Protein AF-0000000072225459 (afdb_homodimer)

Radius of gyration: 37.09 Å; Cα contacts (8 Å, |Δi|>4): 1878; chains: 2; bounding box: 101×107×116 Å

pLDDT: mean 82.74, std 26.54, range [14.08, 98.8]

InterPro domains:
  IPR013626 Pheophorbide a oxygenase [PF08417] (309-401)
  IPR017941 Rieske [2Fe-2S] iron-sulphur domain [PF00355] (100-183)
  IPR017941 Rieske [2Fe-2S] iron-sulphur domain [PS51296] (101-213)
  IPR036922 Rieske [2Fe-2S] iron-sulphur domain superfamily [G3DSA:2.102.10.10] (96-239)
  IPR036922 Rieske [2Fe-2S] iron-sulphur domain superfamily [SSF50022] (94-219)
  IPR050584 Cholesterol 7-desaturase [PTHR21266] (40-493)

Organism: Vigna radiata var. radiata (NCBI:txid3916)

Foldseek 3Di:
DDDDDDDDDDDDDDDDDDDDDDDDDDDDDDDDDDDDDDDDPPPDDDDDDDDDDDDPPDDPPPPPPCPPPDDDDDPCPVVCVLVVLLPPQPPAAADAQLLAKAFFAFLQLDDQFAWDWAFFLNFIKIWHAQPVVRDIWIFRQAFLPHGHGLRPFGQDPNRFRFRPPQTFTAHRVQQTDDRPPFDCDDPSVCVSVDPSRGTQTWDWDDDPRTIITRNDSPNPVSVVVDDHDDDDPVPVDPLKAKAKFKWKAQAFLLLVQLVLLFPQCCQQLVDPQRHHVVPRDAFQKDWDDQGLQWTWIWGPDAFIWIWTDGPPFKIKIKTWHWDQDPPPGTDIKIKIWIWGWGGRDHRMTMIMIMMMISPPSLCHDDDDPSVPHFNLNVVLSVLSSVLSVQLVSLVVRVVVVVQVVVVDQCLSCVVVVDPDPGSSSVSSSRSSSSCVNHVVSGHDHPDPPVVDDGCSVPPDSQRSSWLQVTGQSSGPRNVVVLVVLVVLLVVLQVLLVVLVVCLPPDPDPVSSVVSNVSNVVSNVVSVVSVVVSCSNTGDHDDSVPND/DDDDDDDDDDDDDDDDDDDDDDDDDDDDDDPDDDDDDDDDPDPDPDDPDPDDPDPPDPPPPPPPPPPPPDPPPLPPPLVCVLVVLLPPQPPAAADAQLLAKAFFAFLQLDDQFAWDWAFFLNFIKIWHAQPVVRDIWIFRQAFLPHGHGLRPFGQDPNRFRFRPPQTFTAHRVQQTDDGPPFDCDDPSVCVSVDPSRGIQTWDWDDDPRTIITRNDSPNPVSVVVDDHDDDDPVPVDPLKAKAKFKWKAQAFLLLVQLVLLFPQCCQQLVDPQRHHVVPRDAFQKDWDDQGLQWTWIWGPDAQIWIWTDGPPFKIKIKTWHWDQDPPPGTDIKIKIWIWGWGGRDHRMTMIMIMMMISPPSLCHDDDDPSVPHFNLNVVLSVLSSVLSVLLVSLVVRVVVVVQVVVVDQCLSCVVVVDPDSGSSSVSSSRSSSSCVRHVVSGHDHPDPPV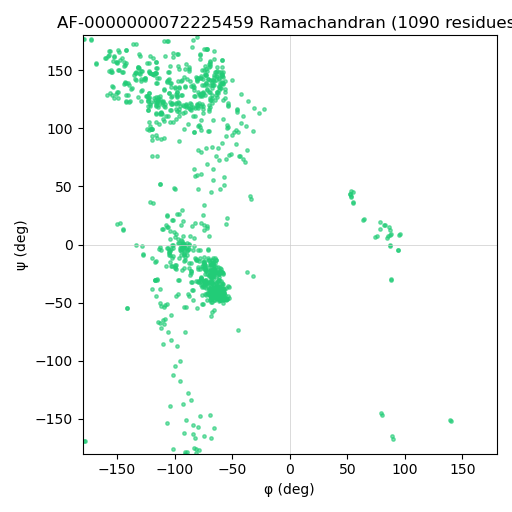VDDRCSVPPDSQRSSWLQVTGQSSGPRNVVVLVVLVVLLVVLQVLLVVLVVCLPPDPDPVSSVVSNVSSVVSVVVSVVSVVVSCSNTGDDDDSVPND

Structure (mmCIF, N/CA/C/O backbone):
data_AF-0000000072225459-model_v1
#
loop_
_entity.id
_entity.type
_entity.pdbx_description
1 polymer 'Pheophorbide a oxygenase, chloroplastic'
#
loop_
_atom_site.group_PDB
_atom_site.id
_atom_site.type_symbol
_atom_site.label_atom_id
_atom_site.label_alt_id
_atom_site.label_comp_id
_atom_site.label_asym_id
_atom_site.label_entity_id
_atom_site.label_seq_id
_atom_site.pdbx_PDB_ins_code
_atom_site.Cartn_x
_atom_site.Cartn_y
_atom_site.Cartn_z
_atom_site.occupancy
_atom_site.B_iso_or_equiv
_atom_site.auth_seq_id
_atom_site.auth_comp_id
_atom_site.auth_asym_id
_atom_site.auth_atom_id
_atom_site.pdbx_PDB_model_num
ATOM 1 N N . MET A 1 1 ? 48.026 -26.914 -18.607 1 14.08 1 MET A N 1
ATOM 2 C CA . MET A 1 1 ? 48.073 -27.63 -19.879 1 14.08 1 MET A CA 1
ATOM 3 C C . MET A 1 1 ? 47.003 -27.113 -20.834 1 14.08 1 MET A C 1
ATOM 5 O O . MET A 1 1 ? 45.825 -27.049 -20.478 1 14.08 1 MET A O 1
ATOM 9 N N . ALA A 1 2 ? 47.426 -26.386 -22.017 1 17.34 2 ALA A N 1
ATOM 10 C CA . ALA A 1 2 ? 47.32 -25.512 -23.183 1 17.34 2 ALA A CA 1
ATOM 11 C C . ALA A 1 2 ? 46.503 -26.172 -24.29 1 17.34 2 ALA A C 1
ATOM 13 O O . ALA A 1 2 ? 46.388 -25.63 -25.392 1 17.34 2 ALA A O 1
ATOM 14 N N . LEU A 1 3 ? 45.91 -27.246 -24.098 1 15.88 3 LEU A N 1
ATOM 15 C CA . LEU A 1 3 ? 45.843 -27.984 -25.354 1 15.88 3 LEU A CA 1
ATOM 16 C C . LEU A 1 3 ? 44.958 -27.26 -26.363 1 15.88 3 LEU A C 1
ATOM 18 O O . LEU A 1 3 ? 43.92 -26.704 -25.998 1 15.88 3 LEU A O 1
ATOM 22 N N . PRO A 1 4 ? 45.255 -27.091 -27.752 1 17.67 4 PRO A N 1
ATOM 23 C CA . PRO A 1 4 ? 45.268 -26.433 -29.061 1 17.67 4 PRO A CA 1
ATOM 24 C C . PRO A 1 4 ? 44.063 -26.806 -29.921 1 17.67 4 PRO A C 1
ATOM 26 O O . PRO A 1 4 ? 43.857 -26.222 -30.988 1 17.67 4 PRO A O 1
ATOM 29 N N . HIS A 1 5 ? 43.116 -27.586 -29.546 1 16.36 5 HIS A N 1
ATOM 30 C CA . HIS A 1 5 ? 42.674 -28.369 -30.695 1 16.36 5 HIS A CA 1
ATOM 31 C C . HIS A 1 5 ? 41.954 -27.493 -31.715 1 16.36 5 HIS A C 1
ATOM 33 O O . HIS A 1 5 ? 41.236 -26.562 -31.342 1 16.36 5 HIS A O 1
ATOM 39 N N . SER A 1 6 ? 42.098 -27.649 -33.098 1 16.58 6 SER A N 1
ATOM 40 C CA . SER A 1 6 ? 42.169 -27.244 -34.498 1 16.58 6 SER A CA 1
ATOM 41 C C . SER A 1 6 ? 40.808 -27.361 -35.177 1 16.58 6 SER A C 1
ATOM 43 O O . SER A 1 6 ? 40.702 -27.213 -36.396 1 16.58 6 SER A O 1
ATOM 45 N N . ILE A 1 7 ? 39.627 -27.241 -34.654 1 16.36 7 ILE A N 1
ATOM 46 C CA . ILE A 1 7 ? 38.667 -27.962 -35.482 1 16.36 7 ILE A CA 1
ATOM 47 C C . ILE A 1 7 ? 38.381 -27.166 -36.754 1 16.36 7 ILE A C 1
ATOM 49 O O . ILE A 1 7 ? 38.058 -25.977 -36.69 1 16.36 7 ILE A O 1
ATOM 53 N N . SER A 1 8 ? 38.412 -27.702 -38.035 1 15.47 8 SER A N 1
ATOM 54 C CA . SER A 1 8 ? 38.573 -27.489 -39.469 1 15.47 8 SER A CA 1
ATOM 55 C C . SER A 1 8 ? 37.244 -27.134 -40.128 1 15.47 8 SER A C 1
ATOM 57 O O . SER A 1 8 ? 37.193 -26.87 -41.331 1 15.47 8 SER A O 1
ATOM 59 N N . ALA A 1 9 ? 36.075 -27.343 -39.688 1 15.09 9 ALA A N 1
ATOM 60 C CA . ALA A 1 9 ? 35.226 -27.895 -40.741 1 15.09 9 ALA A CA 1
ATOM 61 C C . ALA A 1 9 ? 35.002 -26.876 -41.855 1 15.09 9 ALA A C 1
ATOM 63 O O . ALA A 1 9 ? 34.963 -25.67 -41.603 1 15.09 9 ALA A O 1
ATOM 64 N N . LEU A 1 10 ? 34.477 -27.352 -42.983 1 15.5 10 LEU A N 1
ATOM 65 C CA . LEU A 1 10 ? 34.485 -27.299 -44.441 1 15.5 10 LEU A CA 1
ATOM 66 C C . LEU A 1 10 ? 33.571 -26.189 -44.95 1 15.5 10 LEU A C 1
ATOM 68 O O . LEU A 1 10 ? 32.715 -25.696 -44.211 1 15.5 10 LEU A O 1
ATOM 72 N N . SER A 1 11 ? 32.692 -26.465 -45.995 1 15.37 11 SER A N 1
ATOM 73 C CA . SER A 1 11 ? 32.761 -26.196 -47.428 1 15.37 11 SER A CA 1
ATOM 74 C C . SER A 1 11 ? 31.75 -25.132 -47.84 1 15.37 11 SER A C 1
ATOM 76 O O . SER A 1 11 ? 32.103 -24.159 -48.51 1 15.37 11 SER A O 1
ATOM 78 N N . THR A 1 12 ? 30.427 -25.467 -48.144 1 15.5 12 THR A N 1
ATOM 79 C CA . THR A 1 12 ? 29.989 -25.415 -49.534 1 15.5 12 THR A CA 1
ATOM 80 C C . THR A 1 12 ? 29.421 -24.04 -49.871 1 15.5 12 THR A C 1
ATOM 82 O O . THR A 1 12 ? 28.944 -23.326 -48.986 1 15.5 12 THR A O 1
ATOM 85 N N . THR A 1 13 ? 28.913 -23.767 -51.233 1 15.85 13 THR A N 1
ATOM 86 C CA . THR A 1 13 ? 29.081 -22.935 -52.419 1 15.85 13 THR A CA 1
ATOM 87 C C . THR A 1 13 ? 27.887 -22.001 -52.598 1 15.85 13 THR A C 1
ATOM 89 O O . THR A 1 13 ? 28.057 -20.823 -52.92 1 15.85 13 THR A O 1
ATOM 92 N N . LEU A 1 14 ? 26.541 -22.385 -52.627 1 15.96 14 LEU A N 1
ATOM 93 C CA . LEU A 1 14 ? 25.954 -22.138 -53.939 1 15.96 14 LEU A CA 1
ATOM 94 C C . LEU A 1 14 ? 25.547 -20.675 -54.086 1 15.96 14 LEU A C 1
ATOM 96 O O . LEU A 1 14 ? 25.305 -19.991 -53.088 1 15.96 14 LEU A O 1
ATOM 100 N N . THR A 1 15 ? 24.916 -20.211 -55.336 1 15.47 15 THR A N 1
ATOM 101 C CA . THR A 1 15 ? 25.044 -19.299 -56.467 1 15.47 15 THR A CA 1
ATOM 102 C C . THR A 1 15 ? 23.965 -18.221 -56.418 1 15.47 15 THR A C 1
ATOM 104 O O . THR A 1 15 ? 24.235 -17.052 -56.702 1 15.47 15 THR A O 1
ATOM 107 N N . LEU A 1 16 ? 22.629 -18.436 -56.252 1 16.06 16 LEU A N 1
ATOM 108 C CA . LEU A 1 16 ? 21.858 -17.982 -57.405 1 16.06 16 LEU A CA 1
ATOM 109 C C . LEU A 1 16 ? 21.645 -16.473 -57.356 1 16.06 16 LEU A C 1
ATOM 111 O O . LEU A 1 16 ? 21.61 -15.881 -56.275 1 16.06 16 LEU A O 1
ATOM 115 N N . SER A 1 17 ? 20.919 -15.807 -58.457 1 15.46 17 SER A N 1
ATOM 116 C CA . SER A 1 17 ? 21.042 -14.772 -59.478 1 15.46 17 SER A CA 1
ATOM 117 C C . SER A 1 17 ? 20.183 -13.558 -59.141 1 15.46 17 SER A C 1
ATOM 119 O O . SER A 1 17 ? 20.654 -12.42 -59.205 1 15.46 17 SER A O 1
ATOM 121 N N . SER A 1 18 ? 18.826 -13.587 -59.155 1 15.57 18 SER A N 1
ATOM 122 C CA . SER A 1 18 ? 18.188 -12.852 -60.242 1 15.57 18 SER A CA 1
ATOM 123 C C . SER A 1 18 ? 18.053 -11.371 -59.904 1 15.57 18 SER A C 1
ATOM 125 O O . SER A 1 18 ? 18.114 -10.988 -58.734 1 15.57 18 SER A O 1
ATOM 127 N N . SER A 1 19 ? 17.089 -10.628 -60.73 1 15.68 19 SER A N 1
ATOM 128 C CA . SER A 1 19 ? 17.064 -9.49 -61.644 1 15.68 19 SER A CA 1
ATOM 129 C C . SER A 1 19 ? 16.529 -8.239 -60.956 1 15.68 19 SER A C 1
ATOM 131 O O . SER A 1 19 ? 15.753 -8.333 -60.003 1 15.68 19 SER A O 1
ATOM 133 N N . VAL A 1 20 ? 16.753 -6.973 -61.597 1 16.4 20 VAL A N 1
ATOM 134 C CA . VAL A 1 20 ? 17.131 -5.581 -61.374 1 16.4 20 VAL A CA 1
ATOM 135 C C . VAL A 1 20 ? 15.892 -4.692 -61.446 1 16.4 20 VAL A C 1
ATOM 137 O O . VAL A 1 20 ? 15.903 -3.56 -60.955 1 16.4 20 VAL A O 1
ATOM 140 N N . ASN A 1 21 ? 14.73 -5.033 -61.928 1 14.89 21 ASN A N 1
ATOM 141 C CA . ASN A 1 21 ? 14.404 -3.958 -62.859 1 14.89 21 ASN A CA 1
ATOM 142 C C . ASN A 1 21 ? 13.977 -2.69 -62.125 1 14.89 21 ASN A C 1
ATOM 144 O O . ASN A 1 21 ? 13.552 -2.75 -60.97 1 14.89 21 ASN A O 1
ATOM 148 N N . LYS A 1 22 ? 13.269 -1.668 -63.035 1 14.97 22 LYS A N 1
ATOM 149 C CA . LYS A 1 22 ? 13.547 -0.277 -63.378 1 14.97 22 LYS A CA 1
ATOM 150 C C . LYS A 1 22 ? 12.748 0.677 -62.494 1 14.97 22 LYS A C 1
ATOM 152 O O . LYS A 1 22 ? 13.311 1.598 -61.899 1 14.97 22 LYS A O 1
ATOM 157 N N . PRO A 1 23 ? 11.484 1.28 -63.085 1 15.25 23 PRO A N 1
ATOM 158 C CA . PRO A 1 23 ? 11.644 2.666 -63.533 1 15.25 23 PRO A CA 1
ATOM 159 C C . PRO A 1 23 ? 11.105 3.678 -62.525 1 15.25 23 PRO A C 1
ATOM 161 O O . PRO A 1 23 ? 11.865 4.495 -61.998 1 15.25 23 PRO A O 1
ATOM 164 N N . THR A 1 24 ? 9.837 4.282 -62.871 1 14.68 24 THR A N 1
ATOM 165 C CA . THR A 1 24 ? 9.685 5.63 -63.406 1 14.68 24 THR A CA 1
ATOM 166 C C . THR A 1 24 ? 9.223 6.595 -62.317 1 14.68 24 THR A C 1
ATOM 168 O O . THR A 1 24 ? 9.85 7.632 -62.093 1 14.68 24 THR A O 1
ATOM 171 N N . THR A 1 25 ? 7.879 7.197 -62.37 1 14.92 25 THR A N 1
ATOM 172 C CA . THR A 1 25 ? 7.625 8.579 -62.76 1 14.92 25 THR A CA 1
ATOM 173 C C . THR A 1 25 ? 7.379 9.451 -61.532 1 14.92 25 THR A C 1
ATOM 175 O O . THR A 1 25 ? 6.991 8.949 -60.475 1 14.92 25 THR A O 1
ATOM 178 N N . ASN A 1 26 ? 7.031 10.834 -61.745 1 14.69 26 ASN A N 1
ATOM 179 C CA . ASN A 1 26 ? 7.484 12.18 -61.412 1 14.69 26 ASN A CA 1
ATOM 180 C C . ASN A 1 26 ? 6.593 12.826 -60.356 1 14.69 26 ASN A C 1
ATOM 182 O O . ASN A 1 26 ? 7.087 13.359 -59.361 1 14.69 26 ASN A O 1
ATOM 186 N N . LYS A 1 27 ? 5.296 13.339 -60.625 1 14.73 27 LYS A N 1
ATOM 187 C CA . LYS A 1 27 ? 5.099 14.785 -60.634 1 14.73 27 LYS A CA 1
ATOM 188 C C . LYS A 1 27 ? 4.726 15.298 -59.246 1 14.73 27 LYS A C 1
ATOM 190 O O . LYS A 1 27 ? 4.01 14.625 -58.502 1 14.73 27 LYS A O 1
ATOM 195 N N . VAL A 1 28 ? 4.998 16.655 -58.875 1 15.34 28 VAL A N 1
ATOM 196 C CA . VAL A 1 28 ? 5.363 17.573 -57.8 1 15.34 28 VAL A CA 1
ATOM 197 C C . VAL A 1 28 ? 4.124 18.323 -57.318 1 15.34 28 VAL A C 1
ATOM 199 O O . VAL A 1 28 ? 4.159 18.992 -56.282 1 15.34 28 VAL A O 1
ATOM 202 N N . ASN A 1 29 ? 2.866 18.192 -57.792 1 14.36 29 ASN A N 1
ATOM 203 C CA . ASN A 1 29 ? 2.321 19.535 -57.962 1 14.36 29 ASN A CA 1
ATOM 204 C C . ASN A 1 29 ? 2.153 20.245 -56.622 1 14.36 29 ASN A C 1
ATOM 206 O O . ASN A 1 29 ? 2.137 19.602 -55.571 1 14.36 29 ASN A O 1
ATOM 210 N N . SER A 1 30 ? 1.127 21.423 -56.553 1 14.86 30 SER A N 1
ATOM 211 C CA . SER A 1 30 ? 1.074 22.869 -56.36 1 14.86 30 SER A CA 1
ATOM 212 C C . SER A 1 30 ? 0.589 23.222 -54.958 1 14.86 30 SER A C 1
ATOM 214 O O . SER A 1 30 ? -0.135 22.445 -54.332 1 14.86 30 SER A O 1
ATOM 216 N N . PHE A 1 31 ? 0.969 24.459 -54.371 1 15.93 31 PHE A N 1
ATOM 217 C CA . PHE A 1 31 ? 1.267 25.186 -53.143 1 15.93 31 PHE A CA 1
ATOM 218 C C . PHE A 1 31 ? 0.019 25.876 -52.605 1 15.93 31 PHE A C 1
ATOM 220 O O . PHE A 1 31 ? 0.043 26.454 -51.516 1 15.93 31 PHE A O 1
ATOM 227 N N . PRO A 1 32 ? -1.302 25.812 -53.009 1 15.35 32 PRO A N 1
ATOM 228 C CA . PRO A 1 32 ? -1.813 27.185 -53.016 1 15.35 32 PRO A CA 1
ATOM 229 C C . PRO A 1 32 ? -2.002 27.751 -51.61 1 15.35 32 PRO A C 1
ATOM 231 O O . PRO A 1 32 ? -2.108 26.991 -50.644 1 15.35 32 PRO A O 1
ATOM 234 N N . PHE A 1 33 ? -2.273 29.264 -51.498 1 15.22 33 PHE A N 1
ATOM 235 C CA . PHE A 1 33 ? -2.015 30.512 -50.79 1 15.22 33 PHE A CA 1
ATOM 236 C C . PHE A 1 33 ? -3 30.697 -49.642 1 15.22 33 PHE A C 1
ATOM 238 O O . PHE A 1 33 ? -3.946 29.92 -49.498 1 15.22 33 PHE A O 1
ATOM 245 N N . PHE A 1 34 ? -3.821 31.997 -49.501 1 15.53 34 PHE A N 1
ATOM 246 C CA . PHE A 1 34 ? -3.684 33.189 -48.672 1 15.53 34 PHE A CA 1
ATOM 247 C C . PHE A 1 34 ? -4.86 33.319 -47.712 1 15.53 34 PHE A C 1
ATOM 249 O O . PHE A 1 34 ? -4.679 33.667 -46.544 1 15.53 34 PHE A O 1
ATOM 256 N N . SER A 1 35 ? -6.248 33.141 -47.967 1 15 35 SER A N 1
ATOM 257 C CA . SER A 1 35 ? -7.065 34.344 -47.846 1 15 35 SER A CA 1
ATOM 258 C C . SER A 1 35 ? -7.465 34.597 -46.396 1 15 35 SER A C 1
ATOM 260 O O . SER A 1 35 ? -7.479 33.673 -45.58 1 15 35 SER A O 1
ATOM 262 N N . ASN A 1 36 ? -8.231 35.835 -46.089 1 15.49 36 ASN A N 1
ATOM 263 C CA . ASN A 1 36 ? -8.299 37.094 -45.354 1 15.49 36 ASN A CA 1
ATOM 264 C C . ASN A 1 36 ? -9.229 36.99 -44.149 1 15.49 36 ASN A C 1
ATOM 266 O O . ASN A 1 36 ? -8.88 37.427 -43.05 1 15.49 36 ASN A O 1
ATOM 270 N N . LYS A 1 37 ? -10.635 36.682 -44.248 1 16.37 37 LYS A N 1
ATOM 271 C CA . LYS A 1 37 ? -11.576 37.742 -43.898 1 16.37 37 LYS A CA 1
ATOM 272 C C . LYS A 1 37 ? -11.828 37.778 -42.393 1 16.37 37 LYS A C 1
ATOM 274 O O . LYS A 1 37 ? -11.665 36.767 -41.707 1 16.37 37 LYS A O 1
ATOM 279 N N . GLY A 1 38 ? -12.56 38.897 -41.836 1 16.74 38 GLY A N 1
ATOM 280 C CA . GLY A 1 38 ? -12.669 39.991 -40.883 1 16.74 38 GLY A CA 1
ATOM 281 C C . GLY A 1 38 ? -13.639 39.703 -39.752 1 16.74 38 GLY A C 1
ATOM 282 O O . GLY A 1 38 ? -13.941 40.586 -38.947 1 16.74 38 GLY A O 1
ATOM 283 N N . THR A 1 39 ? -14.131 38.426 -39.438 1 16.73 39 THR A N 1
ATOM 284 C CA . THR A 1 39 ? -15.481 38.509 -38.893 1 16.73 39 THR A CA 1
ATOM 285 C C . THR A 1 39 ? -15.472 39.185 -37.525 1 16.73 39 THR A C 1
ATOM 287 O O . THR A 1 39 ? -14.574 38.945 -36.715 1 16.73 39 THR A O 1
ATOM 290 N N . GLU A 1 40 ? -16.503 40.078 -37.256 1 17.36 40 GLU A N 1
ATOM 291 C CA . GLU A 1 40 ? -16.948 41.233 -36.482 1 17.36 40 GLU A CA 1
ATOM 292 C C . GLU A 1 40 ? -17.308 40.835 -35.053 1 17.36 40 GLU A C 1
ATOM 294 O O . GLU A 1 40 ? -18.105 39.919 -34.84 1 17.36 40 GLU A O 1
ATOM 299 N N . PHE A 1 41 ? -16.488 41.179 -33.986 1 16.04 41 PHE A N 1
ATOM 300 C CA . PHE A 1 41 ? -16.342 40.846 -32.573 1 16.04 41 PHE A CA 1
ATOM 301 C C . PHE A 1 41 ? -17.43 41.517 -31.744 1 16.04 41 PHE A C 1
ATOM 303 O O . PHE A 1 41 ? -17.392 41.478 -30.512 1 16.04 41 PHE A O 1
ATOM 310 N N . PHE A 1 42 ? -18.636 41.87 -32.267 1 16.01 42 PHE A N 1
ATOM 311 C CA . PHE A 1 42 ? -19.104 43.044 -31.54 1 16.01 42 PHE A CA 1
ATOM 312 C C . PHE A 1 42 ? -19.586 42.661 -30.146 1 16.01 42 PHE A C 1
ATOM 314 O O . PHE A 1 42 ? -20.549 43.238 -29.636 1 16.01 42 PHE A O 1
ATOM 321 N N . THR A 1 43 ? -19.111 41.725 -29.385 1 15.94 43 THR A N 1
ATOM 322 C CA . THR A 1 43 ? -20.029 41.198 -28.382 1 15.94 43 THR A CA 1
ATOM 323 C C . THR A 1 43 ? -20.162 42.165 -27.209 1 15.94 43 THR A C 1
ATOM 325 O O . THR A 1 43 ? -19.325 42.171 -26.304 1 15.94 43 THR A O 1
ATOM 328 N N . LYS A 1 44 ? -20.609 43.361 -27.339 1 16.44 44 LYS A N 1
ATOM 329 C CA . LYS A 1 44 ? -20.27 44.362 -26.332 1 16.44 44 LYS A CA 1
ATOM 330 C C . LYS A 1 44 ? -20.944 44.05 -24.998 1 16.44 44 LYS A C 1
ATOM 332 O O . LYS A 1 44 ? -20.317 44.149 -23.942 1 16.44 44 LYS A O 1
ATOM 337 N N . GLU A 1 45 ? -22.392 43.979 -24.752 1 16.84 45 GLU A N 1
ATOM 338 C CA . GLU A 1 45 ? -22.909 45.026 -23.876 1 16.84 45 GLU A CA 1
ATOM 339 C C . GLU A 1 45 ? -22.897 44.579 -22.417 1 16.84 45 GLU A C 1
ATOM 341 O O . GLU A 1 45 ? -23.085 43.397 -22.122 1 16.84 45 GLU A O 1
ATOM 346 N N . THR A 1 46 ? -22.761 45.509 -21.324 1 16.67 46 THR A N 1
ATOM 347 C CA . THR A 1 46 ? -22.219 45.777 -19.997 1 16.67 46 THR A CA 1
ATOM 348 C C . THR A 1 46 ? -23.295 45.606 -18.928 1 16.67 46 THR A C 1
ATOM 350 O O . THR A 1 46 ? -23.002 45.65 -17.732 1 16.67 46 THR A O 1
ATOM 353 N N . ARG A 1 47 ? -24.577 45.069 -19.014 1 18.49 47 ARG A N 1
ATOM 354 C CA . ARG A 1 47 ? -25.414 45.855 -18.114 1 18.49 47 ARG A CA 1
ATOM 355 C C . ARG A 1 47 ? -25.09 45.547 -16.656 1 18.49 47 ARG A C 1
ATOM 357 O O . ARG A 1 47 ? -24.824 44.396 -16.304 1 18.49 47 ARG A O 1
ATOM 364 N N . PRO A 1 48 ? -25.223 46.468 -15.649 1 18.1 48 PRO A N 1
ATOM 365 C CA . PRO A 1 48 ? -24.628 46.741 -14.338 1 18.1 48 PRO A CA 1
ATOM 366 C C . PRO A 1 48 ? -25.402 46.092 -13.193 1 18.1 48 PRO A C 1
ATOM 368 O O . PRO A 1 48 ? -24.868 45.94 -12.091 1 18.1 48 PRO A O 1
ATOM 371 N N . ARG A 1 49 ? -26.589 45.393 -13.309 1 18.18 49 ARG A N 1
ATOM 372 C CA . ARG A 1 49 ? -27.518 45.84 -12.276 1 18.18 49 ARG A CA 1
ATOM 373 C C . ARG A 1 49 ? -27.042 45.416 -10.89 1 18.18 49 ARG A C 1
ATOM 375 O O . ARG A 1 49 ? -26.223 44.503 -10.762 1 18.18 49 ARG A O 1
ATOM 382 N N . SER A 1 50 ? -28.002 45.536 -9.846 1 19.36 50 SER A N 1
ATOM 383 C CA . SER A 1 50 ? -28.188 46.021 -8.483 1 19.36 50 SER A CA 1
ATOM 384 C C . SER A 1 50 ? -28.086 44.883 -7.472 1 19.36 50 SER A C 1
ATOM 386 O O . SER A 1 50 ? -28.729 43.844 -7.633 1 19.36 50 SER A O 1
ATOM 388 N N . GLY A 1 51 ? -27.067 44.709 -6.643 1 17.72 51 GLY A N 1
ATOM 389 C CA . GLY A 1 51 ? -26.482 43.672 -5.809 1 17.72 51 GLY A CA 1
ATOM 390 C C . GLY A 1 51 ? -27.203 43.493 -4.486 1 17.72 51 GLY A C 1
ATOM 391 O O . GLY A 1 51 ? -26.622 43.713 -3.422 1 17.72 51 GLY A O 1
ATOM 392 N N . ARG A 1 52 ? -28.576 43.398 -4.43 1 20.29 52 ARG A N 1
ATOM 393 C CA . ARG A 1 52 ? -29.108 43.497 -3.075 1 20.29 52 ARG A CA 1
ATOM 394 C C . ARG A 1 52 ? -28.561 42.384 -2.188 1 20.29 52 ARG A C 1
ATOM 396 O O . ARG A 1 52 ? -28.237 41.298 -2.675 1 20.29 52 ARG A O 1
ATOM 403 N N . SER A 1 53 ? -28.423 42.706 -0.93 1 18.76 53 SER A N 1
ATOM 404 C CA . SER A 1 53 ? -27.647 42.29 0.234 1 18.76 53 SER A CA 1
ATOM 405 C C . SER A 1 53 ? -28.075 40.909 0.719 1 18.76 53 SER A C 1
ATOM 407 O O . SER A 1 53 ? -29.144 40.419 0.349 1 18.76 53 SER A O 1
ATOM 409 N N . PRO A 1 54 ? -28.032 40.607 2.118 1 19.6 54 PRO A N 1
ATOM 410 C CA . PRO A 1 54 ? -27.285 39.691 2.983 1 19.6 54 PRO A CA 1
ATOM 411 C C . PRO A 1 54 ? -28.138 38.529 3.487 1 19.6 54 PRO A C 1
ATOM 413 O O . PRO A 1 54 ? -27.602 37.486 3.871 1 19.6 54 PRO A O 1
ATOM 416 N N . LEU A 1 55 ? -29.516 38.443 3.532 1 22.45 55 LEU A N 1
ATOM 417 C CA . LEU A 1 55 ? -30.011 37.993 4.828 1 22.45 55 LEU A CA 1
ATOM 418 C C . LEU A 1 55 ? -29.793 36.494 5.002 1 22.45 55 LEU A C 1
ATOM 420 O O . LEU A 1 55 ? -30.132 35.706 4.116 1 22.45 55 LEU A O 1
ATOM 424 N N . LEU A 1 56 ? -28.91 35.975 5.931 1 20.42 56 LEU A N 1
ATOM 425 C CA . LEU A 1 56 ? -28.276 34.727 6.339 1 20.42 56 LEU A CA 1
ATOM 426 C C . LEU A 1 56 ? -29.306 33.751 6.897 1 20.42 56 LEU A C 1
ATOM 428 O O . LEU A 1 56 ? -29.839 33.962 7.989 1 20.42 56 LEU A O 1
ATOM 432 N N . THR A 1 57 ? -30.405 33.364 6.199 1 21.62 57 THR A N 1
ATOM 433 C CA . THR A 1 57 ? -31.356 32.538 6.936 1 21.62 57 THR A CA 1
ATOM 434 C C . THR A 1 57 ? -30.698 31.242 7.401 1 21.62 57 THR A C 1
ATOM 436 O O . THR A 1 57 ? -29.869 30.67 6.69 1 21.62 57 THR A O 1
ATOM 439 N N . PRO A 1 58 ? -30.922 30.689 8.686 1 25.14 58 PRO A N 1
ATOM 440 C CA . PRO A 1 58 ? -30.385 29.617 9.528 1 25.14 58 PRO A CA 1
ATOM 441 C C . PRO A 1 58 ? -30.619 28.229 8.937 1 25.14 58 PRO A C 1
ATOM 443 O O . PRO A 1 58 ? -31.638 27.997 8.282 1 25.14 58 PRO A O 1
ATOM 446 N N . ALA A 1 59 ? -29.514 27.447 8.753 1 26.45 59 ALA A N 1
ATOM 447 C CA . ALA A 1 59 ? -29.367 26.195 8.014 1 26.45 59 ALA A CA 1
ATOM 448 C C . ALA A 1 59 ? -30.132 25.064 8.694 1 26.45 59 ALA A C 1
ATOM 450 O O . ALA A 1 59 ? -29.799 24.665 9.813 1 26.45 59 ALA A O 1
ATOM 451 N N . ARG A 1 60 ? -31.354 24.897 8.494 1 26.3 60 ARG A N 1
ATOM 452 C CA . ARG A 1 60 ? -32.199 23.834 9.027 1 26.3 60 ARG A CA 1
ATOM 453 C C . ARG A 1 60 ? -31.676 22.461 8.619 1 26.3 60 ARG A C 1
ATOM 455 O O . ARG A 1 60 ? -31.333 22.242 7.455 1 26.3 60 ARG A O 1
ATOM 462 N N . VAL A 1 61 ? -31.097 21.658 9.503 1 29.91 61 VAL A N 1
ATOM 463 C CA . VAL A 1 61 ? -30.66 20.274 9.35 1 29.91 61 VAL A CA 1
ATOM 464 C C . VAL A 1 61 ? -31.83 19.411 8.883 1 29.91 61 VAL A C 1
ATOM 466 O O . VAL A 1 61 ? -32.82 19.255 9.601 1 29.91 61 VAL A O 1
ATOM 469 N N . ALA A 1 62 ? -32.283 19.486 7.635 1 27.72 62 ALA A N 1
ATOM 470 C CA . ALA A 1 62 ? -33.472 18.795 7.143 1 27.72 62 ALA A CA 1
ATOM 471 C C . ALA A 1 62 ? -33.384 17.295 7.407 1 27.72 62 ALA A C 1
ATOM 473 O O . ALA A 1 62 ? -32.419 16.643 7.002 1 27.72 62 ALA A O 1
ATOM 474 N N . ALA A 1 63 ? -34.08 16.789 8.416 1 33.83 63 ALA A N 1
ATOM 475 C CA . ALA A 1 63 ? -34.261 15.373 8.727 1 33.83 63 ALA A CA 1
ATOM 476 C C . ALA A 1 63 ? -34.985 14.651 7.594 1 33.83 63 ALA A C 1
ATOM 478 O O . ALA A 1 63 ? -36.069 15.066 7.178 1 33.83 63 ALA A O 1
ATOM 479 N N . PRO A 1 64 ? -34.439 14.19 6.522 1 31.31 64 PRO A N 1
ATOM 480 C CA . PRO A 1 64 ? -35.343 13.627 5.516 1 31.31 64 PRO A CA 1
ATOM 481 C C . PRO A 1 64 ? -36.271 12.558 6.088 1 31.31 64 PRO A C 1
ATOM 483 O O . PRO A 1 64 ? -35.915 11.879 7.054 1 31.31 64 PRO A O 1
ATOM 486 N N . PRO A 1 65 ? -37.577 12.777 5.964 1 31.01 65 PRO A N 1
ATOM 487 C CA . PRO A 1 65 ? -38.614 11.836 6.393 1 31.01 65 PRO A CA 1
ATOM 488 C C . PRO A 1 65 ? -38.48 10.467 5.731 1 31.01 65 PRO A C 1
ATOM 490 O O . PRO A 1 65 ? -38.645 10.347 4.514 1 31.01 65 PRO A O 1
ATOM 493 N N . SER A 1 66 ? -37.463 9.717 5.649 1 30 66 SER A N 1
ATOM 494 C CA . SER A 1 66 ? -37.521 8.555 4.77 1 30 66 SER A CA 1
ATOM 495 C C . SER A 1 66 ? -38.568 7.553 5.246 1 30 66 SER A C 1
ATOM 497 O O . SER A 1 66 ? -38.436 6.976 6.327 1 30 66 SER A O 1
ATOM 499 N N . THR A 1 67 ? -39.85 7.837 5.013 1 29.21 67 THR A N 1
ATOM 500 C CA . THR A 1 67 ? -40.84 6.797 5.272 1 29.21 67 THR A CA 1
ATOM 501 C C . THR A 1 67 ? -40.52 5.535 4.477 1 29.21 67 THR A C 1
ATOM 503 O O . THR A 1 67 ? -40.746 5.484 3.266 1 29.21 67 THR A O 1
ATOM 506 N N . VAL A 1 68 ? -39.417 4.919 4.601 1 28.98 68 VAL A N 1
ATOM 507 C CA . VAL A 1 68 ? -39.232 3.683 3.848 1 28.98 68 VAL A CA 1
ATOM 508 C C . VAL A 1 68 ? -40.365 2.71 4.165 1 28.98 68 VAL A C 1
ATOM 510 O O . VAL A 1 68 ? -40.598 2.377 5.33 1 28.98 68 VAL A O 1
ATOM 513 N N . GLU A 1 69 ? -41.429 2.742 3.335 1 28.1 69 GLU A N 1
ATOM 514 C CA . GLU A 1 69 ? -42.395 1.648 3.285 1 28.1 69 GLU A CA 1
ATOM 515 C C . GLU A 1 69 ? -41.696 0.292 3.312 1 28.1 69 GLU A C 1
ATOM 517 O O . GLU A 1 69 ? -40.812 0.028 2.494 1 28.1 69 GLU A O 1
ATOM 522 N N . THR A 1 70 ? -41.715 -0.436 4.444 1 29.74 70 THR A N 1
ATOM 523 C CA . THR A 1 70 ? -41.131 -1.675 4.945 1 29.74 70 THR A CA 1
ATOM 524 C C . THR A 1 70 ? -41.242 -2.785 3.904 1 29.74 70 THR A C 1
ATOM 526 O O . THR A 1 70 ? -40.272 -3.499 3.644 1 29.74 70 THR A O 1
ATOM 529 N N . ASP A 1 71 ? -42.477 -3.388 3.654 1 28.13 71 ASP A N 1
ATOM 530 C CA . ASP A 1 71 ? -42.628 -4.819 3.894 1 28.13 71 ASP A CA 1
ATOM 531 C C . ASP A 1 71 ? -42.333 -5.622 2.629 1 28.13 71 ASP A C 1
ATOM 533 O O . ASP A 1 71 ? -42.663 -6.808 2.549 1 28.13 71 ASP A O 1
ATOM 537 N N . GLN A 1 72 ? -42.409 -4.96 1.38 1 32.14 72 GLN A N 1
ATOM 538 C CA . GLN A 1 72 ? -42.685 -6.026 0.423 1 32.14 72 GLN A CA 1
ATOM 539 C C . GLN A 1 72 ? -41.503 -6.985 0.311 1 32.14 72 GLN A C 1
ATOM 541 O O . GLN A 1 72 ? -40.381 -6.564 0.023 1 32.14 72 GLN A O 1
ATOM 546 N N . SER A 1 73 ? -41.598 -8.225 0.85 1 31.82 73 SER A N 1
ATOM 547 C CA . SER A 1 73 ? -40.751 -9.402 1.014 1 31.82 73 SER A CA 1
ATOM 548 C C . SER A 1 73 ? -40.079 -9.787 -0.3 1 31.82 73 SER A C 1
ATOM 550 O O . SER A 1 73 ? -40.735 -9.862 -1.341 1 31.82 73 SER A O 1
ATOM 552 N N . PHE A 1 74 ? -38.918 -9.416 -0.561 1 35.32 74 PHE A N 1
ATOM 553 C CA . PHE A 1 74 ? -38.051 -10.027 -1.561 1 35.32 74 PHE A CA 1
ATOM 554 C C . PHE A 1 74 ? -38.414 -11.492 -1.771 1 35.32 74 PHE A C 1
ATOM 556 O O . PHE A 1 74 ? -38.751 -12.196 -0.817 1 35.32 74 PHE A O 1
ATOM 563 N N . PRO A 1 75 ? -38.904 -11.876 -2.875 1 34.3 75 PRO A N 1
ATOM 564 C CA . PRO A 1 75 ? -39.331 -13.27 -3.019 1 34.3 75 PRO A CA 1
ATOM 565 C C . PRO A 1 75 ? -38.369 -14.253 -2.356 1 34.3 75 PRO A C 1
ATOM 567 O O . PRO A 1 75 ? -37.153 -14.153 -2.541 1 34.3 75 PRO A O 1
ATOM 570 N N . GLU A 1 76 ? -38.707 -14.957 -1.218 1 37.38 76 GLU A N 1
ATOM 571 C CA . GLU A 1 76 ? -38.259 -16.038 -0.345 1 37.38 76 GLU A CA 1
ATOM 572 C C . GLU A 1 76 ? -37.611 -17.163 -1.148 1 37.38 76 GLU A C 1
ATOM 574 O O . GLU A 1 76 ? -36.835 -17.952 -0.606 1 37.38 76 GLU A O 1
ATOM 579 N N . THR A 1 77 ? -37.945 -17.266 -2.396 1 37.68 77 THR A N 1
ATOM 580 C CA . THR A 1 77 ? -37.59 -18.516 -3.058 1 37.68 77 THR A CA 1
ATOM 581 C C . THR A 1 77 ? -36.096 -18.562 -3.364 1 37.68 77 THR A C 1
ATOM 583 O O . THR A 1 77 ? -35.451 -19.597 -3.184 1 37.68 77 THR A O 1
ATOM 586 N N . GLU A 1 78 ? -35.554 -17.542 -3.997 1 41.43 78 GLU A N 1
ATOM 587 C CA . GLU A 1 78 ? -34.143 -17.619 -4.364 1 41.43 78 GLU A CA 1
ATOM 588 C C . GLU A 1 78 ? -33.246 -17.447 -3.142 1 41.43 78 GLU A C 1
ATOM 590 O O . GLU A 1 78 ? -32.143 -17.995 -3.093 1 41.43 78 GLU A O 1
ATOM 595 N N . LYS A 1 79 ? -33.652 -16.64 -2.178 1 46.54 79 LYS A N 1
ATOM 596 C CA . LYS A 1 79 ? -32.982 -16.653 -0.881 1 46.54 79 LYS A CA 1
ATOM 597 C C . LYS A 1 79 ? -33.018 -18.045 -0.256 1 46.54 79 LYS A C 1
ATOM 599 O O . LYS A 1 79 ? -32.034 -18.49 0.338 1 46.54 79 LYS A O 1
ATOM 604 N N . GLU A 1 80 ? -34.147 -18.656 -0.428 1 46.79 80 GLU A N 1
ATOM 605 C CA . GLU A 1 80 ? -34.368 -19.99 0.124 1 46.79 80 GLU A CA 1
ATOM 606 C C . GLU A 1 80 ? -33.45 -21.017 -0.532 1 46.79 80 GLU A C 1
ATOM 608 O O . GLU A 1 80 ? -32.939 -21.918 0.137 1 46.79 80 GLU A O 1
ATOM 613 N N . GLU A 1 81 ? -33.309 -20.775 -1.819 1 47.54 81 GLU A N 1
ATOM 614 C CA . GLU A 1 81 ? -32.433 -21.763 -2.443 1 47.54 81 GLU A CA 1
ATOM 615 C C . GLU A 1 81 ? -30.987 -21.582 -1.99 1 47.54 81 GLU A C 1
ATOM 617 O O . GLU A 1 81 ? -30.29 -22.561 -1.716 1 47.54 81 GLU A O 1
ATOM 622 N N . ASN A 1 82 ? -30.571 -20.305 -1.947 1 50.91 82 ASN A N 1
ATOM 623 C CA . ASN A 1 82 ? -29.211 -20.045 -1.488 1 50.91 82 ASN A CA 1
ATOM 624 C C . ASN A 1 82 ? -29.052 -20.357 -0.003 1 50.91 82 ASN A C 1
ATOM 626 O O . ASN A 1 82 ? -28.05 -20.945 0.408 1 50.91 82 ASN A O 1
ATOM 630 N N . GLU A 1 83 ? -30.034 -19.922 0.801 1 51.47 83 GLU A N 1
ATOM 631 C CA . GLU A 1 83 ? -30.016 -20.256 2.222 1 51.47 83 GLU A CA 1
ATOM 632 C C . GLU A 1 83 ? -30.172 -21.759 2.437 1 51.47 83 GLU A C 1
ATOM 634 O O . GLU A 1 83 ? -29.554 -22.329 3.339 1 51.47 83 GLU A O 1
ATOM 639 N N . GLU A 1 84 ? -30.964 -22.402 1.669 1 49.85 84 GLU A N 1
ATOM 640 C CA . GLU A 1 84 ? -31.128 -23.85 1.756 1 49.85 84 GLU A CA 1
ATOM 641 C C . GLU A 1 84 ? -29.824 -24.574 1.432 1 49.85 84 GLU A C 1
ATOM 643 O O . GLU A 1 84 ? -29.484 -25.569 2.075 1 49.85 84 GLU A O 1
ATOM 648 N N . GLU A 1 85 ? -29.204 -24.014 0.456 1 53 85 GLU A N 1
ATOM 649 C CA . GLU A 1 85 ? -27.929 -24.641 0.119 1 53 85 GLU A CA 1
ATOM 650 C C . GLU A 1 85 ? -26.919 -24.481 1.251 1 53 85 GLU A C 1
ATOM 652 O O . GLU A 1 85 ? -26.125 -25.387 1.514 1 53 85 GLU A O 1
ATOM 657 N N . PHE A 1 86 ? -26.882 -23.373 1.928 1 55.54 86 PHE A N 1
ATOM 658 C CA . PHE A 1 86 ? -25.968 -23.149 3.042 1 55.54 86 PHE A CA 1
ATOM 659 C C . PHE A 1 86 ? -26.454 -23.869 4.294 1 55.54 86 PHE A C 1
ATOM 661 O O . PHE A 1 86 ? -25.65 -24.257 5.144 1 55.54 86 PHE A O 1
ATOM 668 N N . ASN A 1 87 ? -27.779 -24.129 4.528 1 50.18 87 ASN A N 1
ATOM 669 C CA . ASN A 1 87 ? -28.325 -24.73 5.74 1 50.18 87 ASN A CA 1
ATOM 670 C C . ASN A 1 87 ? -28.335 -26.254 5.654 1 50.18 87 ASN A C 1
ATOM 672 O O . ASN A 1 87 ? -28.657 -26.932 6.631 1 50.18 87 ASN A O 1
ATOM 676 N N . GLU A 1 88 ? -28.199 -26.866 4.591 1 49.45 88 GLU A N 1
ATOM 677 C CA . GLU A 1 88 ? 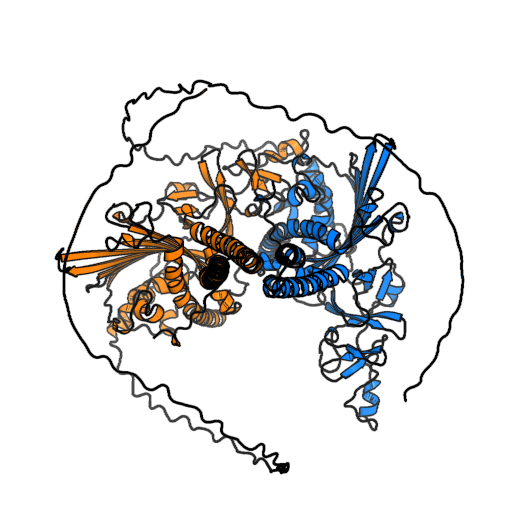-28.268 -28.324 4.594 1 49.45 88 GLU A CA 1
ATOM 678 C C . GLU A 1 88 ? -27.042 -28.932 5.269 1 49.45 88 GLU A C 1
ATOM 680 O O . GLU A 1 88 ? -25.909 -28.682 4.853 1 49.45 88 GLU A O 1
ATOM 685 N N . GLU A 1 89 ? -27.029 -29.35 6.605 1 48.9 89 GLU A N 1
ATOM 686 C CA . GLU A 1 89 ? -26.039 -30.039 7.428 1 48.9 89 GLU A CA 1
ATOM 687 C C . GLU A 1 89 ? -25.593 -31.345 6.778 1 48.9 89 GLU A C 1
ATOM 689 O O . GLU A 1 89 ? -26.081 -32.42 7.133 1 48.9 89 GLU A O 1
ATOM 694 N N . SER A 1 90 ? -25.633 -31.705 5.56 1 46.4 90 SER A N 1
ATOM 695 C CA . SER A 1 90 ? -25.352 -33.104 5.257 1 46.4 90 SER A CA 1
ATOM 696 C C . SER A 1 90 ? -23.975 -33.515 5.769 1 46.4 90 SER A C 1
ATOM 698 O O . SER A 1 90 ? -23.098 -32.668 5.954 1 46.4 90 SER A O 1
ATOM 700 N N . SER A 1 91 ? -23.847 -34.767 6.382 1 47.96 91 SER A N 1
ATOM 701 C CA . SER A 1 91 ? -22.723 -35.628 6.735 1 47.96 91 SER A CA 1
ATOM 702 C C . SER A 1 91 ? -21.592 -35.504 5.72 1 47.96 91 SER A C 1
ATOM 704 O O . SER A 1 91 ? -21.537 -36.262 4.749 1 47.96 91 SER A O 1
ATOM 706 N N . SER A 1 92 ? -21.266 -34.422 5.215 1 59.11 92 SER A N 1
ATOM 707 C CA . SER A 1 92 ? -20.412 -34.214 4.05 1 59.11 92 SER A CA 1
ATOM 708 C C . SER A 1 92 ? -18.969 -34.613 4.344 1 59.11 92 SER A C 1
ATOM 710 O O . SER A 1 92 ? -18.5 -34.474 5.476 1 59.11 92 SER A O 1
ATOM 712 N N . SER A 1 93 ? -18.391 -35.489 3.564 1 73.66 93 SER A N 1
ATOM 713 C CA . SER A 1 93 ? -17.005 -35.945 3.533 1 73.66 93 SER A CA 1
ATOM 714 C C . SER A 1 93 ? -16.035 -34.771 3.604 1 73.66 93 SER A C 1
ATOM 716 O O . SER A 1 93 ? -16.161 -33.808 2.845 1 73.66 93 SER A O 1
ATOM 718 N N . LYS A 1 94 ? -15.247 -34.694 4.631 1 83.7 94 LYS A N 1
ATOM 719 C CA . LYS A 1 94 ? -14.243 -33.664 4.883 1 83.7 94 LYS A CA 1
ATOM 720 C C . LYS A 1 94 ? -13.078 -33.78 3.905 1 83.7 94 LYS A C 1
ATOM 722 O O . LYS A 1 94 ? -12.633 -34.885 3.59 1 83.7 94 LYS A O 1
ATOM 727 N N . PHE A 1 95 ? -12.832 -32.694 3.275 1 90.09 95 PHE A N 1
ATOM 728 C CA . PHE A 1 95 ? -11.725 -32.571 2.334 1 90.09 95 PHE A CA 1
ATOM 729 C C . PHE A 1 95 ? -10.388 -32.587 3.065 1 90.09 95 PHE A C 1
ATOM 731 O O . PHE A 1 95 ? -10.242 -31.962 4.117 1 90.09 95 PHE A O 1
ATOM 738 N N . THR A 1 96 ? -9.453 -33.376 2.626 1 92.75 96 THR A N 1
ATOM 739 C CA . THR A 1 96 ? -8.116 -33.424 3.206 1 92.75 96 THR A CA 1
ATOM 740 C C . THR A 1 96 ? -7.153 -32.54 2.42 1 92.75 96 THR A C 1
ATOM 742 O O . THR A 1 96 ? -6.702 -32.915 1.336 1 92.75 96 THR A O 1
ATOM 745 N N . TRP A 1 97 ? -6.69 -31.53 3.007 1 95.98 97 TRP A N 1
ATOM 746 C CA . TRP A 1 97 ? -5.885 -30.519 2.329 1 95.98 97 TRP A CA 1
ATOM 747 C C . TRP A 1 97 ? -4.482 -31.044 2.042 1 95.98 97 TRP A C 1
ATOM 749 O O . TRP A 1 97 ? -3.845 -30.631 1.07 1 95.98 97 TRP A O 1
ATOM 759 N N . ARG A 1 98 ? -4.007 -31.949 2.746 1 95.33 98 ARG A N 1
ATOM 760 C CA . ARG A 1 98 ? -2.601 -32.336 2.695 1 95.33 98 ARG A CA 1
ATOM 761 C C . ARG A 1 98 ? -2.399 -33.55 1.795 1 95.33 98 ARG A C 1
ATOM 763 O O . ARG A 1 98 ? -1.268 -33.999 1.594 1 95.33 98 ARG A O 1
ATOM 770 N N . ASP A 1 99 ? -3.506 -34.064 1.17 1 94.86 99 ASP A N 1
ATOM 771 C CA . ASP A 1 99 ? -3.463 -35.232 0.296 1 94.86 99 ASP A CA 1
ATOM 772 C C . ASP A 1 99 ? -3.766 -34.848 -1.15 1 94.86 99 ASP A C 1
ATOM 774 O O . ASP A 1 99 ? -4.618 -35.462 -1.795 1 94.86 99 ASP A O 1
ATOM 778 N N . HIS A 1 100 ? -3.02 -33.845 -1.607 1 96.57 100 HIS A N 1
ATOM 779 C CA . HIS A 1 100 ? -3.233 -33.389 -2.976 1 96.57 100 HIS A CA 1
ATOM 780 C C . HIS A 1 100 ? -1.945 -32.838 -3.58 1 96.57 100 HIS A C 1
ATOM 782 O O . HIS A 1 100 ? -1.046 -32.412 -2.852 1 96.57 100 HIS A O 1
ATOM 788 N N . TRP A 1 101 ? -1.859 -32.855 -4.899 1 98.09 101 TRP A N 1
ATOM 789 C CA . TRP A 1 101 ? -0.782 -32.214 -5.645 1 98.09 101 TRP A CA 1
ATOM 790 C C . TRP A 1 101 ? -1.004 -30.708 -5.737 1 98.09 101 TRP A C 1
ATOM 792 O O . TRP A 1 101 ? -2.096 -30.255 -6.089 1 98.09 101 TRP A O 1
ATOM 802 N N . TYR A 1 102 ? 0.005 -29.904 -5.399 1 98.64 102 TYR A N 1
ATOM 803 C CA . TYR A 1 102 ? -0.035 -28.451 -5.525 1 98.64 102 TYR A CA 1
ATOM 804 C C . TYR A 1 102 ? 1.002 -27.963 -6.529 1 98.64 102 TYR A C 1
ATOM 806 O O . TYR A 1 102 ? 2.194 -28.244 -6.386 1 98.64 102 TYR A O 1
ATOM 814 N N . PRO A 1 103 ? 0.6 -27.291 -7.6 1 98.61 103 PRO A N 1
ATOM 815 C CA . PRO A 1 103 ? 1.607 -26.656 -8.454 1 98.61 103 PRO A CA 1
ATOM 816 C C . PRO A 1 103 ? 2.272 -25.453 -7.787 1 98.61 103 PRO A C 1
ATOM 818 O O . PRO A 1 103 ? 1.601 -24.466 -7.476 1 98.61 103 PRO A O 1
ATOM 821 N N . VAL A 1 104 ? 3.553 -25.482 -7.603 1 98.47 104 VAL A N 1
ATOM 822 C CA . VAL A 1 104 ? 4.212 -24.471 -6.782 1 98.47 104 VAL A CA 1
ATOM 823 C C . VAL A 1 104 ? 4.922 -23.46 -7.678 1 98.47 104 VAL A C 1
ATOM 825 O O . VAL A 1 104 ? 5.216 -22.341 -7.251 1 98.47 104 VAL A O 1
ATOM 828 N N . SER A 1 105 ? 5.169 -23.847 -8.944 1 98.57 105 SER A N 1
ATOM 829 C CA . SER A 1 105 ? 5.85 -22.902 -9.823 1 98.57 105 SER A CA 1
ATOM 830 C C . SER A 1 105 ? 5.794 -23.36 -11.276 1 98.57 105 SER A C 1
ATOM 832 O O . SER A 1 105 ? 5.611 -24.548 -11.552 1 98.57 105 SER A O 1
ATOM 834 N N . LEU A 1 106 ? 5.925 -22.413 -12.147 1 98.51 106 LEU A N 1
ATOM 835 C CA . LEU A 1 106 ? 6.244 -22.706 -13.54 1 98.51 106 LEU A CA 1
ATOM 836 C C . LEU A 1 106 ? 7.692 -23.163 -13.682 1 98.51 106 LEU A C 1
ATOM 838 O O . LEU A 1 106 ? 8.606 -22.51 -13.173 1 98.51 106 LEU A O 1
ATOM 842 N N . ILE A 1 107 ? 7.894 -24.213 -14.411 1 98.1 107 ILE A N 1
ATOM 843 C CA . ILE A 1 107 ? 9.238 -24.743 -14.614 1 98.1 107 ILE A CA 1
ATOM 844 C C . ILE A 1 107 ? 10.096 -23.709 -15.341 1 98.1 107 ILE A C 1
ATOM 846 O O . ILE A 1 107 ? 11.27 -23.525 -15.012 1 98.1 107 ILE A O 1
ATOM 850 N N . GLU A 1 108 ? 9.518 -23.002 -16.29 1 96.78 108 GLU A N 1
ATOM 851 C CA . GLU A 1 108 ? 10.252 -22.046 -17.113 1 96.78 108 GLU A CA 1
ATOM 852 C C . GLU A 1 108 ? 10.795 -20.896 -16.269 1 96.78 108 GLU A C 1
ATOM 854 O O . GLU A 1 108 ? 11.654 -20.137 -16.724 1 96.78 108 GLU A O 1
ATOM 859 N N . ASP A 1 109 ? 10.34 -20.762 -15.045 1 98.14 109 ASP A N 1
ATOM 860 C CA . ASP A 1 109 ? 10.771 -19.643 -14.213 1 98.14 109 ASP A CA 1
ATOM 861 C C . ASP A 1 109 ? 11.732 -20.109 -13.121 1 98.14 109 ASP A C 1
ATOM 863 O O . ASP A 1 109 ? 12.251 -19.294 -12.355 1 98.14 109 ASP A O 1
ATOM 867 N N . LEU A 1 110 ? 11.997 -21.353 -13.026 1 98.17 110 LEU A N 1
ATOM 868 C CA . LEU A 1 110 ? 12.941 -21.887 -12.051 1 98.17 110 LEU A CA 1
ATOM 869 C C . LEU A 1 110 ? 14.347 -21.954 -12.636 1 98.17 110 LEU A C 1
ATOM 871 O O . LEU A 1 110 ? 14.522 -22.306 -13.805 1 98.17 110 LEU A O 1
ATOM 875 N N . ASN A 1 111 ? 15.315 -21.561 -11.874 1 97.37 111 ASN A N 1
ATOM 876 C CA . ASN A 1 111 ? 16.725 -21.66 -12.233 1 97.37 111 ASN A CA 1
ATOM 877 C C . ASN A 1 111 ? 17.343 -22.961 -11.726 1 97.37 111 ASN A C 1
ATOM 879 O O . ASN A 1 111 ? 17.469 -23.163 -10.517 1 97.37 111 ASN A O 1
ATOM 883 N N . PRO A 1 112 ? 17.743 -23.878 -12.57 1 96.99 112 PRO A N 1
ATOM 884 C CA . PRO A 1 112 ? 18.282 -25.172 -12.142 1 96.99 112 PRO A CA 1
ATOM 885 C C . PRO A 1 112 ? 19.601 -25.04 -11.385 1 96.99 112 PRO A C 1
ATOM 887 O O . PRO A 1 112 ? 20.065 -26.006 -10.773 1 96.99 112 PRO A O 1
ATOM 890 N N . LEU A 1 113 ? 20.198 -23.854 -11.419 1 96.73 113 LEU A N 1
ATOM 891 C CA . LEU A 1 113 ? 21.499 -23.666 -10.784 1 96.73 113 LEU A CA 1
ATOM 892 C C . LEU A 1 113 ? 21.337 -23.187 -9.346 1 96.73 113 LEU A C 1
ATOM 894 O O . LEU A 1 113 ? 22.306 -23.162 -8.583 1 96.73 113 LEU A O 1
ATOM 898 N N . LEU A 1 114 ? 20.103 -22.853 -8.951 1 97.22 114 LEU A N 1
ATOM 899 C CA . LEU A 1 114 ? 19.896 -22.253 -7.637 1 97.22 114 LEU A CA 1
ATOM 900 C C . LEU A 1 114 ? 18.736 -22.925 -6.91 1 97.22 114 LEU A C 1
ATOM 902 O O . LEU A 1 114 ? 17.73 -23.279 -7.53 1 97.22 114 LEU A O 1
ATOM 906 N N . PRO A 1 115 ? 18.929 -23.084 -5.573 1 98.27 115 PRO A N 1
ATOM 907 C CA . PRO A 1 115 ? 17.745 -23.464 -4.8 1 98.27 115 PRO A CA 1
ATOM 908 C C . PRO A 1 115 ? 16.726 -22.332 -4.685 1 98.27 115 PRO A C 1
ATOM 910 O O . PRO A 1 115 ? 17.106 -21.163 -4.585 1 98.27 115 PRO A O 1
ATOM 913 N N . THR A 1 116 ? 15.474 -22.654 -4.728 1 98.32 116 THR A N 1
ATOM 914 C CA . THR A 1 116 ? 14.402 -21.665 -4.7 1 98.32 116 THR A CA 1
ATOM 915 C C . THR A 1 116 ? 13.48 -21.9 -3.508 1 98.32 116 THR A C 1
ATOM 917 O O . THR A 1 116 ? 12.918 -22.987 -3.356 1 98.32 116 THR A O 1
ATOM 920 N N . PRO A 1 117 ? 13.352 -20.929 -2.655 1 98.21 117 PRO A N 1
ATOM 921 C CA . PRO A 1 117 ? 12.436 -21.084 -1.522 1 98.21 117 PRO A CA 1
ATOM 922 C C . PRO A 1 117 ? 10.969 -20.979 -1.931 1 98.21 117 PRO A C 1
ATOM 924 O O . PRO A 1 117 ? 10.636 -20.247 -2.867 1 98.21 117 PRO A O 1
ATOM 927 N N . PHE A 1 118 ? 10.092 -21.637 -1.247 1 97.98 118 PHE A N 1
ATOM 928 C CA . PHE A 1 118 ? 8.646 -21.542 -1.4 1 97.98 118 PHE A CA 1
ATOM 929 C C . PHE A 1 118 ? 7.938 -21.916 -0.104 1 97.98 118 PHE A C 1
ATOM 931 O O . PHE A 1 118 ? 8.475 -22.674 0.707 1 97.98 118 PHE A O 1
ATOM 938 N N . GLN A 1 119 ? 6.828 -21.321 0.143 1 96.88 119 GLN A N 1
ATOM 939 C CA . GLN A 1 119 ? 5.98 -21.671 1.277 1 96.88 119 GLN A CA 1
ATOM 940 C C . GLN A 1 119 ? 4.696 -22.354 0.814 1 96.88 119 GLN A C 1
ATOM 942 O O . GLN A 1 119 ? 3.995 -21.84 -0.06 1 96.88 119 GLN A O 1
ATOM 947 N N . LEU A 1 120 ? 4.429 -23.559 1.303 1 97.77 120 LEU A N 1
ATOM 948 C CA . LEU A 1 120 ? 3.23 -24.313 0.956 1 97.77 120 LEU A CA 1
ATOM 949 C C . LEU A 1 120 ? 2.439 -24.681 2.206 1 97.77 120 LEU A C 1
ATOM 951 O O . LEU A 1 120 ? 2.936 -25.408 3.07 1 97.77 120 LEU A O 1
ATOM 955 N N . LEU A 1 121 ? 1.228 -24.184 2.363 1 96.87 121 LEU A N 1
ATOM 956 C CA . LEU A 1 121 ? 0.363 -24.452 3.507 1 96.87 121 LEU A CA 1
ATOM 957 C C . LEU A 1 121 ? 1.068 -24.109 4.815 1 96.87 121 LEU A C 1
ATOM 959 O O . LEU A 1 121 ? 0.953 -24.844 5.798 1 96.87 121 LEU A O 1
ATOM 963 N N . GLY A 1 122 ? 1.877 -23.022 4.761 1 94.79 122 GLY A N 1
ATOM 964 C CA . GLY A 1 122 ? 2.551 -22.554 5.961 1 94.79 122 GLY A CA 1
ATOM 965 C C . GLY A 1 122 ? 3.879 -23.244 6.208 1 94.79 122 GLY A C 1
ATOM 966 O O . GLY A 1 122 ? 4.573 -22.938 7.18 1 94.79 122 GLY A O 1
ATOM 967 N N . ARG A 1 123 ? 4.214 -24.14 5.346 1 95.34 123 ARG A N 1
ATOM 968 C CA . ARG A 1 123 ? 5.467 -24.877 5.477 1 95.34 123 ARG A CA 1
ATOM 969 C C . ARG A 1 123 ? 6.517 -24.35 4.504 1 95.34 123 ARG A C 1
ATOM 971 O O . ARG A 1 123 ? 6.252 -24.223 3.306 1 95.34 123 ARG A O 1
ATOM 978 N N . GLU A 1 124 ? 7.676 -24.012 5.051 1 96.61 124 GLU A N 1
ATOM 979 C CA . GLU A 1 124 ? 8.776 -23.569 4.199 1 96.61 124 GLU A CA 1
ATOM 980 C C . GLU A 1 124 ? 9.426 -24.747 3.479 1 96.61 124 GLU A C 1
ATOM 982 O O . GLU A 1 124 ? 9.817 -25.73 4.114 1 96.61 124 GLU A O 1
ATOM 987 N N . ILE A 1 125 ? 9.564 -24.671 2.151 1 98.16 125 ILE A N 1
ATOM 988 C CA . ILE A 1 125 ? 10.207 -25.733 1.386 1 98.16 125 ILE A CA 1
ATOM 989 C C . ILE A 1 125 ? 11.25 -25.133 0.445 1 98.16 125 ILE A C 1
ATOM 991 O O . ILE A 1 125 ? 11.268 -23.921 0.221 1 98.16 125 ILE A O 1
ATOM 995 N N . VAL A 1 126 ? 12.132 -25.962 -0.058 1 98.75 126 VAL A N 1
ATOM 996 C CA . VAL A 1 126 ? 13.137 -25.542 -1.029 1 98.75 126 VAL A CA 1
ATOM 997 C C . VAL A 1 126 ? 13.041 -26.411 -2.281 1 98.75 126 VAL A C 1
ATOM 999 O O . VAL A 1 126 ? 12.934 -27.636 -2.187 1 98.75 126 VAL A O 1
ATOM 1002 N N . LEU A 1 127 ? 12.942 -25.801 -3.417 1 98.8 127 LEU A N 1
ATOM 1003 C CA . LEU A 1 127 ? 12.938 -26.433 -4.732 1 98.8 127 LEU A CA 1
ATOM 1004 C C . LEU A 1 127 ? 14.325 -26.382 -5.364 1 98.8 127 LEU A C 1
ATOM 1006 O O . LEU A 1 127 ? 14.964 -25.328 -5.384 1 98.8 127 LEU A O 1
ATOM 1010 N N . TRP A 1 128 ? 14.773 -27.468 -5.836 1 98.55 128 TRP A N 1
ATOM 1011 C CA . TRP A 1 128 ? 16.084 -27.46 -6.475 1 98.55 128 TRP A CA 1
ATOM 1012 C C . TRP A 1 128 ? 16.194 -28.579 -7.505 1 98.55 128 TRP A C 1
ATOM 1014 O O . TRP A 1 128 ? 15.375 -29.501 -7.52 1 98.55 128 TRP A O 1
ATOM 1024 N N . TYR A 1 129 ? 17.07 -28.457 -8.443 1 98.15 129 TYR A N 1
ATOM 1025 C CA . TYR A 1 129 ? 17.245 -29.404 -9.538 1 98.15 129 TYR A CA 1
ATOM 1026 C C . TYR A 1 129 ? 18.399 -30.359 -9.254 1 98.15 129 TYR A C 1
ATOM 1028 O O . TYR A 1 129 ? 19.541 -29.928 -9.08 1 98.15 129 TYR A O 1
ATOM 1036 N N . ASP A 1 130 ? 18.081 -31.577 -9.141 1 96.89 130 ASP A N 1
ATOM 1037 C CA . ASP A 1 130 ? 19.104 -32.606 -8.986 1 96.89 130 ASP A CA 1
ATOM 1038 C C . ASP A 1 130 ? 19.657 -33.038 -10.342 1 96.89 130 ASP A C 1
ATOM 1040 O O . ASP A 1 130 ? 19.027 -33.823 -11.054 1 96.89 130 ASP A O 1
ATOM 1044 N N . LYS A 1 131 ? 20.802 -32.73 -10.593 1 93.22 131 LYS A N 1
ATOM 1045 C CA . LYS A 1 131 ? 21.419 -33.006 -11.887 1 93.22 131 LYS A CA 1
ATOM 1046 C C . LYS A 1 131 ? 21.662 -34.501 -12.073 1 93.22 131 LYS A C 1
ATOM 1048 O O . LYS A 1 131 ? 21.61 -35.009 -13.195 1 93.22 131 LYS A O 1
ATOM 1053 N N . SER A 1 132 ? 21.927 -35.128 -11.005 1 92.32 132 SER A N 1
ATOM 1054 C CA . SER A 1 132 ? 22.242 -36.551 -11.085 1 92.32 132 SER A CA 1
ATOM 1055 C C . SER A 1 132 ? 21.05 -37.354 -11.595 1 92.32 132 SER A C 1
ATOM 1057 O O . SER A 1 132 ? 21.218 -38.308 -12.357 1 92.32 132 SER A O 1
ATOM 1059 N N . THR A 1 133 ? 19.928 -36.943 -11.272 1 91.98 133 THR A N 1
ATOM 1060 C CA . THR A 1 133 ? 18.728 -37.659 -11.691 1 91.98 133 THR A CA 1
ATOM 1061 C C . THR A 1 133 ? 17.925 -36.83 -12.689 1 91.98 133 THR A C 1
ATOM 1063 O O . THR A 1 133 ? 16.893 -37.281 -13.19 1 91.98 133 THR A O 1
ATOM 1066 N N . SER A 1 134 ? 18.382 -35.623 -12.978 1 94.74 134 SER A N 1
ATOM 1067 C CA . SER A 1 134 ? 17.708 -34.703 -13.887 1 94.74 134 SER A CA 1
ATOM 1068 C C . SER A 1 134 ? 16.249 -34.502 -13.489 1 94.74 134 SER A C 1
ATOM 1070 O O . SER A 1 134 ? 15.35 -34.62 -14.324 1 94.74 134 SER A O 1
ATOM 1072 N N . GLN A 1 135 ? 16.067 -34.284 -12.181 1 96.29 135 GLN A N 1
ATOM 1073 C CA . GLN A 1 135 ? 14.717 -34.085 -11.665 1 96.29 135 GLN A CA 1
ATOM 1074 C C . GLN A 1 135 ? 14.668 -32.913 -10.689 1 96.29 135 GLN A C 1
ATOM 1076 O O . GLN A 1 135 ? 15.65 -32.632 -9.999 1 96.29 135 GLN A O 1
ATOM 1081 N N . TRP A 1 136 ? 13.572 -32.23 -10.704 1 98.13 136 TRP A N 1
ATOM 1082 C CA . TRP A 1 136 ? 13.297 -31.26 -9.65 1 98.13 136 TRP A CA 1
ATOM 1083 C C . TRP A 1 136 ? 12.9 -31.961 -8.355 1 98.13 136 TRP A C 1
ATOM 1085 O O . TRP A 1 136 ? 12.158 -32.946 -8.378 1 98.13 136 TRP A O 1
ATOM 1095 N N . VAL A 1 137 ? 13.443 -31.452 -7.252 1 98 137 VAL A N 1
ATOM 1096 C CA . VAL A 1 137 ? 13.216 -32.034 -5.934 1 98 137 VAL A CA 1
ATOM 1097 C C . VAL A 1 137 ? 12.766 -30.948 -4.96 1 98 137 VAL A C 1
ATOM 1099 O O . VAL A 1 137 ? 13.09 -29.772 -5.138 1 98 137 VAL A O 1
ATOM 1102 N N . ALA A 1 138 ? 11.948 -31.36 -3.975 1 98.67 138 ALA A N 1
ATOM 1103 C CA . ALA A 1 138 ? 11.513 -30.46 -2.91 1 98.67 138 ALA A CA 1
ATOM 1104 C C . ALA A 1 138 ? 11.864 -31.025 -1.536 1 98.67 138 ALA A C 1
ATOM 1106 O O . ALA A 1 138 ? 11.592 -32.193 -1.251 1 98.67 138 ALA A O 1
ATOM 1107 N N . PHE A 1 139 ? 12.539 -30.244 -0.678 1 98.7 139 PHE A N 1
ATOM 1108 C CA . PHE A 1 139 ? 12.853 -30.582 0.705 1 98.7 139 PHE A CA 1
ATOM 1109 C C . PHE A 1 139 ? 12.163 -29.623 1.668 1 98.7 139 PHE A C 1
ATOM 1111 O O . PHE A 1 139 ? 11.725 -28.542 1.268 1 98.7 139 PHE A O 1
ATOM 1118 N N . ASP A 1 140 ? 12.003 -30.115 2.882 1 98.12 140 ASP A N 1
ATOM 1119 C CA . ASP A 1 140 ? 11.801 -29.145 3.954 1 98.12 140 ASP A CA 1
ATOM 1120 C C . ASP A 1 140 ? 12.951 -28.143 4.011 1 98.12 140 ASP A C 1
ATOM 1122 O O . ASP A 1 140 ? 14.119 -28.524 3.911 1 98.12 140 ASP A O 1
ATOM 1126 N N . ASP A 1 141 ? 12.66 -26.859 4.12 1 98.29 141 ASP A N 1
ATOM 1127 C CA . ASP A 1 141 ? 13.693 -25.833 4.016 1 98.29 141 ASP A CA 1
ATOM 1128 C C . ASP A 1 141 ? 14.43 -25.66 5.342 1 98.29 141 ASP A C 1
ATOM 1130 O O . ASP A 1 141 ? 14.473 -24.559 5.896 1 98.29 141 ASP A O 1
ATOM 1134 N N . LYS A 1 142 ? 14.989 -26.68 5.779 1 97.58 142 LYS A N 1
ATOM 1135 C CA . LYS A 1 142 ? 15.753 -26.651 7.023 1 97.58 142 LYS A CA 1
ATOM 1136 C C . LYS A 1 142 ? 16.811 -27.75 7.045 1 97.58 142 LYS A C 1
ATOM 1138 O O . LYS A 1 142 ? 16.518 -28.906 6.734 1 97.58 142 LYS A O 1
ATOM 1143 N N . CYS A 1 143 ? 17.952 -27.457 7.299 1 97.95 143 CYS A N 1
ATOM 1144 C CA . CYS A 1 143 ? 19.038 -28.415 7.471 1 97.95 143 CYS A CA 1
ATOM 1145 C C . CYS A 1 143 ? 18.916 -29.146 8.803 1 97.95 143 CYS A C 1
ATOM 1147 O O . CYS A 1 143 ? 18.734 -28.516 9.847 1 97.95 143 CYS A O 1
ATOM 1149 N N . PRO A 1 144 ? 18.964 -30.402 8.839 1 97.21 144 PRO A N 1
ATOM 1150 C CA . PRO A 1 144 ? 18.805 -31.16 10.083 1 97.21 144 PRO A CA 1
ATOM 1151 C C . PRO A 1 144 ? 19.865 -30.812 11.125 1 97.21 144 PRO A C 1
ATOM 1153 O O . PRO A 1 144 ? 19.663 -31.048 12.319 1 97.21 144 PRO A O 1
ATOM 1156 N N . HIS A 1 145 ? 20.986 -30.262 10.713 1 96.35 145 HIS A N 1
ATOM 1157 C CA . HIS A 1 145 ? 22.089 -29.959 11.617 1 96.35 145 HIS A CA 1
ATOM 1158 C C . HIS A 1 145 ? 21.702 -28.872 12.614 1 96.35 145 HIS A C 1
ATOM 1160 O O . HIS A 1 145 ? 21.769 -29.084 13.827 1 96.35 145 HIS A O 1
ATOM 1166 N N . ARG A 1 146 ? 21.26 -27.684 12.21 1 96.98 146 ARG A N 1
ATOM 1167 C CA . ARG A 1 146 ? 20.94 -26.563 13.088 1 96.98 146 ARG A CA 1
ATOM 1168 C C . ARG A 1 146 ? 19.835 -25.697 12.49 1 96.98 146 ARG A C 1
ATOM 1170 O O . ARG A 1 146 ? 19.752 -24.502 12.778 1 96.98 146 ARG A O 1
ATOM 1177 N N . LEU A 1 147 ? 19.099 -26.23 11.515 1 96.7 147 LEU A N 1
ATOM 1178 C CA . LEU A 1 147 ? 17.802 -25.733 11.066 1 96.7 147 LEU A CA 1
ATOM 1179 C C . LEU A 1 147 ? 17.97 -24.518 10.16 1 96.7 147 LEU A C 1
ATOM 1181 O O . LEU A 1 147 ? 17.024 -23.753 9.96 1 96.7 147 LEU A O 1
ATOM 1185 N N . ALA A 1 148 ? 19.204 -24.349 9.593 1 97.06 148 ALA A N 1
ATOM 1186 C CA . ALA A 1 148 ? 19.399 -23.285 8.612 1 97.06 148 ALA A CA 1
ATOM 1187 C C . ALA A 1 148 ? 18.613 -23.566 7.335 1 97.06 148 ALA A C 1
ATOM 1189 O O . ALA A 1 148 ? 18.529 -24.712 6.889 1 97.06 148 ALA A O 1
ATOM 1190 N N . PRO A 1 149 ? 18.071 -22.484 6.805 1 98.23 149 PRO A N 1
ATOM 1191 C CA . PRO A 1 149 ? 17.341 -22.704 5.555 1 98.23 149 PRO A CA 1
ATOM 1192 C C . PRO A 1 149 ? 18.239 -23.211 4.428 1 98.23 149 PRO A C 1
ATOM 1194 O O . PRO A 1 149 ? 19.218 -22.552 4.071 1 98.23 149 PRO A O 1
ATOM 1197 N N . LEU A 1 150 ? 17.841 -24.293 3.842 1 98.56 150 LEU A N 1
ATOM 1198 C CA . LEU A 1 150 ? 18.602 -24.875 2.742 1 98.56 150 LEU A CA 1
ATOM 1199 C C . LEU A 1 150 ? 18.458 -24.035 1.477 1 98.56 150 LEU A C 1
ATOM 1201 O O . LEU A 1 150 ? 19.309 -24.096 0.587 1 98.56 150 LEU A O 1
ATOM 1205 N N . SER A 1 151 ? 17.412 -23.246 1.39 1 98.42 151 SER A N 1
ATOM 1206 C CA . SER A 1 151 ? 17.171 -22.377 0.243 1 98.42 151 SER A CA 1
ATOM 1207 C C . SER A 1 151 ? 18.235 -21.289 0.139 1 98.42 151 SER A C 1
ATOM 1209 O O . SER A 1 151 ? 18.414 -20.687 -0.921 1 98.42 151 SER A O 1
ATOM 1211 N N . GLU A 1 152 ? 18.919 -20.995 1.202 1 97.66 152 GLU A N 1
ATOM 1212 C CA . GLU A 1 152 ? 20.022 -20.039 1.202 1 97.66 152 GLU A CA 1
ATOM 1213 C C . GLU A 1 152 ? 21.342 -20.719 0.848 1 97.66 152 GLU A C 1
ATOM 1215 O O . GLU A 1 152 ? 22.394 -20.077 0.835 1 97.66 152 GLU A O 1
ATOM 1220 N N . GLY A 1 153 ? 21.254 -22.009 0.595 1 98.1 153 GLY A N 1
ATOM 1221 C CA . GLY A 1 153 ? 22.438 -22.773 0.234 1 98.1 153 GLY A CA 1
ATOM 1222 C C . GLY A 1 153 ? 22.776 -22.69 -1.242 1 98.1 153 GLY A C 1
ATOM 1223 O O . GLY A 1 153 ? 22.515 -21.672 -1.887 1 98.1 153 GLY A O 1
ATOM 1224 N N . ARG A 1 154 ? 23.467 -23.684 -1.726 1 97.89 154 ARG A N 1
ATOM 1225 C CA . ARG A 1 154 ? 23.878 -23.732 -3.125 1 97.89 154 ARG A CA 1
ATOM 1226 C C . ARG A 1 154 ? 23.92 -25.168 -3.635 1 97.89 154 ARG A C 1
ATOM 1228 O O . ARG A 1 154 ? 23.895 -26.114 -2.844 1 97.89 154 ARG A O 1
ATOM 1235 N N . ILE A 1 155 ? 23.855 -25.302 -4.902 1 97.51 155 ILE A N 1
ATOM 1236 C CA . ILE A 1 155 ? 24.155 -26.586 -5.526 1 97.51 155 ILE A CA 1
ATOM 1237 C C . ILE A 1 155 ? 25.665 -26.741 -5.69 1 97.51 155 ILE A C 1
ATOM 1239 O O . ILE A 1 155 ? 26.302 -25.96 -6.401 1 97.51 155 ILE A O 1
ATOM 1243 N N . ASP A 1 156 ? 26.225 -27.683 -5.082 1 95.59 156 ASP A N 1
ATOM 1244 C CA . ASP A 1 156 ? 27.681 -27.786 -5.05 1 95.59 156 ASP A CA 1
ATOM 1245 C C . ASP A 1 156 ? 28.216 -28.419 -6.333 1 95.59 156 ASP A C 1
ATOM 1247 O O . ASP A 1 156 ? 27.458 -28.657 -7.276 1 95.59 156 ASP A O 1
ATOM 1251 N N . GLU A 1 157 ? 29.516 -28.661 -6.429 1 93.71 157 GLU A N 1
ATOM 1252 C CA . GLU A 1 157 ? 30.208 -29.126 -7.628 1 93.71 157 GLU A CA 1
ATOM 1253 C C . GLU A 1 157 ? 29.755 -30.53 -8.016 1 93.71 157 GLU A C 1
ATOM 1255 O O . GLU A 1 157 ? 29.824 -30.909 -9.187 1 93.71 157 GLU A O 1
ATOM 1260 N N . ASP A 1 158 ? 29.252 -31.295 -7.03 1 93.5 158 ASP A N 1
ATOM 1261 C CA . ASP A 1 158 ? 28.798 -32.659 -7.287 1 93.5 158 ASP A CA 1
ATOM 1262 C C . ASP A 1 158 ? 27.3 -32.692 -7.584 1 93.5 158 ASP A C 1
ATOM 1264 O O . ASP A 1 158 ? 26.705 -33.767 -7.682 1 93.5 158 ASP A O 1
ATOM 1268 N N . GLY A 1 159 ? 26.708 -31.511 -7.628 1 95.18 159 GLY A N 1
ATOM 1269 C CA . GLY A 1 159 ? 25.293 -31.418 -7.953 1 95.18 159 GLY A CA 1
ATOM 1270 C C . GLY A 1 159 ? 24.389 -31.671 -6.761 1 95.18 159 GLY A C 1
ATOM 1271 O O . GLY A 1 159 ? 23.206 -31.976 -6.926 1 95.18 159 GLY A O 1
ATOM 1272 N N . LYS A 1 160 ? 24.955 -31.589 -5.537 1 97.04 160 LYS A N 1
ATOM 1273 C CA . LYS A 1 160 ? 24.194 -31.79 -4.308 1 97.04 160 LYS A CA 1
ATOM 1274 C C . LYS A 1 160 ? 23.753 -30.458 -3.71 1 97.04 160 LYS A C 1
ATOM 1276 O O . LYS A 1 160 ? 24.367 -29.421 -3.969 1 97.04 160 LYS A O 1
ATOM 1281 N N . LEU A 1 161 ? 22.674 -30.454 -2.969 1 98.45 161 LEU A N 1
ATOM 1282 C CA . LEU A 1 161 ? 22.259 -29.255 -2.249 1 98.45 161 LEU A CA 1
ATOM 1283 C C . LEU A 1 161 ? 23.069 -29.08 -0.97 1 98.45 161 LEU A C 1
ATOM 1285 O O . LEU A 1 161 ? 23.013 -29.926 -0.074 1 98.45 161 LEU A O 1
ATOM 1289 N N . GLN A 1 162 ? 23.819 -27.998 -0.879 1 98.48 162 GLN A N 1
ATOM 1290 C CA . GLN A 1 162 ? 24.734 -27.78 0.237 1 98.48 162 GLN A CA 1
ATOM 1291 C C . GLN A 1 162 ? 24.275 -26.61 1.103 1 98.48 162 GLN A C 1
ATOM 1293 O O . GLN A 1 162 ? 24.005 -25.521 0.592 1 98.48 162 GLN A O 1
ATOM 1298 N N . CYS A 1 163 ? 24.191 -26.916 2.338 1 98.31 163 CYS A N 1
ATOM 1299 C CA . CYS A 1 163 ? 23.826 -25.877 3.295 1 98.31 163 CYS A CA 1
ATOM 1300 C C . CYS A 1 163 ? 24.929 -24.831 3.41 1 98.31 163 CYS A C 1
ATOM 1302 O O . CYS A 1 163 ? 26.107 -25.174 3.517 1 98.31 163 CYS A O 1
ATOM 1304 N N . SER A 1 164 ? 24.625 -23.53 3.459 1 97.32 164 SER A N 1
ATOM 1305 C CA . SER A 1 164 ? 25.588 -22.433 3.458 1 97.32 164 SER A CA 1
ATOM 1306 C C . SER A 1 164 ? 26.2 -22.232 4.84 1 97.32 164 SER A C 1
ATOM 1308 O O . SER A 1 164 ? 27.213 -21.544 4.982 1 97.32 164 SER A O 1
ATOM 1310 N N . TYR A 1 165 ? 25.56 -22.732 5.903 1 97.08 165 TYR A N 1
ATOM 1311 C CA . TYR A 1 165 ? 25.99 -22.476 7.274 1 97.08 165 TYR A CA 1
ATOM 1312 C C . TYR A 1 165 ? 27.207 -23.321 7.63 1 97.08 165 TYR A C 1
ATOM 1314 O O . TYR A 1 165 ? 28.259 -22.786 7.987 1 97.08 165 TYR A O 1
ATOM 1322 N N . HIS A 1 166 ? 27.198 -24.781 7.386 1 96.49 166 HIS A N 1
ATOM 1323 C CA . HIS A 1 166 ? 28.311 -25.641 7.771 1 96.49 166 HIS A CA 1
ATOM 1324 C C . HIS A 1 166 ? 28.696 -26.586 6.637 1 96.49 166 HIS A C 1
ATOM 1326 O O . HIS A 1 166 ? 29.51 -27.492 6.828 1 96.49 166 HIS A O 1
ATOM 1332 N N . GLY A 1 167 ? 27.977 -26.507 5.462 1 97.43 167 GLY A N 1
ATOM 1333 C CA . GLY A 1 167 ? 28.432 -27.203 4.269 1 97.43 167 GLY A CA 1
ATOM 1334 C C . GLY A 1 167 ? 27.934 -28.634 4.187 1 97.43 167 GLY A C 1
ATOM 1335 O O . GLY A 1 167 ? 28.469 -29.44 3.423 1 97.43 167 GLY A O 1
ATOM 1336 N N . TRP A 1 168 ? 26.934 -29.03 5.066 1 97.8 168 TRP A N 1
ATOM 1337 C CA . TRP A 1 168 ? 26.337 -30.348 4.881 1 97.8 168 TRP A CA 1
ATOM 1338 C C . TRP A 1 168 ? 25.694 -30.466 3.503 1 97.8 168 TRP A C 1
ATOM 1340 O O . TRP A 1 168 ? 24.984 -29.559 3.063 1 97.8 168 TRP A O 1
ATOM 1350 N N . SER A 1 169 ? 25.94 -31.57 2.816 1 97.67 169 SER A N 1
ATOM 1351 C CA . SER A 1 169 ? 25.426 -31.759 1.464 1 97.67 169 SER A CA 1
ATOM 1352 C C . SER A 1 169 ? 24.432 -32.913 1.406 1 97.67 169 SER A C 1
ATOM 1354 O O . SER A 1 169 ? 24.62 -33.935 2.07 1 97.67 169 SER A O 1
ATOM 1356 N N . PHE A 1 170 ? 23.426 -32.716 0.582 1 98.25 170 PHE A N 1
ATOM 1357 C CA . PHE A 1 170 ? 22.345 -33.69 0.488 1 98.25 170 PHE A CA 1
ATOM 1358 C C . PHE A 1 170 ? 22.085 -34.072 -0.964 1 98.25 170 PHE A C 1
ATOM 1360 O O . PHE A 1 170 ? 22.107 -33.216 -1.85 1 98.25 170 PHE A O 1
ATOM 1367 N N . ASP A 1 171 ? 21.789 -35.313 -1.214 1 97.4 171 ASP A N 1
ATOM 1368 C CA . ASP A 1 171 ? 21.424 -35.738 -2.562 1 97.4 171 ASP A CA 1
ATOM 1369 C C . ASP A 1 171 ? 19.915 -35.65 -2.776 1 97.4 171 ASP A C 1
ATOM 1371 O O . ASP A 1 171 ? 19.183 -35.195 -1.895 1 97.4 171 ASP A O 1
ATOM 1375 N N . GLY A 1 172 ? 19.423 -36.026 -3.909 1 96.78 172 GLY A N 1
ATOM 1376 C CA . GLY A 1 172 ? 18.028 -35.866 -4.287 1 96.78 172 GLY A CA 1
ATOM 1377 C C . GLY A 1 172 ? 17.086 -36.736 -3.475 1 96.78 172 GLY A C 1
ATOM 1378 O O . GLY A 1 172 ? 15.876 -36.503 -3.461 1 96.78 172 GLY A O 1
ATOM 1379 N N . CYS A 1 173 ? 17.646 -37.693 -2.747 1 95.78 173 CYS A N 1
ATOM 1380 C CA . CYS A 1 173 ? 16.827 -38.578 -1.925 1 95.78 173 CYS A CA 1
ATOM 1381 C C . CYS A 1 173 ? 16.747 -38.07 -0.49 1 95.78 173 CYS A C 1
ATOM 1383 O O . CYS A 1 173 ? 16.01 -38.622 0.328 1 95.78 173 CYS A O 1
ATOM 1385 N N . GLY A 1 174 ? 17.446 -36.997 -0.218 1 96.97 174 GLY A N 1
ATOM 1386 C CA . GLY A 1 174 ? 17.431 -36.425 1.119 1 96.97 174 GLY A CA 1
ATOM 1387 C C . GLY A 1 174 ? 18.565 -36.923 1.995 1 96.97 174 GLY A C 1
ATOM 1388 O O . GLY A 1 174 ? 18.766 -36.423 3.103 1 96.97 174 GLY A O 1
ATOM 1389 N N . SER A 1 175 ? 19.365 -37.853 1.525 1 96.47 175 SER A N 1
ATOM 1390 C CA . SER A 1 175 ? 20.467 -38.41 2.302 1 96.47 175 SER A CA 1
ATOM 1391 C C . SER A 1 175 ? 21.615 -37.414 2.427 1 96.47 175 SER A C 1
ATOM 1393 O O . SER A 1 175 ? 21.957 -36.729 1.46 1 96.47 175 SER A O 1
ATOM 1395 N N . CYS A 1 176 ? 22.146 -37.389 3.603 1 96.96 176 CYS A N 1
ATOM 1396 C CA . CYS A 1 176 ? 23.358 -36.602 3.799 1 96.96 176 CYS A CA 1
ATOM 1397 C C . CYS A 1 176 ? 24.573 -37.32 3.224 1 96.96 176 CYS A C 1
ATOM 1399 O O . CYS A 1 176 ? 24.811 -38.49 3.529 1 96.96 176 CYS A O 1
ATOM 1401 N N . VAL A 1 177 ? 25.327 -36.616 2.451 1 95.58 177 VAL A N 1
ATOM 1402 C CA . VAL A 1 177 ? 26.413 -37.311 1.77 1 95.58 177 VAL A CA 1
ATOM 1403 C C . VAL A 1 177 ? 27.756 -36.746 2.227 1 95.58 177 VAL A C 1
ATOM 1405 O O . VAL A 1 177 ? 28.804 -37.353 1.995 1 95.58 177 VAL A O 1
ATOM 1408 N N . LYS A 1 178 ? 27.672 -35.565 2.881 1 94.85 178 LYS A N 1
ATOM 1409 C CA . LYS A 1 178 ? 28.928 -34.963 3.317 1 94.85 178 LYS A CA 1
ATOM 1410 C C . LYS A 1 178 ? 28.733 -34.148 4.593 1 94.85 178 LYS A C 1
ATOM 1412 O O . LYS A 1 178 ? 27.799 -33.35 4.69 1 94.85 178 LYS A O 1
ATOM 1417 N N . ILE A 1 179 ? 29.449 -34.384 5.569 1 96.1 179 ILE A N 1
ATOM 1418 C CA . ILE A 1 179 ? 29.65 -33.578 6.769 1 96.1 179 ILE A CA 1
ATOM 1419 C C . ILE A 1 179 ? 31.122 -33.19 6.89 1 96.1 179 ILE A C 1
ATOM 1421 O O . ILE A 1 179 ? 31.933 -33.96 7.409 1 96.1 179 ILE A O 1
ATOM 1425 N N . PRO A 1 180 ? 31.426 -31.993 6.488 1 94.73 180 PRO A N 1
ATOM 1426 C CA . PRO A 1 180 ? 32.841 -31.627 6.384 1 94.73 180 PRO A CA 1
ATOM 1427 C C . PRO A 1 180 ? 33.567 -31.689 7.726 1 94.73 180 PRO A C 1
ATOM 1429 O O . PRO A 1 180 ? 34.765 -31.981 7.771 1 94.73 180 PRO A O 1
ATOM 1432 N N . GLN A 1 181 ? 32.839 -31.43 8.852 1 93.74 181 GLN A N 1
ATOM 1433 C CA . GLN A 1 181 ? 33.46 -31.332 10.169 1 93.74 181 GLN A CA 1
ATOM 1434 C C . GLN A 1 181 ? 33.561 -32.703 10.832 1 93.74 181 GLN A C 1
ATOM 1436 O O . GLN A 1 181 ? 34.113 -32.829 11.927 1 93.74 181 GLN A O 1
ATOM 1441 N N . ALA A 1 182 ? 33.029 -33.714 10.206 1 93.82 182 ALA A N 1
ATOM 1442 C CA . ALA A 1 182 ? 33.044 -35.044 10.811 1 93.82 182 ALA A CA 1
ATOM 1443 C C . ALA A 1 182 ? 34.367 -35.755 10.541 1 93.82 182 ALA A C 1
ATOM 1445 O O . ALA A 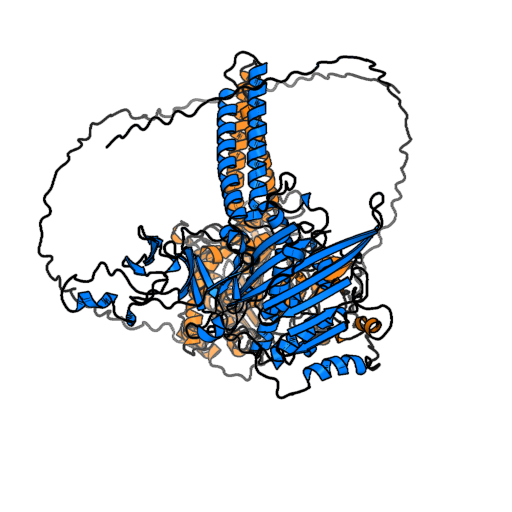1 182 ? 34.843 -35.784 9.403 1 93.82 182 ALA A O 1
ATOM 1446 N N . ALA A 1 183 ? 34.885 -36.356 11.558 1 92.9 183 ALA A N 1
ATOM 1447 C CA . ALA A 1 183 ? 36.085 -37.172 11.4 1 92.9 183 ALA A CA 1
ATOM 1448 C C . ALA A 1 183 ? 35.822 -38.363 10.482 1 92.9 183 ALA A C 1
ATOM 1450 O O . ALA A 1 183 ? 34.722 -38.92 10.478 1 92.9 183 ALA A O 1
ATOM 1451 N N . SER A 1 184 ? 36.85 -38.72 9.712 1 89.26 184 SER A N 1
ATOM 1452 C CA . SER A 1 184 ? 36.703 -39.799 8.74 1 89.26 184 SER A CA 1
ATOM 1453 C C . SER A 1 184 ? 36.694 -41.162 9.424 1 89.26 184 SER A C 1
ATOM 1455 O O . SER A 1 184 ? 36.282 -42.159 8.828 1 89.26 184 SER A O 1
ATOM 1457 N N . GLU A 1 185 ? 37.249 -41.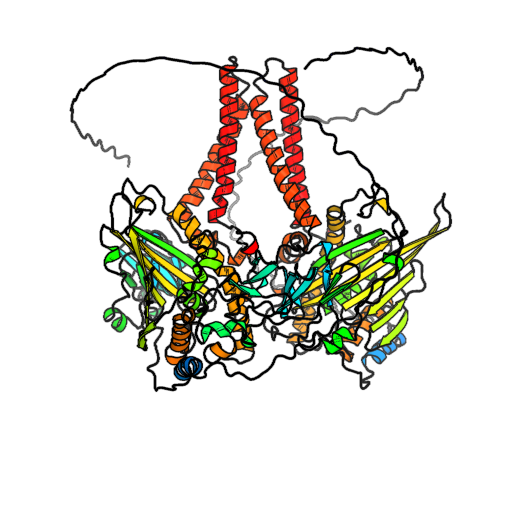181 10.718 1 89.1 185 GLU A N 1
ATOM 1458 C CA . GLU A 1 185 ? 37.285 -42.423 11.484 1 89.1 185 GLU A CA 1
ATOM 1459 C C . GLU A 1 185 ? 36.549 -42.274 12.812 1 89.1 185 GLU A C 1
ATOM 1461 O O . GLU A 1 185 ? 36.281 -41.156 13.257 1 89.1 185 GLU A O 1
ATOM 1466 N N . GLY A 1 186 ? 36.074 -43.444 13.378 1 87.5 186 GLY A N 1
ATOM 1467 C CA . GLY A 1 186 ? 35.404 -43.433 14.669 1 87.5 186 GLY A CA 1
ATOM 1468 C C . GLY A 1 186 ? 33.905 -43.229 14.56 1 87.5 186 GLY A C 1
ATOM 1469 O O . GLY A 1 186 ? 33.323 -43.416 13.489 1 87.5 186 GLY A O 1
ATOM 1470 N N . PRO A 1 187 ? 33.266 -42.95 15.643 1 86.18 187 PRO A N 1
ATOM 1471 C CA . PRO A 1 187 ? 31.81 -42.804 15.708 1 86.18 187 PRO A CA 1
ATOM 1472 C C . PRO A 1 187 ? 31.29 -41.672 14.825 1 86.18 187 PRO A C 1
ATOM 1474 O O . PRO A 1 187 ? 30.188 -41.766 14.28 1 86.18 187 PRO A O 1
ATOM 1477 N N . GLU A 1 188 ? 32.114 -40.608 14.556 1 90.41 188 GLU A N 1
ATOM 1478 C CA . GLU A 1 188 ? 31.689 -39.458 13.764 1 90.41 188 GLU A CA 1
ATOM 1479 C C . GLU A 1 188 ? 31.562 -39.822 12.287 1 90.41 188 GLU A C 1
ATOM 1481 O O . GLU A 1 188 ? 30.794 -39.198 11.553 1 90.41 188 GLU A O 1
ATOM 1486 N N . ALA A 1 189 ? 32.325 -40.839 11.925 1 87.74 189 ALA A N 1
ATOM 1487 C CA . ALA A 1 189 ? 32.348 -41.255 10.525 1 87.74 189 ALA A CA 1
ATOM 1488 C C . ALA A 1 189 ? 30.993 -41.81 10.096 1 87.74 189 ALA A C 1
ATOM 1490 O O . ALA A 1 189 ? 30.66 -41.804 8.908 1 87.74 189 ALA A O 1
ATOM 1491 N N . ARG A 1 190 ? 30.189 -42.232 11.071 1 91.05 190 ARG A N 1
ATOM 1492 C CA . ARG A 1 190 ? 28.897 -42.841 10.768 1 91.05 190 ARG A CA 1
ATOM 1493 C C . ARG A 1 190 ? 27.784 -41.798 10.782 1 91.05 190 ARG A C 1
ATOM 1495 O O . ARG A 1 190 ? 26.635 -42.105 10.459 1 91.05 190 ARG A O 1
ATOM 1502 N N . ALA A 1 191 ? 28.093 -40.612 11.091 1 92.25 191 ALA A N 1
ATOM 1503 C CA . ALA A 1 191 ? 27.09 -39.563 11.257 1 92.25 191 ALA A CA 1
ATOM 1504 C C . ALA A 1 191 ? 26.34 -39.31 9.952 1 92.25 191 ALA A C 1
ATOM 1506 O O . ALA A 1 191 ? 25.128 -39.079 9.961 1 92.25 191 ALA A O 1
ATOM 1507 N N . VAL A 1 192 ? 26.997 -39.387 8.834 1 91.72 192 VAL A N 1
ATOM 1508 C CA . VAL A 1 192 ? 26.412 -39.116 7.525 1 91.72 192 VAL A CA 1
ATOM 1509 C C . VAL A 1 192 ? 25.34 -40.158 7.213 1 91.72 192 VAL A C 1
ATOM 1511 O O . VAL A 1 192 ? 24.395 -39.882 6.469 1 91.72 192 VAL A O 1
ATOM 1514 N N . ARG A 1 193 ? 25.458 -41.315 7.851 1 91.72 193 ARG A N 1
ATOM 1515 C CA . ARG A 1 193 ? 24.541 -42.41 7.548 1 91.72 193 ARG A CA 1
ATOM 1516 C C . ARG A 1 193 ? 23.352 -42.409 8.503 1 91.72 193 ARG A C 1
ATOM 1518 O O . ARG A 1 193 ? 22.422 -43.202 8.346 1 91.72 193 ARG A O 1
ATOM 1525 N N . SER A 1 194 ? 23.373 -41.532 9.444 1 93.11 194 SER A N 1
ATOM 1526 C CA . SER A 1 194 ? 22.275 -41.446 10.401 1 93.11 194 SER A CA 1
ATOM 1527 C C . SER A 1 194 ? 21.004 -40.925 9.739 1 93.11 194 SER A C 1
ATOM 1529 O O . SER A 1 194 ? 21.053 -39.99 8.938 1 93.11 194 SER A O 1
ATOM 1531 N N . PRO A 1 195 ? 19.841 -41.561 10.065 1 93.67 195 PRO A N 1
ATOM 1532 C CA . PRO A 1 195 ? 18.572 -41.023 9.569 1 93.67 195 PRO A CA 1
ATOM 1533 C C . PRO A 1 195 ? 18.324 -39.585 10.017 1 93.67 195 PRO A C 1
ATOM 1535 O O . PRO A 1 195 ? 17.601 -38.842 9.348 1 93.67 195 PRO A O 1
ATOM 1538 N N . LYS A 1 196 ? 18.939 -39.154 11.1 1 95.44 196 LYS A N 1
ATOM 1539 C CA . LYS A 1 196 ? 18.754 -37.806 11.628 1 95.44 196 LYS A CA 1
ATOM 1540 C C . LYS A 1 196 ? 19.492 -36.776 10.778 1 95.44 196 LYS A C 1
ATOM 1542 O O . LYS A 1 196 ? 19.242 -35.574 10.893 1 95.44 196 LYS A O 1
ATOM 1547 N N . ALA A 1 197 ? 20.38 -37.271 9.965 1 96.19 197 ALA A N 1
ATOM 1548 C CA . ALA A 1 197 ? 21.171 -36.368 9.133 1 96.19 197 ALA A CA 1
ATOM 1549 C C . ALA A 1 197 ? 20.471 -36.091 7.806 1 96.19 197 ALA A C 1
ATOM 1551 O O . ALA A 1 197 ? 20.922 -35.253 7.022 1 96.19 197 ALA A O 1
ATOM 1552 N N . CYS A 1 198 ? 19.39 -36.73 7.588 1 96.89 198 CYS A N 1
ATOM 1553 C CA . CYS A 1 198 ? 18.744 -36.672 6.282 1 96.89 198 CYS A CA 1
ATOM 1554 C C . CYS A 1 198 ? 17.809 -35.473 6.188 1 96.89 198 CYS A C 1
ATOM 1556 O O . CYS A 1 198 ? 17.128 -35.133 7.158 1 96.89 198 CYS A O 1
ATOM 1558 N N . ALA A 1 199 ? 17.796 -34.857 5.054 1 97.77 199 ALA A N 1
ATOM 1559 C CA . ALA A 1 199 ? 16.793 -33.834 4.765 1 97.77 199 ALA A CA 1
ATOM 1560 C C . ALA A 1 199 ? 15.436 -34.465 4.469 1 97.77 199 ALA A C 1
ATOM 1562 O O . ALA A 1 199 ? 15.362 -35.552 3.891 1 97.77 199 ALA A O 1
ATOM 1563 N N . THR A 1 200 ? 14.368 -33.847 4.903 1 97.49 200 THR A N 1
ATOM 1564 C CA . THR A 1 200 ? 13.018 -34.324 4.626 1 97.49 200 THR A CA 1
ATOM 1565 C C . THR A 1 200 ? 12.616 -34.006 3.188 1 97.49 200 THR A C 1
ATOM 1567 O O . THR A 1 200 ? 12.623 -32.843 2.78 1 97.49 200 THR A O 1
ATOM 1570 N N . ARG A 1 201 ? 12.321 -34.986 2.481 1 97.7 201 ARG A N 1
ATOM 1571 C CA . ARG A 1 201 ? 11.985 -34.862 1.066 1 97.7 201 ARG A CA 1
ATOM 1572 C C . ARG A 1 201 ? 10.484 -35.017 0.845 1 97.7 201 ARG A C 1
ATOM 1574 O O . ARG A 1 201 ? 9.824 -35.787 1.546 1 97.7 201 ARG A O 1
ATOM 1581 N N . PHE A 1 202 ? 9.933 -34.318 -0.182 1 98.44 202 PHE A N 1
ATOM 1582 C CA . PHE A 1 202 ? 8.527 -34.406 -0.558 1 98.44 202 PHE A CA 1
ATOM 1583 C C . PHE A 1 202 ? 8.376 -34.997 -1.955 1 98.44 202 PHE A C 1
ATOM 1585 O O . PHE A 1 202 ? 9.249 -34.819 -2.807 1 98.44 202 PHE A O 1
ATOM 1592 N N . PRO A 1 203 ? 7.225 -35.687 -2.231 1 97.92 203 PRO A N 1
ATOM 1593 C CA . PRO A 1 203 ? 6.97 -36.093 -3.615 1 97.92 203 PRO A CA 1
ATOM 1594 C C . PRO A 1 203 ? 6.871 -34.905 -4.569 1 97.92 203 PRO A C 1
ATOM 1596 O O . PRO A 1 203 ? 6.278 -33.88 -4.226 1 97.92 203 PRO A O 1
ATOM 1599 N N . THR A 1 204 ? 7.53 -35.034 -5.675 1 97.73 204 THR A N 1
ATOM 1600 C CA . THR A 1 204 ? 7.528 -33.992 -6.696 1 97.73 204 THR A CA 1
ATOM 1601 C C . THR A 1 204 ? 7.199 -34.577 -8.066 1 97.73 204 THR A C 1
ATOM 1603 O O . THR A 1 204 ? 7.472 -35.75 -8.328 1 97.73 204 THR A O 1
ATOM 1606 N N . LEU A 1 205 ? 6.516 -33.757 -8.866 1 96.23 205 LEU A N 1
ATOM 1607 C CA . LEU A 1 205 ? 6.122 -34.178 -10.206 1 96.23 205 LEU A CA 1
ATOM 1608 C C . LEU A 1 205 ? 6.075 -32.987 -11.158 1 96.23 205 LEU A C 1
ATOM 1610 O O . LEU A 1 205 ? 5.584 -31.916 -10.795 1 96.23 205 LEU A O 1
ATOM 1614 N N . VAL A 1 206 ? 6.697 -33.127 -12.333 1 97.64 206 VAL A N 1
ATOM 1615 C CA . VAL A 1 206 ? 6.567 -32.113 -13.374 1 97.64 206 VAL A CA 1
ATOM 1616 C C . VAL A 1 206 ? 5.475 -32.523 -14.36 1 97.64 206 VAL A C 1
ATOM 1618 O O . VAL A 1 206 ? 5.494 -33.636 -14.89 1 97.64 206 VAL A O 1
ATOM 1621 N N . SER A 1 207 ? 4.522 -31.725 -14.502 1 97.05 207 SER A N 1
ATOM 1622 C CA . SER A 1 207 ? 3.434 -31.98 -15.441 1 97.05 207 SER A CA 1
ATOM 1623 C C . SER A 1 207 ? 3.034 -30.709 -16.183 1 97.05 207 SER A C 1
ATOM 1625 O O . SER A 1 207 ? 2.753 -29.683 -15.561 1 97.05 207 SER A O 1
ATOM 1627 N N . GLN A 1 208 ? 3.075 -30.715 -17.52 1 96.59 208 GLN A N 1
ATOM 1628 C CA . GLN A 1 208 ? 2.643 -29.642 -18.41 1 96.59 208 GLN A CA 1
ATOM 1629 C C . GLN A 1 208 ? 3.302 -28.318 -18.036 1 96.59 208 GLN A C 1
ATOM 1631 O O . GLN A 1 208 ? 2.632 -27.287 -17.951 1 96.59 208 GLN A O 1
ATOM 1636 N N . GLY A 1 209 ? 4.544 -28.387 -17.712 1 96.65 209 GLY A N 1
ATOM 1637 C CA . GLY A 1 209 ? 5.328 -27.185 -17.476 1 96.65 209 GLY A CA 1
ATOM 1638 C C . GLY A 1 209 ? 5.206 -26.662 -16.057 1 96.65 209 GLY A C 1
ATOM 1639 O O . GLY A 1 209 ? 5.735 -25.596 -15.736 1 96.65 209 GLY A O 1
ATOM 1640 N N . LEU A 1 210 ? 4.543 -27.409 -15.161 1 98.31 210 LEU A N 1
ATOM 1641 C CA . LEU A 1 210 ? 4.36 -27.017 -13.768 1 98.31 210 LEU A CA 1
ATOM 1642 C C . LEU A 1 210 ? 5.057 -27.998 -12.831 1 98.31 210 LEU A C 1
ATOM 1644 O O . LEU A 1 210 ? 5.036 -29.208 -13.065 1 98.31 210 LEU A O 1
ATOM 1648 N N . LEU A 1 211 ? 5.669 -27.47 -11.837 1 98.74 211 LEU A N 1
ATOM 1649 C CA . LEU A 1 211 ? 6.216 -28.308 -10.776 1 98.74 211 LEU A CA 1
ATOM 1650 C C . LEU A 1 211 ? 5.187 -28.525 -9.67 1 98.74 211 LEU A C 1
ATOM 1652 O O . LEU A 1 211 ? 4.735 -27.566 -9.041 1 98.74 211 LEU A O 1
ATOM 1656 N N . PHE A 1 212 ? 4.824 -29.768 -9.383 1 98.76 212 PHE A N 1
ATOM 1657 C CA . PHE A 1 212 ? 3.867 -30.122 -8.341 1 98.76 212 PHE A CA 1
ATOM 1658 C C . PHE A 1 212 ? 4.579 -30.71 -7.129 1 98.76 212 PHE A C 1
ATOM 1660 O O . PHE A 1 212 ? 5.546 -31.461 -7.274 1 98.76 212 PHE A O 1
ATOM 1667 N N . VAL A 1 213 ? 4.117 -30.379 -5.978 1 98.65 213 VAL A N 1
ATOM 1668 C CA . VAL A 1 213 ? 4.646 -30.916 -4.728 1 98.65 213 VAL A CA 1
ATOM 1669 C C . VAL A 1 213 ? 3.503 -31.467 -3.879 1 98.65 213 VAL A C 1
ATOM 1671 O O . VAL A 1 213 ? 2.435 -30.858 -3.793 1 98.65 213 VAL A O 1
ATOM 1674 N N . TRP A 1 214 ? 3.677 -32.661 -3.346 1 98.3 214 TRP A N 1
ATOM 1675 C CA . TRP A 1 214 ? 2.822 -33.22 -2.303 1 98.3 214 TRP A CA 1
ATOM 1676 C C . TRP A 1 214 ? 3.313 -32.809 -0.919 1 98.3 214 TRP A C 1
ATOM 1678 O O . TRP A 1 214 ? 4.446 -33.114 -0.54 1 98.3 214 TRP A O 1
ATOM 1688 N N . PRO A 1 215 ? 2.478 -32.066 -0.172 1 96.57 215 PRO A N 1
ATOM 1689 C CA . PRO A 1 215 ? 3.012 -31.365 0.998 1 96.57 215 PRO A CA 1
ATOM 1690 C C . PRO A 1 215 ? 3.306 -32.305 2.165 1 96.57 215 PRO A C 1
ATOM 1692 O O . PRO A 1 215 ? 4.006 -31.926 3.107 1 96.57 215 PRO A O 1
ATOM 1695 N N . ASP A 1 216 ? 2.778 -33.516 2.176 1 95.57 216 ASP A N 1
ATOM 1696 C CA . ASP A 1 216 ? 3.002 -34.47 3.257 1 95.57 216 ASP A CA 1
ATOM 1697 C C . ASP A 1 216 ? 4.189 -35.381 2.95 1 95.57 216 ASP A C 1
ATOM 1699 O O . ASP A 1 216 ? 4.147 -36.163 1.998 1 95.57 216 ASP A O 1
ATOM 1703 N N . GLU A 1 217 ? 5.147 -35.361 3.756 1 94.35 217 GLU A N 1
ATOM 1704 C CA . GLU A 1 217 ? 6.358 -36.147 3.543 1 94.35 217 GLU A CA 1
ATOM 1705 C C . GLU A 1 217 ? 6.071 -37.642 3.647 1 94.35 217 GLU A C 1
ATOM 1707 O O . GLU A 1 217 ? 6.844 -38.465 3.152 1 94.35 217 GLU A O 1
ATOM 1712 N N . ASN A 1 218 ? 5.009 -37.969 4.25 1 94.28 218 ASN A N 1
ATOM 1713 C CA . ASN A 1 218 ? 4.65 -39.374 4.411 1 94.28 218 ASN A CA 1
ATOM 1714 C C . ASN A 1 218 ? 3.624 -39.813 3.371 1 94.28 218 ASN A C 1
ATOM 1716 O O . ASN A 1 218 ? 3.099 -40.926 3.442 1 94.28 218 ASN A O 1
ATOM 1720 N N . GLY A 1 219 ? 3.355 -38.98 2.414 1 94.93 219 GLY A N 1
ATOM 1721 C CA . GLY A 1 219 ? 2.275 -39.25 1.478 1 94.93 219 GLY A CA 1
ATOM 1722 C C . GLY A 1 219 ? 2.756 -39.852 0.171 1 94.93 219 GLY A C 1
ATOM 1723 O O . GLY A 1 219 ? 2.118 -39.679 -0.87 1 94.93 219 GLY A O 1
ATOM 1724 N N . TRP A 1 220 ? 3.852 -40.533 0.137 1 96.28 220 TRP A N 1
ATOM 1725 C CA . TRP A 1 220 ? 4.456 -41.04 -1.091 1 96.28 220 TRP A CA 1
ATOM 1726 C C . TRP A 1 220 ? 3.522 -42.022 -1.791 1 96.28 220 TRP A C 1
ATOM 1728 O O . TRP A 1 220 ? 3.341 -41.956 -3.009 1 96.28 220 TRP A O 1
ATOM 1738 N N . GLU A 1 221 ? 2.897 -42.883 -1.067 1 96.93 221 GLU A N 1
ATOM 1739 C CA . GLU A 1 221 ? 1.987 -43.867 -1.645 1 96.93 221 GLU A CA 1
ATOM 1740 C C . GLU A 1 221 ? 0.758 -43.194 -2.25 1 96.93 221 GLU A C 1
ATOM 1742 O O . GLU A 1 221 ? 0.388 -43.478 -3.391 1 96.93 221 GLU A O 1
ATOM 1747 N N . LYS A 1 222 ? 0.206 -42.333 -1.493 1 96.4 222 LYS A N 1
ATOM 1748 C CA . LYS A 1 222 ? -0.967 -41.612 -1.978 1 96.4 222 LYS A CA 1
ATOM 1749 C C . LYS A 1 222 ? -0.624 -40.76 -3.196 1 96.4 222 LYS A C 1
ATOM 1751 O O . LYS A 1 222 ? -1.392 -40.705 -4.159 1 96.4 222 LYS A O 1
ATOM 1756 N N . ALA A 1 223 ? 0.485 -40.114 -3.123 1 97.11 223 ALA A N 1
ATOM 1757 C CA . ALA A 1 223 ? 0.932 -39.272 -4.23 1 97.11 223 ALA A CA 1
ATOM 1758 C C . ALA A 1 223 ? 1.114 -40.091 -5.504 1 97.11 223 ALA A C 1
ATOM 1760 O O . ALA A 1 223 ? 0.676 -39.681 -6.581 1 97.11 223 ALA A O 1
ATOM 1761 N N . SER A 1 224 ? 1.695 -41.238 -5.384 1 95.85 224 SER A N 1
ATOM 1762 C CA . SER A 1 224 ? 1.961 -42.089 -6.539 1 95.85 224 SER A CA 1
ATOM 1763 C C . SER A 1 224 ? 0.666 -42.616 -7.147 1 95.85 224 SER A C 1
ATOM 1765 O O . SER A 1 224 ? 0.603 -42.885 -8.349 1 95.85 224 SER A O 1
ATOM 1767 N N . ALA A 1 225 ? -0.303 -42.655 -6.313 1 95.99 225 ALA A N 1
ATOM 1768 C CA . ALA A 1 225 ? -1.588 -43.189 -6.757 1 95.99 225 ALA A CA 1
ATOM 1769 C C . ALA A 1 225 ? -2.487 -42.079 -7.295 1 95.99 225 ALA A C 1
ATOM 1771 O O . ALA A 1 225 ? -3.6 -42.343 -7.757 1 95.99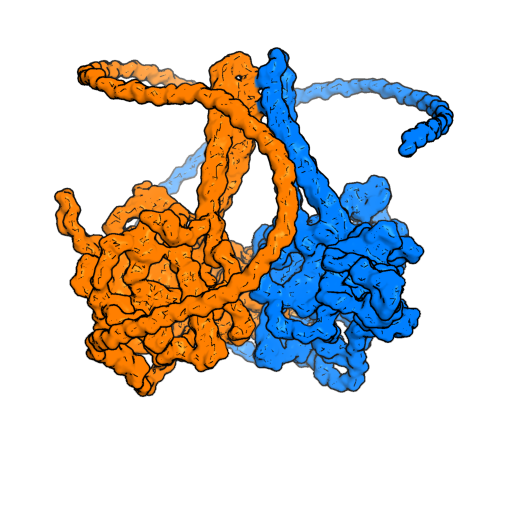 225 ALA A O 1
ATOM 1772 N N . SER A 1 226 ? -2.008 -40.922 -7.226 1 95.3 226 SER A N 1
ATOM 1773 C CA . SER A 1 226 ? -2.838 -39.784 -7.607 1 95.3 226 SER A CA 1
ATOM 1774 C C . SER A 1 226 ? -2.258 -39.058 -8.816 1 95.3 226 SER A C 1
ATOM 1776 O O . SER A 1 226 ? -1.04 -39.025 -9.002 1 95.3 226 SER A O 1
ATOM 1778 N N . LYS A 1 227 ? -3.131 -38.516 -9.608 1 95.28 227 LYS A N 1
ATOM 1779 C CA . LYS A 1 227 ? -2.712 -37.693 -10.739 1 95.28 227 LYS A CA 1
ATOM 1780 C C . LYS A 1 227 ? -2.913 -36.209 -10.444 1 95.28 227 LYS A C 1
ATOM 1782 O O . LYS A 1 227 ? -3.905 -35.824 -9.822 1 95.28 227 LYS A O 1
ATOM 1787 N N . PRO A 1 228 ? -1.968 -35.388 -10.827 1 96.3 228 PRO A N 1
ATOM 1788 C CA . PRO A 1 228 ? -2.174 -33.948 -10.657 1 96.3 228 PRO A CA 1
ATOM 1789 C C . PRO A 1 228 ? -3.247 -33.392 -11.591 1 96.3 228 PRO A C 1
ATOM 1791 O O . PRO A 1 228 ? -3.582 -34.022 -12.597 1 96.3 228 PRO A O 1
ATOM 1794 N N . PRO A 1 229 ? -3.849 -32.257 -11.218 1 96.06 229 PRO A N 1
ATOM 1795 C CA . PRO A 1 229 ? -4.75 -31.593 -12.163 1 96.06 229 PRO A CA 1
ATOM 1796 C C . PRO A 1 229 ? -4.065 -31.234 -13.48 1 96.06 229 PRO A C 1
ATOM 1798 O O . PRO A 1 229 ? -2.891 -30.856 -13.486 1 96.06 229 PRO A O 1
ATOM 1801 N N . MET A 1 230 ? -4.797 -31.339 -14.577 1 96.65 230 MET A N 1
ATOM 1802 C CA . MET A 1 230 ? -4.231 -31.119 -15.904 1 96.65 230 MET A CA 1
ATOM 1803 C C . MET A 1 230 ? -4.917 -29.949 -16.601 1 96.65 230 MET A C 1
ATOM 1805 O O . MET A 1 230 ? -6.114 -29.724 -16.412 1 96.65 230 MET A O 1
ATOM 1809 N N . LEU A 1 231 ? -4.165 -29.263 -17.376 1 97.98 231 LEU A N 1
ATOM 1810 C CA . LEU A 1 231 ? -4.738 -28.261 -18.268 1 97.98 231 LEU A CA 1
ATOM 1811 C C . LEU A 1 231 ? -5.546 -28.922 -19.38 1 97.98 231 LEU A C 1
ATOM 1813 O O . LEU A 1 231 ? -5.312 -30.085 -19.716 1 97.98 231 LEU A O 1
ATOM 1817 N N . PRO A 1 232 ? -6.505 -28.217 -19.946 1 97.36 232 PRO A N 1
ATOM 1818 C CA . PRO A 1 232 ? -7.303 -28.77 -21.043 1 97.36 232 PRO A CA 1
ATOM 1819 C C . PRO A 1 232 ? -6.454 -29.171 -22.247 1 97.36 232 PRO A C 1
ATOM 1821 O O . PRO A 1 232 ? -5.371 -28.619 -22.455 1 97.36 232 PRO A O 1
ATOM 1824 N N . ASP A 1 233 ? -6.98 -30.04 -23.073 1 95.94 233 ASP A N 1
ATOM 1825 C CA . ASP A 1 233 ? -6.279 -30.568 -24.24 1 95.94 233 ASP A CA 1
ATOM 1826 C C . ASP A 1 233 ? -5.939 -29.453 -25.226 1 95.94 233 ASP A C 1
ATOM 1828 O O . ASP A 1 233 ? -4.947 -29.541 -25.952 1 95.94 233 ASP A O 1
ATOM 1832 N N . ASP A 1 234 ? -6.666 -28.436 -25.183 1 95.54 234 ASP A N 1
ATOM 1833 C CA . ASP A 1 234 ? -6.497 -27.322 -26.11 1 95.54 234 ASP A CA 1
ATOM 1834 C C . ASP A 1 234 ? -5.119 -26.683 -25.956 1 95.54 234 ASP A C 1
ATOM 1836 O O . ASP A 1 234 ? -4.597 -26.085 -26.899 1 95.54 234 ASP A O 1
ATOM 1840 N N . TYR A 1 235 ? -4.537 -26.844 -24.79 1 95 235 TYR A N 1
ATOM 1841 C CA . TYR A 1 235 ? -3.231 -26.248 -24.534 1 95 235 TYR A CA 1
ATOM 1842 C C . TYR A 1 235 ? -2.155 -26.903 -25.392 1 95 235 TYR A C 1
ATOM 1844 O O . TYR A 1 235 ? -1.078 -26.335 -25.589 1 95 235 TYR A O 1
ATOM 1852 N N . GLU A 1 236 ? -2.444 -28.093 -25.976 1 93.42 236 GLU A N 1
ATOM 1853 C CA . GLU A 1 236 ? -1.464 -28.816 -26.78 1 93.42 236 GLU A CA 1
ATOM 1854 C C . GLU A 1 236 ? -1.772 -28.693 -28.269 1 93.42 236 GLU A C 1
ATOM 1856 O O . GLU A 1 236 ? -0.994 -29.149 -29.109 1 93.42 236 GLU A O 1
ATOM 1861 N N . LYS A 1 237 ? -2.88 -28.121 -28.564 1 94.71 237 LYS A N 1
ATOM 1862 C CA . LYS A 1 237 ? -3.256 -27.964 -29.966 1 94.71 237 LYS A CA 1
ATOM 1863 C C . LYS A 1 237 ? -2.544 -26.77 -30.596 1 94.71 237 LYS A C 1
ATOM 1865 O O . LYS A 1 237 ? -2.396 -25.724 -29.961 1 94.71 237 LYS A O 1
ATOM 1870 N N . PRO A 1 238 ? -2.151 -26.902 -31.797 1 91.07 238 PRO A N 1
ATOM 1871 C CA . PRO A 1 238 ? -1.413 -25.829 -32.468 1 91.07 238 PRO A CA 1
ATOM 1872 C C . PRO A 1 238 ? -2.263 -24.581 -32.695 1 91.07 238 PRO A C 1
ATOM 1874 O O . PRO A 1 238 ? -1.723 -23.483 -32.856 1 91.07 238 PRO A O 1
ATOM 1877 N N . GLU A 1 239 ? -3.538 -24.768 -32.674 1 92.25 239 GLU A N 1
ATOM 1878 C CA . GLU A 1 239 ? -4.417 -23.632 -32.937 1 92.25 239 GLU A CA 1
ATOM 1879 C C . GLU A 1 239 ? -4.465 -22.683 -31.743 1 92.25 239 GLU A C 1
ATOM 1881 O O . GLU A 1 239 ? -4.967 -21.562 -31.855 1 92.25 239 GLU A O 1
ATOM 1886 N N . PHE A 1 240 ? -3.923 -23.13 -30.641 1 95.01 240 PHE A N 1
ATOM 1887 C CA . PHE A 1 240 ? -3.963 -22.292 -29.448 1 95.01 240 PHE A CA 1
ATOM 1888 C C . PHE A 1 240 ? -2.576 -21.755 -29.116 1 95.01 240 PHE A C 1
ATOM 1890 O O . PHE A 1 240 ? -1.582 -22.475 -29.231 1 95.01 240 PHE A O 1
ATOM 1897 N N . ALA A 1 241 ? -2.5 -20.508 -28.855 1 95.26 241 ALA A N 1
ATOM 1898 C CA . ALA A 1 241 ? -1.312 -19.893 -28.268 1 95.26 241 ALA A CA 1
ATOM 1899 C C . ALA A 1 241 ? -1.452 -19.764 -26.754 1 95.26 241 ALA A C 1
ATOM 1901 O O . ALA A 1 241 ? -2.53 -19.44 -26.249 1 95.26 241 ALA A O 1
ATOM 1902 N N . THR A 1 242 ? -0.382 -20.132 -26.047 1 94.74 242 THR A N 1
ATOM 1903 C CA . THR A 1 242 ? -0.466 -20.185 -24.592 1 94.74 242 THR A CA 1
ATOM 1904 C C . THR A 1 242 ? 0.504 -19.193 -23.958 1 94.74 242 THR A C 1
ATOM 1906 O O . THR A 1 242 ? 1.532 -18.857 -24.549 1 94.74 242 THR A O 1
ATOM 1909 N N . VAL A 1 243 ? 0.144 -18.621 -22.848 1 94.82 243 VAL A N 1
ATOM 1910 C CA . VAL A 1 243 ? 1.016 -17.777 -22.037 1 94.82 243 VAL A CA 1
ATOM 1911 C C . VAL A 1 243 ? 0.726 -18.008 -20.556 1 94.82 243 VAL A C 1
ATOM 1913 O O . VAL A 1 243 ? -0.424 -18.225 -20.168 1 94.82 243 VAL A O 1
ATOM 1916 N N . ASN A 1 244 ? 1.777 -18.064 -19.777 1 97.23 244 ASN A N 1
ATOM 1917 C CA . ASN A 1 244 ? 1.665 -18.32 -18.344 1 97.23 244 ASN A CA 1
ATOM 1918 C C . ASN A 1 244 ? 2.269 -17.184 -17.523 1 97.23 244 ASN A C 1
ATOM 1920 O O . ASN A 1 244 ? 3.225 -16.539 -17.957 1 97.23 244 ASN A O 1
ATOM 1924 N N . ILE A 1 245 ? 1.687 -16.958 -16.378 1 98.17 245 ILE A N 1
ATOM 1925 C CA . ILE A 1 245 ? 2.225 -15.988 -15.429 1 98.17 245 ILE A CA 1
ATOM 1926 C C . ILE A 1 245 ? 1.993 -16.479 -14.002 1 98.17 245 ILE A C 1
ATOM 1928 O O . ILE A 1 245 ? 1.041 -17.219 -13.74 1 98.17 245 ILE A O 1
ATOM 1932 N N . GLN A 1 246 ? 2.875 -16.152 -13.093 1 98.64 246 GLN A N 1
ATOM 1933 C CA . GLN A 1 246 ? 2.678 -16.424 -11.673 1 98.64 246 GLN A CA 1
ATOM 1934 C C . GLN A 1 246 ? 3.022 -15.202 -10.826 1 98.64 246 GLN A C 1
ATOM 1936 O O . GLN A 1 246 ? 3.882 -14.402 -11.201 1 98.64 246 GLN A O 1
ATOM 1941 N N . ARG A 1 247 ? 2.371 -14.998 -9.728 1 98.62 247 ARG A N 1
ATOM 1942 C CA . ARG A 1 247 ? 2.584 -13.879 -8.816 1 98.62 247 ARG A CA 1
ATOM 1943 C C . ARG A 1 247 ? 2.176 -14.247 -7.393 1 98.62 247 ARG A C 1
ATOM 1945 O O . ARG A 1 247 ? 1.165 -14.92 -7.186 1 98.62 247 ARG A O 1
ATOM 1952 N N . ASP A 1 248 ? 2.991 -13.903 -6.434 1 98.37 248 ASP A N 1
ATOM 1953 C CA . ASP A 1 248 ? 2.623 -14.024 -5.027 1 98.37 248 ASP A CA 1
ATOM 1954 C C . ASP A 1 248 ? 1.737 -12.86 -4.588 1 98.37 248 ASP A C 1
ATOM 1956 O O . ASP A 1 248 ? 2.134 -11.698 -4.693 1 98.37 248 ASP A O 1
ATOM 1960 N N . LEU A 1 249 ? 0.6 -13.19 -4.157 1 97.93 249 LEU A N 1
ATOM 1961 C CA . LEU A 1 249 ? -0.381 -12.191 -3.748 1 97.93 249 LEU A CA 1
ATOM 1962 C C . LEU A 1 249 ? -0.512 -12.147 -2.229 1 97.93 249 LEU A C 1
ATOM 1964 O O . LEU A 1 249 ? -0.526 -13.191 -1.573 1 97.93 249 LEU A O 1
ATOM 1968 N N . PHE A 1 250 ? -0.641 -10.965 -1.663 1 96.14 250 PHE A N 1
ATOM 1969 C CA . PHE A 1 250 ? -0.629 -10.783 -0.216 1 96.14 250 PHE A CA 1
ATOM 1970 C C . PHE A 1 250 ? -2.047 -10.622 0.32 1 96.14 250 PHE A C 1
ATOM 1972 O O . PHE A 1 250 ? -2.328 -9.69 1.077 1 96.14 250 PHE A O 1
ATOM 1979 N N . TYR A 1 251 ? -2.882 -11.482 -0.073 1 94.23 251 TYR A N 1
ATOM 1980 C CA . TYR A 1 251 ? -4.177 -11.761 0.538 1 94.23 251 TYR A CA 1
ATOM 1981 C C . TYR A 1 251 ? -4.486 -13.253 0.503 1 94.23 251 TYR A C 1
ATOM 1983 O O . TYR A 1 251 ? -3.792 -14.022 -0.168 1 94.23 251 TYR A O 1
ATOM 1991 N N . GLY A 1 252 ? -5.433 -13.708 1.189 1 95.49 252 GLY A N 1
ATOM 1992 C CA . GLY A 1 252 ? -5.633 -15.11 1.521 1 95.49 252 GLY A CA 1
ATOM 1993 C C . GLY A 1 252 ? -6.225 -15.915 0.38 1 95.49 252 GLY A C 1
ATOM 1994 O O . GLY A 1 252 ? -6.801 -15.35 -0.552 1 95.49 252 GLY A O 1
ATOM 1995 N N . TYR A 1 253 ? -6.092 -17.261 0.538 1 97.01 253 TYR A N 1
ATOM 1996 C CA . TYR A 1 253 ? -6.58 -18.264 -0.401 1 97.01 253 TYR A CA 1
ATOM 1997 C C . TYR A 1 253 ? -8.07 -18.084 -0.666 1 97.01 253 TYR A C 1
ATOM 1999 O O . TYR A 1 253 ? -8.505 -18.072 -1.82 1 97.01 253 TYR A O 1
ATOM 2007 N N . ASP A 1 254 ? -8.862 -17.91 0.358 1 96 254 ASP A N 1
ATOM 2008 C CA . ASP A 1 254 ? -10.311 -17.806 0.216 1 96 254 ASP A CA 1
ATOM 2009 C C . ASP A 1 254 ? -10.699 -16.535 -0.536 1 96 254 ASP A C 1
ATOM 2011 O O . ASP A 1 254 ? -11.586 -16.561 -1.392 1 96 254 ASP A O 1
ATOM 2015 N N . THR A 1 255 ? -9.963 -15.417 -0.254 1 96.55 255 THR A N 1
ATOM 2016 C CA . THR A 1 255 ? -10.226 -14.148 -0.923 1 96.55 255 THR A CA 1
ATOM 2017 C C . THR A 1 255 ? -9.924 -14.251 -2.415 1 96.55 255 THR A C 1
ATOM 2019 O O . THR A 1 255 ? -10.716 -13.802 -3.246 1 96.55 255 THR A O 1
ATOM 2022 N N . LEU A 1 256 ? -8.84 -14.865 -2.759 1 97.58 256 LEU A N 1
ATOM 2023 C CA . LEU A 1 256 ? -8.476 -15.022 -4.163 1 97.58 256 LEU A CA 1
ATOM 2024 C C . LEU A 1 256 ? -9.457 -15.945 -4.878 1 97.58 256 LEU A C 1
ATOM 2026 O O . LEU A 1 256 ? -9.902 -15.644 -5.988 1 97.58 256 LEU A O 1
ATOM 2030 N N . MET A 1 257 ? -9.772 -17.054 -4.274 1 97.66 257 MET A N 1
ATOM 2031 C CA . MET A 1 257 ? -10.669 -18.02 -4.903 1 97.66 257 MET A CA 1
ATOM 2032 C C . MET A 1 257 ? -12.039 -17.403 -5.159 1 97.66 257 MET A C 1
ATOM 2034 O O . MET A 1 257 ? -12.659 -17.666 -6.192 1 97.66 257 MET A O 1
ATOM 2038 N N . GLU A 1 258 ? -12.457 -16.595 -4.238 1 96.12 258 GLU A N 1
ATOM 2039 C CA . GLU A 1 258 ? -13.7 -15.859 -4.447 1 96.12 258 GLU A CA 1
ATOM 2040 C C . GLU A 1 258 ? -13.607 -14.957 -5.675 1 96.12 258 GLU A C 1
ATOM 2042 O O . GLU A 1 258 ? -14.523 -14.925 -6.499 1 96.12 258 GLU A O 1
ATOM 2047 N N . ASN A 1 259 ? -12.555 -14.27 -5.752 1 97.13 259 ASN A N 1
ATOM 2048 C CA . ASN A 1 259 ? -12.334 -13.327 -6.843 1 97.13 259 ASN A CA 1
ATOM 2049 C C . ASN A 1 259 ? -12.316 -14.031 -8.197 1 97.13 259 ASN A C 1
ATOM 2051 O O . ASN A 1 259 ? -12.947 -13.57 -9.15 1 97.13 259 ASN A O 1
ATOM 2055 N N . VAL A 1 260 ? -11.628 -15.162 -8.27 1 96.87 260 VAL A N 1
ATOM 2056 C CA . VAL A 1 260 ? -11.472 -15.87 -9.536 1 96.87 260 VAL A CA 1
ATOM 2057 C C . VAL A 1 260 ? -12.787 -16.549 -9.914 1 96.87 260 VAL A C 1
ATOM 2059 O O . VAL A 1 260 ? -13.014 -16.87 -11.082 1 96.87 260 VAL A O 1
ATOM 2062 N N . SER A 1 261 ? -13.671 -16.76 -8.959 1 96.57 261 SER A N 1
ATOM 2063 C CA . SER A 1 261 ? -14.972 -17.378 -9.193 1 96.57 261 SER A CA 1
ATOM 2064 C C . SER A 1 261 ? -15.991 -16.354 -9.681 1 96.57 261 SER A C 1
ATOM 2066 O O . SER A 1 261 ? -17.148 -16.695 -9.937 1 96.57 261 SER A O 1
ATOM 2068 N N . ASP A 1 262 ? -15.558 -15.12 -9.79 1 95.33 262 ASP A N 1
ATOM 2069 C CA . ASP A 1 262 ? -16.477 -14.021 -10.069 1 95.33 262 ASP A CA 1
ATOM 2070 C C . ASP A 1 262 ? -16.119 -13.326 -11.38 1 95.33 262 ASP A C 1
ATOM 2072 O O . ASP A 1 262 ? -15.449 -12.291 -11.378 1 95.33 262 ASP A O 1
ATOM 2076 N N . PRO A 1 263 ? -16.644 -13.755 -12.475 1 91.87 263 PRO A N 1
ATOM 2077 C CA . PRO A 1 263 ? -16.329 -13.115 -13.754 1 91.87 263 PRO A CA 1
ATOM 2078 C C . PRO A 1 263 ? -16.949 -11.726 -13.888 1 91.87 263 PRO A C 1
ATOM 2080 O O . PRO A 1 263 ? -16.54 -10.945 -14.75 1 91.87 263 PRO A O 1
ATOM 2083 N N . SER A 1 264 ? -17.885 -11.378 -13.02 1 92.9 264 SER A N 1
ATOM 2084 C CA . SER A 1 264 ? -18.635 -10.138 -13.19 1 92.9 264 SER A CA 1
ATOM 2085 C C . SER A 1 264 ? -17.79 -8.924 -12.816 1 92.9 264 SER A C 1
ATOM 2087 O O . SER A 1 264 ? -18.103 -7.799 -13.208 1 92.9 264 SER A O 1
ATOM 2089 N N . HIS A 1 265 ? -16.71 -9.116 -12.061 1 95.87 265 HIS A N 1
ATOM 2090 C CA . HIS A 1 265 ? -15.939 -7.958 -11.623 1 95.87 265 HIS A CA 1
ATOM 2091 C C . HIS A 1 265 ? -15.031 -7.447 -12.736 1 95.87 265 HIS A C 1
ATOM 2093 O O . HIS A 1 265 ? -14.52 -6.327 -12.662 1 95.87 265 HIS A O 1
ATOM 2099 N N . ILE A 1 266 ? -14.816 -8.161 -13.757 1 93.97 266 ILE A N 1
ATOM 2100 C CA . ILE A 1 266 ? -13.814 -7.907 -14.786 1 93.97 266 ILE A CA 1
ATOM 2101 C C . ILE A 1 266 ? -14.088 -6.561 -15.453 1 93.97 266 ILE A C 1
ATOM 2103 O O . ILE A 1 266 ? -13.17 -5.764 -15.659 1 93.97 266 ILE A O 1
ATOM 2107 N N . ASP A 1 267 ? -15.317 -6.252 -15.705 1 93.91 267 ASP A N 1
ATOM 2108 C CA . ASP A 1 267 ? -15.685 -5.064 -16.47 1 93.91 267 ASP A CA 1
ATOM 2109 C C . ASP A 1 267 ? -15.415 -3.791 -15.671 1 93.91 267 ASP A C 1
ATOM 2111 O O . ASP A 1 267 ? -15.228 -2.718 -16.248 1 93.91 267 ASP A O 1
ATOM 2115 N N . PHE A 1 268 ? -15.368 -3.906 -14.384 1 94.71 268 PHE A N 1
ATOM 2116 C CA . PHE A 1 268 ? -15.184 -2.708 -13.574 1 94.71 268 PHE A CA 1
ATOM 2117 C C . PHE A 1 268 ? -13.784 -2.672 -12.971 1 94.71 268 PHE A C 1
ATOM 2119 O O . PHE A 1 268 ? -13.04 -1.71 -13.175 1 94.71 268 PHE A O 1
ATOM 2126 N N . ALA A 1 269 ? -13.362 -3.756 -12.297 1 94.42 269 ALA A N 1
ATOM 2127 C CA . ALA A 1 269 ? -12.051 -3.801 -11.655 1 94.42 269 ALA A CA 1
ATOM 2128 C C . ALA A 1 269 ? -10.931 -3.706 -12.686 1 94.42 269 ALA A C 1
ATOM 2130 O O . ALA A 1 269 ? -9.838 -3.222 -12.382 1 94.42 269 ALA A O 1
ATOM 2131 N N . HIS A 1 270 ? -11.219 -4.168 -13.915 1 95.25 270 HIS A N 1
ATOM 2132 C CA . HIS A 1 270 ? -10.196 -4.191 -14.954 1 95.25 270 HIS A CA 1
ATOM 2133 C C . HIS A 1 270 ? -10.597 -3.322 -16.141 1 95.25 270 HIS A C 1
ATOM 2135 O O . HIS A 1 270 ? -10.273 -3.641 -17.287 1 95.25 270 HIS A O 1
ATOM 2141 N N . HIS A 1 271 ? -11.244 -2.238 -15.853 1 94.24 271 HIS A N 1
ATOM 2142 C CA . HIS A 1 271 ? -11.635 -1.294 -16.893 1 94.24 271 HIS A CA 1
ATOM 2143 C C . HIS A 1 271 ? -10.425 -0.821 -17.691 1 94.24 271 HIS A C 1
ATOM 2145 O O . HIS A 1 271 ? -9.415 -0.414 -17.113 1 94.24 271 HIS A O 1
ATOM 2151 N N . LYS A 1 272 ? -10.49 -0.969 -19.037 1 92.56 272 LYS A N 1
ATOM 2152 C CA . LYS A 1 272 ? -9.499 -0.545 -20.022 1 92.56 272 LYS A CA 1
ATOM 2153 C C . LYS A 1 272 ? -8.273 -1.453 -19.995 1 92.56 272 LYS A C 1
ATOM 2155 O O . LYS A 1 272 ? -7.241 -1.129 -20.587 1 92.56 272 LYS A O 1
ATOM 2160 N N . VAL A 1 273 ? -8.327 -2.477 -19.261 1 92.16 273 VAL A N 1
ATOM 2161 C CA . VAL A 1 273 ? -7.277 -3.491 -19.285 1 92.16 273 VAL A CA 1
ATOM 2162 C C . VAL A 1 273 ? -7.796 -4.756 -19.966 1 92.16 273 VAL A C 1
ATOM 2164 O O . VAL A 1 273 ? -7.464 -5.026 -21.122 1 92.16 273 VAL A O 1
ATOM 2167 N N . THR A 1 274 ? -8.785 -5.369 -19.349 1 89.47 274 THR A N 1
ATOM 2168 C CA . THR A 1 274 ? -9.381 -6.556 -19.953 1 89.47 274 THR A CA 1
ATOM 2169 C C . THR A 1 274 ? -10.897 -6.41 -20.05 1 89.47 274 THR A C 1
ATOM 2171 O O . THR A 1 274 ? -11.574 -7.273 -20.613 1 89.47 274 THR A O 1
ATOM 2174 N N . GLY A 1 275 ? -11.407 -5.353 -19.436 1 90.49 275 GLY A N 1
ATOM 2175 C CA . GLY A 1 275 ? -12.843 -5.126 -19.442 1 90.49 275 GLY A CA 1
ATOM 2176 C C . GLY A 1 275 ? -13.218 -3.683 -19.724 1 90.49 275 GLY A C 1
ATOM 2177 O O . GLY A 1 275 ? -12.346 -2.819 -19.827 1 90.49 275 GLY A O 1
ATOM 2178 N N . ARG A 1 276 ? -14.535 -3.559 -19.883 1 93.53 276 ARG A N 1
ATOM 2179 C CA . ARG A 1 276 ? -15.117 -2.231 -20.047 1 93.53 276 ARG A CA 1
ATOM 2180 C C . ARG A 1 276 ? -16.398 -2.09 -19.232 1 93.53 276 ARG A C 1
ATOM 2182 O O . ARG A 1 276 ? -17.275 -2.955 -19.289 1 93.53 276 ARG A O 1
ATOM 2189 N N . ARG A 1 277 ? -16.478 -1.007 -18.576 1 94.16 277 ARG A N 1
ATOM 2190 C CA . ARG A 1 277 ? -17.6 -0.774 -17.671 1 94.16 277 ARG A CA 1
ATOM 2191 C C . ARG A 1 277 ? -18.922 -0.762 -18.431 1 94.16 277 ARG A C 1
ATOM 2193 O O . ARG A 1 277 ? -19.947 -1.208 -17.911 1 94.16 277 ARG A O 1
ATOM 2200 N N . ASP A 1 278 ? -18.9 -0.295 -19.693 1 91.55 278 ASP A N 1
ATOM 2201 C CA . ASP A 1 278 ? -20.126 -0.141 -20.47 1 91.55 278 ASP A CA 1
ATOM 2202 C C . ASP A 1 278 ? -20.611 -1.487 -21.005 1 91.55 278 ASP A C 1
ATOM 2204 O O . ASP A 1 278 ? -21.714 -1.585 -21.545 1 91.55 278 ASP A O 1
ATOM 2208 N N . ARG A 1 279 ? -19.851 -2.529 -20.799 1 90.37 279 ARG A N 1
ATOM 2209 C CA . ARG A 1 279 ? -20.222 -3.857 -21.277 1 90.37 279 ARG A CA 1
ATOM 2210 C C . ARG A 1 279 ? -20.794 -4.706 -20.146 1 90.37 279 ARG A C 1
ATOM 2212 O O . ARG A 1 279 ? -21.208 -5.846 -20.368 1 90.37 279 ARG A O 1
ATOM 2219 N N . ALA A 1 280 ? -20.798 -4.16 -18.978 1 92.71 280 ALA A N 1
ATOM 2220 C CA . ALA A 1 280 ? -21.318 -4.909 -17.837 1 92.71 280 ALA A CA 1
ATOM 2221 C C . ALA A 1 280 ? -22.795 -5.244 -18.028 1 92.71 280 ALA A C 1
ATOM 2223 O O . ALA A 1 280 ? -23.581 -4.395 -18.454 1 92.71 280 ALA A O 1
ATOM 2224 N N . LYS A 1 281 ? -23.189 -6.474 -17.838 1 92.35 281 LYS A N 1
ATOM 2225 C CA . LYS A 1 281 ? -24.548 -6.976 -18.02 1 92.35 281 LYS A CA 1
ATOM 2226 C C . LYS A 1 281 ? -24.84 -8.132 -17.067 1 92.35 281 LYS A C 1
ATOM 2228 O O . LYS A 1 281 ? -23.928 -8.659 -16.426 1 92.35 281 LYS A O 1
ATOM 2233 N N . PRO A 1 282 ? -26.093 -8.503 -16.94 1 93.44 282 PRO A N 1
ATOM 2234 C CA . PRO A 1 282 ? -26.422 -9.688 -16.145 1 93.44 282 PRO A CA 1
ATOM 2235 C C . PRO A 1 282 ? -25.792 -10.964 -16.699 1 93.44 282 PRO A C 1
ATOM 2237 O O . PRO A 1 282 ? -25.712 -11.139 -17.917 1 93.44 282 PRO A O 1
ATOM 2240 N N . LEU A 1 283 ? -25.261 -11.768 -15.849 1 93.02 283 LEU A N 1
ATOM 2241 C CA . LEU A 1 283 ? -24.694 -13.071 -16.182 1 93.02 283 LEU A CA 1
ATOM 2242 C C . LEU A 1 283 ? -25.469 -14.192 -15.498 1 93.02 283 LEU A C 1
ATOM 2244 O O . LEU A 1 283 ? -25.176 -14.547 -14.354 1 93.02 283 LEU A O 1
ATOM 2248 N N . PRO A 1 284 ? -26.414 -14.759 -16.165 1 92.76 284 PRO A N 1
ATOM 2249 C CA . PRO A 1 284 ? -27.264 -15.787 -15.558 1 92.76 284 PRO A CA 1
ATOM 2250 C C . PRO A 1 284 ? -26.571 -17.144 -15.463 1 92.76 284 PRO A C 1
ATOM 2252 O O . PRO A 1 284 ? -26.884 -18.056 -16.232 1 92.76 284 PRO A O 1
ATOM 2255 N N . PHE A 1 285 ? -25.751 -17.328 -14.513 1 94.96 285 PHE A N 1
ATOM 2256 C CA . PHE A 1 285 ? -25.014 -18.571 -14.321 1 94.96 285 PHE A CA 1
ATOM 2257 C C . PHE A 1 285 ? -25.91 -19.645 -13.718 1 94.96 285 PHE A C 1
ATOM 2259 O O . PHE A 1 285 ? -26.741 -19.355 -12.855 1 94.96 285 PHE A O 1
ATOM 2266 N N . LYS A 1 286 ? -25.67 -20.831 -14.18 1 94.77 286 LYS A N 1
ATOM 2267 C CA . LYS A 1 286 ? -26.326 -22.02 -13.645 1 94.77 286 LYS A CA 1
ATOM 2268 C C . LYS A 1 286 ? -25.303 -23.075 -13.234 1 94.77 286 LYS A C 1
ATOM 2270 O O . LYS A 1 286 ? -24.302 -23.278 -13.924 1 94.77 286 LYS A O 1
ATOM 2275 N N . MET A 1 287 ? -25.621 -23.725 -12.158 1 94.68 287 MET A N 1
ATOM 2276 C CA . MET A 1 287 ? -24.744 -24.786 -11.672 1 94.68 287 MET A CA 1
ATOM 2277 C C . MET A 1 287 ? -25.031 -26.101 -12.388 1 94.68 287 MET A C 1
ATOM 2279 O O . MET A 1 287 ? -26.191 -26.486 -12.548 1 94.68 287 MET A O 1
ATOM 2283 N N . ASP A 1 288 ? -23.974 -26.781 -12.748 1 94.47 288 ASP A N 1
ATOM 2284 C CA . ASP A 1 288 ? -24.116 -28.09 -13.378 1 94.47 288 ASP A CA 1
ATOM 2285 C C . ASP A 1 288 ? -23.916 -29.213 -12.362 1 94.47 288 ASP A C 1
ATOM 2287 O O . ASP A 1 288 ? -24.595 -30.24 -12.422 1 94.47 288 ASP A O 1
ATOM 2291 N N . ALA A 1 289 ? -22.915 -29.058 -11.564 1 94.05 289 ALA A N 1
ATOM 2292 C CA . ALA A 1 289 ? -22.544 -30.094 -10.604 1 94.05 289 ALA A CA 1
ATOM 2293 C C . ALA A 1 289 ? -21.788 -29.499 -9.42 1 94.05 289 ALA A C 1
ATOM 2295 O O . ALA A 1 289 ? -21.178 -28.433 -9.537 1 94.05 289 ALA A O 1
ATOM 2296 N N . ARG A 1 290 ? -21.927 -30.156 -8.231 1 93.63 290 ARG A N 1
ATOM 2297 C CA . ARG A 1 290 ? -21.186 -29.761 -7.038 1 93.63 290 ARG A CA 1
ATOM 2298 C C . ARG A 1 290 ? -20.897 -30.966 -6.149 1 93.63 290 ARG A C 1
ATOM 2300 O O . ARG A 1 290 ? -21.631 -31.956 -6.178 1 93.63 290 ARG A O 1
ATOM 2307 N N . GLY A 1 291 ? -19.854 -30.981 -5.415 1 90.75 291 GLY A N 1
ATOM 2308 C CA . GLY A 1 291 ? -19.426 -32.016 -4.487 1 90.75 291 GLY A CA 1
ATOM 2309 C C . GLY A 1 291 ? -18.138 -31.673 -3.762 1 90.75 291 GLY A C 1
ATOM 2310 O O . GLY A 1 291 ? -17.676 -30.531 -3.815 1 90.75 291 GLY A O 1
ATOM 2311 N N . SER A 1 292 ? -17.607 -32.612 -3.108 1 91.88 292 SER A N 1
ATOM 2312 C CA . SER A 1 292 ? -16.36 -32.407 -2.379 1 91.88 292 SER A CA 1
ATOM 2313 C C . SER A 1 292 ? -15.203 -32.127 -3.332 1 91.88 292 SER A C 1
ATOM 2315 O O . SER A 1 292 ? -14.216 -31.495 -2.949 1 91.88 292 SER A O 1
ATOM 2317 N N . TRP A 1 293 ? -15.401 -32.574 -4.569 1 92.39 293 TRP A N 1
ATOM 2318 C CA . TRP A 1 293 ? -14.354 -32.389 -5.568 1 92.39 293 TRP A CA 1
ATOM 2319 C C . TRP A 1 293 ? -14.348 -30.957 -6.093 1 92.39 293 TRP A C 1
ATOM 2321 O O . TRP A 1 293 ? -13.382 -30.525 -6.725 1 92.39 293 TRP A O 1
ATOM 2331 N N . GLY A 1 294 ? -15.439 -30.27 -5.951 1 95.36 294 GLY A N 1
ATOM 2332 C CA . GLY A 1 294 ? -15.593 -28.923 -6.479 1 95.36 294 GLY A CA 1
ATOM 2333 C C . GLY A 1 294 ? -16.96 -28.673 -7.087 1 95.36 294 GLY A C 1
ATOM 2334 O O . GLY A 1 294 ? -17.971 -29.156 -6.574 1 95.36 294 GLY A O 1
ATOM 2335 N N . PHE A 1 295 ? -17.028 -27.789 -8.054 1 97.13 295 PHE A N 1
ATOM 2336 C CA . PHE A 1 295 ? -18.289 -27.481 -8.719 1 97.13 295 PHE A CA 1
ATOM 2337 C C . PHE A 1 295 ? -18.046 -26.992 -10.142 1 97.13 295 PHE A C 1
ATOM 2339 O O . PHE A 1 295 ? -16.91 -26.694 -10.516 1 97.13 295 PHE A O 1
ATOM 2346 N N . SER A 1 296 ? -19.054 -27.017 -10.955 1 97.53 296 SER A N 1
ATOM 2347 C CA . SER A 1 296 ? -19.006 -26.528 -12.329 1 97.53 296 SER A CA 1
ATOM 2348 C C . SER A 1 296 ? -20.326 -25.878 -12.731 1 97.53 296 SER A C 1
ATOM 2350 O O . SER A 1 296 ? -21.364 -26.138 -12.119 1 97.53 296 SER A O 1
ATOM 2352 N N . GLY A 1 297 ? -20.251 -24.976 -13.665 1 97.2 297 GLY A N 1
ATOM 2353 C CA . GLY A 1 297 ? -21.421 -24.292 -14.193 1 97.2 297 GLY A CA 1
ATOM 2354 C C . GLY A 1 297 ? -21.112 -23.423 -15.397 1 97.2 297 GLY A C 1
ATOM 2355 O O . GLY A 1 297 ? -19.968 -23.371 -15.854 1 97.2 297 GLY A O 1
ATOM 2356 N N . ALA A 1 298 ? -22.157 -22.823 -15.949 1 96.85 298 ALA A N 1
ATOM 2357 C CA . ALA A 1 298 ? -21.996 -21.966 -17.121 1 96.85 298 ALA A CA 1
ATOM 2358 C C . ALA A 1 298 ? -23.187 -21.027 -17.282 1 96.85 298 ALA A C 1
ATOM 2360 O O . ALA A 1 298 ? -24.218 -21.204 -16.629 1 96.85 298 ALA A O 1
ATOM 2361 N N . ASN A 1 299 ? -22.94 -20.013 -18.017 1 94.33 299 ASN A N 1
ATOM 2362 C CA . ASN A 1 299 ? -24.058 -19.192 -18.471 1 94.33 299 ASN A CA 1
ATOM 2363 C C . ASN A 1 299 ? -24.493 -19.57 -19.884 1 94.33 299 ASN A C 1
ATOM 2365 O O . ASN A 1 299 ? -23.848 -20.391 -20.539 1 94.33 299 ASN A O 1
ATOM 2369 N N . GLU A 1 300 ? -25.751 -19.158 -20.385 1 87.24 300 GLU A N 1
ATOM 2370 C CA . GLU A 1 300 ? -26.247 -19.466 -21.723 1 87.24 300 GLU A CA 1
ATOM 2371 C C . GLU A 1 300 ? -26.102 -18.267 -22.655 1 87.24 300 GLU A C 1
ATOM 2373 O O . GLU A 1 300 ? -26.474 -18.337 -23.829 1 87.24 300 GLU A O 1
ATOM 2378 N N . GLY A 1 301 ? -25.31 -17.37 -22.415 1 85.99 301 GLY A N 1
ATOM 2379 C CA . GLY A 1 301 ? -25.222 -16.159 -23.215 1 85.99 301 GLY A CA 1
ATOM 2380 C C . GLY A 1 301 ? -23.988 -16.114 -24.097 1 85.99 301 GLY A C 1
ATOM 2381 O O . GLY A 1 301 ? -23.301 -17.124 -24.263 1 85.99 301 GLY A O 1
ATOM 2382 N N . ASN A 1 302 ? -23.814 -15.128 -24.952 1 89.1 302 ASN A N 1
ATOM 2383 C CA . ASN A 1 302 ? -22.623 -14.77 -25.715 1 89.1 302 ASN A CA 1
ATOM 2384 C C . ASN A 1 302 ? -21.949 -13.524 -25.149 1 89.1 302 ASN A C 1
ATOM 2386 O O . ASN A 1 302 ? -22.461 -12.413 -25.299 1 89.1 302 ASN A O 1
ATOM 2390 N N . PRO A 1 303 ? -20.882 -13.751 -24.632 1 91.9 303 PRO A N 1
ATOM 2391 C CA . PRO A 1 303 ? -20.007 -14.921 -24.531 1 91.9 303 PRO A CA 1
ATOM 2392 C C . PRO A 1 303 ? -20.553 -15.987 -23.584 1 91.9 303 PRO A C 1
ATOM 2394 O O . PRO A 1 303 ? -21.25 -15.662 -22.619 1 91.9 303 PRO A O 1
ATOM 2397 N N . LYS A 1 304 ? -20.262 -17.176 -23.968 1 95.57 304 LYS A N 1
ATOM 2398 C CA . LYS A 1 304 ? -20.516 -18.281 -23.049 1 95.57 304 LYS A CA 1
ATOM 2399 C C . LYS A 1 304 ? -19.33 -18.504 -22.115 1 95.57 304 LYS A C 1
ATOM 2401 O O . LYS A 1 304 ? -18.21 -18.742 -22.571 1 95.57 304 LYS A O 1
ATOM 2406 N N . ILE A 1 305 ? -19.586 -18.409 -20.837 1 95.91 305 ILE A N 1
ATOM 2407 C CA . ILE A 1 305 ? -18.549 -18.607 -19.831 1 95.91 305 ILE A CA 1
ATOM 2408 C C . ILE A 1 305 ? -18.828 -19.887 -19.047 1 95.91 305 ILE A C 1
ATOM 2410 O O . ILE A 1 305 ? -19.879 -20.02 -18.416 1 95.91 305 ILE A O 1
ATOM 2414 N N . SER A 1 306 ? -17.997 -20.844 -19.173 1 97.02 306 SER A N 1
ATOM 2415 C CA . SER A 1 306 ? -18.039 -22.07 -18.383 1 97.02 306 SER A CA 1
ATOM 2416 C C . SER A 1 306 ? -16.947 -22.08 -17.319 1 97.02 306 SER A C 1
ATOM 2418 O O . SER A 1 306 ? -15.797 -21.736 -17.599 1 97.02 306 SER A O 1
ATOM 2420 N N . ALA A 1 307 ? -17.35 -22.376 -16.112 1 97.16 307 ALA A N 1
ATOM 2421 C CA . ALA A 1 307 ? -16.412 -22.341 -14.993 1 97.16 307 ALA A CA 1
ATOM 2422 C C . ALA A 1 307 ? -16.4 -23.671 -14.245 1 97.16 307 ALA A C 1
ATOM 2424 O O . ALA A 1 307 ? -17.43 -24.343 -14.145 1 97.16 307 ALA A O 1
ATOM 2425 N N . LYS A 1 308 ? -15.261 -24.055 -13.805 1 97.85 308 LYS A N 1
ATOM 2426 C CA . LYS A 1 308 ? -15.088 -25.266 -13.008 1 97.85 308 LYS A CA 1
ATOM 2427 C C . LYS A 1 308 ? -14.049 -25.058 -11.911 1 97.85 308 LYS A C 1
ATOM 2429 O O . LYS A 1 308 ? -12.938 -24.596 -12.18 1 97.85 308 LYS A O 1
ATOM 2434 N N . PHE A 1 309 ? -14.486 -25.272 -10.71 1 98.28 309 PHE A N 1
ATOM 2435 C CA . PHE A 1 309 ? -13.572 -25.319 -9.575 1 98.28 309 PHE A CA 1
ATOM 2436 C C . PHE A 1 309 ? -13.231 -26.76 -9.214 1 98.28 309 PHE A C 1
ATOM 2438 O O . PHE A 1 309 ? -14.124 -27.572 -8.965 1 98.28 309 PHE A O 1
ATOM 2445 N N . VAL A 1 310 ? -11.956 -27.078 -9.235 1 97.45 310 VAL A N 1
ATOM 2446 C CA . VAL A 1 310 ? -11.455 -28.379 -8.803 1 97.45 310 VAL A CA 1
ATOM 2447 C C . VAL A 1 310 ? -10.63 -28.218 -7.528 1 97.45 310 VAL A C 1
ATOM 2449 O O . VAL A 1 310 ? -9.552 -27.62 -7.55 1 97.45 310 VAL A O 1
ATOM 2452 N N . ALA A 1 311 ? -11.093 -28.749 -6.426 1 95.75 311 ALA A N 1
ATOM 2453 C CA . ALA A 1 311 ? -10.385 -28.646 -5.152 1 95.75 311 ALA A CA 1
ATOM 2454 C C . ALA A 1 311 ? -8.989 -29.254 -5.25 1 95.75 311 ALA A C 1
ATOM 2456 O O . ALA A 1 311 ? -8.778 -30.226 -5.978 1 95.75 311 ALA A O 1
ATOM 2457 N N . PRO A 1 312 ? -7.979 -28.711 -4.704 1 94.6 312 PRO A N 1
ATOM 2458 C CA . PRO A 1 312 ? -8.127 -27.645 -3.711 1 94.6 312 PRO A CA 1
ATOM 2459 C C . PRO A 1 312 ? -7.944 -26.252 -4.309 1 94.6 312 PRO A C 1
ATOM 2461 O O . PRO A 1 312 ? -8.41 -25.264 -3.736 1 94.6 312 PRO A O 1
ATOM 2464 N N . CYS A 1 313 ? -7.289 -26.059 -5.468 1 96.52 313 CYS A N 1
ATOM 2465 C CA . CYS A 1 313 ? -6.891 -24.686 -5.759 1 96.52 313 CYS A CA 1
ATOM 2466 C C . CYS A 1 313 ? -6.977 -24.398 -7.253 1 96.52 313 CYS A C 1
ATOM 2468 O O . CYS A 1 313 ? -6.465 -23.38 -7.723 1 96.52 313 CYS A O 1
ATOM 2470 N N . TYR A 1 314 ? -7.615 -25.268 -8.05 1 98.4 314 TYR A N 1
ATOM 2471 C CA . TYR A 1 314 ? -7.643 -25.159 -9.504 1 98.4 314 TYR A CA 1
ATOM 2472 C C . TYR A 1 314 ? -8.974 -24.594 -9.983 1 98.4 314 TYR A C 1
ATOM 2474 O O . TYR A 1 314 ? -10.037 -25.122 -9.648 1 98.4 314 TYR A O 1
ATOM 2482 N N . TYR A 1 315 ? -8.962 -23.487 -10.691 1 98.62 315 TYR A N 1
ATOM 2483 C CA . TYR A 1 315 ? -10.15 -22.871 -11.271 1 98.62 315 TYR A CA 1
ATOM 2484 C C . TYR A 1 315 ? -10.01 -22.732 -12.782 1 98.62 315 TYR A C 1
ATOM 2486 O O . TYR A 1 315 ? -9.033 -22.16 -13.271 1 98.62 315 TYR A O 1
ATOM 2494 N N . ILE A 1 316 ? -10.98 -23.253 -13.562 1 98.11 316 ILE A N 1
ATOM 2495 C CA . ILE A 1 316 ? -10.955 -23.26 -15.021 1 98.11 316 ILE A CA 1
ATOM 2496 C C . ILE A 1 316 ? -12.089 -22.39 -15.56 1 98.11 316 ILE A C 1
ATOM 2498 O O . ILE A 1 316 ? -13.256 -22.602 -15.222 1 98.11 316 ILE A O 1
ATOM 2502 N N . ASN A 1 317 ? -11.74 -21.42 -16.327 1 97.57 317 ASN A N 1
ATOM 2503 C CA . ASN A 1 317 ? -12.714 -20.624 -17.066 1 97.57 317 ASN A CA 1
ATOM 2504 C C . ASN A 1 317 ? -12.545 -20.788 -18.574 1 97.57 317 ASN A C 1
ATOM 2506 O O . ASN A 1 317 ? -11.429 -20.702 -19.091 1 97.57 317 ASN A O 1
ATOM 2510 N N . LYS A 1 318 ? -13.565 -21.114 -19.249 1 97.52 318 LYS A N 1
ATOM 2511 C CA . LYS A 1 318 ? -13.618 -21.145 -20.708 1 97.52 318 LYS A CA 1
ATOM 2512 C C . LYS A 1 318 ? -14.585 -20.094 -21.246 1 97.52 318 LYS A C 1
ATOM 2514 O O . LYS A 1 318 ? -15.773 -20.111 -20.919 1 97.52 318 LYS A O 1
ATOM 2519 N N . ILE A 1 319 ? -14.068 -19.208 -21.986 1 96.4 319 ILE A N 1
ATOM 2520 C CA . ILE A 1 319 ? -14.887 -18.169 -22.601 1 96.4 319 ILE A CA 1
ATOM 2521 C C . ILE A 1 319 ? -14.994 -18.419 -24.103 1 96.4 319 ILE A C 1
ATOM 2523 O O . ILE A 1 319 ? -13.98 -18.476 -24.804 1 96.4 319 ILE A O 1
ATOM 2527 N N . GLU A 1 320 ? -16.158 -18.571 -24.567 1 96.53 320 GLU A N 1
ATOM 2528 C CA . GLU A 1 320 ? -16.44 -18.782 -25.984 1 96.53 320 GLU A CA 1
ATOM 2529 C C . GLU A 1 320 ? -17.23 -17.615 -26.569 1 96.53 320 GLU A C 1
ATOM 2531 O O . GLU A 1 320 ? -18.276 -17.238 -26.038 1 96.53 320 GLU A O 1
ATOM 2536 N N . ILE A 1 321 ? -16.668 -17.106 -27.581 1 94.71 321 ILE A N 1
ATOM 2537 C CA . ILE A 1 321 ? -17.287 -15.954 -28.227 1 94.71 321 ILE A CA 1
ATOM 2538 C C . ILE A 1 321 ? -17.579 -16.278 -29.69 1 94.71 321 ILE A C 1
ATOM 2540 O O . ILE A 1 321 ? -16.659 -16.527 -30.473 1 94.71 321 ILE A O 1
ATOM 2544 N N . ASP A 1 322 ? -18.797 -16.226 -30.024 1 93.09 322 ASP A N 1
ATOM 2545 C CA . ASP A 1 322 ? -19.164 -16.327 -31.433 1 93.09 322 ASP A CA 1
ATOM 2546 C C . ASP A 1 322 ? -18.98 -14.99 -32.146 1 93.09 322 ASP A C 1
ATOM 2548 O O . ASP A 1 322 ? -19.515 -13.969 -31.709 1 93.09 322 ASP A O 1
ATOM 2552 N N . THR A 1 323 ? -18.109 -15.075 -33.097 1 89.87 323 THR A N 1
ATOM 2553 C CA . THR A 1 323 ? -17.831 -13.839 -33.821 1 89.87 323 THR A CA 1
ATOM 2554 C C . THR A 1 323 ? -17.902 -14.067 -35.328 1 89.87 323 THR A C 1
ATOM 2556 O O . THR A 1 323 ? -17.844 -15.208 -35.792 1 89.87 323 THR A O 1
ATOM 2559 N N . LYS A 1 324 ? -18.251 -12.984 -36.044 1 88.88 324 LYS A N 1
ATOM 2560 C CA . LYS A 1 324 ? -18.259 -12.996 -37.504 1 88.88 324 LYS A CA 1
ATOM 2561 C C . LYS A 1 324 ? -17.229 -12.023 -38.069 1 88.88 324 LYS A C 1
ATOM 2563 O O . LYS A 1 324 ? -17.302 -10.818 -37.817 1 88.88 324 LYS A O 1
ATOM 2568 N N . LEU A 1 325 ? -16.259 -12.611 -38.681 1 84.74 325 LEU A N 1
ATOM 2569 C CA . LEU A 1 325 ? -15.232 -11.776 -39.294 1 84.74 325 LEU A CA 1
ATOM 2570 C C . LEU A 1 325 ? -15.541 -11.527 -40.766 1 84.74 325 LEU A C 1
ATOM 2572 O O . LEU A 1 325 ? -16.099 -12.394 -41.443 1 84.74 325 LEU A O 1
ATOM 2576 N N . PRO A 1 326 ? -15.322 -10.369 -41.294 1 82.58 326 PRO A N 1
ATOM 2577 C CA . PRO A 1 326 ? -15.66 -10.014 -42.675 1 82.58 326 PRO A CA 1
ATOM 2578 C C . PRO A 1 326 ? -15.09 -10.999 -43.693 1 82.58 326 PRO A C 1
ATOM 2580 O O . PRO A 1 326 ? -15.788 -11.396 -44.631 1 82.58 326 PRO A O 1
ATOM 2583 N N . VAL A 1 327 ? -13.868 -11.386 -43.588 1 78.62 327 VAL A N 1
ATOM 2584 C CA . VAL A 1 327 ? -13.224 -12.176 -44.632 1 78.62 327 VAL A CA 1
ATOM 2585 C C . VAL A 1 327 ? -13.304 -13.66 -44.281 1 78.62 327 VAL A C 1
ATOM 2587 O O . VAL A 1 327 ? -13.517 -14.501 -45.157 1 78.62 327 VAL A O 1
ATOM 2590 N N . VAL A 1 328 ? -13.318 -14.075 -43.018 1 81.08 328 VAL A N 1
ATOM 2591 C CA . VAL A 1 328 ? -13.129 -15.465 -42.619 1 81.08 328 VAL A CA 1
ATOM 2592 C C . VAL A 1 328 ? -14.469 -16.073 -42.211 1 81.08 328 VAL A C 1
ATOM 2594 O O . VAL A 1 328 ? -14.614 -17.297 -42.164 1 81.08 328 VAL A O 1
ATOM 2597 N N . GLY A 1 329 ? -15.554 -15.177 -42.108 1 85.84 329 GLY A N 1
ATOM 2598 C CA . GLY A 1 329 ? -16.88 -15.655 -41.749 1 85.84 329 GLY A CA 1
ATOM 2599 C C . GLY A 1 329 ? -17.043 -15.902 -40.261 1 85.84 329 GLY A C 1
ATOM 2600 O O . GLY A 1 329 ? -16.475 -15.179 -39.441 1 85.84 329 GLY A O 1
ATOM 2601 N N . ASP A 1 330 ? -17.892 -17.005 -39.985 1 87.75 330 ASP A N 1
ATOM 2602 C CA . ASP A 1 330 ? -18.21 -17.31 -38.594 1 87.75 330 ASP A CA 1
ATOM 2603 C C . ASP A 1 330 ? -17.04 -18.008 -37.903 1 87.75 330 ASP A C 1
ATOM 2605 O O . ASP A 1 330 ? -16.486 -18.973 -38.433 1 87.75 330 ASP A O 1
ATOM 2609 N N . GLN A 1 331 ? -16.563 -17.339 -36.859 1 90.32 331 GLN A N 1
ATOM 2610 C CA . GLN A 1 331 ? -15.48 -17.905 -36.062 1 90.32 331 GLN A CA 1
ATOM 2611 C C . GLN A 1 331 ? -15.889 -18.043 -34.598 1 90.32 331 GLN A C 1
ATOM 2613 O O . GLN A 1 331 ? -16.776 -17.329 -34.126 1 90.32 331 GLN A O 1
ATOM 2618 N N . LYS A 1 332 ? -15.321 -19.066 -33.983 1 93.54 332 LYS A N 1
ATOM 2619 C CA . LYS A 1 332 ? -15.482 -19.227 -32.541 1 93.54 332 LYS A CA 1
ATOM 2620 C C . LYS A 1 332 ? -14.176 -18.938 -31.807 1 93.54 332 LYS A C 1
ATOM 2622 O O . LYS A 1 332 ? -13.212 -19.699 -31.92 1 93.54 332 LYS A O 1
ATOM 2627 N N . TRP A 1 333 ? -14.181 -17.847 -31.194 1 95.01 333 TRP A N 1
ATOM 2628 C CA . TRP A 1 333 ? -13.032 -17.503 -30.364 1 95.01 333 TRP A CA 1
ATOM 2629 C C . TRP A 1 333 ? -13.132 -18.165 -28.993 1 95.01 333 TRP A C 1
ATOM 2631 O O . TRP A 1 333 ? -14.183 -18.119 -28.35 1 95.01 333 TRP A O 1
ATOM 2641 N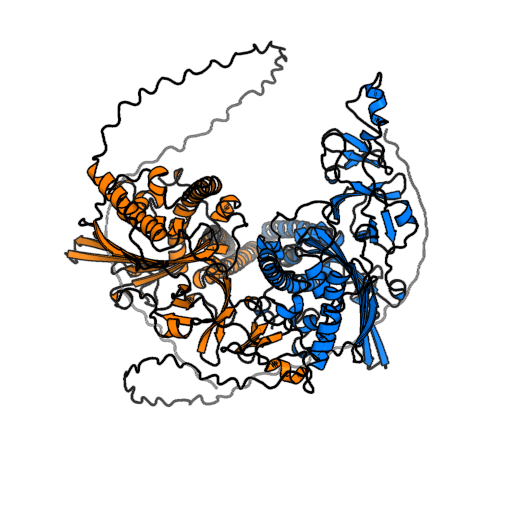 N . VAL A 1 334 ? -12.071 -18.839 -28.637 1 97.07 334 VAL A N 1
ATOM 2642 C CA . VAL A 1 334 ? -12.041 -19.534 -27.355 1 97.07 334 VAL A CA 1
ATOM 2643 C C . VAL A 1 334 ? -10.86 -19.037 -26.524 1 97.07 334 VAL A C 1
ATOM 2645 O O . VAL A 1 334 ? -9.738 -18.935 -27.027 1 97.07 334 VAL A O 1
ATOM 2648 N N . VAL A 1 335 ? -11.143 -18.692 -25.307 1 96.52 335 VAL A N 1
ATOM 2649 C CA . VAL A 1 335 ? -10.103 -18.326 -24.352 1 96.52 335 VAL A CA 1
ATOM 2650 C C . VAL A 1 335 ? -10.19 -19.225 -23.121 1 96.52 335 VAL A C 1
ATOM 2652 O O . VAL A 1 335 ? -11.262 -19.375 -22.53 1 96.52 335 VAL A O 1
ATOM 2655 N N . TRP A 1 336 ? -9.095 -19.885 -22.825 1 97.76 336 TRP A N 1
ATOM 2656 C CA . TRP A 1 336 ? -8.957 -20.617 -21.57 1 97.76 336 TRP A CA 1
ATOM 2657 C C . TRP A 1 336 ? -8.193 -19.793 -20.54 1 97.76 336 TRP A C 1
ATOM 2659 O O . TRP A 1 336 ? -7.126 -19.251 -20.838 1 97.76 336 TRP A O 1
ATOM 2669 N N . ILE A 1 337 ? -8.748 -19.634 -19.355 1 97.53 337 ILE A N 1
ATOM 2670 C CA . ILE A 1 337 ? -8.042 -19.081 -18.204 1 97.53 337 ILE A CA 1
ATOM 2671 C C . ILE A 1 337 ? -8.034 -20.1 -17.066 1 97.53 337 ILE A C 1
ATOM 2673 O O . ILE A 1 337 ? -9.034 -20.264 -16.364 1 97.53 337 ILE A O 1
ATOM 2677 N N . CYS A 1 338 ? -6.952 -20.788 -16.943 1 98.42 338 CYS A N 1
ATOM 2678 C CA . CYS A 1 338 ? -6.774 -21.787 -15.896 1 98.42 338 CYS A CA 1
ATOM 2679 C C . CYS A 1 338 ? -5.876 -21.258 -14.784 1 98.42 338 CYS A C 1
ATOM 2681 O O . CYS A 1 338 ? -4.703 -20.961 -15.016 1 98.42 338 CYS A O 1
ATOM 2683 N N . SER A 1 339 ? -6.415 -21.119 -13.639 1 98.25 339 SER A N 1
ATOM 2684 C CA . SER A 1 339 ? -5.678 -20.508 -12.538 1 98.25 339 SER A CA 1
ATOM 2685 C C . SER A 1 339 ? -5.486 -21.491 -11.388 1 98.25 339 SER A C 1
ATOM 2687 O O . SER A 1 339 ? -6.453 -22.077 -10.897 1 98.25 339 SER A O 1
ATOM 2689 N N . PHE A 1 340 ? -4.266 -21.726 -10.981 1 98.69 340 PHE A N 1
ATOM 2690 C CA . PHE A 1 340 ? -3.926 -22.422 -9.746 1 98.69 340 PHE A CA 1
ATOM 2691 C C . PHE A 1 340 ? -3.651 -21.428 -8.623 1 98.69 340 PHE A C 1
ATOM 2693 O O . PHE A 1 340 ? -2.734 -20.61 -8.721 1 98.69 340 PHE A O 1
ATOM 2700 N N . ASN A 1 341 ? -4.432 -21.455 -7.606 1 98.61 341 ASN A N 1
ATOM 2701 C CA . ASN A 1 341 ? -4.325 -20.534 -6.48 1 98.61 341 ASN A CA 1
ATOM 2702 C C . ASN A 1 341 ? -3.826 -21.24 -5.223 1 98.61 341 ASN A C 1
ATOM 2704 O O . ASN A 1 341 ? -4.624 -21.73 -4.422 1 98.61 341 ASN A O 1
ATOM 2708 N N . VAL A 1 342 ? -2.565 -21.24 -5.041 1 98.65 342 VAL A N 1
ATOM 2709 C CA . VAL A 1 342 ? -1.877 -22.1 -4.084 1 98.65 342 VAL A CA 1
ATOM 2710 C C . VAL A 1 342 ? -1.774 -21.394 -2.734 1 98.65 342 VAL A C 1
ATOM 2712 O O . VAL A 1 342 ? -1.151 -20.335 -2.627 1 98.65 342 VAL A O 1
ATOM 2715 N N . PRO A 1 343 ? -2.365 -21.96 -1.709 1 97.79 343 PRO A N 1
ATOM 2716 C CA . PRO A 1 343 ? -2.249 -21.339 -0.387 1 97.79 343 PRO A CA 1
ATOM 2717 C C . PRO A 1 343 ? -0.841 -21.449 0.195 1 97.79 343 PRO A C 1
ATOM 2719 O O . PRO A 1 343 ? -0.384 -22.551 0.508 1 97.79 343 PRO A O 1
ATOM 2722 N N . MET A 1 344 ? -0.184 -20.369 0.373 1 96.89 344 MET A N 1
ATOM 2723 C CA . MET A 1 344 ? 1.168 -20.34 0.922 1 96.89 344 MET A CA 1
ATOM 2724 C C . MET A 1 344 ? 1.136 -20.208 2.441 1 96.89 344 MET A C 1
ATOM 2726 O O . MET A 1 344 ? 1.737 -21.016 3.151 1 96.89 344 MET A O 1
ATOM 2730 N N . ALA A 1 345 ? 0.475 -19.263 2.953 1 95.13 345 ALA A N 1
ATOM 2731 C CA . ALA A 1 345 ? 0.248 -18.95 4.362 1 95.13 345 ALA A CA 1
ATOM 2732 C C . ALA A 1 345 ? -1.018 -18.117 4.541 1 95.13 345 ALA A C 1
ATOM 2734 O O . ALA A 1 345 ? -1.594 -17.632 3.564 1 95.13 345 ALA A O 1
ATOM 2735 N N . PRO A 1 346 ? -1.478 -18.016 5.804 1 93.42 346 PRO A N 1
ATOM 2736 C CA . PRO A 1 346 ? -2.605 -17.099 5.989 1 93.42 346 PRO A CA 1
ATOM 2737 C C . PRO A 1 346 ? -2.326 -15.703 5.437 1 93.42 346 PRO A C 1
ATOM 2739 O O . PRO A 1 346 ? -1.322 -15.083 5.796 1 93.42 346 PRO A O 1
ATOM 2742 N N . GLY A 1 347 ? -3.143 -15.296 4.494 1 94.25 347 GLY A N 1
ATOM 2743 C CA . GLY A 1 347 ? -3.005 -13.967 3.921 1 94.25 347 GLY A CA 1
ATOM 2744 C C . GLY A 1 347 ? -2.024 -13.915 2.765 1 94.25 347 GLY A C 1
ATOM 2745 O O . GLY A 1 347 ? -1.655 -12.832 2.305 1 94.25 347 GLY A O 1
ATOM 2746 N N . LYS A 1 348 ? -1.561 -15.025 2.32 1 96.28 348 LYS A N 1
ATOM 2747 C CA . LYS A 1 348 ? -0.589 -15.088 1.232 1 96.28 348 LYS A CA 1
ATOM 2748 C C . LYS A 1 348 ? -0.895 -16.247 0.288 1 96.28 348 LYS A C 1
ATOM 2750 O O . LYS A 1 348 ? -1.071 -17.384 0.731 1 96.28 348 LYS A O 1
ATOM 2755 N N . THR A 1 349 ? -0.963 -15.966 -1.025 1 98.19 349 THR A N 1
ATOM 2756 C CA . THR A 1 349 ? -1.305 -16.981 -2.016 1 98.19 349 THR A CA 1
ATOM 2757 C C . THR A 1 349 ? -0.503 -16.776 -3.298 1 98.19 349 THR A C 1
ATOM 2759 O O . THR A 1 349 ? -0.287 -15.64 -3.726 1 98.19 349 THR A O 1
ATOM 2762 N N . ARG A 1 350 ? -0.051 -17.816 -3.9 1 98.6 350 ARG A N 1
ATOM 2763 C CA . ARG A 1 350 ? 0.511 -17.714 -5.243 1 98.6 350 ARG A CA 1
ATOM 2764 C C . ARG A 1 350 ? -0.543 -18.018 -6.303 1 98.6 350 ARG A C 1
ATOM 2766 O O . ARG A 1 350 ? -1.218 -19.047 -6.237 1 98.6 350 ARG A O 1
ATOM 2773 N N . SER A 1 351 ? -0.657 -17.153 -7.217 1 98.63 351 SER A N 1
ATOM 2774 C CA . SER A 1 351 ? -1.514 -17.371 -8.378 1 98.63 351 SER A CA 1
ATOM 2775 C C . SER A 1 351 ? -0.694 -17.751 -9.607 1 98.63 351 SER A C 1
ATOM 2777 O O . SER A 1 351 ? 0.221 -17.024 -9.998 1 98.63 351 SER A O 1
ATOM 2779 N N . ILE A 1 352 ? -0.948 -18.878 -10.174 1 98.73 352 ILE A N 1
ATOM 2780 C CA . ILE A 1 352 ? -0.385 -19.305 -11.45 1 98.73 352 ILE A CA 1
ATOM 2781 C C . ILE A 1 352 ? -1.489 -19.373 -12.504 1 98.73 352 ILE A C 1
ATOM 2783 O O . ILE A 1 352 ? -2.392 -20.208 -12.413 1 98.73 352 ILE A O 1
ATOM 2787 N N . VAL A 1 353 ? -1.406 -18.519 -13.429 1 98.56 353 VAL A N 1
ATOM 2788 C CA . VAL A 1 353 ? -2.445 -18.448 -14.45 1 98.56 353 VAL A CA 1
ATOM 2789 C C . VAL A 1 353 ? -1.887 -18.922 -15.79 1 98.56 353 VAL A C 1
ATOM 2791 O O . VAL A 1 353 ? -0.878 -18.399 -16.269 1 98.56 353 VAL A O 1
ATOM 2794 N N . CYS A 1 354 ? -2.509 -19.925 -16.349 1 98.06 354 CYS A N 1
ATOM 2795 C CA . CYS A 1 354 ? -2.223 -20.428 -17.687 1 98.06 354 CYS A CA 1
ATOM 2796 C C . CYS A 1 354 ? -3.351 -20.084 -18.652 1 98.06 354 CYS A C 1
ATOM 2798 O O . CYS A 1 354 ? -4.49 -20.515 -18.461 1 98.06 354 CYS A O 1
ATOM 2800 N N . SER A 1 355 ? -3.039 -19.353 -19.613 1 97.17 355 SER A N 1
ATOM 2801 C CA . SER A 1 355 ? -4.063 -18.938 -20.567 1 97.17 355 SER A CA 1
ATOM 2802 C C . SER A 1 355 ? -3.777 -19.49 -21.959 1 97.17 355 SER A C 1
ATOM 2804 O O . SER A 1 355 ? -2.618 -19.702 -22.323 1 97.17 355 SER A O 1
ATOM 2806 N N . ALA A 1 356 ? -4.818 -19.78 -22.714 1 97.07 356 ALA A N 1
ATOM 2807 C CA . ALA A 1 356 ? -4.755 -20.213 -24.107 1 97.07 356 ALA A CA 1
ATOM 2808 C C . ALA A 1 356 ? -5.862 -19.566 -24.934 1 97.07 356 ALA A C 1
ATOM 2810 O O . ALA A 1 356 ? -6.994 -19.424 -24.465 1 97.07 356 ALA A O 1
ATOM 2811 N N . ARG A 1 357 ? -5.511 -19.141 -26.09 1 96.72 357 ARG A N 1
ATOM 2812 C CA . ARG A 1 357 ? -6.521 -18.588 -26.987 1 96.72 357 ARG A CA 1
ATOM 2813 C C . ARG A 1 357 ? -6.243 -18.981 -28.434 1 96.72 357 ARG A C 1
ATOM 2815 O O . ARG A 1 357 ? -5.095 -19.242 -28.802 1 96.72 357 ARG A O 1
ATOM 2822 N N . ASN A 1 358 ? -7.265 -18.991 -29.31 1 95.81 358 ASN A N 1
ATOM 2823 C CA . ASN A 1 358 ? -7.112 -19.455 -30.685 1 95.81 358 ASN A CA 1
ATOM 2824 C C . ASN A 1 358 ? -7.21 -18.302 -31.68 1 95.81 358 ASN A C 1
ATOM 2826 O O . ASN A 1 358 ? -7.425 -18.523 -32.873 1 95.81 358 ASN A O 1
ATOM 2830 N N . PHE A 1 359 ? -7.143 -17.091 -31.181 1 92.46 359 PHE A N 1
ATOM 2831 C CA . PHE A 1 359 ? -7.191 -15.929 -32.06 1 92.46 359 PHE A CA 1
ATOM 2832 C C . PHE A 1 359 ? -6.074 -14.948 -31.722 1 92.46 359 PHE A C 1
ATOM 2834 O O . PHE A 1 359 ? -5.562 -14.945 -30.6 1 92.46 359 PHE A O 1
ATOM 2841 N N . PHE A 1 360 ? -5.57 -14.138 -32.628 1 89.32 360 PHE A N 1
ATOM 2842 C CA . PHE A 1 360 ? -4.515 -13.141 -32.492 1 89.32 360 PHE A CA 1
ATOM 2843 C C . PHE A 1 360 ? -3.27 -13.753 -31.862 1 89.32 360 PHE A C 1
ATOM 2845 O O . PHE A 1 360 ? -2.705 -13.192 -30.921 1 89.32 360 PHE A O 1
ATOM 2852 N N . GLN A 1 361 ? -2.967 -14.863 -32.304 1 90.32 361 GLN A N 1
ATOM 2853 C CA . GLN A 1 361 ? -1.858 -15.625 -31.739 1 90.32 361 GLN A CA 1
ATOM 2854 C C . GLN A 1 361 ? -0.553 -14.84 -31.819 1 90.32 361 GLN A C 1
ATOM 2856 O O . GLN A 1 361 ? 0.357 -15.052 -31.014 1 90.32 361 GLN A O 1
ATOM 2861 N N . PHE A 1 362 ? -0.446 -13.929 -32.743 1 89.09 362 PHE A N 1
ATOM 2862 C CA . PHE A 1 362 ? 0.778 -13.165 -32.949 1 89.09 362 PHE A CA 1
ATOM 2863 C C . PHE A 1 362 ? 1.042 -12.238 -31.768 1 89.09 362 PHE A C 1
ATOM 2865 O O . PHE A 1 362 ? 2.161 -11.75 -31.593 1 89.09 362 PHE A O 1
ATOM 2872 N N . THR A 1 363 ? 0.006 -12.001 -30.951 1 91.11 363 THR A N 1
ATOM 2873 C CA . THR A 1 363 ? 0.163 -11.113 -29.804 1 91.11 363 THR A CA 1
ATOM 2874 C C . THR A 1 363 ? 0.538 -11.905 -28.555 1 91.11 363 THR A C 1
ATOM 2876 O O . THR A 1 363 ? 0.697 -11.332 -27.475 1 91.11 363 THR A O 1
ATOM 2879 N N . VAL A 1 364 ? 0.594 -13.217 -28.667 1 93.39 364 VAL A N 1
ATOM 2880 C CA . VAL A 1 364 ? 0.966 -14.076 -27.549 1 93.39 364 VAL A CA 1
ATOM 2881 C C . VAL A 1 364 ? 2.431 -14.489 -27.679 1 93.39 364 VAL A C 1
ATOM 2883 O O . VAL A 1 364 ? 2.885 -14.851 -28.767 1 93.39 364 VAL A O 1
ATOM 2886 N N . PRO A 1 365 ? 3.108 -14.407 -26.583 1 92.68 365 PRO A N 1
ATOM 2887 C CA . PRO A 1 365 ? 4.5 -14.853 -26.665 1 92.68 365 PRO A CA 1
ATOM 2888 C C . PRO A 1 365 ? 4.628 -16.316 -27.082 1 92.68 365 PRO A C 1
ATOM 2890 O O . PRO A 1 365 ? 3.768 -17.135 -26.747 1 92.68 365 PRO A O 1
ATOM 2893 N N . GLY A 1 366 ? 5.7 -16.616 -27.85 1 89.03 366 GLY A N 1
ATOM 2894 C CA . GLY A 1 366 ? 5.933 -17.988 -28.271 1 89.03 366 GLY A CA 1
ATOM 2895 C C . GLY A 1 366 ? 7.189 -18.151 -29.107 1 89.03 366 GLY A C 1
ATOM 2896 O O . GLY A 1 366 ? 7.894 -17.176 -29.374 1 89.03 366 GLY A O 1
ATOM 2897 N N . PRO A 1 367 ? 7.472 -19.343 -29.458 1 85.84 367 PRO A N 1
ATOM 2898 C CA . PRO A 1 367 ? 8.717 -19.651 -30.167 1 85.84 367 PRO A CA 1
ATOM 2899 C C . PRO A 1 367 ? 8.624 -19.38 -31.667 1 85.84 367 PRO A C 1
ATOM 2901 O O . PRO A 1 367 ? 9.648 -19.341 -32.355 1 85.84 367 PRO A O 1
ATOM 2904 N N . ALA A 1 368 ? 7.412 -19.159 -32.107 1 88.48 368 ALA A N 1
ATOM 2905 C CA . ALA A 1 368 ? 7.273 -18.943 -33.545 1 88.48 368 ALA A CA 1
ATOM 2906 C C . ALA A 1 368 ? 7.801 -17.569 -33.947 1 88.48 368 ALA A C 1
ATOM 2908 O O . ALA A 1 368 ? 7.731 -16.617 -33.165 1 88.48 368 ALA A O 1
ATOM 2909 N N . TRP A 1 369 ? 8.223 -17.491 -35.192 1 88.74 369 TRP A N 1
ATOM 2910 C CA . TRP A 1 369 ? 8.859 -16.269 -35.673 1 88.74 369 TRP A CA 1
ATOM 2911 C C . TRP A 1 369 ? 7.854 -15.124 -35.745 1 88.74 369 TRP A C 1
ATOM 2913 O O . TRP A 1 369 ? 8.232 -13.952 -35.672 1 88.74 369 TRP A O 1
ATOM 2923 N N . TRP A 1 370 ? 6.615 -15.524 -35.833 1 89.8 370 TRP A N 1
ATOM 2924 C CA . TRP A 1 370 ? 5.601 -14.489 -36.005 1 89.8 370 TRP A CA 1
ATOM 2925 C C . TRP A 1 370 ? 5.056 -14.032 -34.657 1 89.8 370 TRP A C 1
ATOM 2927 O O . TRP A 1 370 ? 4.242 -13.108 -34.59 1 89.8 370 TRP A O 1
ATOM 2937 N N . GLN A 1 371 ? 5.405 -14.731 -33.585 1 89.53 371 GLN A N 1
ATOM 2938 C CA . GLN A 1 371 ? 5.082 -14.28 -32.235 1 89.53 371 GLN A CA 1
ATOM 2939 C C . GLN A 1 371 ? 6.107 -13.266 -31.734 1 89.53 371 GLN A C 1
ATOM 2941 O O . GLN A 1 371 ? 7.12 -13.641 -31.14 1 89.53 371 GLN A O 1
ATOM 2946 N N . VAL A 1 372 ? 5.826 -12.013 -31.849 1 88.46 372 VAL A N 1
ATOM 2947 C CA . VAL A 1 372 ? 6.839 -10.973 -31.7 1 88.46 372 VAL A CA 1
ATOM 2948 C C . VAL A 1 372 ? 6.734 -10.345 -30.312 1 88.46 372 VAL A C 1
ATOM 2950 O O . VAL A 1 372 ? 7.637 -9.625 -29.88 1 88.46 372 VAL A O 1
ATOM 2953 N N . VAL A 1 373 ? 5.705 -10.648 -29.576 1 93.68 373 VAL A N 1
ATOM 2954 C CA . VAL A 1 373 ? 5.54 -10.039 -28.26 1 93.68 373 VAL A CA 1
ATOM 2955 C C . VAL A 1 373 ? 6.309 -10.846 -27.217 1 93.68 373 VAL A C 1
ATOM 2957 O O . VAL A 1 373 ? 6.056 -12.039 -27.036 1 93.68 373 VAL A O 1
ATOM 2960 N N . PRO A 1 374 ? 7.229 -10.204 -26.629 1 95 374 PRO A N 1
ATOM 2961 C CA . PRO A 1 374 ? 7.958 -10.962 -25.61 1 95 374 PRO A CA 1
ATOM 2962 C C . PRO A 1 374 ? 7.11 -11.26 -24.376 1 95 374 PRO A C 1
ATOM 2964 O O . PRO A 1 374 ? 6.173 -10.517 -24.072 1 95 374 PRO A O 1
ATOM 2967 N N . ARG A 1 375 ? 7.415 -12.276 -23.693 1 96.83 375 ARG A N 1
ATOM 2968 C CA . ARG A 1 375 ? 6.681 -12.744 -22.522 1 96.83 375 ARG A CA 1
ATOM 2969 C C . ARG A 1 375 ? 6.632 -11.668 -21.441 1 96.83 375 ARG A C 1
ATOM 2971 O O . ARG A 1 375 ? 5.598 -11.472 -20.8 1 96.83 375 ARG A O 1
ATOM 2978 N N . TRP A 1 376 ? 7.767 -10.898 -21.29 1 97.51 376 TRP A N 1
ATOM 2979 C CA . TRP A 1 376 ? 7.814 -9.887 -20.239 1 97.51 376 TRP A CA 1
ATOM 2980 C C . TRP A 1 376 ? 6.854 -8.742 -20.542 1 97.51 376 TRP A C 1
ATOM 2982 O O . TRP A 1 376 ? 6.302 -8.128 -19.625 1 97.51 376 TRP A O 1
ATOM 2992 N N . TYR A 1 377 ? 6.644 -8.428 -21.772 1 97 377 TYR A N 1
ATOM 2993 C CA . TYR A 1 377 ? 5.709 -7.366 -22.125 1 97 377 TYR A CA 1
ATOM 2994 C C . TYR A 1 377 ? 4.272 -7.785 -21.836 1 97 377 TYR A C 1
ATOM 2996 O O . TYR A 1 377 ? 3.478 -6.991 -21.325 1 97 377 TYR A O 1
ATOM 3004 N N . GLU A 1 378 ? 3.958 -9.009 -22.174 1 96.3 378 GLU A N 1
ATOM 3005 C CA . GLU A 1 378 ? 2.635 -9.531 -21.844 1 96.3 378 GLU A CA 1
ATOM 3006 C C . GLU A 1 378 ? 2.383 -9.482 -20.34 1 96.3 378 GLU A C 1
ATOM 3008 O O . GLU A 1 378 ? 1.269 -9.188 -19.901 1 96.3 378 GLU A O 1
ATOM 3013 N N . HIS A 1 379 ? 3.413 -9.674 -19.522 1 98.04 379 HIS A N 1
ATOM 3014 C CA . HIS A 1 379 ? 3.287 -9.678 -18.069 1 98.04 379 HIS A CA 1
ATOM 3015 C C . HIS A 1 379 ? 2.978 -8.282 -17.539 1 98.04 379 HIS A C 1
ATOM 3017 O O . HIS A 1 379 ? 2.407 -8.137 -16.456 1 98.04 379 HIS A O 1
ATOM 3023 N N . TRP A 1 380 ? 3.386 -7.241 -18.281 1 96.85 380 TRP A N 1
ATOM 3024 C CA . TRP A 1 380 ? 3.032 -5.89 -17.859 1 96.85 380 TRP A CA 1
ATOM 3025 C C . TRP A 1 380 ? 1.518 -5.711 -17.817 1 96.85 380 TRP A C 1
ATOM 3027 O O . TRP A 1 380 ? 0.978 -5.167 -16.851 1 96.85 380 TRP A O 1
ATOM 3037 N N . THR A 1 381 ? 0.88 -6.248 -18.79 1 94.42 381 THR A N 1
ATOM 3038 C CA . THR A 1 381 ? -0.573 -6.137 -18.855 1 94.42 381 THR A CA 1
ATOM 3039 C C . THR A 1 381 ? -1.231 -7.039 -17.814 1 94.42 381 THR A C 1
ATOM 3041 O O . THR A 1 381 ? -2.178 -6.629 -17.14 1 94.42 381 THR A O 1
ATOM 3044 N N . SER A 1 382 ? -0.722 -8.235 -17.69 1 96.06 382 SER A N 1
ATOM 3045 C CA . SER A 1 382 ? -1.276 -9.178 -16.724 1 96.06 382 SER A CA 1
ATOM 3046 C C . SER A 1 382 ? -1.149 -8.65 -15.299 1 96.06 382 SER A C 1
ATOM 3048 O O . SER A 1 382 ? -2.041 -8.854 -14.474 1 96.06 382 SER A O 1
ATOM 3050 N N . ASN A 1 383 ? -0.046 -7.965 -15.066 1 97.55 383 ASN A N 1
ATOM 3051 C CA . ASN A 1 383 ? 0.145 -7.404 -13.733 1 97.55 383 ASN A CA 1
ATOM 3052 C C . ASN A 1 383 ? -0.849 -6.281 -13.449 1 97.55 383 ASN A C 1
ATOM 3054 O O . ASN A 1 383 ? -1.234 -6.064 -12.299 1 97.55 383 ASN A O 1
ATOM 3058 N N . LYS A 1 384 ? -1.27 -5.616 -14.433 1 96.31 384 LYS A N 1
ATOM 3059 C CA . LYS A 1 384 ? -2.3 -4.601 -14.234 1 96.31 384 LYS A CA 1
ATOM 3060 C C . LYS A 1 384 ? -3.6 -5.227 -13.738 1 96.31 384 LYS A C 1
ATOM 3062 O O . LYS A 1 384 ? -4.306 -4.637 -12.917 1 96.31 384 LYS A O 1
ATOM 3067 N N . VAL A 1 385 ? -3.878 -6.394 -14.225 1 96.17 385 VAL A N 1
ATOM 3068 C CA . VAL A 1 385 ? -5.073 -7.103 -13.779 1 96.17 385 VAL A CA 1
ATOM 3069 C C . VAL A 1 385 ? -4.952 -7.437 -12.294 1 96.17 385 VAL A C 1
ATOM 3071 O O . VAL A 1 385 ? -5.864 -7.156 -11.512 1 96.17 385 VAL A O 1
ATOM 3074 N N . TYR A 1 386 ? -3.77 -7.944 -11.939 1 97.47 386 TYR A N 1
ATOM 3075 C CA . TYR A 1 386 ? -3.535 -8.265 -10.535 1 97.47 386 TYR A CA 1
ATOM 3076 C C . TYR A 1 386 ? -3.63 -7.016 -9.667 1 97.47 386 TYR A C 1
ATOM 3078 O O . TYR A 1 386 ? -4.189 -7.057 -8.569 1 97.47 386 TYR A O 1
ATOM 3086 N N . ASP A 1 387 ? -3.085 -5.948 -10.161 1 96.56 387 ASP A N 1
ATOM 3087 C CA . ASP A 1 387 ? -3.06 -4.701 -9.402 1 96.56 387 ASP A CA 1
ATOM 3088 C C . ASP A 1 387 ? -4.475 -4.186 -9.147 1 96.56 387 ASP A C 1
ATOM 3090 O O . ASP A 1 387 ? -4.776 -3.698 -8.056 1 96.56 387 ASP A O 1
ATOM 3094 N N . GLY A 1 388 ? -5.32 -4.292 -10.117 1 94.16 388 GLY A N 1
ATOM 3095 C CA . GLY A 1 388 ? -6.702 -3.865 -9.967 1 94.16 388 GLY A CA 1
ATOM 3096 C C . GLY A 1 388 ? -7.438 -4.604 -8.865 1 94.16 388 GLY A C 1
ATOM 3097 O O . GLY A 1 388 ? -8.291 -4.028 -8.187 1 94.16 388 GLY A O 1
ATOM 3098 N N . ASP A 1 389 ? -7.088 -5.792 -8.656 1 96.24 389 ASP A N 1
ATOM 3099 C CA . ASP A 1 389 ? -7.757 -6.624 -7.662 1 96.24 389 ASP A CA 1
ATOM 3100 C C . ASP A 1 389 ? -7.15 -6.42 -6.276 1 96.24 389 ASP A C 1
ATOM 3102 O O . ASP A 1 389 ? -7.847 -6.524 -5.265 1 96.24 389 ASP A O 1
ATOM 3106 N N . MET A 1 390 ? -5.868 -6.14 -6.198 1 95.36 390 MET A N 1
ATOM 3107 C CA . MET A 1 390 ? -5.09 -6.207 -4.964 1 95.36 390 MET A CA 1
ATOM 3108 C C . MET A 1 390 ? -5.688 -5.3 -3.894 1 95.36 390 MET A C 1
ATOM 3110 O O . MET A 1 390 ? -5.975 -5.75 -2.783 1 95.36 390 MET A O 1
ATOM 3114 N N . ILE A 1 391 ? -5.964 -4.057 -4.201 1 90.23 391 ILE A N 1
ATOM 3115 C CA . ILE A 1 391 ? -6.369 -3.106 -3.171 1 90.23 391 ILE A CA 1
ATOM 3116 C C . ILE A 1 391 ? -7.828 -3.346 -2.792 1 90.23 391 ILE A C 1
ATOM 3118 O O . ILE A 1 391 ? -8.206 -3.197 -1.627 1 90.23 391 ILE A O 1
ATOM 3122 N N . VAL A 1 392 ? -8.615 -3.842 -3.72 1 94.21 392 VAL A N 1
ATOM 3123 C CA . VAL A 1 392 ? -10.012 -4.169 -3.456 1 94.21 392 VAL A CA 1
ATOM 3124 C C . VAL A 1 392 ? -10.093 -5.371 -2.518 1 94.21 392 VAL A C 1
ATOM 3126 O O . VAL A 1 392 ? -10.808 -5.336 -1.514 1 94.21 392 VAL A O 1
ATOM 3129 N N . LEU A 1 393 ? -9.304 -6.31 -2.788 1 96.24 393 LEU A N 1
ATOM 3130 C CA . LEU A 1 393 ? -9.35 -7.552 -2.024 1 96.24 393 LEU A CA 1
ATOM 3131 C C . LEU A 1 393 ? -8.674 -7.381 -0.668 1 96.24 393 LEU A C 1
ATOM 3133 O O . LEU A 1 393 ? -9.065 -8.023 0.31 1 96.24 393 LEU A O 1
ATOM 3137 N N . GLN A 1 394 ? -7.691 -6.476 -0.646 1 93.81 394 GLN A N 1
ATOM 3138 C CA . GLN A 1 394 ? -7.118 -6.115 0.647 1 93.81 394 GLN A CA 1
ATOM 3139 C C . GLN A 1 394 ? -8.193 -5.601 1.601 1 93.81 394 GLN A C 1
ATOM 3141 O O . GLN A 1 394 ? -8.261 -6.028 2.755 1 93.81 394 GLN A O 1
ATOM 3146 N N . GLY A 1 395 ? -8.987 -4.749 1.101 1 92.35 395 GLY A N 1
ATOM 3147 C CA . GLY A 1 395 ? -10.062 -4.197 1.911 1 92.35 395 GLY A CA 1
ATOM 3148 C C . GLY A 1 395 ? -11.067 -5.24 2.36 1 92.35 395 GLY A C 1
ATOM 3149 O O . GLY A 1 395 ? -11.476 -5.257 3.523 1 92.35 395 GLY A O 1
ATOM 3150 N N . GLN A 1 396 ? -11.443 -6.086 1.469 1 94.18 396 GLN A N 1
ATOM 3151 C CA . GLN A 1 396 ? -12.389 -7.149 1.793 1 94.18 396 GLN A CA 1
ATOM 3152 C C . GLN A 1 396 ? -11.843 -8.057 2.891 1 94.18 396 GLN A C 1
ATOM 3154 O O . GLN A 1 396 ? -12.545 -8.365 3.856 1 94.18 396 GLN A O 1
ATOM 3159 N N . GLU A 1 397 ? -10.63 -8.42 2.739 1 93.93 397 GLU A N 1
ATOM 3160 C CA . GLU A 1 397 ? -10.022 -9.326 3.709 1 93.93 397 GLU A CA 1
ATOM 3161 C C . GLU A 1 397 ? -9.94 -8.682 5.09 1 93.93 397 GLU A C 1
ATOM 3163 O O . GLU A 1 397 ? -10.116 -9.356 6.107 1 93.93 397 GLU A O 1
ATOM 3168 N N . LYS A 1 398 ? -9.692 -7.425 5.149 1 89.82 398 LYS A N 1
ATOM 3169 C CA . LYS A 1 398 ? -9.645 -6.718 6.425 1 89.82 398 LYS A CA 1
ATOM 3170 C C . LYS A 1 398 ? -10.977 -6.823 7.162 1 89.82 398 LYS A C 1
ATOM 3172 O O . LYS A 1 398 ? -11.006 -7.035 8.376 1 89.82 398 LYS A O 1
ATOM 3177 N N . ILE A 1 399 ? -12.038 -6.754 6.436 1 90.17 399 ILE A N 1
ATOM 3178 C CA . ILE A 1 399 ? -13.362 -6.817 7.045 1 90.17 399 ILE A CA 1
ATOM 3179 C C . ILE A 1 399 ? -13.642 -8.238 7.528 1 90.17 399 ILE A C 1
ATOM 3181 O O . ILE A 1 399 ? -14.185 -8.435 8.617 1 90.17 399 ILE A O 1
ATOM 3185 N N . PHE A 1 400 ? -13.255 -9.236 6.698 1 90.79 400 PHE A N 1
ATOM 3186 C CA . PHE A 1 400 ? -13.406 -10.625 7.112 1 90.79 400 PHE A CA 1
ATOM 3187 C C . PHE A 1 400 ? -12.657 -10.886 8.414 1 90.79 400 PHE A C 1
ATOM 3189 O O . PHE A 1 400 ? -13.172 -11.562 9.307 1 90.79 400 PHE A O 1
ATOM 3196 N N . LEU A 1 401 ? -11.497 -10.368 8.459 1 86.69 401 LEU A N 1
ATOM 3197 C CA . LEU A 1 401 ? -10.675 -10.565 9.648 1 86.69 401 LEU A CA 1
ATOM 3198 C C . LEU A 1 401 ? -11.332 -9.937 10.873 1 86.69 401 LEU A C 1
ATOM 3200 O O . LEU A 1 401 ? -11.331 -10.529 11.955 1 86.69 401 LEU A O 1
ATOM 3204 N N . LEU A 1 402 ? -11.838 -8.752 10.749 1 84.11 402 LEU A N 1
ATOM 3205 C CA . LEU A 1 402 ? -12.504 -8.064 11.849 1 84.11 402 LEU A CA 1
ATOM 3206 C C . LEU A 1 402 ? -13.701 -8.866 12.347 1 84.11 402 LEU A C 1
ATOM 3208 O O . LEU A 1 402 ? -13.9 -9.007 13.556 1 84.11 402 LEU A O 1
ATOM 3212 N N . GLN A 1 403 ? -14.42 -9.426 11.382 1 85.14 403 GLN A N 1
ATOM 3213 C CA . GLN A 1 403 ? -15.589 -10.22 11.745 1 85.14 403 GLN A CA 1
ATOM 3214 C C . GLN A 1 403 ? -15.181 -11.502 12.465 1 85.14 403 GLN A C 1
ATOM 3216 O O . GLN A 1 403 ? -15.842 -11.923 13.416 1 85.14 403 GLN A O 1
ATOM 3221 N N . THR A 1 404 ? -14.16 -12.067 12.001 1 84.07 404 THR A N 1
ATOM 3222 C CA . THR A 1 404 ? -13.676 -13.299 12.614 1 84.07 404 THR A CA 1
ATOM 3223 C C . THR A 1 404 ? -13.185 -13.04 14.035 1 84.07 404 THR A C 1
ATOM 3225 O O . THR A 1 404 ? -13.434 -13.84 14.94 1 84.07 404 THR A O 1
ATOM 3228 N N . LYS A 1 405 ? -12.533 -12 14.252 1 79.23 405 LYS A N 1
ATOM 3229 C CA . LYS A 1 405 ? -12.014 -11.651 15.571 1 79.23 405 LYS A CA 1
ATOM 3230 C C . LYS A 1 405 ? -13.149 -11.365 16.551 1 79.23 405 LYS A C 1
ATOM 3232 O O . LYS A 1 405 ? -13.003 -11.574 17.757 1 79.23 405 LYS A O 1
ATOM 3237 N N . GLU A 1 406 ? -14.252 -10.944 16.024 1 78.95 406 GLU A N 1
ATOM 3238 C CA . GLU A 1 406 ? -15.42 -10.692 16.862 1 78.95 406 GLU A CA 1
ATOM 3239 C C . GLU A 1 406 ? -16.2 -11.977 17.123 1 78.95 406 GLU A C 1
ATOM 3241 O O . GLU A 1 406 ? -17.295 -11.941 17.688 1 78.95 406 GLU A O 1
ATOM 3246 N N . GLY A 1 407 ? -15.598 -13.139 16.639 1 76.88 407 GLY A N 1
ATOM 3247 C CA . GLY A 1 407 ? -16.191 -14.436 16.923 1 76.88 407 GLY A CA 1
ATOM 3248 C C . GLY A 1 407 ? -17.085 -14.941 15.806 1 76.88 407 GLY A C 1
ATOM 3249 O O . GLY A 1 407 ? -17.781 -15.945 15.967 1 76.88 407 GLY A O 1
ATOM 3250 N N . GLY A 1 408 ? -16.977 -14.188 14.741 1 78.99 408 GLY A N 1
ATOM 3251 C CA . GLY A 1 408 ? -17.826 -14.614 13.64 1 78.99 408 GLY A CA 1
ATOM 3252 C C . GLY A 1 408 ? -17.169 -15.648 12.746 1 78.99 408 GLY A C 1
ATOM 3253 O O . GLY A 1 408 ? -15.941 -15.747 12.7 1 78.99 408 GLY A O 1
ATOM 3254 N N . ASP A 1 409 ? -18.037 -16.457 12.133 1 86.35 409 ASP A N 1
ATOM 3255 C CA . ASP A 1 409 ? -17.635 -17.39 11.085 1 86.35 409 ASP A CA 1
ATOM 3256 C C . ASP A 1 409 ? -18.044 -16.877 9.707 1 86.35 409 ASP A C 1
ATOM 3258 O O . ASP A 1 409 ? -19.219 -16.94 9.338 1 86.35 409 ASP A O 1
ATOM 3262 N N . ILE A 1 410 ? -17.091 -16.439 9.037 1 88.35 410 ILE A N 1
ATOM 3263 C CA . ILE A 1 410 ? -17.337 -15.768 7.765 1 88.35 410 ILE A CA 1
ATOM 3264 C C . ILE A 1 410 ? -18.078 -16.71 6.819 1 88.35 410 ILE A C 1
ATOM 3266 O O . ILE A 1 410 ? -18.995 -16.292 6.109 1 88.35 410 ILE A O 1
ATOM 3270 N N . ASN A 1 411 ? -17.687 -17.941 6.774 1 87.7 411 ASN A N 1
ATOM 3271 C CA . ASN A 1 411 ? -18.296 -18.881 5.839 1 87.7 411 ASN A CA 1
ATOM 3272 C C . ASN A 1 411 ? -19.742 -19.189 6.214 1 87.7 411 ASN A C 1
ATOM 3274 O O . ASN A 1 411 ? -20.593 -19.358 5.339 1 87.7 411 ASN A O 1
ATOM 3278 N N . LYS A 1 412 ? -20.03 -19.174 7.454 1 86.11 412 LYS A N 1
ATOM 3279 C CA . LYS A 1 412 ? -21.394 -19.412 7.916 1 86.11 412 LYS A CA 1
ATOM 3280 C C . LYS A 1 412 ? -22.248 -18.154 7.779 1 86.11 412 LYS A C 1
ATOM 3282 O O . LYS A 1 412 ? -23.436 -18.236 7.462 1 86.11 412 LYS A O 1
ATOM 3287 N N . GLN A 1 413 ? -21.578 -17.076 7.939 1 90.29 413 GLN A N 1
ATOM 3288 C CA . GLN A 1 413 ? -22.312 -15.816 7.994 1 90.29 413 GLN A CA 1
ATOM 3289 C C . GLN A 1 413 ? -22.115 -15.008 6.715 1 90.29 413 GLN A C 1
ATOM 3291 O O . GLN A 1 413 ? -22.345 -13.797 6.697 1 90.29 413 GLN A O 1
ATOM 3296 N N . TYR A 1 414 ? -21.626 -15.644 5.69 1 92.51 414 TYR A N 1
ATOM 3297 C CA . TYR A 1 414 ? -21.228 -14.926 4.485 1 92.51 414 TYR A CA 1
ATOM 3298 C C . TYR A 1 414 ? -22.393 -14.123 3.919 1 92.51 414 TYR A C 1
ATOM 3300 O O . TYR A 1 414 ? -22.241 -12.944 3.589 1 92.51 414 TYR A O 1
ATOM 3308 N N . THR A 1 415 ? -23.598 -14.645 3.906 1 90.68 415 THR A N 1
ATOM 3309 C CA . THR A 1 415 ? -24.749 -13.991 3.294 1 90.68 415 THR A CA 1
ATOM 3310 C C . THR A 1 415 ? -25.332 -12.936 4.23 1 90.68 415 THR A C 1
ATOM 3312 O O . THR A 1 415 ? -26.133 -12.099 3.808 1 90.68 415 THR A O 1
ATOM 3315 N N . SER A 1 416 ? -24.899 -13.004 5.477 1 90.75 416 SER A N 1
ATOM 3316 C CA . SER A 1 416 ? -25.339 -11.97 6.409 1 90.75 416 SER A CA 1
ATOM 3317 C C . SER A 1 416 ? -24.437 -10.742 6.337 1 90.75 416 SER A C 1
ATOM 3319 O O . SER A 1 416 ? -24.878 -9.625 6.615 1 90.75 416 SER A O 1
ATOM 3321 N N . ILE A 1 417 ? -23.269 -11.01 5.911 1 92.1 417 ILE A N 1
ATOM 3322 C CA . ILE A 1 417 ? -22.318 -9.904 5.912 1 92.1 417 ILE A CA 1
ATOM 3323 C C . ILE A 1 417 ? -22.217 -9.308 4.51 1 92.1 417 ILE A C 1
ATOM 3325 O O . ILE A 1 417 ? -21.704 -8.2 4.335 1 92.1 417 ILE A O 1
ATOM 3329 N N . THR A 1 418 ? -22.613 -10.06 3.516 1 95.04 418 THR A N 1
ATOM 3330 C CA . THR A 1 418 ? -22.612 -9.612 2.128 1 95.04 418 THR A CA 1
ATOM 3331 C C . THR A 1 418 ? -24.025 -9.628 1.553 1 95.04 418 THR A C 1
ATOM 3333 O O . THR A 1 418 ? -24.938 -10.202 2.152 1 95.04 418 THR A O 1
ATOM 3336 N N . PHE A 1 419 ? -24.316 -8.92 0.492 1 96.39 419 PHE A N 1
ATOM 3337 C CA . PHE A 1 419 ? -25.574 -8.931 -0.244 1 96.39 419 PHE A CA 1
ATOM 3338 C C . PHE A 1 419 ? -25.35 -9.35 -1.693 1 96.39 419 PHE A C 1
ATOM 3340 O O . PHE A 1 419 ? -24.871 -8.557 -2.506 1 96.39 419 PHE A O 1
ATOM 3347 N N . THR A 1 420 ? -25.603 -10.577 -2.006 1 94.58 420 THR A N 1
ATOM 3348 C CA . THR A 1 420 ? -25.318 -11.194 -3.297 1 94.58 420 THR A CA 1
ATOM 3349 C C . THR A 1 420 ? -26.611 -11.598 -4 1 94.58 420 THR A C 1
ATOM 3351 O O . THR A 1 420 ? -26.904 -12.788 -4.138 1 94.58 420 THR A O 1
ATOM 3354 N N . PRO A 1 421 ? -27.355 -10.685 -4.568 1 93.81 421 PRO A N 1
ATOM 3355 C CA . PRO A 1 421 ? -28.726 -10.924 -5.024 1 93.81 421 PRO A CA 1
ATOM 3356 C C . PRO A 1 421 ? -28.791 -11.419 -6.467 1 93.81 421 PRO A C 1
ATOM 3358 O O . PRO A 1 421 ? -29.872 -11.739 -6.966 1 93.81 421 PRO A O 1
ATO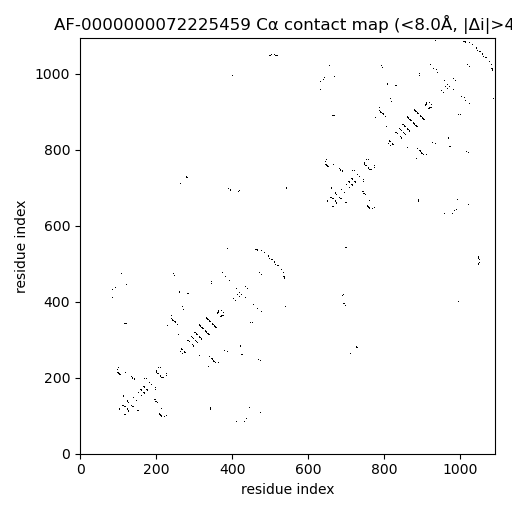M 3361 N N . THR A 1 422 ? -27.686 -11.481 -7.173 1 94.28 422 THR A N 1
ATOM 3362 C CA . THR A 1 422 ? -27.752 -11.738 -8.608 1 94.28 422 THR A CA 1
ATOM 3363 C C . THR A 1 422 ? -27.249 -13.142 -8.929 1 94.28 422 THR A C 1
ATOM 3365 O O . THR A 1 422 ? -26.506 -13.736 -8.144 1 94.28 422 THR A O 1
ATOM 3368 N N . GLN A 1 423 ? -27.576 -13.638 -10.077 1 93.39 423 GLN A N 1
ATOM 3369 C CA . GLN A 1 423 ? -27.105 -14.94 -10.537 1 93.39 423 GLN A CA 1
ATOM 3370 C C . GLN A 1 423 ? -25.612 -14.906 -10.849 1 93.39 423 GLN A C 1
ATOM 3372 O O . GLN A 1 423 ? -24.962 -15.951 -10.918 1 93.39 423 GLN A O 1
ATOM 3377 N N . ALA A 1 424 ? -25.151 -13.721 -11.035 1 93.27 424 ALA A N 1
ATOM 3378 C CA . ALA A 1 424 ? -23.716 -13.569 -11.258 1 93.27 424 ALA A CA 1
ATOM 3379 C C . ALA A 1 424 ? -22.922 -13.973 -10.02 1 93.27 424 ALA A C 1
ATOM 3381 O O . ALA A 1 424 ? -21.719 -14.231 -10.103 1 93.27 424 ALA A O 1
ATOM 3382 N N . ASP A 1 425 ? -23.567 -14.077 -8.871 1 94.7 425 ASP A N 1
ATOM 3383 C CA . ASP A 1 425 ? -22.903 -14.361 -7.603 1 94.7 425 ASP A CA 1
ATOM 3384 C C . ASP A 1 425 ? -22.866 -15.863 -7.326 1 94.7 425 ASP A C 1
ATOM 3386 O O . ASP A 1 425 ? -22.293 -16.301 -6.326 1 94.7 425 ASP A O 1
ATOM 3390 N N . ARG A 1 426 ? -23.369 -16.645 -8.155 1 94.82 426 ARG A N 1
ATOM 3391 C CA . ARG A 1 426 ? -23.635 -18.057 -7.9 1 94.82 426 ARG A CA 1
ATOM 3392 C C . ARG A 1 426 ? -22.343 -18.815 -7.613 1 94.82 426 ARG A C 1
ATOM 3394 O O . ARG A 1 426 ? -22.286 -19.625 -6.685 1 94.82 426 ARG A O 1
ATOM 3401 N N . PHE A 1 427 ? -21.36 -18.562 -8.362 1 96.51 427 PHE A N 1
ATOM 3402 C CA . PHE A 1 427 ? -20.127 -19.323 -8.209 1 96.51 427 PHE A CA 1
ATOM 3403 C C . PHE A 1 427 ? -19.377 -18.894 -6.954 1 96.51 427 PHE A C 1
ATOM 3405 O O . PHE A 1 427 ? -18.694 -19.705 -6.324 1 96.51 427 PHE A O 1
ATOM 3412 N N . VAL A 1 428 ? -19.488 -17.624 -6.558 1 96.27 428 VAL A N 1
ATOM 3413 C CA . VAL A 1 428 ? -18.898 -17.153 -5.309 1 96.27 428 VAL A CA 1
ATOM 3414 C C . VAL A 1 428 ? -19.548 -17.87 -4.128 1 96.27 428 VAL A C 1
ATOM 3416 O O . VAL A 1 428 ? -18.854 -18.366 -3.237 1 96.27 428 VAL A O 1
ATOM 3419 N N . LEU A 1 429 ? -20.838 -17.95 -4.183 1 95.61 429 LEU A N 1
ATOM 3420 C CA . LEU A 1 429 ? -21.576 -18.625 -3.122 1 95.61 429 LEU A CA 1
ATOM 3421 C C . LEU A 1 429 ? -21.255 -20.116 -3.1 1 95.61 429 LEU A C 1
ATOM 3423 O O . LEU A 1 429 ? -21.117 -20.71 -2.028 1 95.61 429 LEU A O 1
ATOM 3427 N N . ALA A 1 430 ? -21.103 -20.673 -4.3 1 96.14 430 ALA A N 1
ATOM 3428 C CA . ALA A 1 430 ? -20.761 -22.09 -4.388 1 96.14 430 ALA A CA 1
ATOM 3429 C C . ALA A 1 430 ? -19.411 -22.37 -3.734 1 96.14 430 ALA A C 1
ATOM 3431 O O . ALA A 1 430 ? -19.256 -23.359 -3.013 1 96.14 430 ALA A O 1
ATOM 3432 N N . PHE A 1 431 ? -18.479 -21.509 -3.934 1 96.67 431 PHE A N 1
ATOM 3433 C CA . PHE A 1 431 ? -17.159 -21.705 -3.347 1 96.67 431 PHE A CA 1
ATOM 3434 C C . PHE A 1 431 ? -17.218 -21.582 -1.829 1 96.67 431 PHE A C 1
ATOM 3436 O O . PHE A 1 431 ? -16.664 -22.418 -1.112 1 96.67 431 PHE A O 1
ATOM 3443 N N . ARG A 1 432 ? -17.824 -20.54 -1.343 1 95.83 432 ARG A N 1
ATOM 3444 C CA . ARG A 1 432 ? -17.925 -20.334 0.099 1 95.83 432 ARG A CA 1
ATOM 3445 C C . ARG A 1 432 ? -18.642 -21.501 0.769 1 95.83 432 ARG A C 1
ATOM 3447 O O . ARG A 1 432 ? -18.259 -21.927 1.861 1 95.83 432 ARG A O 1
ATOM 3454 N N . ASN A 1 433 ? -19.638 -21.993 0.102 1 94.03 433 ASN A N 1
ATOM 3455 C CA . ASN A 1 433 ? -20.328 -23.172 0.614 1 94.03 433 ASN A CA 1
ATOM 3456 C C . ASN A 1 433 ? -19.416 -24.395 0.625 1 94.03 433 ASN A C 1
ATOM 3458 O O . ASN A 1 433 ? -19.424 -25.172 1.582 1 94.03 433 ASN A O 1
ATOM 3462 N N . TRP A 1 434 ? -18.695 -24.564 -0.435 1 95.35 434 TRP A N 1
ATOM 3463 C CA . TRP A 1 434 ? -17.748 -25.673 -0.479 1 95.35 434 TRP A CA 1
ATOM 3464 C C . TRP A 1 434 ? -16.749 -25.582 0.67 1 95.35 434 TRP A C 1
ATOM 3466 O O . TRP A 1 434 ? -16.47 -26.58 1.338 1 95.35 434 TRP A O 1
ATOM 3476 N N . LEU A 1 435 ? -16.187 -24.38 0.862 1 95.29 435 LEU A N 1
ATOM 3477 C CA . LEU A 1 435 ? -15.204 -24.158 1.917 1 95.29 435 LEU A CA 1
ATOM 3478 C C . LEU A 1 435 ? -15.792 -24.485 3.286 1 95.29 435 LEU A C 1
ATOM 3480 O O . LEU A 1 435 ? -15.117 -25.076 4.131 1 95.29 435 LEU A O 1
ATOM 3484 N N . ARG A 1 436 ? -16.991 -24.132 3.491 1 93.3 436 ARG A N 1
ATOM 3485 C CA . ARG A 1 436 ? -17.681 -24.384 4.752 1 93.3 436 ARG A CA 1
ATOM 3486 C C . ARG A 1 436 ? -17.958 -25.872 4.936 1 93.3 436 ARG A C 1
ATOM 3488 O O . ARG A 1 436 ? -17.66 -26.439 5.989 1 93.3 436 ARG A O 1
ATOM 3495 N N . ARG A 1 437 ? -18.417 -26.529 3.921 1 92.92 437 ARG A N 1
ATOM 3496 C CA . ARG A 1 437 ? -18.929 -27.892 4.029 1 92.92 437 ARG A CA 1
ATOM 3497 C C . ARG A 1 437 ? -17.798 -28.91 3.941 1 92.92 437 ARG A C 1
ATOM 3499 O O . ARG A 1 437 ? -17.828 -29.94 4.619 1 92.92 437 ARG A O 1
ATOM 3506 N N . HIS A 1 438 ? -16.876 -28.603 3.064 1 93.95 438 HIS A N 1
ATOM 3507 C CA . HIS A 1 438 ? -15.876 -29.622 2.764 1 93.95 438 HIS A CA 1
ATOM 3508 C C . HIS A 1 438 ? -14.478 -29.154 3.154 1 93.95 438 HIS A C 1
ATOM 3510 O O . HIS A 1 438 ? -13.638 -29.961 3.558 1 93.95 438 HIS A O 1
ATOM 3516 N N . GLY A 1 439 ? -14.213 -27.87 3.095 1 93.83 439 GLY A N 1
ATOM 3517 C CA . GLY A 1 439 ? -12.862 -27.349 3.22 1 93.83 439 GLY A CA 1
ATOM 3518 C C . GLY A 1 439 ? -12.495 -26.976 4.644 1 93.83 439 GLY A C 1
ATOM 3519 O O . GLY A 1 439 ? -11.422 -26.42 4.889 1 93.83 439 GLY A O 1
ATOM 3520 N N . ASN A 1 440 ? -13.359 -27.154 5.618 1 90.98 440 ASN A N 1
ATOM 3521 C CA . ASN A 1 440 ? -13.136 -26.834 7.023 1 90.98 440 ASN A CA 1
ATOM 3522 C C . ASN A 1 440 ? -12.932 -25.336 7.232 1 90.98 440 ASN A C 1
ATOM 3524 O O . ASN A 1 440 ? -12.173 -24.924 8.111 1 90.98 440 ASN A O 1
ATOM 3528 N N . GLY A 1 441 ? -13.398 -24.558 6.291 1 90.93 441 GLY A N 1
ATOM 3529 C CA . GLY A 1 441 ? -13.407 -23.112 6.447 1 90.93 441 GLY A CA 1
ATOM 3530 C C . GLY A 1 441 ? -12.123 -22.454 5.977 1 90.93 441 GLY A C 1
ATOM 3531 O O . GLY A 1 441 ? -12.117 -21.27 5.631 1 90.93 441 GLY A O 1
ATOM 3532 N N . GLN A 1 442 ? -11.018 -23.134 6.056 1 91.9 442 GLN A N 1
ATOM 3533 C CA . GLN A 1 442 ? -9.71 -22.651 5.628 1 91.9 442 GLN A CA 1
ATOM 3534 C C . GLN A 1 442 ? -8.758 -23.811 5.351 1 91.9 442 GLN A C 1
ATOM 3536 O O . GLN A 1 442 ? -9.001 -24.937 5.791 1 91.9 442 GLN A O 1
ATOM 3541 N N . PRO A 1 443 ? -7.687 -23.531 4.627 1 94.29 443 PRO A N 1
ATOM 3542 C CA . PRO A 1 443 ? -6.692 -24.589 4.439 1 94.29 443 PRO A CA 1
ATOM 3543 C C . PRO A 1 443 ? -6.135 -25.116 5.76 1 94.29 443 PRO A C 1
ATOM 3545 O O . PRO A 1 443 ? -6.083 -24.382 6.749 1 94.29 443 PRO A O 1
ATOM 3548 N N . GLU A 1 444 ? -5.794 -26.357 5.781 1 94.47 444 GLU A N 1
ATOM 3549 C CA . GLU A 1 444 ? -5.146 -26.949 6.947 1 94.47 444 GLU A CA 1
ATOM 3550 C C . GLU A 1 444 ? -3.659 -26.611 6.983 1 94.47 444 GLU A C 1
ATOM 3552 O O . GLU A 1 444 ? -2.855 -27.247 6.298 1 94.47 444 GLU A O 1
ATOM 3557 N N . TRP A 1 445 ? -3.326 -25.661 7.824 1 93.74 445 TRP A N 1
ATOM 3558 C CA . TRP A 1 445 ? -1.961 -25.148 7.889 1 93.74 445 TRP A CA 1
ATOM 3559 C C . TRP A 1 445 ? -1.066 -26.082 8.697 1 93.74 445 TRP A C 1
ATOM 3561 O O . TRP A 1 445 ? -1.498 -26.647 9.704 1 93.74 445 TRP A O 1
ATOM 3571 N N . PHE A 1 446 ? 0.162 -26.259 8.344 1 91.87 446 PHE A N 1
ATOM 3572 C CA . PHE A 1 446 ? 1.122 -27.042 9.114 1 91.87 446 PHE A CA 1
ATOM 3573 C C . PHE A 1 446 ? 1.604 -26.261 10.331 1 91.87 446 PHE A C 1
ATOM 3575 O O . PHE A 1 446 ? 1.944 -26.852 11.359 1 91.87 446 PHE A O 1
ATOM 3582 N N . ALA A 1 447 ? 1.775 -24.948 10.201 1 76.06 447 ALA A N 1
ATOM 3583 C CA . ALA A 1 447 ? 2.239 -24.117 11.309 1 76.06 447 ALA A CA 1
ATOM 3584 C C . ALA A 1 447 ? 1.083 -23.341 11.934 1 76.06 447 ALA A C 1
ATOM 3586 O O . ALA A 1 447 ? 0.116 -22.997 11.25 1 76.06 447 ALA A O 1
ATOM 3587 N N . ASN A 1 448 ? 1.025 -23.323 13.346 1 71.33 448 ASN A N 1
ATOM 3588 C CA . ASN A 1 448 ? 0.041 -22.481 14.017 1 71.33 448 ASN A CA 1
ATOM 3589 C C . ASN A 1 448 ? 0.395 -21.001 13.898 1 71.33 448 ASN A C 1
ATOM 3591 O O . ASN A 1 448 ? 1.055 -20.444 14.778 1 71.33 448 ASN A O 1
ATOM 3595 N N . ILE A 1 449 ? 0.306 -20.521 12.865 1 65.53 449 ILE A N 1
ATOM 3596 C CA . ILE A 1 449 ? 0.717 -19.142 12.626 1 65.53 449 ILE A CA 1
ATOM 3597 C C . ILE A 1 449 ? -0.479 -18.209 12.8 1 65.53 449 ILE A C 1
ATOM 3599 O O . ILE A 1 449 ? -0.433 -17.048 12.387 1 65.53 449 ILE A O 1
ATOM 3603 N N . SER A 1 450 ? -1.493 -18.561 13.459 1 63.43 450 SER A N 1
ATOM 3604 C CA . SER A 1 450 ? -2.74 -17.803 13.471 1 63.43 450 SER A CA 1
ATOM 3605 C C . SER A 1 450 ? -2.587 -16.499 14.247 1 63.43 450 SER A C 1
ATOM 3607 O O . SER A 1 450 ? -3.405 -15.588 14.107 1 63.43 450 SER A O 1
ATOM 3609 N N . ASN A 1 451 ? -1.455 -16.329 14.825 1 69.55 451 ASN A N 1
ATOM 3610 C CA . ASN A 1 451 ? -1.423 -15.14 15.671 1 69.55 451 ASN A CA 1
ATOM 3611 C C . ASN A 1 451 ? -0.65 -14.002 15.009 1 69.55 451 ASN A C 1
ATOM 3613 O O . ASN A 1 451 ? -0.54 -12.912 15.572 1 69.55 451 ASN A O 1
ATOM 3617 N N . LEU A 1 452 ? -0.241 -14.278 13.752 1 76.09 452 LEU A N 1
ATOM 3618 C CA . LEU A 1 452 ? 0.495 -13.211 13.084 1 76.09 452 LEU A CA 1
ATOM 3619 C C . LEU A 1 452 ? -0.447 -12.32 12.281 1 76.09 452 LEU A C 1
ATOM 3621 O O . LEU A 1 452 ? -1.435 -12.8 11.721 1 76.09 452 LEU A O 1
ATOM 3625 N N . PRO A 1 453 ? -0.093 -11.08 12.288 1 83.45 453 PRO A N 1
ATOM 3626 C CA . PRO A 1 453 ? -0.93 -10.193 11.477 1 83.45 453 PRO A CA 1
ATOM 3627 C C . PRO A 1 453 ? -0.868 -10.522 9.987 1 83.45 453 PRO A C 1
ATOM 3629 O O . PRO A 1 453 ? 0.192 -10.894 9.477 1 83.45 453 PRO A O 1
ATOM 3632 N N . LEU A 1 454 ? -1.945 -10.425 9.373 1 89.56 454 LEU A N 1
ATOM 3633 C CA . LEU A 1 454 ? -2.018 -10.673 7.937 1 89.56 454 LEU A CA 1
ATOM 3634 C C . LEU A 1 454 ? -1.389 -9.525 7.155 1 89.56 454 LEU A C 1
ATOM 3636 O O . LEU A 1 454 ? -1.489 -8.365 7.559 1 89.56 454 LEU A O 1
ATOM 3640 N N . PRO A 1 455 ? -0.795 -9.797 6.054 1 90.19 455 PRO A N 1
ATOM 3641 C CA . PRO A 1 455 ? -0.21 -8.746 5.218 1 90.19 455 PRO A CA 1
ATOM 3642 C C . PRO A 1 455 ? -1.204 -7.637 4.883 1 90.19 455 PRO A C 1
ATOM 3644 O O . PRO A 1 455 ? -0.83 -6.463 4.832 1 90.19 455 PRO A O 1
ATOM 3647 N N . SER A 1 456 ? -2.444 -7.997 4.695 1 89.31 456 SER A N 1
ATOM 3648 C CA . SER A 1 456 ? -3.461 -7.028 4.299 1 89.31 456 SER A CA 1
ATOM 3649 C C . SER A 1 456 ? -3.666 -5.97 5.379 1 89.31 456 SER A C 1
ATOM 3651 O O . SER A 1 456 ? -4.19 -4.889 5.103 1 89.31 456 SER A O 1
ATOM 3653 N N . THR A 1 457 ? -3.266 -6.248 6.585 1 86.13 457 THR A N 1
ATOM 3654 C CA . THR A 1 457 ? -3.518 -5.326 7.686 1 86.13 457 THR A CA 1
ATOM 3655 C C . THR A 1 457 ? -2.284 -4.474 7.971 1 86.13 457 THR A C 1
ATOM 3657 O O . THR A 1 457 ? -2.379 -3.433 8.625 1 86.13 457 THR A O 1
ATOM 3660 N N . VAL A 1 458 ? -1.159 -4.928 7.471 1 85.82 458 VAL A N 1
ATOM 3661 C CA . VAL A 1 458 ? 0.066 -4.269 7.909 1 85.82 458 VAL A CA 1
ATOM 3662 C C . VAL A 1 458 ? 0.732 -3.574 6.724 1 85.82 458 VAL A C 1
ATOM 3664 O O . VAL A 1 458 ? 1.372 -2.532 6.886 1 85.82 458 VAL A O 1
ATOM 3667 N N . LEU A 1 459 ? 0.564 -4.09 5.567 1 90.44 459 LEU A N 1
ATOM 3668 C CA . LEU A 1 459 ? 1.299 -3.565 4.421 1 90.44 459 LEU A CA 1
ATOM 3669 C C . LEU A 1 459 ? 0.633 -2.304 3.88 1 90.44 459 LEU A C 1
ATOM 3671 O O . LEU A 1 459 ? -0.596 -2.218 3.831 1 90.44 459 LEU A O 1
ATOM 3675 N N . SER A 1 460 ? 1.518 -1.408 3.469 1 89.04 460 SER A N 1
ATOM 3676 C CA . SER A 1 460 ? 1.048 -0.214 2.775 1 89.04 460 SER A CA 1
ATOM 3677 C C . SER A 1 460 ? 0.581 -0.544 1.361 1 89.04 460 SER A C 1
ATOM 3679 O O . SER A 1 460 ? 0.814 -1.649 0.867 1 89.04 460 SER A O 1
ATOM 3681 N N . LYS A 1 461 ? -0.078 0.368 0.724 1 90.8 461 LYS A N 1
ATOM 3682 C CA . LYS A 1 461 ? -0.52 0.186 -0.656 1 90.8 461 LYS A CA 1
ATOM 3683 C C . LYS A 1 461 ? 0.66 -0.109 -1.577 1 90.8 461 LYS A C 1
ATOM 3685 O O . LYS A 1 461 ? 0.575 -0.98 -2.445 1 90.8 461 LYS A O 1
ATOM 3690 N N . ARG A 1 462 ? 1.785 0.625 -1.385 1 92.09 462 ARG A N 1
ATOM 3691 C CA . ARG A 1 462 ? 2.969 0.425 -2.215 1 92.09 462 ARG A CA 1
ATOM 3692 C C . ARG A 1 462 ? 3.501 -0.997 -2.074 1 92.09 462 ARG A C 1
ATOM 3694 O O . ARG A 1 462 ? 3.918 -1.61 -3.06 1 92.09 462 ARG A O 1
ATOM 3701 N N . GLU A 1 463 ? 3.441 -1.496 -0.85 1 92.97 463 GLU A N 1
ATOM 3702 C CA . GLU A 1 463 ? 3.917 -2.855 -0.61 1 92.97 463 GLU A CA 1
ATOM 3703 C C . GLU A 1 463 ? 2.954 -3.887 -1.19 1 92.97 463 GLU A C 1
ATOM 3705 O O . GLU A 1 463 ? 3.382 -4.925 -1.699 1 92.97 463 GLU A O 1
ATOM 3710 N N . MET A 1 464 ? 1.686 -3.579 -1.15 1 95.92 464 MET A N 1
ATOM 3711 C CA . MET A 1 464 ? 0.671 -4.482 -1.685 1 95.92 464 MET A CA 1
ATOM 3712 C C . MET A 1 464 ? 0.784 -4.589 -3.202 1 95.92 464 MET A C 1
ATOM 3714 O O . MET A 1 464 ? 0.481 -5.635 -3.779 1 95.92 464 MET A O 1
ATOM 3718 N N . LEU A 1 465 ? 1.296 -3.504 -3.814 1 96.92 465 LEU A N 1
ATOM 3719 C CA . LEU A 1 465 ? 1.38 -3.453 -5.27 1 96.92 465 LEU A CA 1
ATOM 3720 C C . LEU A 1 465 ? 2.822 -3.618 -5.737 1 96.92 465 LEU A C 1
ATOM 3722 O O . LEU A 1 465 ? 3.184 -3.158 -6.822 1 96.92 465 LEU A O 1
ATOM 3726 N N . ASP A 1 466 ? 3.649 -4.238 -4.951 1 97.18 466 ASP A N 1
ATOM 3727 C CA . ASP A 1 466 ? 5.062 -4.425 -5.269 1 97.18 466 ASP A CA 1
ATOM 3728 C C . ASP A 1 466 ? 5.251 -5.54 -6.294 1 97.18 466 ASP A C 1
ATOM 3730 O O . ASP A 1 466 ? 5.378 -6.711 -5.93 1 97.18 466 ASP A O 1
ATOM 3734 N N . ARG A 1 467 ? 5.408 -5.174 -7.528 1 98.11 467 ARG A N 1
ATOM 3735 C CA . ARG A 1 467 ? 5.574 -6.144 -8.606 1 98.11 467 ARG A CA 1
ATOM 3736 C C . ARG A 1 467 ? 6.944 -6.811 -8.535 1 98.11 467 ARG A C 1
ATOM 3738 O O . ARG A 1 467 ? 7.102 -7.961 -8.951 1 98.11 467 ARG A O 1
ATOM 3745 N N . PHE A 1 468 ? 7.924 -6.076 -8.093 1 98.42 468 PHE A N 1
ATOM 3746 C CA . PHE A 1 468 ? 9.303 -6.549 -8.119 1 98.42 468 PHE A CA 1
ATOM 3747 C C . PHE A 1 468 ? 9.46 -7.808 -7.275 1 98.42 468 PHE A C 1
ATOM 3749 O O . PHE A 1 468 ? 9.906 -8.844 -7.773 1 98.42 468 PHE A O 1
ATOM 3756 N N . GLU A 1 469 ? 8.936 -7.798 -6.046 1 97.55 469 GLU A N 1
ATOM 3757 C CA . GLU A 1 469 ? 9.065 -8.932 -5.135 1 97.55 469 GLU A CA 1
ATOM 3758 C C . GLU A 1 469 ? 8.034 -10.012 -5.45 1 97.55 469 GLU A C 1
ATOM 3760 O O . GLU A 1 469 ? 8.312 -11.204 -5.305 1 97.55 469 GLU A O 1
ATOM 3765 N N . GLN A 1 470 ? 6.916 -9.591 -5.92 1 98.21 470 GLN A N 1
ATOM 3766 C CA . GLN A 1 470 ? 5.782 -10.501 -6.045 1 98.21 470 GLN A CA 1
ATOM 3767 C C . GLN A 1 470 ? 5.833 -11.265 -7.365 1 98.21 470 GLN A C 1
ATOM 3769 O O . GLN A 1 470 ? 5.247 -12.343 -7.487 1 98.21 470 GLN A O 1
ATOM 3774 N N . HIS A 1 471 ? 6.559 -10.661 -8.35 1 98.62 471 HIS A N 1
ATOM 3775 C CA . HIS A 1 471 ? 6.53 -11.285 -9.668 1 98.62 471 HIS A CA 1
ATOM 3776 C C . HIS A 1 471 ? 7.901 -11.23 -10.334 1 98.62 471 HIS A C 1
ATOM 3778 O O . HIS A 1 471 ? 8.46 -12.266 -10.702 1 98.62 471 HIS A O 1
ATOM 3784 N N . THR A 1 472 ? 8.523 -10.051 -10.475 1 98.69 472 THR A N 1
ATOM 3785 C CA . THR A 1 472 ? 9.708 -9.848 -11.301 1 98.69 472 THR A CA 1
ATOM 3786 C C . THR A 1 472 ? 10.84 -10.77 -10.858 1 98.69 472 THR A C 1
ATOM 3788 O O . THR A 1 472 ? 11.486 -11.412 -11.689 1 98.69 472 THR A O 1
ATOM 3791 N N . LEU A 1 473 ? 10.991 -10.887 -9.597 1 97.44 473 LEU A N 1
ATOM 3792 C CA . LEU A 1 473 ? 12.081 -11.706 -9.077 1 97.44 473 LEU A CA 1
ATOM 3793 C C . LEU A 1 473 ? 11.78 -13.19 -9.261 1 97.44 473 LEU A C 1
ATOM 3795 O O . LEU A 1 473 ? 12.688 -14.023 -9.205 1 97.44 473 LEU A O 1
ATOM 3799 N N . LYS A 1 474 ? 10.537 -13.543 -9.493 1 96.75 474 LYS A N 1
ATOM 3800 C CA . LYS A 1 474 ? 10.118 -14.939 -9.58 1 96.75 474 LYS A CA 1
ATOM 3801 C C . LYS A 1 474 ? 9.905 -15.359 -11.032 1 96.75 474 LYS A C 1
ATOM 3803 O O . LYS A 1 474 ? 9.591 -16.519 -11.308 1 96.75 474 LYS A O 1
ATOM 3808 N N . CYS A 1 475 ? 10.035 -14.483 -11.908 1 98.15 475 CYS A N 1
ATOM 3809 C CA . CYS A 1 475 ? 9.834 -14.72 -13.333 1 98.15 475 CYS A CA 1
ATOM 3810 C C . CYS A 1 475 ? 11.135 -14.533 -14.105 1 98.15 475 CYS A C 1
ATOM 3812 O O . CYS A 1 475 ? 11.736 -13.458 -14.066 1 98.15 475 CYS A O 1
ATOM 3814 N N . SER A 1 476 ? 11.525 -15.537 -14.796 1 97.72 476 SER A N 1
ATOM 3815 C CA . SER A 1 476 ? 12.792 -15.488 -15.519 1 97.72 476 SER A CA 1
ATOM 3816 C C . SER A 1 476 ? 12.754 -14.446 -16.632 1 97.72 476 SER A C 1
ATOM 3818 O O . SER A 1 476 ? 13.731 -13.728 -16.851 1 97.72 476 SER A O 1
ATOM 3820 N N . SER A 1 477 ? 11.654 -14.312 -17.277 1 97.77 477 SER A N 1
ATOM 3821 C CA . SER A 1 477 ? 11.519 -13.382 -18.394 1 97.77 477 SER A CA 1
ATOM 3822 C C . SER A 1 477 ? 11.573 -11.934 -17.918 1 97.77 477 SER A C 1
ATOM 3824 O O . SER A 1 477 ? 12.328 -11.125 -18.461 1 97.77 477 SER A O 1
ATOM 3826 N N . CYS A 1 478 ? 10.838 -11.612 -16.891 1 98.57 478 CYS A N 1
ATOM 3827 C CA . CYS A 1 478 ? 10.778 -10.239 -16.403 1 98.57 478 CYS A CA 1
ATOM 3828 C C . CYS A 1 478 ? 12.068 -9.857 -15.687 1 98.57 478 CYS A C 1
ATOM 3830 O O . CYS A 1 478 ? 12.514 -8.712 -15.771 1 98.57 478 CYS A O 1
ATOM 3832 N N . LYS A 1 479 ? 12.611 -10.791 -14.986 1 98.4 479 LYS A N 1
ATOM 3833 C CA . LYS A 1 479 ? 13.901 -10.533 -14.352 1 98.4 479 LYS A CA 1
ATOM 3834 C C . LYS A 1 479 ? 14.971 -10.216 -15.392 1 98.4 479 LYS A C 1
ATOM 3836 O O . LYS A 1 479 ? 15.713 -9.242 -15.251 1 98.4 479 LYS A O 1
ATOM 3841 N N . GLY A 1 480 ? 15.033 -11.059 -16.43 1 98.26 480 GLY A N 1
ATOM 3842 C CA . GLY A 1 480 ? 15.979 -10.815 -17.507 1 98.26 480 GLY A CA 1
ATOM 3843 C C . GLY A 1 480 ? 15.771 -9.478 -18.193 1 98.26 480 GLY A C 1
ATOM 3844 O O . GLY A 1 480 ? 16.733 -8.756 -18.462 1 98.26 480 GLY A O 1
ATOM 3845 N N . ALA A 1 481 ? 14.53 -9.183 -18.456 1 98.42 481 ALA A N 1
ATOM 3846 C CA . ALA A 1 481 ? 14.214 -7.908 -19.096 1 98.42 481 ALA A CA 1
ATOM 3847 C C . ALA A 1 481 ? 14.597 -6.735 -18.198 1 98.42 481 ALA A C 1
ATOM 3849 O O . ALA A 1 481 ? 15.149 -5.738 -18.671 1 98.42 481 ALA A O 1
ATOM 3850 N N . TYR A 1 482 ? 14.256 -6.785 -16.925 1 98.53 482 TYR A N 1
ATOM 3851 C CA . TYR A 1 482 ? 14.604 -5.743 -15.966 1 98.53 482 TYR A CA 1
ATOM 3852 C C . TYR A 1 482 ? 16.106 -5.487 -15.959 1 98.53 482 TYR A C 1
ATOM 3854 O O . TYR A 1 482 ? 16.547 -4.337 -16.034 1 98.53 482 TYR A O 1
ATOM 3862 N N . GLU A 1 483 ? 16.885 -6.534 -15.91 1 98.25 483 GLU A N 1
ATOM 3863 C CA . GLU A 1 483 ? 18.339 -6.413 -15.932 1 98.25 483 GLU A CA 1
ATOM 3864 C C . GLU A 1 483 ? 18.825 -5.828 -17.255 1 98.25 483 GLU A C 1
ATOM 3866 O O . GLU A 1 483 ? 19.739 -5.001 -17.276 1 98.25 483 GLU A O 1
ATOM 3871 N N . GLY A 1 484 ? 18.248 -6.318 -18.297 1 98.49 484 GLY A N 1
ATOM 3872 C CA . GLY A 1 484 ? 18.574 -5.749 -19.595 1 98.49 484 GLY A CA 1
ATOM 3873 C C . GLY A 1 484 ? 18.319 -4.256 -19.673 1 98.49 484 GLY A C 1
ATOM 3874 O O . GLY A 1 484 ? 19.154 -3.504 -20.18 1 98.49 484 GLY A O 1
ATOM 3875 N N . PHE A 1 485 ? 17.189 -3.821 -19.195 1 98.38 485 PHE A N 1
ATOM 3876 C CA . PHE A 1 485 ? 16.86 -2.4 -19.163 1 98.38 485 PHE A CA 1
ATOM 3877 C C . PHE A 1 485 ? 17.923 -1.615 -18.405 1 98.38 485 PHE A C 1
ATOM 3879 O O . PHE A 1 485 ? 18.353 -0.55 -18.854 1 98.38 485 PHE A O 1
ATOM 3886 N N . GLN A 1 486 ? 18.353 -2.133 -17.299 1 98.2 486 GLN A N 1
ATOM 3887 C CA . GLN A 1 486 ? 19.351 -1.462 -16.473 1 98.2 486 GLN A CA 1
ATOM 3888 C C . GLN A 1 486 ? 20.679 -1.33 -17.213 1 98.2 486 GLN A C 1
ATOM 3890 O O . GLN A 1 486 ? 21.31 -0.271 -17.181 1 98.2 486 GLN A O 1
ATOM 3895 N N . ILE A 1 487 ? 21.093 -2.365 -17.864 1 98.43 487 ILE A N 1
ATOM 3896 C CA . ILE A 1 487 ? 22.346 -2.363 -18.61 1 98.43 487 ILE A CA 1
ATOM 3897 C C . ILE A 1 487 ? 22.27 -1.344 -19.744 1 98.43 487 ILE A C 1
ATOM 3899 O O . ILE A 1 487 ? 23.176 -0.525 -19.914 1 98.43 487 ILE A O 1
ATOM 3903 N N . TRP A 1 488 ? 21.203 -1.34 -20.465 1 98.51 488 TRP A N 1
ATOM 3904 C CA . TRP A 1 488 ? 21.07 -0.449 -21.612 1 98.51 488 TRP A CA 1
ATOM 3905 C C . TRP A 1 488 ? 20.966 1.005 -21.164 1 98.51 488 TRP A C 1
ATOM 3907 O O . TRP A 1 488 ? 21.441 1.909 -21.855 1 98.51 488 TRP A O 1
ATOM 3917 N N . GLN A 1 489 ? 20.331 1.238 -20.085 1 98.36 489 GLN A N 1
ATOM 3918 C CA . GLN A 1 489 ? 20.31 2.591 -19.54 1 98.36 489 GLN A CA 1
ATOM 3919 C C . GLN A 1 489 ? 21.725 3.102 -19.283 1 98.36 489 GLN A C 1
ATOM 3921 O O . GLN A 1 489 ? 22.067 4.221 -19.672 1 98.36 489 GLN A O 1
ATOM 3926 N N . LYS A 1 490 ? 22.541 2.276 -18.655 1 98.18 490 LYS A N 1
ATOM 3927 C CA . LYS A 1 490 ? 23.914 2.662 -18.345 1 98.18 490 LYS A CA 1
ATOM 3928 C C . LYS A 1 490 ? 24.714 2.918 -19.619 1 98.18 490 LYS A C 1
ATOM 3930 O O . LYS A 1 490 ? 25.457 3.897 -19.706 1 98.18 490 LYS A O 1
ATOM 3935 N N . VAL A 1 491 ? 24.532 2.097 -20.579 1 98.66 491 VAL A N 1
ATOM 3936 C CA . VAL A 1 491 ? 25.235 2.226 -21.851 1 98.66 491 VAL A CA 1
ATOM 3937 C C . VAL A 1 491 ? 24.819 3.523 -22.542 1 98.66 491 VAL A C 1
ATOM 3939 O O . VAL A 1 491 ? 25.669 4.276 -23.024 1 98.66 491 VAL A O 1
ATOM 3942 N N . LEU A 1 492 ? 23.534 3.8 -22.564 1 98.68 492 LEU A N 1
ATOM 3943 C CA . LEU A 1 492 ? 23.008 4.98 -23.242 1 98.68 492 LEU A CA 1
ATOM 3944 C C . LEU A 1 492 ? 23.423 6.254 -22.514 1 98.68 492 LEU A C 1
ATOM 3946 O O . LEU A 1 492 ? 23.702 7.274 -23.149 1 98.68 492 LEU A O 1
ATOM 3950 N N . ILE A 1 493 ? 23.448 6.235 -21.206 1 97.93 493 ILE A N 1
ATOM 3951 C CA . ILE A 1 493 ? 23.937 7.376 -20.441 1 97.93 493 ILE A CA 1
ATOM 3952 C C . ILE A 1 493 ? 25.409 7.621 -20.763 1 97.93 493 ILE A C 1
ATOM 3954 O O . ILE A 1 493 ? 25.82 8.761 -20.993 1 97.93 493 ILE A O 1
ATOM 3958 N N . GLY A 1 494 ? 26.214 6.525 -20.799 1 98.26 494 GLY A N 1
ATOM 3959 C CA . GLY A 1 494 ? 27.606 6.644 -21.205 1 98.26 494 GLY A CA 1
ATOM 3960 C C . GLY A 1 494 ? 27.774 7.229 -22.594 1 98.26 494 GLY A C 1
ATOM 3961 O O . GLY A 1 494 ? 28.615 8.104 -22.807 1 98.26 494 GLY A O 1
ATOM 3962 N N . ALA A 1 495 ? 26.974 6.779 -23.502 1 98.52 495 ALA A N 1
ATOM 3963 C CA . ALA A 1 495 ? 27.012 7.302 -24.865 1 98.52 495 ALA A CA 1
ATOM 3964 C C . ALA A 1 495 ? 26.67 8.789 -24.891 1 98.52 495 ALA A C 1
ATOM 3966 O O . ALA A 1 495 ? 27.305 9.566 -25.608 1 98.52 495 ALA A O 1
ATOM 3967 N N . THR A 1 496 ? 25.638 9.173 -24.149 1 98.16 496 THR A N 1
ATOM 3968 C CA . THR A 1 496 ? 25.252 10.577 -24.055 1 98.16 496 THR A CA 1
ATOM 3969 C C . THR A 1 496 ? 26.433 11.434 -23.61 1 98.16 496 THR A C 1
ATOM 3971 O O . THR A 1 496 ? 26.72 12.469 -24.215 1 98.16 496 THR A O 1
ATOM 3974 N N . VAL A 1 497 ? 27.142 11.006 -22.575 1 97.21 497 VAL A N 1
ATOM 3975 C CA . VAL A 1 497 ? 28.282 11.743 -22.04 1 97.21 497 VAL A CA 1
ATOM 3976 C C . VAL A 1 497 ? 29.376 11.843 -23.101 1 97.21 497 VAL A C 1
ATOM 3978 O O . VAL A 1 497 ? 29.936 12.919 -23.325 1 97.21 497 VAL A O 1
ATOM 3981 N N . ILE A 1 498 ? 29.666 10.789 -23.833 1 97.93 498 ILE A N 1
ATOM 3982 C CA . ILE A 1 498 ? 30.712 10.754 -24.849 1 97.93 498 ILE A CA 1
ATOM 3983 C C . ILE A 1 498 ? 30.344 11.687 -26.001 1 97.93 498 ILE A C 1
ATOM 3985 O O . ILE A 1 498 ? 31.169 12.488 -26.447 1 97.93 498 ILE A O 1
ATOM 3989 N N . PHE A 1 499 ? 29.11 11.641 -26.47 1 97.78 499 PHE A N 1
ATOM 3990 C CA . PHE A 1 499 ? 28.681 12.475 -27.586 1 97.78 499 PHE A CA 1
ATOM 3991 C C . PHE A 1 499 ? 28.689 13.948 -27.196 1 97.78 499 PHE A C 1
ATOM 3993 O O . PHE A 1 499 ? 29.08 14.805 -27.991 1 97.78 499 PHE A O 1
ATOM 4000 N N . CYS A 1 500 ? 28.227 14.275 -25.983 1 96.35 500 CYS A N 1
ATOM 4001 C CA . CYS A 1 500 ? 28.258 15.657 -25.518 1 96.35 500 CYS A CA 1
ATOM 4002 C C . CYS A 1 500 ? 29.69 16.175 -25.443 1 96.35 500 CYS A C 1
ATOM 4004 O O . CYS A 1 500 ? 29.972 17.296 -25.868 1 96.35 500 CYS A O 1
ATOM 4006 N N . ALA A 1 501 ? 30.614 15.332 -25 1 94.81 501 ALA A N 1
ATOM 4007 C CA . ALA A 1 501 ? 31.998 15.745 -24.783 1 94.81 501 ALA A CA 1
ATOM 4008 C C . ALA A 1 501 ? 32.731 15.924 -26.11 1 94.81 501 ALA A C 1
ATOM 4010 O O . ALA A 1 501 ? 33.726 16.649 -26.183 1 94.81 501 ALA A O 1
ATOM 4011 N N . THR A 1 502 ? 32.214 15.302 -27.136 1 95.24 502 THR A N 1
ATOM 4012 C CA . THR A 1 502 ? 32.979 15.294 -28.379 1 95.24 502 THR A CA 1
ATOM 4013 C C . THR A 1 502 ? 32.283 16.133 -29.447 1 95.24 502 THR A C 1
ATOM 4015 O O . THR A 1 502 ? 32.808 16.302 -30.55 1 95.24 502 THR A O 1
ATOM 4018 N N . SER A 1 503 ? 31.097 16.629 -29.133 1 94.08 503 SER A N 1
ATOM 4019 C CA . SER A 1 503 ? 30.293 17.32 -30.135 1 94.08 503 SER A CA 1
ATOM 4020 C C . SER A 1 503 ? 31.007 18.562 -30.658 1 94.08 503 SER A C 1
ATOM 4022 O O . SER A 1 503 ? 30.772 18.989 -31.79 1 94.08 503 SER A O 1
ATOM 4024 N N . GLY A 1 504 ? 31.99 19.219 -29.893 1 91.33 504 GLY A N 1
ATOM 4025 C CA . GLY A 1 504 ? 32.665 20.434 -30.318 1 91.33 504 GLY A CA 1
ATOM 4026 C C . GLY A 1 504 ? 34.015 20.174 -30.96 1 91.33 504 GLY A C 1
ATOM 4027 O O . GLY A 1 504 ? 34.683 21.106 -31.412 1 91.33 504 GLY A O 1
ATOM 4028 N N . ILE A 1 505 ? 34.418 18.999 -31.16 1 92.96 505 ILE A N 1
ATOM 4029 C CA . ILE A 1 505 ? 35.786 18.67 -31.544 1 92.96 505 ILE A CA 1
ATOM 4030 C C . ILE A 1 505 ? 35.925 18.73 -33.063 1 92.96 505 ILE A C 1
ATOM 4032 O O . ILE A 1 505 ? 36.874 19.321 -33.583 1 92.96 505 ILE A O 1
ATOM 4036 N N . PRO A 1 506 ? 34.903 18.135 -33.869 1 93.53 506 PRO A N 1
ATOM 4037 C CA . PRO A 1 506 ? 35.085 18.15 -35.322 1 93.53 506 PRO A CA 1
ATOM 4038 C C . PRO A 1 506 ? 35.099 19.564 -35.901 1 93.53 506 PRO A C 1
ATOM 4040 O O . PRO A 1 506 ? 34.381 20.441 -35.415 1 93.53 506 PRO A O 1
ATOM 4043 N N . ALA A 1 507 ? 35.872 19.715 -36.971 1 92.42 507 ALA A N 1
ATOM 4044 C CA . ALA A 1 507 ? 35.918 20.999 -37.666 1 92.42 507 ALA A CA 1
ATOM 4045 C C . ALA A 1 507 ? 34.654 21.222 -38.492 1 92.42 507 ALA A C 1
ATOM 4047 O O . ALA A 1 507 ? 34.132 22.337 -38.551 1 92.42 507 ALA A O 1
ATOM 4048 N N . ASP A 1 508 ? 34.119 20.161 -39.061 1 94.04 508 ASP A N 1
ATOM 4049 C CA . ASP A 1 508 ? 32.927 20.219 -39.903 1 94.04 508 ASP A CA 1
ATOM 4050 C C . ASP A 1 508 ? 31.663 20.351 -39.056 1 94.04 508 ASP A C 1
ATOM 4052 O O . ASP A 1 508 ? 31.401 19.516 -38.188 1 94.04 508 ASP A O 1
ATOM 4056 N N . VAL A 1 509 ? 30.87 21.339 -39.405 1 93.55 509 VAL A N 1
ATOM 4057 C CA . VAL A 1 509 ? 29.678 21.641 -38.619 1 93.55 509 VAL A CA 1
ATOM 4058 C C . VAL A 1 509 ? 28.673 20.499 -38.746 1 93.55 509 VAL A C 1
ATOM 4060 O O . VAL A 1 509 ? 27.927 20.213 -37.806 1 93.55 509 VAL A O 1
ATOM 4063 N N . GLN A 1 510 ? 28.692 19.746 -39.867 1 95.85 510 GLN A N 1
ATOM 4064 C CA . GLN A 1 510 ? 27.753 18.646 -40.061 1 95.85 510 GLN A CA 1
ATOM 4065 C C . GLN A 1 510 ? 28.002 17.527 -39.053 1 95.85 510 GLN A C 1
ATOM 4067 O O . GLN A 1 510 ? 27.056 16.936 -38.529 1 95.85 510 GLN A O 1
ATOM 4072 N N . PHE A 1 511 ? 29.288 17.387 -38.757 1 96.09 511 PHE A N 1
ATOM 4073 C CA . PHE A 1 511 ? 29.621 16.331 -37.807 1 96.09 511 PHE A CA 1
ATOM 4074 C C . PHE A 1 511 ? 29.302 16.765 -36.382 1 96.09 511 PHE A C 1
ATOM 4076 O O . PHE A 1 511 ? 28.915 15.943 -35.549 1 96.09 511 PHE A O 1
ATOM 4083 N N . ARG A 1 512 ? 29.429 18.055 -36.127 1 96.46 512 ARG A N 1
ATOM 4084 C CA . ARG A 1 512 ? 29.061 18.558 -34.807 1 96.46 512 ARG A CA 1
ATOM 4085 C C . ARG A 1 512 ? 27.567 18.386 -34.552 1 96.46 512 ARG A C 1
ATOM 4087 O O . ARG A 1 512 ? 27.163 17.945 -33.475 1 96.46 512 ARG A O 1
ATOM 4094 N N . VAL A 1 513 ? 26.78 18.615 -35.557 1 96.8 513 VAL A N 1
ATOM 4095 C CA . VAL A 1 513 ? 25.329 18.51 -35.444 1 96.8 513 VAL A CA 1
ATOM 4096 C C . VAL A 1 513 ? 24.928 17.047 -35.273 1 96.8 513 VAL A C 1
ATOM 4098 O O . VAL A 1 513 ? 24.027 16.731 -34.493 1 96.8 513 VAL A O 1
ATOM 4101 N N . LEU A 1 514 ? 25.637 16.196 -35.963 1 97.57 514 LEU A N 1
ATOM 4102 C CA . LEU A 1 514 ? 25.337 14.772 -35.865 1 97.57 514 LEU A CA 1
ATOM 4103 C C . LEU A 1 514 ? 25.61 14.255 -34.457 1 97.57 514 LEU A C 1
ATOM 4105 O O . LEU A 1 514 ? 24.786 13.54 -33.883 1 97.57 514 LEU A O 1
ATOM 4109 N N . LEU A 1 515 ? 26.729 14.651 -33.931 1 97.28 515 LEU A N 1
ATOM 4110 C CA . LEU A 1 515 ? 27.096 14.201 -32.593 1 97.28 515 LEU A CA 1
ATOM 4111 C C . LEU A 1 515 ? 26.14 14.765 -31.548 1 97.28 515 LEU A C 1
ATOM 4113 O O . LEU A 1 515 ? 25.768 14.069 -30.601 1 97.28 515 LEU A O 1
ATOM 4117 N N . ALA A 1 516 ? 25.754 15.97 -31.763 1 97.46 516 ALA A N 1
ATOM 4118 C CA . ALA A 1 516 ? 24.783 16.574 -30.855 1 97.46 516 ALA A CA 1
ATOM 4119 C C . ALA A 1 516 ? 23.446 15.84 -30.915 1 97.46 516 ALA A C 1
ATOM 4121 O O . ALA A 1 516 ? 22.826 15.582 -29.88 1 97.46 516 ALA A O 1
ATOM 4122 N N . GLY A 1 517 ? 23.039 15.496 -32.127 1 98.04 517 GLY A N 1
ATOM 4123 C CA . GLY A 1 517 ? 21.806 14.745 -32.297 1 98.04 517 GLY A CA 1
ATOM 4124 C C . GLY A 1 517 ? 21.842 13.379 -31.637 1 98.04 517 GLY A C 1
ATOM 4125 O O . GLY A 1 517 ? 20.871 12.966 -30.999 1 98.04 517 GLY A O 1
ATOM 4126 N N . LEU A 1 518 ? 22.964 12.752 -31.751 1 98.36 518 LEU A N 1
ATOM 4127 C CA . LEU A 1 518 ? 23.118 11.432 -31.149 1 98.36 518 LEU A CA 1
ATOM 4128 C C . LEU A 1 518 ? 23.084 11.521 -29.627 1 98.36 518 LEU A C 1
ATOM 4130 O O . LEU A 1 518 ? 22.57 10.621 -28.959 1 98.36 518 LEU A O 1
ATOM 4134 N N . ALA A 1 519 ? 23.585 12.589 -29.07 1 98.21 519 ALA A N 1
ATOM 4135 C CA . ALA A 1 519 ? 23.539 12.803 -27.625 1 98.21 519 ALA A CA 1
ATOM 4136 C C . ALA A 1 519 ? 22.1 12.939 -27.137 1 98.21 519 ALA A C 1
ATOM 4138 O O . ALA A 1 519 ? 21.711 12.311 -26.15 1 98.21 519 ALA A O 1
ATOM 4139 N N . ILE A 1 520 ? 21.349 13.68 -27.862 1 98.06 520 ILE A N 1
ATOM 4140 C CA . ILE A 1 520 ? 19.968 13.936 -27.469 1 98.06 520 ILE A CA 1
ATOM 4141 C C . ILE A 1 520 ? 19.15 12.653 -27.592 1 98.06 520 ILE A C 1
ATOM 4143 O O . ILE A 1 520 ? 18.375 12.315 -26.694 1 98.06 520 ILE A O 1
ATOM 4147 N N . VAL A 1 521 ? 19.388 11.93 -28.642 1 98.43 521 VAL A N 1
ATOM 4148 C CA . VAL A 1 521 ? 18.645 10.694 -28.867 1 98.43 521 VAL A CA 1
ATOM 4149 C C . VAL A 1 521 ? 19.01 9.669 -27.796 1 98.43 521 VAL A C 1
ATOM 4151 O O . VAL A 1 521 ? 18.134 8.994 -27.249 1 98.43 521 VAL A O 1
ATOM 4154 N N . SER A 1 522 ? 20.288 9.565 -27.457 1 98.57 522 SER A N 1
ATOM 4155 C CA . SER A 1 522 ? 20.72 8.614 -26.438 1 98.57 522 SER A CA 1
ATOM 4156 C C . SER A 1 522 ? 20.135 8.962 -25.073 1 98.57 522 SER A C 1
ATOM 4158 O O . SER A 1 522 ? 19.701 8.076 -24.334 1 98.57 522 SER A O 1
ATOM 4160 N N . ALA A 1 523 ? 20.076 10.162 -24.807 1 98.45 523 ALA A N 1
ATOM 4161 C CA . ALA A 1 523 ? 19.509 10.599 -23.534 1 98.45 523 ALA A CA 1
ATOM 4162 C C . ALA A 1 523 ? 18.012 10.311 -23.472 1 98.45 523 ALA A C 1
ATOM 4164 O O . ALA A 1 523 ? 17.503 9.856 -22.445 1 98.45 523 ALA A O 1
ATOM 4165 N N . ALA A 1 524 ? 17.349 10.598 -24.555 1 98.3 524 ALA A N 1
ATOM 4166 C CA . ALA A 1 524 ? 15.908 10.359 -24.606 1 98.3 524 ALA A CA 1
ATOM 4167 C C . ALA A 1 524 ? 15.592 8.875 -24.445 1 98.3 524 ALA A C 1
ATOM 4169 O O . ALA A 1 524 ? 14.649 8.508 -23.74 1 98.3 524 ALA A O 1
ATOM 4170 N N . LEU A 1 525 ? 16.406 8.105 -24.998 1 98.57 525 LEU A N 1
ATOM 4171 C CA . LEU A 1 525 ? 16.202 6.663 -24.9 1 98.57 525 LEU A CA 1
ATOM 4172 C C . LEU A 1 525 ? 16.475 6.171 -23.483 1 98.57 525 LEU A C 1
ATOM 4174 O O . LEU A 1 525 ? 15.74 5.33 -22.961 1 98.57 525 LEU A O 1
ATOM 4178 N N . ALA A 1 526 ? 17.516 6.673 -22.886 1 98.2 526 ALA A N 1
ATOM 4179 C CA . ALA A 1 526 ? 17.812 6.31 -21.503 1 98.2 526 ALA A CA 1
ATOM 4180 C C . ALA A 1 526 ? 16.663 6.698 -20.576 1 98.2 526 ALA A C 1
ATOM 4182 O O . ALA A 1 526 ? 16.277 5.924 -19.697 1 98.2 526 ALA A O 1
ATOM 4183 N N . PHE A 1 527 ? 16.167 7.864 -20.858 1 97.64 527 PHE A N 1
ATOM 4184 C CA . PHE A 1 527 ? 15.049 8.346 -20.055 1 97.64 527 PHE A CA 1
ATOM 4185 C C . PHE A 1 527 ? 13.826 7.456 -20.242 1 97.64 527 PHE A C 1
ATOM 4187 O O . PHE A 1 527 ? 13.16 7.095 -19.269 1 97.64 527 PHE A O 1
ATOM 4194 N N . THR A 1 528 ? 13.57 7.126 -21.461 1 97.93 528 THR A N 1
ATOM 4195 C CA . THR A 1 528 ? 12.421 6.282 -21.769 1 97.93 528 THR A CA 1
ATOM 4196 C C . THR A 1 528 ? 12.564 4.913 -21.111 1 97.93 528 THR A C 1
ATOM 4198 O O . THR A 1 528 ? 11.608 4.394 -20.531 1 97.93 528 THR A O 1
ATOM 4201 N N . LEU A 1 529 ? 13.714 4.349 -21.093 1 98.14 529 LEU A N 1
ATOM 4202 C CA . LEU A 1 529 ? 13.955 3.052 -20.471 1 98.14 529 LEU A CA 1
ATOM 4203 C C . LEU A 1 529 ? 13.764 3.129 -18.96 1 98.14 529 LEU A C 1
ATOM 4205 O O . LEU A 1 529 ? 13.233 2.2 -18.349 1 98.14 529 LEU A O 1
ATOM 4209 N N . ASN A 1 530 ? 14.208 4.206 -18.494 1 97.06 530 ASN A N 1
ATOM 4210 C CA . ASN A 1 530 ? 14.037 4.411 -17.059 1 97.06 530 ASN A CA 1
ATOM 4211 C C . ASN A 1 530 ? 12.562 4.483 -16.675 1 97.06 530 ASN A C 1
ATOM 4213 O O . ASN A 1 530 ? 12.15 3.909 -15.665 1 97.06 530 ASN A O 1
ATOM 4217 N N . GLN A 1 531 ? 11.775 5.123 -17.501 1 96.71 531 GLN A N 1
ATOM 4218 C CA . GLN A 1 531 ? 10.345 5.23 -17.235 1 96.71 531 GLN A CA 1
ATOM 4219 C C . GLN A 1 531 ? 9.651 3.881 -17.405 1 96.71 531 GLN A C 1
ATOM 4221 O O . GLN A 1 531 ? 8.807 3.504 -16.59 1 96.71 531 GLN A O 1
ATOM 4226 N N . LEU A 1 532 ? 10.064 3.163 -18.345 1 97.59 532 LEU A N 1
ATOM 4227 C CA . LEU A 1 532 ? 9.436 1.881 -18.644 1 97.59 532 LEU A CA 1
ATOM 4228 C C . LEU A 1 532 ? 9.829 0.829 -17.612 1 97.59 532 LEU A C 1
ATOM 4230 O O . LEU A 1 532 ? 9.06 -0.094 -17.337 1 97.59 532 LEU A O 1
ATOM 4234 N N . GLN A 1 533 ? 10.98 0.915 -17.066 1 97.77 533 GLN A N 1
ATOM 4235 C CA . GLN A 1 533 ? 11.483 -0.026 -16.071 1 97.77 533 GLN A CA 1
ATOM 4236 C C . GLN A 1 533 ? 10.562 -0.084 -14.855 1 97.77 533 GLN A C 1
ATOM 4238 O O . GLN A 1 533 ? 10.477 -1.114 -14.183 1 97.77 533 GLN A O 1
ATOM 4243 N N . LYS A 1 534 ? 9.833 0.953 -14.623 1 97.35 534 LYS A N 1
ATOM 4244 C CA . LYS A 1 534 ? 8.935 1.034 -13.474 1 97.35 534 LYS A CA 1
ATOM 4245 C C . LYS A 1 534 ? 7.845 -0.031 -13.553 1 97.35 534 LYS A C 1
ATOM 4247 O O . LYS A 1 534 ? 7.32 -0.466 -12.526 1 97.35 534 LYS A O 1
ATOM 4252 N N . ASN A 1 535 ? 7.537 -0.526 -14.671 1 98.1 535 ASN A N 1
ATOM 4253 C CA . ASN A 1 535 ? 6.509 -1.543 -14.866 1 98.1 535 ASN A CA 1
ATOM 4254 C C . ASN A 1 535 ? 6.925 -2.883 -14.267 1 98.1 535 ASN A C 1
ATOM 4256 O O . ASN A 1 535 ? 6.086 -3.76 -14.052 1 98.1 535 ASN A O 1
ATOM 4260 N N . PHE A 1 536 ? 8.262 -3.019 -13.982 1 98.59 536 PHE A N 1
ATOM 4261 C CA . PHE A 1 536 ? 8.751 -4.251 -13.373 1 98.59 536 PHE A CA 1
ATOM 4262 C C . PHE A 1 536 ? 8.765 -4.136 -11.854 1 98.59 536 PHE A C 1
ATOM 4264 O O . PHE A 1 536 ? 8.954 -5.132 -11.152 1 98.59 536 PHE A O 1
ATOM 4271 N N . GLU A 1 537 ? 8.629 -2.889 -11.379 1 97.93 537 GLU A N 1
ATOM 4272 C CA . GLU A 1 537 ? 8.819 -2.636 -9.954 1 97.93 537 GLU A CA 1
ATOM 4273 C C . GLU A 1 537 ? 7.505 -2.245 -9.283 1 97.93 537 GLU A C 1
ATOM 4275 O O . GLU A 1 537 ? 6.998 -2.973 -8.428 1 97.93 537 GLU A O 1
ATOM 4280 N N . PHE A 1 538 ? 6.978 -1.043 -9.527 1 96.94 538 PHE A N 1
ATOM 4281 C CA . PHE A 1 538 ? 5.763 -0.501 -8.93 1 96.94 538 PHE A CA 1
ATOM 4282 C C . PHE A 1 538 ? 5.114 0.521 -9.857 1 96.94 538 PHE A C 1
ATOM 4284 O O . PHE A 1 538 ? 5.78 1.438 -10.342 1 96.94 538 PHE A O 1
ATOM 4291 N N . VAL A 1 539 ? 3.916 0.288 -10.111 1 95.48 539 VAL A N 1
ATOM 4292 C CA . VAL A 1 539 ? 3.035 1.264 -10.744 1 95.48 539 VAL A CA 1
ATOM 4293 C C . VAL A 1 539 ? 1.753 1.409 -9.928 1 95.48 539 VAL A C 1
ATOM 4295 O O . VAL A 1 539 ? 1.089 0.416 -9.621 1 95.48 539 VAL A O 1
ATOM 4298 N N . ASP A 1 540 ? 1.462 2.611 -9.528 1 92.77 540 ASP A N 1
ATOM 4299 C CA . ASP A 1 540 ? 0.249 2.829 -8.746 1 92.77 540 ASP A CA 1
ATOM 4300 C C . ASP A 1 540 ? -0.998 2.501 -9.564 1 92.77 540 ASP A C 1
ATOM 4302 O O . ASP A 1 540 ? -1.006 2.665 -10.786 1 92.77 540 ASP A O 1
ATOM 4306 N N . TYR A 1 541 ? -1.944 2 -8.938 1 93.47 541 TYR A N 1
ATOM 4307 C CA . TYR A 1 541 ? -3.222 1.667 -9.558 1 93.47 541 TYR A CA 1
ATOM 4308 C C . TYR A 1 541 ? -4.368 2.403 -8.875 1 93.47 541 TYR A C 1
ATOM 4310 O O . TYR A 1 541 ? -4.811 2.008 -7.794 1 93.47 541 TYR A O 1
ATOM 4318 N N . VAL A 1 542 ? -4.84 3.417 -9.456 1 92.98 542 VAL A N 1
ATOM 4319 C CA . VAL A 1 542 ? -5.921 4.23 -8.909 1 92.98 542 VAL A CA 1
ATOM 4320 C C . VAL A 1 542 ? -7.164 4.093 -9.784 1 92.98 542 VAL A C 1
ATOM 4322 O O . VAL A 1 542 ? -7.251 4.705 -10.851 1 92.98 542 VAL A O 1
ATOM 4325 N N . HIS A 1 543 ? -8.141 3.332 -9.342 1 93.06 543 HIS A N 1
ATOM 4326 C CA . HIS A 1 543 ? -9.341 3.032 -10.115 1 93.06 543 HIS A CA 1
ATOM 4327 C C . HIS A 1 543 ? -10.046 4.309 -10.558 1 93.06 543 HIS A C 1
ATOM 4329 O O . HIS A 1 543 ? -10.53 4.396 -11.689 1 93.06 543 HIS A O 1
ATOM 4335 N N . ALA A 1 544 ? -10.039 5.278 -9.725 1 92.78 544 ALA A N 1
ATOM 4336 C CA . ALA A 1 544 ? -10.775 6.515 -9.975 1 92.78 544 ALA A CA 1
ATOM 4337 C C . ALA A 1 544 ? -10.167 7.289 -11.141 1 92.78 544 ALA A C 1
ATOM 4339 O O . ALA A 1 544 ? -10.839 8.116 -11.762 1 92.78 544 ALA A O 1
ATOM 4340 N N . GLU A 1 545 ? -8.92 7.057 -11.422 1 91.14 545 GLU A N 1
ATOM 4341 C CA . GLU A 1 545 ? -8.219 7.822 -12.449 1 91.14 545 GLU A CA 1
ATOM 4342 C C . GLU A 1 545 ? -8.241 7.095 -13.791 1 91.14 545 GLU A C 1
ATOM 4344 O O . GLU A 1 545 ? -7.8 7.639 -14.805 1 91.14 545 GLU A O 1
ATOM 4349 N N . ILE A 1 546 ? -8.769 5.914 -13.793 1 89.66 546 ILE A N 1
ATOM 4350 C CA . ILE A 1 546 ? -8.861 5.155 -15.035 1 89.66 546 ILE A CA 1
ATOM 4351 C C . ILE A 1 546 ? -10.206 5.424 -15.706 1 89.66 546 ILE A C 1
ATOM 4353 O O . ILE A 1 546 ? -11.251 4.995 -15.211 1 89.66 546 ILE A O 1
ATOM 4357 N N . GLU A 1 547 ? -10.327 6.319 -16.744 1 79.47 547 GLU A N 1
ATOM 4358 C CA . GLU A 1 547 ? -11.547 6.75 -17.42 1 79.47 547 GLU A CA 1
ATOM 4359 C C . GLU A 1 547 ? -11.893 5.821 -18.58 1 79.47 547 GLU A C 1
ATOM 4361 O O . GLU A 1 547 ? -11.002 5.321 -19.269 1 79.47 547 GLU A O 1
ATOM 4366 N N . MET B 1 1 ? -6.934 42.529 -44.954 1 14.18 1 MET B N 1
ATOM 4367 C CA . MET B 1 1 ? -6.489 43.854 -45.374 1 14.18 1 MET B CA 1
ATOM 4368 C C . MET B 1 1 ? -5.301 44.32 -44.54 1 14.18 1 MET B C 1
ATOM 4370 O O . MET B 1 1 ? -5.083 43.825 -43.432 1 14.18 1 MET B O 1
ATOM 4374 N N . ALA B 1 2 ? -4.917 45.606 -44.609 1 14.76 2 ALA B N 1
ATOM 4375 C CA . ALA B 1 2 ? -3.699 46.393 -44.783 1 14.76 2 ALA B CA 1
ATOM 4376 C C . ALA B 1 2 ? -3.062 46.725 -43.437 1 14.76 2 ALA B C 1
ATOM 4378 O O . ALA B 1 2 ? -1.86 46.524 -43.246 1 14.76 2 ALA B O 1
ATOM 4379 N N . LEU B 1 3 ? -3.624 47.658 -42.706 1 15.08 3 LEU B N 1
ATOM 4380 C CA . LEU B 1 3 ? -2.838 48.886 -42.757 1 15.08 3 LEU B CA 1
ATOM 4381 C C . LEU B 1 3 ? -1.684 48.834 -41.761 1 15.08 3 LEU B C 1
ATOM 4383 O O . LEU B 1 3 ? -1.745 48.102 -40.77 1 15.08 3 LEU B O 1
ATOM 4387 N N . PRO B 1 4 ? -0.927 49.863 -41.593 1 15.62 4 PRO B N 1
ATOM 4388 C CA . PRO B 1 4 ? 0.437 50.394 -41.672 1 15.62 4 PRO B CA 1
ATOM 4389 C C . PRO B 1 4 ? 1.098 50.528 -40.302 1 15.62 4 PRO B C 1
ATOM 4391 O O . PRO B 1 4 ? 2.206 50.025 -40.095 1 15.62 4 PRO B O 1
ATOM 4394 N N . HIS B 1 5 ? 0.84 51.593 -39.557 1 15.36 5 HIS B N 1
ATOM 4395 C CA . HIS B 1 5 ? 1.814 52.679 -39.557 1 15.36 5 HIS B CA 1
ATOM 4396 C C . HIS B 1 5 ? 2.819 52.517 -38.422 1 15.36 5 HIS B C 1
ATOM 4398 O O . HIS B 1 5 ? 2.584 51.754 -37.482 1 15.36 5 HIS B O 1
ATOM 4404 N N . SER B 1 6 ? 3.189 53.61 -37.672 1 15.53 6 SER B N 1
ATOM 4405 C CA . SER B 1 6 ? 4.334 54.514 -37.622 1 15.53 6 SER B CA 1
ATOM 4406 C C . SER B 1 6 ? 5.173 54.274 -36.372 1 15.53 6 SER B C 1
ATOM 4408 O O . SER B 1 6 ? 4.683 53.72 -35.386 1 15.53 6 SER B O 1
ATOM 4410 N N . ILE B 1 7 ? 6.363 54.945 -36.16 1 15.96 7 ILE B N 1
ATOM 4411 C CA . ILE B 1 7 ? 7.811 55.024 -36.001 1 15.96 7 ILE B CA 1
ATOM 4412 C C . ILE B 1 7 ? 8.152 55.434 -34.57 1 15.96 7 ILE B C 1
ATOM 4414 O O . ILE B 1 7 ? 9.075 54.886 -33.964 1 15.96 7 ILE B O 1
ATOM 4418 N N . SER B 1 8 ? 7.445 56.362 -33.814 1 15.32 8 SER B N 1
ATOM 4419 C CA . SER B 1 8 ? 8.279 57.49 -33.411 1 15.32 8 SER B CA 1
ATOM 4420 C C . SER B 1 8 ? 9.151 57.132 -32.212 1 15.32 8 SER B C 1
ATOM 4422 O O . SER B 1 8 ? 8.682 56.5 -31.263 1 15.32 8 SER B O 1
ATOM 4424 N N . ALA B 1 9 ? 10.576 57.427 -32.205 1 15.56 9 ALA B N 1
ATOM 4425 C CA . ALA B 1 9 ? 11.946 57.286 -31.72 1 15.56 9 ALA B CA 1
ATOM 4426 C C . ALA B 1 9 ? 12.148 58.052 -30.416 1 15.56 9 ALA B C 1
ATOM 4428 O O . ALA B 1 9 ? 13.264 58.123 -29.896 1 15.56 9 ALA B O 1
ATOM 4429 N N . LEU B 1 10 ? 11.252 58.431 -29.668 1 15.4 10 LEU B N 1
ATOM 4430 C CA . LEU B 1 10 ? 11.741 59.63 -28.997 1 15.4 10 LEU B CA 1
ATOM 4431 C C . LEU B 1 10 ? 12.927 59.303 -28.095 1 15.4 10 LEU B C 1
ATOM 4433 O O . LEU B 1 10 ? 12.964 58.239 -27.473 1 15.4 10 LEU B O 1
ATOM 4437 N N . SER B 1 11 ? 13.986 60.22 -27.848 1 15.16 11 SER B N 1
ATOM 4438 C CA . SER B 1 11 ? 15.344 60.72 -27.659 1 15.16 11 SER B CA 1
ATOM 4439 C C . SER B 1 11 ? 15.778 60.6 -26.202 1 15.16 11 SER B C 1
ATOM 4441 O O . SER B 1 11 ? 16.949 60.338 -25.918 1 15.16 11 SER B O 1
ATOM 4443 N N . THR B 1 12 ? 15.059 60.871 -25.142 1 15.01 12 THR B N 1
ATOM 4444 C CA . THR B 1 12 ? 15.679 61.976 -24.418 1 15.01 12 THR B CA 1
ATOM 4445 C C . THR B 1 12 ? 16.813 61.472 -23.531 1 15.01 12 THR B C 1
ATOM 4447 O O . THR B 1 12 ? 16.84 60.299 -23.154 1 15.01 12 THR B O 1
ATOM 4450 N N . THR B 1 13 ? 17.384 62.272 -22.523 1 15.49 13 THR B N 1
ATOM 4451 C CA . THR B 1 13 ? 18.522 63.101 -22.139 1 15.49 13 THR B CA 1
ATOM 4452 C C . THR B 1 13 ? 19.216 62.528 -20.906 1 15.49 13 THR B C 1
ATOM 4454 O O . THR B 1 13 ? 20.446 62.518 -20.828 1 15.49 13 THR B O 1
ATOM 4457 N N . LEU B 1 14 ? 18.66 61.922 -19.76 1 15.11 14 LEU B N 1
ATOM 4458 C CA . LEU B 1 14 ? 19.114 62.738 -18.639 1 15.11 14 LEU B CA 1
ATOM 4459 C C . LEU B 1 14 ? 20.47 62.258 -18.132 1 15.11 14 LEU B C 1
ATOM 4461 O O . LEU B 1 14 ? 20.762 61.06 -18.167 1 15.11 14 LEU B O 1
ATOM 4465 N N . THR B 1 15 ? 21.354 63.076 -17.548 1 15.58 15 THR B N 1
ATOM 4466 C CA . THR B 1 15 ? 22.7 63.574 -17.288 1 15.58 15 THR B CA 1
ATOM 4467 C C . THR B 1 15 ? 23.268 62.957 -16.013 1 15.58 15 THR B C 1
ATOM 4469 O O . THR B 1 15 ? 24.483 62.956 -15.805 1 15.58 15 THR B O 1
ATOM 4472 N N . LEU B 1 16 ? 22.64 62.26 -15.106 1 15.15 16 LEU B N 1
ATOM 4473 C CA . LEU B 1 16 ? 23.093 62.779 -13.82 1 15.15 16 LEU B CA 1
ATOM 4474 C C . LEU B 1 16 ? 24.475 62.237 -13.471 1 15.15 16 LEU B C 1
ATOM 4476 O O . LEU B 1 16 ? 24.796 61.091 -13.791 1 15.15 16 LEU B O 1
ATOM 4480 N N . SER B 1 17 ? 25.26 62.839 -12.579 1 15.87 17 SER B N 1
ATOM 4481 C CA . SER B 1 17 ? 26.562 63.37 -12.191 1 15.87 17 SER B CA 1
ATOM 4482 C C . SER B 1 17 ? 27.331 62.374 -11.329 1 15.87 17 SER B C 1
ATOM 4484 O O . SER B 1 17 ? 28.49 62.064 -11.613 1 15.87 17 SER B O 1
ATOM 4486 N N . SER B 1 18 ? 27.229 62.283 -10.003 1 15.48 18 SER B N 1
ATOM 4487 C CA . SER B 1 18 ? 28.281 62.832 -9.153 1 15.48 18 SER B CA 1
ATOM 4488 C C . SER B 1 18 ? 29.285 61.756 -8.753 1 15.48 18 SER B C 1
ATOM 4490 O O . SER B 1 18 ? 29.055 60.568 -8.983 1 15.48 18 SER B O 1
ATOM 4492 N N . SER B 1 19 ? 29.483 61.376 -7.426 1 15.78 19 SER B N 1
ATOM 4493 C CA . SER B 1 19 ? 30.575 61.749 -6.534 1 15.78 19 SER B CA 1
ATOM 4494 C C . SER B 1 19 ? 31.533 60.584 -6.315 1 15.78 19 SER B C 1
ATOM 4496 O O . SER B 1 19 ? 31.19 59.431 -6.587 1 15.78 19 SER B O 1
ATOM 4498 N N . VAL B 1 20 ? 32.322 60.5 -5.107 1 16.87 20 VAL B N 1
ATOM 4499 C CA . VAL B 1 20 ? 33.709 60.69 -4.697 1 16.87 20 VAL B CA 1
ATOM 4500 C C . VAL B 1 20 ? 34.311 59.352 -4.274 1 16.87 20 VAL B C 1
ATOM 4502 O O . VAL B 1 20 ? 35.407 58.992 -4.708 1 16.87 20 VAL B O 1
ATOM 4505 N N . ASN B 1 21 ? 33.941 58.645 -3.184 1 16.15 21 ASN B N 1
ATOM 4506 C CA . ASN B 1 21 ? 34.933 58.622 -2.115 1 16.15 21 ASN B CA 1
ATOM 4507 C C . ASN B 1 21 ? 35.867 57.422 -2.243 1 16.15 21 ASN B C 1
ATOM 4509 O O . ASN B 1 21 ? 35.53 56.435 -2.9 1 16.15 21 ASN B O 1
ATOM 4513 N N . LYS B 1 22 ? 36.635 56.99 -1.16 1 16.54 22 LYS B N 1
ATOM 4514 C CA . LYS B 1 22 ? 38.054 56.875 -0.838 1 16.54 22 LYS B CA 1
ATOM 4515 C C . LYS B 1 22 ? 38.524 55.426 -0.934 1 16.54 22 LYS B C 1
ATOM 4517 O O . LYS B 1 22 ? 37.709 54.501 -0.916 1 16.54 22 LYS B O 1
ATOM 4522 N N . PRO B 1 23 ? 39.394 54.932 0.018 1 17.94 23 PRO B N 1
ATOM 4523 C CA . PRO B 1 23 ? 40.799 54.527 -0.073 1 17.94 23 PRO B CA 1
ATOM 4524 C C . PRO B 1 23 ? 40.987 53.017 0.051 1 17.94 23 PRO B C 1
ATOM 4526 O O . PRO B 1 23 ? 41.712 52.414 -0.745 1 17.94 23 PRO B O 1
ATOM 4529 N N . THR B 1 24 ? 40.501 52.271 1.076 1 16.5 24 THR B N 1
ATOM 4530 C CA . THR B 1 24 ? 41.52 51.766 1.989 1 16.5 24 THR B CA 1
ATOM 4531 C C . THR B 1 24 ? 42.018 50.395 1.539 1 16.5 24 THR B C 1
ATOM 4533 O O . THR B 1 24 ? 41.356 49.716 0.752 1 16.5 24 THR B O 1
ATOM 4536 N N . THR B 1 25 ? 42.519 49.395 2.474 1 16.74 25 THR B N 1
ATOM 4537 C CA . THR B 1 25 ? 43.825 48.849 2.826 1 16.74 25 THR B CA 1
ATOM 4538 C C . THR B 1 25 ? 43.868 47.345 2.574 1 16.74 25 THR B C 1
ATOM 4540 O O . THR B 1 25 ? 44.947 46.762 2.45 1 16.74 25 THR B O 1
ATOM 4543 N N . ASN B 1 26 ? 42.771 46.593 2.301 1 16.2 26 ASN B N 1
ATOM 4544 C CA . ASN B 1 26 ? 42.885 45.349 3.054 1 16.2 26 ASN B CA 1
ATOM 4545 C C . ASN B 1 26 ? 43.923 44.415 2.44 1 16.2 26 ASN B C 1
ATOM 4547 O O . ASN B 1 26 ? 44.161 44.452 1.232 1 16.2 26 ASN B O 1
ATOM 4551 N N . LYS B 1 27 ? 44.287 43.276 3.264 1 17.59 27 LYS B N 1
ATOM 4552 C CA . LYS B 1 27 ? 45.446 42.473 3.644 1 17.59 27 LYS B CA 1
ATOM 4553 C C . LYS B 1 27 ? 45.525 41.194 2.815 1 17.59 27 LYS B C 1
ATOM 4555 O O . LYS B 1 27 ? 44.528 40.485 2.662 1 17.59 27 LYS B O 1
ATOM 4560 N N . VAL B 1 28 ? 46.614 40.841 2.148 1 18.52 28 VAL B N 1
ATOM 4561 C CA . VAL B 1 28 ? 47.011 39.906 1.1 1 18.52 28 VAL B CA 1
ATOM 4562 C C . VAL B 1 28 ? 47.282 38.532 1.708 1 18.52 28 VAL B C 1
ATOM 4564 O O . VAL B 1 28 ? 48.262 38.349 2.434 1 18.52 28 VAL B O 1
ATOM 4567 N N . ASN B 1 29 ? 46.157 37.942 2.247 1 16.73 29 ASN B N 1
ATOM 4568 C CA . ASN B 1 29 ? 46.503 36.7 2.931 1 16.73 29 ASN B CA 1
ATOM 4569 C C . ASN B 1 29 ? 47.169 35.705 1.985 1 16.73 29 ASN B C 1
ATOM 4571 O O . ASN B 1 29 ? 46.84 35.656 0.798 1 16.73 29 ASN B O 1
ATOM 4575 N N . SER B 1 30 ? 48.106 34.724 2.608 1 17.11 30 SER B N 1
ATOM 4576 C CA . SER B 1 30 ? 49.335 33.964 2.402 1 17.11 30 SER B CA 1
ATOM 4577 C C . SER B 1 30 ? 49.035 32.553 1.907 1 17.11 30 SER B C 1
ATOM 4579 O O . SER B 1 30 ? 48.371 31.776 2.597 1 17.11 30 SER B O 1
ATOM 4581 N N . PHE B 1 31 ? 48.893 32.11 0.725 1 19.25 31 PHE B N 1
ATOM 4582 C CA . PHE B 1 31 ? 48.536 30.82 0.147 1 19.25 31 PHE B CA 1
ATOM 4583 C C . PHE B 1 31 ? 49.683 29.826 0.292 1 19.25 31 PHE B C 1
ATOM 4585 O O . PHE B 1 31 ? 50.698 29.937 -0.398 1 19.25 31 PHE B O 1
ATOM 4592 N N . PRO B 1 32 ? 49.7 29.25 1.485 1 17.74 32 PRO B N 1
ATOM 4593 C CA . PRO B 1 32 ? 50.89 28.415 1.666 1 17.74 32 PRO B CA 1
ATOM 4594 C C . PRO B 1 32 ? 50.946 27.247 0.684 1 17.74 32 PRO B C 1
ATOM 4596 O O . PRO B 1 32 ? 49.909 26.809 0.18 1 17.74 32 PRO B O 1
ATOM 4599 N N . PHE B 1 33 ? 52.244 26.791 0.388 1 17.23 33 PHE B N 1
ATOM 4600 C CA . PHE B 1 33 ? 52.997 26.048 -0.616 1 17.23 33 PHE B CA 1
ATOM 4601 C C . PHE B 1 33 ? 52.766 24.549 -0.466 1 17.23 33 PHE B C 1
ATOM 4603 O O . PHE B 1 33 ? 52.244 24.095 0.555 1 17.23 33 PHE B O 1
ATOM 4610 N N . PHE B 1 34 ? 53.817 23.612 -0.782 1 17.67 34 PHE B N 1
ATOM 4611 C CA . PHE B 1 34 ? 54.197 22.622 -1.783 1 17.67 34 PHE B CA 1
ATOM 4612 C C . PHE B 1 34 ? 54.288 21.233 -1.162 1 17.67 34 PHE B C 1
ATOM 4614 O O . PHE B 1 34 ? 53.956 20.236 -1.807 1 17.67 34 PHE B O 1
ATOM 4621 N N . SER B 1 35 ? 54.639 20.912 0.143 1 17.68 35 SER B N 1
ATOM 4622 C CA . SER B 1 35 ? 55.761 19.978 0.155 1 17.68 35 SER B CA 1
ATOM 4623 C C . SER B 1 35 ? 55.28 18.535 0.041 1 17.68 35 SER B C 1
ATOM 4625 O O . SER B 1 35 ? 54.224 18.184 0.571 1 17.68 35 SER B O 1
ATOM 4627 N N . ASN B 1 36 ? 55.972 17.636 -0.831 1 19.12 36 ASN B N 1
ATOM 4628 C CA . ASN B 1 36 ? 55.925 16.388 -1.585 1 19.12 36 ASN B CA 1
ATOM 4629 C C . ASN B 1 36 ? 56.23 15.184 -0.698 1 19.12 36 ASN B C 1
ATOM 4631 O O . ASN B 1 36 ? 56.469 14.084 -1.198 1 19.12 36 ASN B O 1
ATOM 4635 N N . LYS B 1 37 ? 56.153 15.234 0.648 1 17.87 37 LYS B N 1
ATOM 4636 C CA . LYS B 1 37 ? 57.072 14.273 1.253 1 17.87 37 LYS B CA 1
ATOM 4637 C C . LYS B 1 37 ? 56.665 12.84 0.922 1 17.87 37 LYS B C 1
ATOM 4639 O O . LYS B 1 37 ? 55.484 12.559 0.704 1 17.87 37 LYS B O 1
ATOM 4644 N N . GLY B 1 38 ? 57.65 11.825 1.049 1 19.35 38 GLY B N 1
ATOM 4645 C CA . GLY B 1 38 ? 58.25 10.567 0.632 1 19.35 38 GLY B CA 1
ATOM 4646 C C . GLY B 1 38 ? 57.756 9.377 1.432 1 19.35 38 GLY B C 1
ATOM 4647 O O . GLY B 1 38 ? 58.281 8.27 1.295 1 19.35 38 GLY B O 1
ATOM 4648 N N . THR B 1 39 ? 56.602 9.42 2.217 1 18.29 39 THR B N 1
ATOM 4649 C CA . THR B 1 39 ? 56.744 8.502 3.342 1 18.29 39 THR B CA 1
ATOM 4650 C C . THR B 1 39 ? 56.775 7.055 2.858 1 18.29 39 THR B C 1
ATOM 4652 O O . THR B 1 39 ? 56.019 6.679 1.959 1 18.29 39 THR B O 1
ATOM 4655 N N . GLU B 1 40 ? 57.781 6.256 3.434 1 19.71 40 GLU B N 1
ATOM 4656 C CA . GLU B 1 40 ? 58.493 4.982 3.393 1 19.71 40 GLU B CA 1
ATOM 4657 C C . GLU B 1 40 ? 57.577 3.824 3.778 1 19.71 40 GLU B C 1
ATOM 4659 O O . GLU B 1 40 ? 56.76 3.95 4.693 1 19.71 40 GLU B O 1
ATOM 4664 N N . PHE B 1 41 ? 57.464 2.74 2.894 1 19.9 41 PHE B N 1
ATOM 4665 C CA . PHE B 1 41 ? 56.66 1.56 2.597 1 19.9 41 PHE B CA 1
ATOM 4666 C C . PHE B 1 41 ? 56.932 0.451 3.606 1 19.9 41 PHE B C 1
ATOM 4668 O O . PHE B 1 41 ? 56.437 -0.667 3.455 1 19.9 41 PHE B O 1
ATOM 4675 N N . PHE B 1 42 ? 57.59 0.742 4.858 1 19.27 42 PHE B N 1
ATOM 4676 C CA . PHE B 1 42 ? 58.285 -0.464 5.292 1 19.27 42 PHE B CA 1
ATOM 4677 C C . PHE B 1 42 ? 57.291 -1.554 5.673 1 19.27 42 PHE B C 1
ATOM 4679 O O . PHE B 1 42 ? 56.25 -1.272 6.268 1 19.27 42 PHE B O 1
ATOM 4686 N N . THR B 1 43 ? 57.493 -2.817 5.075 1 20.03 43 THR B N 1
ATOM 4687 C CA . THR B 1 43 ? 56.893 -4.135 4.907 1 20.03 43 THR B CA 1
ATOM 4688 C C . THR B 1 43 ? 56.944 -4.923 6.213 1 20.03 43 THR B C 1
ATOM 4690 O O . THR B 1 43 ? 56.516 -6.078 6.265 1 20.03 43 THR B O 1
ATOM 4693 N N . LYS B 1 44 ? 57.188 -4.341 7.398 1 18.63 44 LYS B N 1
ATOM 4694 C CA . LYS B 1 44 ? 57.811 -5.312 8.292 1 18.63 44 LYS B CA 1
ATOM 4695 C C . LYS B 1 44 ? 56.844 -6.443 8.633 1 18.63 44 LYS B C 1
ATOM 4697 O O . LYS B 1 44 ? 55.653 -6.205 8.846 1 18.63 44 LYS B O 1
ATOM 4702 N N . GLU B 1 45 ? 57.382 -7.664 8.697 1 21.76 45 GLU B N 1
ATOM 4703 C CA . GLU B 1 45 ? 57.094 -9.095 8.736 1 21.76 45 GLU B CA 1
ATOM 4704 C C . GLU B 1 45 ? 56.565 -9.514 10.104 1 21.76 45 GLU B C 1
ATOM 4706 O O . GLU B 1 45 ? 56.155 -10.662 10.292 1 21.76 45 GLU B O 1
ATOM 4711 N N . THR B 1 46 ? 56.162 -8.545 11.028 1 19.43 46 THR B N 1
ATOM 4712 C CA . THR B 1 46 ? 56.426 -9.063 12.366 1 19.43 46 THR B CA 1
ATOM 4713 C C . THR B 1 46 ? 55.529 -10.26 12.669 1 19.43 46 THR B C 1
ATOM 4715 O O . THR B 1 46 ? 54.4 -10.336 12.179 1 19.43 46 THR B O 1
ATOM 4718 N N . ARG B 1 47 ? 56.136 -11.312 13.399 1 22.39 47 ARG B N 1
ATOM 4719 C CA . ARG B 1 47 ? 56.042 -12.692 13.864 1 22.39 47 ARG B CA 1
ATOM 4720 C C . ARG B 1 47 ? 54.856 -12.874 14.804 1 22.39 47 ARG B C 1
ATOM 4722 O O . ARG B 1 47 ? 54.575 -12.006 15.633 1 22.39 47 ARG B O 1
ATOM 4729 N N . PRO B 1 48 ? 54.021 -13.894 14.6 1 23.18 48 PRO B N 1
ATOM 4730 C CA . PRO B 1 48 ? 52.692 -14.268 15.087 1 23.18 48 PRO B CA 1
ATOM 4731 C C . PRO B 1 48 ? 52.689 -14.642 16.568 1 23.18 48 PRO B C 1
ATOM 4733 O O . PRO B 1 48 ? 51.805 -15.371 17.023 1 23.18 48 PRO B O 1
ATOM 4736 N N . ARG B 1 49 ? 53.392 -13.828 17.488 1 20.63 49 ARG B N 1
ATOM 4737 C CA . ARG B 1 49 ? 53.614 -14.517 18.756 1 20.63 49 ARG B CA 1
ATOM 4738 C C . ARG B 1 49 ? 52.292 -14.934 19.391 1 20.63 49 ARG B C 1
ATOM 4740 O O . ARG B 1 49 ? 51.279 -14.25 19.234 1 20.63 49 ARG B O 1
ATOM 4747 N N . SER B 1 50 ? 52.259 -16.112 19.959 1 22.97 50 SER B N 1
ATOM 4748 C CA . SER B 1 50 ? 51.312 -17.092 20.48 1 22.97 50 SER B CA 1
ATOM 4749 C C . SER B 1 50 ? 50.681 -16.613 21.783 1 22.97 50 SER B C 1
ATOM 4751 O O . SER B 1 50 ? 49.859 -17.315 22.375 1 22.97 50 SER B O 1
ATOM 4753 N N . GLY B 1 51 ? 50.813 -15.21 22.179 1 20.69 51 GLY B N 1
ATOM 4754 C CA . GLY B 1 51 ? 50.848 -15.061 23.625 1 20.69 51 GLY B CA 1
ATOM 4755 C C . GLY B 1 51 ? 49.543 -15.449 24.296 1 20.69 51 GLY B C 1
ATOM 4756 O O . GLY B 1 51 ? 48.498 -15.506 23.646 1 20.69 51 GLY B O 1
ATOM 4757 N N . ARG B 1 52 ? 49.668 -16.043 25.587 1 25.44 52 ARG B N 1
ATOM 4758 C CA . ARG B 1 52 ? 48.913 -16.671 26.667 1 25.44 52 ARG B CA 1
ATOM 4759 C C . ARG B 1 52 ? 47.888 -15.705 27.252 1 25.44 52 ARG B C 1
ATOM 4761 O O . ARG B 1 52 ? 48.251 -14.663 27.8 1 25.44 52 ARG B O 1
ATOM 4768 N N . SER B 1 53 ? 46.798 -15.394 26.583 1 23.57 53 SER B N 1
ATOM 4769 C CA . SER B 1 53 ? 45.871 -14.336 26.971 1 23.57 53 SER B CA 1
ATOM 4770 C C . SER B 1 53 ? 45.311 -14.575 28.369 1 23.57 53 SER B C 1
ATOM 4772 O O . SER B 1 53 ? 44.686 -15.606 28.625 1 23.57 53 SER B O 1
ATOM 4774 N N . PRO B 1 54 ? 46.087 -14.061 29.436 1 24.99 54 PRO B N 1
ATOM 4775 C CA . PRO B 1 54 ? 45.648 -14.31 30.812 1 24.99 54 PRO B CA 1
ATOM 4776 C C . PRO B 1 54 ? 44.18 -13.956 31.036 1 24.99 54 PRO B C 1
ATOM 4778 O O . PRO B 1 54 ? 43.62 -13.138 30.302 1 24.99 54 PRO B O 1
ATOM 4781 N N . LEU B 1 55 ? 43.497 -14.827 31.868 1 26.7 55 LEU B N 1
ATOM 4782 C CA . LEU B 1 55 ? 42.113 -14.973 32.308 1 26.7 55 LEU B CA 1
ATOM 4783 C C . LEU B 1 55 ? 41.644 -13.723 33.046 1 26.7 55 LEU B C 1
ATOM 4785 O O . LEU B 1 55 ? 42.042 -13.486 34.189 1 26.7 55 LEU B O 1
ATOM 4789 N N . LEU B 1 56 ? 41.876 -12.44 32.489 1 25.91 56 LEU B N 1
ATOM 4790 C CA . LEU B 1 56 ? 41.629 -11.279 33.337 1 25.91 56 LEU B CA 1
ATOM 4791 C C . LEU B 1 56 ? 40.219 -11.32 33.917 1 25.91 56 LEU B C 1
ATOM 4793 O O . LEU B 1 56 ? 39.245 -11.488 33.18 1 25.91 56 LEU B O 1
ATOM 4797 N N . THR B 1 57 ? 40.122 -11.737 35.199 1 27.27 57 THR B N 1
ATOM 4798 C CA . THR B 1 57 ? 38.965 -11.849 36.08 1 27.27 57 THR B CA 1
ATOM 4799 C C . THR B 1 57 ? 38.216 -10.522 36.162 1 27.27 57 THR B C 1
ATOM 4801 O O . THR B 1 57 ? 38.814 -9.482 36.446 1 27.27 57 THR B O 1
ATOM 4804 N N . PRO B 1 58 ? 37.12 -10.351 35.451 1 28.49 58 PRO B N 1
ATOM 4805 C CA . PRO B 1 58 ? 36.421 -9.065 35.396 1 28.49 58 PRO B CA 1
ATOM 4806 C C . PRO B 1 58 ? 36.153 -8.48 36.781 1 28.49 58 PRO B C 1
ATOM 4808 O O . PRO B 1 58 ? 35.682 -9.188 37.674 1 28.49 58 PRO B O 1
ATOM 4811 N N . ALA B 1 59 ? 37.038 -7.604 37.297 1 28.89 59 ALA B N 1
ATOM 4812 C CA . ALA B 1 59 ? 36.894 -6.942 38.591 1 28.89 59 ALA B CA 1
ATOM 4813 C C . ALA B 1 59 ? 35.482 -6.394 38.773 1 28.89 59 ALA B C 1
ATOM 4815 O O . ALA B 1 59 ? 34.941 -5.745 37.874 1 28.89 59 ALA B O 1
ATOM 4816 N N . ARG B 1 60 ? 34.734 -6.914 39.708 1 29.64 60 ARG B N 1
ATOM 4817 C CA . ARG B 1 60 ? 33.415 -6.556 40.221 1 29.64 60 ARG B CA 1
ATOM 4818 C C . ARG B 1 60 ? 33.348 -5.074 40.572 1 29.64 60 ARG B C 1
ATOM 4820 O O . ARG B 1 60 ? 34.101 -4.597 41.423 1 29.64 60 ARG B O 1
ATOM 4827 N N . VAL B 1 61 ? 33.206 -4.114 39.576 1 29.81 61 VAL B N 1
ATOM 4828 C CA . VAL B 1 61 ? 33.081 -2.69 39.872 1 29.81 61 VAL B CA 1
ATOM 4829 C C . VAL B 1 61 ? 32.062 -2.481 40.989 1 29.81 61 VAL B C 1
ATOM 4831 O O . VAL B 1 61 ? 30.897 -2.865 40.855 1 29.81 61 VAL B O 1
ATOM 4834 N N . ALA B 1 62 ? 32.49 -2.55 42.226 1 29.52 62 ALA B N 1
ATOM 4835 C CA . ALA B 1 62 ? 31.682 -2.223 43.398 1 29.52 62 ALA B CA 1
ATOM 4836 C C . ALA B 1 62 ? 30.908 -0.925 43.185 1 29.52 62 ALA B C 1
ATOM 4838 O O . ALA B 1 62 ? 31.492 0.105 42.841 1 29.52 62 ALA B O 1
ATOM 4839 N N . ALA B 1 63 ? 29.673 -1.049 42.796 1 33.19 63 ALA B N 1
ATOM 4840 C CA . ALA B 1 63 ? 28.771 0.092 42.67 1 33.19 63 ALA B CA 1
ATOM 4841 C C . ALA B 1 63 ? 28.856 0.996 43.897 1 33.19 63 ALA B C 1
ATOM 4843 O O . ALA B 1 63 ? 28.814 0.517 45.032 1 33.19 63 ALA B O 1
ATOM 4844 N N . PRO B 1 64 ? 29.651 2.11 43.804 1 34.42 64 PRO B N 1
ATOM 4845 C CA . PRO B 1 64 ? 29.741 2.932 45.013 1 34.42 64 PRO B CA 1
ATOM 4846 C C . PRO B 1 64 ? 28.391 3.115 45.704 1 34.42 64 PRO B C 1
ATOM 4848 O O . PRO B 1 64 ? 27.346 3.038 45.054 1 34.42 64 PRO B O 1
ATOM 4851 N N . PRO B 1 65 ? 28.315 2.884 46.95 1 33.08 65 PRO B N 1
ATOM 4852 C CA . PRO B 1 65 ? 27.078 3.074 47.712 1 33.08 65 PRO B CA 1
ATOM 4853 C C . PRO B 1 65 ? 26.476 4.465 47.522 1 33.08 65 PRO B C 1
ATOM 4855 O O . PRO B 1 65 ? 27.157 5.471 47.739 1 33.08 65 PRO B O 1
ATOM 4858 N N . SER B 1 66 ? 25.791 4.776 46.39 1 32.76 66 SER B N 1
ATOM 4859 C CA . SER B 1 66 ? 25.142 6.077 46.262 1 32.76 66 SER B CA 1
ATOM 4860 C C . SER B 1 66 ? 24.406 6.456 47.542 1 32.76 66 SER B C 1
ATOM 4862 O O . SER B 1 66 ? 23.499 5.744 47.977 1 32.76 66 SER B O 1
ATOM 4864 N N . THR B 1 67 ? 25.084 6.861 48.511 1 31.73 67 THR B N 1
ATOM 4865 C CA . THR B 1 67 ? 24.354 7.466 49.62 1 31.73 67 THR B CA 1
ATOM 4866 C C . THR B 1 67 ? 23.275 8.413 49.104 1 31.73 67 THR B C 1
ATOM 4868 O O . THR B 1 67 ? 23.582 9.457 48.525 1 31.73 67 THR B O 1
ATOM 4871 N N . VAL B 1 68 ? 22.185 7.885 48.621 1 31.17 68 VAL B N 1
ATOM 4872 C CA . VAL B 1 68 ? 21.007 8.705 48.362 1 31.17 68 VAL B CA 1
ATOM 4873 C C . VAL B 1 68 ? 20.818 9.71 49.496 1 31.17 68 VAL B C 1
ATOM 4875 O O . VAL B 1 68 ? 20.604 9.324 50.647 1 31.17 68 VAL B O 1
ATOM 4878 N N . GLU B 1 69 ? 21.652 10.773 49.577 1 30.69 69 GLU B N 1
ATOM 4879 C CA . GLU B 1 69 ? 21.218 11.864 50.446 1 30.69 69 GLU B CA 1
ATOM 4880 C C . GLU B 1 69 ? 19.696 11.971 50.478 1 30.69 69 GLU B C 1
ATOM 4882 O O . GLU B 1 69 ? 19.034 11.794 49.453 1 30.69 69 GLU B O 1
ATOM 4887 N N . THR B 1 70 ? 19.124 11.772 51.615 1 31.24 70 THR B N 1
ATOM 4888 C CA . THR B 1 70 ? 17.724 11.89 52.006 1 31.24 70 THR B CA 1
ATOM 4889 C C . THR B 1 70 ? 17.057 13.057 51.284 1 31.24 70 THR B C 1
ATOM 4891 O O . THR B 1 70 ? 17.631 14.144 51.187 1 31.24 70 THR B O 1
ATOM 4894 N N . ASP B 1 71 ? 16.008 12.756 50.592 1 31.37 71 ASP B N 1
ATOM 4895 C CA . ASP B 1 71 ? 14.97 13.411 49.803 1 31.37 71 ASP B CA 1
ATOM 4896 C C . ASP B 1 71 ? 14.531 14.721 50.452 1 31.37 71 ASP B C 1
ATOM 4898 O O . ASP B 1 71 ? 14.016 14.724 51.572 1 31.37 71 ASP B O 1
ATOM 4902 N N . GLN B 1 72 ? 15.32 15.769 50.455 1 32.55 72 GLN B N 1
ATOM 4903 C CA . GLN B 1 72 ? 14.646 17.043 50.679 1 32.55 72 GLN B CA 1
ATOM 4904 C C . GLN B 1 72 ? 13.23 17.024 50.11 1 32.55 72 GLN B C 1
ATOM 4906 O O . GLN B 1 72 ? 13.034 16.728 48.929 1 32.55 72 GLN B O 1
ATOM 4911 N N . SER B 1 73 ? 12.197 16.762 50.95 1 31.72 73 SER B N 1
ATOM 4912 C CA . SER B 1 73 ? 10.748 16.705 50.788 1 31.72 73 SER B CA 1
ATOM 4913 C C . SER B 1 73 ? 10.255 17.784 49.83 1 31.72 73 SER B C 1
ATOM 4915 O O . SER B 1 73 ? 10.489 18.974 50.053 1 31.72 73 SER B O 1
ATOM 4917 N N . PHE B 1 74 ? 10.324 17.593 48.548 1 37.08 74 PHE B N 1
ATOM 4918 C CA . PHE B 1 74 ? 9.465 18.348 47.644 1 37.08 74 PHE B CA 1
ATOM 4919 C C . PHE B 1 74 ? 8.232 18.866 48.376 1 37.08 74 PHE B C 1
ATOM 4921 O O . PHE B 1 74 ? 7.702 18.194 49.262 1 37.08 74 PHE B O 1
ATOM 4928 N N . PRO B 1 75 ? 7.981 20.135 48.537 1 36.31 75 PRO B N 1
ATOM 4929 C CA . PRO B 1 75 ? 6.838 20.612 49.319 1 36.31 75 PRO B CA 1
ATOM 4930 C C . PRO B 1 75 ? 5.591 19.751 49.126 1 36.31 75 PRO B C 1
ATOM 4932 O O . PRO B 1 75 ? 5.238 19.415 47.993 1 36.31 75 PRO B O 1
ATOM 4935 N N . GLU B 1 76 ? 5.185 18.827 50.031 1 38.84 76 GLU B N 1
ATOM 4936 C CA . GLU B 1 76 ? 4.042 17.947 50.25 1 38.84 76 GLU B CA 1
ATOM 4937 C C . GLU B 1 76 ? 2.753 18.577 49.732 1 38.84 76 GLU B C 1
ATOM 4939 O O . GLU B 1 76 ? 1.802 17.869 49.393 1 38.84 76 GLU B O 1
ATOM 4944 N N . THR B 1 77 ? 2.677 19.875 49.697 1 39.34 77 THR B N 1
ATOM 4945 C CA . THR B 1 77 ? 1.394 20.504 49.408 1 39.34 77 THR B CA 1
ATOM 4946 C C . THR B 1 77 ? 1.016 20.315 47.941 1 39.34 77 THR B C 1
ATOM 4948 O O . THR B 1 77 ? -0.147 20.06 47.622 1 39.34 77 THR B O 1
ATOM 4951 N N . GLU B 1 78 ? 1.967 20.583 47.071 1 41.98 78 GLU B N 1
ATOM 4952 C CA . GLU B 1 78 ? 1.605 20.505 45.659 1 41.98 78 GLU B CA 1
ATOM 4953 C C . GLU B 1 78 ? 1.429 19.056 45.213 1 41.98 78 GLU B C 1
ATOM 4955 O O . GLU B 1 78 ? 0.647 18.772 44.304 1 41.98 78 GLU B O 1
ATOM 4960 N N . LYS B 1 79 ? 2.148 18.251 45.772 1 49.42 79 LYS B N 1
ATOM 4961 C CA . LYS B 1 79 ? 1.923 16.83 45.523 1 49.42 79 LYS B CA 1
ATOM 4962 C C . LYS B 1 79 ? 0.541 16.399 46.006 1 49.42 79 LYS B C 1
ATOM 4964 O O . LYS B 1 79 ? -0.137 15.612 45.342 1 49.42 79 LYS B O 1
ATOM 4969 N N . GLU B 1 80 ? 0.218 16.886 47.155 1 46.92 80 GLU B N 1
ATOM 4970 C CA . GLU B 1 80 ? -1.071 16.558 47.756 1 46.92 80 GLU B CA 1
ATOM 4971 C C . GLU B 1 80 ? -2.226 17.067 46.897 1 46.92 80 GLU B C 1
ATOM 4973 O O . GLU B 1 80 ? -3.251 16.395 46.766 1 46.92 80 GLU B O 1
ATOM 4978 N N . GLU B 1 81 ? -2.057 18.237 46.396 1 47.39 81 GLU B N 1
ATOM 4979 C CA . GLU B 1 81 ? -3.139 18.739 45.554 1 47.39 81 GLU B CA 1
ATOM 4980 C C . GLU B 1 81 ? -3.291 17.897 44.291 1 47.39 81 GLU B C 1
ATOM 4982 O O . GLU B 1 81 ? -4.41 17.603 43.865 1 47.39 81 GLU B O 1
ATOM 4987 N N . ASN B 1 82 ? -2.168 17.565 43.779 1 49.94 82 ASN B N 1
ATOM 4988 C CA . ASN B 1 82 ? -2.209 16.737 42.579 1 49.94 82 ASN B CA 1
ATOM 4989 C C . ASN B 1 82 ? -2.724 15.333 42.883 1 49.94 82 ASN B C 1
ATOM 4991 O O . ASN B 1 82 ? -3.518 14.78 42.12 1 49.94 82 ASN B O 1
ATOM 4995 N N . GLU B 1 83 ? -2.218 14.71 43.961 1 50.65 83 GLU B N 1
ATOM 4996 C CA . GLU B 1 83 ? -2.704 13.399 44.379 1 50.65 83 GLU B CA 1
ATOM 4997 C C . GLU B 1 83 ? -4.174 13.458 44.786 1 50.65 83 GLU B C 1
ATOM 4999 O O . GLU B 1 83 ? -4.935 12.526 44.521 1 50.65 83 GLU B O 1
ATOM 5004 N N . GLU B 1 84 ? -4.587 14.461 45.433 1 49.11 84 GLU B N 1
ATOM 5005 C CA . GLU B 1 84 ? -5.986 14.626 45.817 1 49.11 84 GLU B CA 1
ATOM 5006 C C . GLU B 1 84 ? -6.888 14.72 44.59 1 49.11 84 GLU B C 1
ATOM 5008 O O . GLU B 1 84 ? -7.995 14.179 44.584 1 49.11 84 GLU B O 1
ATOM 5013 N N . GLU B 1 85 ? -6.381 15.378 43.616 1 51.71 85 GLU B N 1
ATOM 5014 C CA . GLU B 1 85 ? -7.167 15.492 42.391 1 51.71 85 GLU B CA 1
ATOM 5015 C C . GLU B 1 85 ? -7.322 14.137 41.707 1 51.71 85 GLU B C 1
ATOM 5017 O O . GLU B 1 85 ? -8.368 13.847 41.122 1 51.71 85 GLU B O 1
ATOM 5022 N N . PHE B 1 86 ? -6.363 13.299 41.727 1 53.73 86 PHE B N 1
ATOM 5023 C CA . PHE B 1 86 ? -6.421 11.974 41.121 1 53.73 86 PHE B CA 1
ATOM 5024 C C . PHE B 1 86 ? -7.205 11.01 42.003 1 53.73 86 PHE B C 1
ATOM 5026 O O . PHE B 1 86 ? -7.817 10.063 41.505 1 53.73 86 PHE B O 1
ATOM 5033 N N . ASN B 1 87 ? -7.224 11.139 43.371 1 48.54 87 ASN B N 1
ATOM 5034 C CA . ASN B 1 87 ? -7.845 10.192 44.291 1 48.54 87 ASN B CA 1
ATOM 5035 C C . ASN B 1 87 ? -9.33 10.487 44.48 1 48.54 87 ASN B C 1
ATOM 5037 O O . ASN B 1 87 ? -10.038 9.729 45.146 1 48.54 87 ASN B O 1
ATOM 5041 N N . GLU B 1 88 ? -9.86 11.56 44.15 1 47.24 88 GLU B N 1
ATOM 5042 C CA . GLU B 1 88 ? -11.281 11.772 44.41 1 47.24 88 GLU B CA 1
ATOM 5043 C C . GLU B 1 88 ? -12.144 10.913 43.491 1 47.24 88 GLU B C 1
ATOM 5045 O O . GLU B 1 88 ? -12.044 11.01 42.266 1 47.24 88 GLU B O 1
ATOM 5050 N N . GLU B 1 89 ? -12.699 9.685 43.88 1 47.34 89 GLU B N 1
ATOM 5051 C CA . GLU B 1 89 ? -13.594 8.724 43.242 1 47.34 89 GLU B CA 1
ATOM 5052 C C . GLU B 1 89 ? -14.893 9.39 42.798 1 47.34 89 GLU B C 1
ATOM 5054 O O . GLU B 1 89 ? -15.925 9.25 43.457 1 47.34 89 GLU B O 1
ATOM 5059 N N . SER B 1 90 ? -15.164 10.636 42.62 1 44.86 90 SER B N 1
ATOM 5060 C CA . SER B 1 90 ? -16.559 11.014 42.421 1 44.86 90 SER B CA 1
ATOM 5061 C C . SER B 1 90 ? -17.175 10.259 41.248 1 44.86 90 SER B C 1
ATOM 5063 O O . SER B 1 90 ? -16.46 9.789 40.361 1 44.86 90 SER B O 1
ATOM 5065 N N . SER B 1 91 ? -18.511 9.805 41.392 1 47.36 91 SER B N 1
ATOM 5066 C CA . SER B 1 91 ? -19.539 9.291 40.494 1 47.36 91 SER B CA 1
ATOM 5067 C C . SER B 1 91 ? -19.464 9.962 39.126 1 47.36 91 SER B C 1
ATOM 5069 O O . SER B 1 91 ? -20.088 11.001 38.903 1 47.36 91 SER B O 1
ATOM 5071 N N . SER B 1 92 ? -18.403 10.195 38.544 1 57.97 92 SER B N 1
ATOM 5072 C CA . SER B 1 92 ? -18.146 11.065 37.401 1 57.97 92 SER B CA 1
ATOM 5073 C C . SER B 1 92 ? -18.81 10.528 36.137 1 57.97 92 SER B C 1
ATOM 5075 O O . SER B 1 92 ? -18.888 9.314 35.938 1 57.97 92 SER B O 1
ATOM 5077 N N . SER B 1 93 ? -19.683 11.323 35.516 1 72.57 93 SER B N 1
ATOM 5078 C CA . SER B 1 93 ? -20.371 11.123 34.245 1 72.57 93 SER B CA 1
ATOM 5079 C C . SER B 1 93 ? -19.407 10.644 33.164 1 72.57 93 SER B C 1
ATOM 5081 O O . SER B 1 93 ? -18.343 11.234 32.968 1 72.57 93 SER B O 1
ATOM 5083 N N . LYS B 1 94 ? -19.585 9.481 32.664 1 83.1 94 LYS B N 1
ATOM 5084 C CA . LYS B 1 94 ? -18.781 8.842 31.626 1 83.1 94 LYS B CA 1
ATOM 5085 C C . LYS B 1 94 ? -18.969 9.536 30.28 1 83.1 94 LYS B C 1
ATOM 5087 O O . LYS B 1 94 ? -20.085 9.922 29.925 1 83.1 94 LYS B O 1
ATOM 5092 N N . PHE B 1 95 ? -17.841 9.935 29.768 1 89.87 95 PHE B N 1
ATOM 5093 C CA . PHE B 1 95 ? -17.787 10.572 28.458 1 89.87 95 PHE B CA 1
ATOM 5094 C C . PHE B 1 95 ? -18.103 9.569 27.355 1 89.87 95 PHE B C 1
ATOM 5096 O O . PHE B 1 95 ? -17.631 8.43 27.39 1 89.87 95 PHE B O 1
ATOM 5103 N N . THR B 1 96 ? -18.975 9.903 26.456 1 92.66 96 THR B N 1
ATOM 5104 C CA . THR B 1 96 ? -19.312 9.048 25.323 1 92.66 96 THR B CA 1
ATOM 5105 C C . THR B 1 96 ? -18.513 9.449 24.087 1 92.66 96 THR B C 1
ATOM 5107 O O . THR B 1 96 ? -18.829 10.444 23.432 1 92.66 96 THR B O 1
ATOM 5110 N N . TRP B 1 97 ? -17.637 8.662 23.684 1 96.13 97 TRP B N 1
ATOM 5111 C CA . TRP B 1 97 ? -16.704 8.974 22.606 1 96.13 97 TRP B CA 1
ATOM 5112 C C . TRP B 1 97 ? -17.422 9.02 21.261 1 96.13 97 TRP B C 1
ATOM 5114 O O . TRP B 1 97 ? -17.007 9.745 20.354 1 96.13 97 TRP B O 1
ATOM 5124 N N . ARG B 1 98 ? -18.471 8.358 21.084 1 95.45 98 ARG B N 1
ATOM 5125 C CA . ARG B 1 98 ? -19.087 8.152 19.777 1 95.45 98 ARG B CA 1
ATOM 5126 C C . ARG B 1 98 ? -20.204 9.161 19.533 1 95.45 98 ARG B C 1
ATOM 5128 O O . ARG B 1 98 ? -20.812 9.175 18.461 1 95.45 98 ARG B O 1
ATOM 5135 N N . ASP B 1 99 ? -20.431 10.099 20.528 1 95.1 99 ASP B N 1
ATOM 5136 C CA . ASP B 1 99 ? -21.48 11.11 20.437 1 95.1 99 ASP B CA 1
ATOM 5137 C C . ASP B 1 99 ? -20.884 12.511 20.321 1 95.1 99 ASP B C 1
ATOM 5139 O O . ASP B 1 99 ? -21.268 13.418 21.062 1 95.1 99 ASP B O 1
ATOM 5143 N N . HIS B 1 100 ? -19.966 12.644 19.35 1 96.65 100 HIS B N 1
ATOM 5144 C CA . HIS B 1 100 ? -19.325 13.94 19.161 1 96.65 100 HIS B CA 1
ATOM 5145 C C . HIS B 1 100 ? -18.927 14.15 17.704 1 96.65 100 HIS B C 1
ATOM 5147 O O . HIS B 1 100 ? -18.756 13.184 16.957 1 96.65 100 HIS B O 1
ATOM 5153 N N . TRP B 1 101 ? -18.787 15.401 17.336 1 98.08 101 TRP B N 1
ATOM 5154 C CA . TRP B 1 101 ? -18.255 15.78 16.032 1 98.08 101 TRP B CA 1
ATOM 5155 C C . TRP B 1 101 ? -16.734 15.674 16.013 1 98.08 101 TRP B C 1
ATOM 5157 O O . TRP B 1 101 ? -16.058 16.183 16.911 1 98.08 101 TRP B O 1
ATOM 5167 N N . TYR B 1 102 ? -16.166 15.006 15.018 1 98.7 102 TYR B N 1
ATOM 5168 C CA . TYR B 1 102 ? -14.724 14.903 14.822 1 98.7 102 TYR B CA 1
ATOM 5169 C C . TYR B 1 102 ? -14.304 15.561 13.513 1 98.7 102 TYR B C 1
ATOM 5171 O O . TYR B 1 102 ? -14.808 15.209 12.444 1 98.7 102 TYR B O 1
ATOM 5179 N N . PRO B 1 103 ? -13.458 16.581 13.524 1 98.6 103 PRO B N 1
ATOM 5180 C CA . PRO B 1 103 ? -12.91 17.078 12.26 1 98.6 103 PRO B CA 1
ATOM 5181 C C . PRO B 1 103 ? -11.934 16.097 11.614 1 98.6 103 PRO B C 1
ATOM 5183 O O . PRO B 1 103 ? -10.883 15.798 12.187 1 98.6 103 PRO B O 1
ATOM 5186 N N . VAL B 1 104 ? -12.234 15.619 10.421 1 98.49 104 VAL B N 1
ATOM 5187 C CA . VAL B 1 104 ? -11.466 14.519 9.847 1 98.49 104 VAL B CA 1
ATOM 5188 C C . VAL B 1 104 ? -10.493 15.059 8.801 1 98.49 104 VAL B C 1
ATOM 5190 O O . VAL B 1 104 ? -9.51 14.398 8.46 1 98.49 104 VAL B O 1
ATOM 5193 N N . SER B 1 105 ? -10.754 16.284 8.316 1 98.62 105 SER B N 1
ATOM 5194 C CA . SER B 1 105 ? -9.846 16.825 7.309 1 98.62 105 SER B CA 1
ATOM 5195 C C . SER B 1 105 ? -10.107 18.308 7.069 1 98.62 105 SER B C 1
ATOM 5197 O O . SER B 1 105 ? -11.204 18.802 7.338 1 98.62 105 SER B O 1
ATOM 5199 N N . LEU B 1 106 ? -9.057 18.973 6.592 1 98.53 106 LEU B N 1
ATOM 5200 C CA . LEU B 1 106 ? -9.226 20.288 5.983 1 98.53 106 LEU B CA 1
ATOM 5201 C C . LEU B 1 106 ? -9.902 20.173 4.621 1 98.53 106 LEU B C 1
ATOM 5203 O O . LEU B 1 106 ? -9.482 19.375 3.78 1 98.53 106 LEU B O 1
ATOM 5207 N N . ILE B 1 107 ? -10.86 20.97 4.399 1 98.1 107 ILE B N 1
ATOM 5208 C CA . ILE B 1 107 ? -11.586 20.947 3.134 1 98.1 107 ILE B CA 1
ATOM 5209 C C . ILE B 1 107 ? -10.636 21.284 1.987 1 98.1 107 ILE B C 1
ATOM 5211 O O . ILE B 1 107 ? -10.708 20.679 0.915 1 98.1 107 ILE B O 1
ATOM 5215 N N . GLU B 1 108 ? -9.726 22.213 2.197 1 96.95 108 GLU B N 1
ATOM 5216 C CA . GLU B 1 108 ? -8.823 22.684 1.15 1 96.95 108 GLU B CA 1
ATOM 5217 C C . GLU B 1 108 ? -7.9 21.566 0.674 1 96.95 108 GLU B C 1
ATOM 5219 O O . GLU B 1 108 ? -7.257 21.687 -0.371 1 96.95 108 GLU B O 1
ATOM 5224 N N . ASP B 1 109 ? -7.83 20.473 1.397 1 98.17 109 ASP B N 1
ATOM 5225 C CA . ASP B 1 109 ? -6.92 19.391 1.033 1 98.17 109 ASP B CA 1
ATOM 5226 C C . ASP B 1 109 ? -7.683 18.207 0.445 1 98.17 109 ASP B C 1
ATOM 5228 O O . ASP B 1 109 ? -7.076 17.223 0.016 1 98.17 109 ASP B O 1
ATOM 5232 N N . LEU B 1 110 ? -8.984 18.255 0.388 1 98.09 110 LEU B N 1
ATOM 5233 C CA . LEU B 1 110 ? -9.799 17.194 -0.195 1 98.09 110 LEU B CA 1
ATOM 5234 C C . LEU B 1 110 ? -10.045 17.45 -1.678 1 98.09 110 LEU B C 1
ATOM 5236 O O . LEU B 1 110 ? -10.278 18.59 -2.086 1 98.09 110 LEU B O 1
ATOM 5240 N N . ASN B 1 111 ? -9.908 16.453 -2.482 1 97.08 111 ASN B N 1
ATOM 5241 C CA . ASN B 1 111 ? -10.217 16.502 -3.907 1 97.08 111 ASN B CA 1
ATOM 5242 C C . ASN B 1 111 ? -11.659 16.088 -4.183 1 97.08 111 ASN B C 1
ATOM 5244 O O . ASN B 1 111 ? -12.033 14.937 -3.952 1 97.08 111 ASN B O 1
ATOM 5248 N N . PRO B 1 112 ? -12.518 16.946 -4.655 1 96.63 112 PRO B N 1
ATOM 5249 C CA . PRO B 1 112 ? -13.929 16.623 -4.878 1 96.63 112 PRO B CA 1
ATOM 5250 C C . PRO B 1 112 ? -14.13 15.585 -5.98 1 96.63 112 PRO B C 1
ATOM 5252 O O . PRO B 1 112 ? -15.231 15.05 -6.137 1 96.63 112 PRO B O 1
ATOM 5255 N N . LEU B 1 113 ? -13.109 15.291 -6.732 1 95.92 113 LEU B N 1
ATOM 5256 C CA . LEU B 1 113 ? -13.237 14.37 -7.856 1 95.92 113 LEU B CA 1
ATOM 5257 C C . LEU B 1 113 ? -12.921 12.941 -7.427 1 95.92 113 LEU B C 1
ATOM 5259 O O . LEU B 1 113 ? -13.146 11.996 -8.186 1 95.92 113 LEU B O 1
ATOM 5263 N N . LEU B 1 114 ? -12.45 12.77 -6.215 1 96.65 114 LEU B N 1
ATOM 5264 C CA . LEU B 1 114 ? -11.991 11.455 -5.781 1 96.65 114 LEU B CA 1
ATOM 5265 C C . LEU B 1 114 ? -12.524 11.124 -4.392 1 96.65 114 LEU B C 1
ATOM 5267 O O . LEU B 1 114 ? -12.614 12.002 -3.531 1 96.65 114 LEU B O 1
ATOM 5271 N N . PRO B 1 115 ? -12.876 9.841 -4.209 1 97.68 115 PRO B N 1
ATOM 5272 C CA . PRO B 1 115 ? -13.139 9.432 -2.827 1 97.68 115 PRO B CA 1
ATOM 5273 C C . PRO B 1 115 ? -11.871 9.367 -1.979 1 97.68 115 PRO B C 1
ATOM 5275 O O . PRO B 1 115 ? -10.809 8.987 -2.478 1 97.68 115 PRO B O 1
ATOM 5278 N N . THR B 1 116 ? -11.956 9.75 -0.731 1 97.99 116 THR B N 1
ATOM 5279 C CA . THR B 1 116 ? -10.805 9.806 0.163 1 97.99 116 THR B CA 1
ATOM 5280 C C . THR B 1 116 ? -11.013 8.897 1.371 1 97.99 116 THR B C 1
ATOM 5282 O O . THR B 1 116 ? -11.997 9.04 2.1 1 97.99 116 THR B O 1
ATOM 5285 N N . PRO B 1 117 ? -10.155 7.985 1.603 1 96.93 117 PRO B N 1
ATOM 5286 C CA . PRO B 1 117 ? -10.276 7.122 2.78 1 96.93 117 PRO B CA 1
ATOM 5287 C C . PRO B 1 117 ? -9.857 7.822 4.071 1 96.93 117 PRO B C 1
ATOM 5289 O O . PRO B 1 117 ? -8.976 8.685 4.052 1 96.93 117 PRO B O 1
ATOM 5292 N N . PHE B 1 118 ? -10.4 7.469 5.16 1 97.44 118 PHE B N 1
ATOM 5293 C CA . PHE B 1 118 ? -10.028 7.926 6.494 1 97.44 118 PHE B CA 1
ATOM 5294 C C . PHE B 1 118 ? -10.426 6.9 7.548 1 97.44 118 PHE B C 1
ATOM 5296 O O . PHE B 1 118 ? -11.375 6.138 7.353 1 97.44 118 PHE B O 1
ATOM 5303 N N . GLN B 1 119 ? -9.684 6.812 8.595 1 95.7 119 GLN B N 1
ATOM 5304 C CA . GLN B 1 119 ? -10.009 5.97 9.742 1 95.7 119 GLN B CA 1
ATOM 5305 C C . GLN B 1 119 ? -10.392 6.815 10.953 1 95.7 119 GLN B C 1
ATOM 5307 O O . GLN B 1 119 ? -9.661 7.732 11.334 1 95.7 119 GLN B O 1
ATOM 5312 N N . LEU B 1 120 ? -11.565 6.614 11.506 1 97.56 120 LEU B N 1
ATOM 5313 C CA . LEU B 1 120 ? -12.046 7.334 12.681 1 97.56 120 LEU B CA 1
ATOM 5314 C C . LEU B 1 120 ? -12.415 6.364 13.798 1 97.56 120 LEU B C 1
ATOM 5316 O O . LEU B 1 120 ? -13.325 5.546 13.641 1 97.56 120 LEU B O 1
ATOM 5320 N N . LEU B 1 121 ? -11.724 6.39 14.944 1 96.54 121 LEU B N 1
ATOM 5321 C CA . LEU B 1 121 ? -11.97 5.523 16.091 1 96.54 121 LEU B CA 1
ATOM 5322 C C . LEU B 1 121 ? -11.919 4.054 15.683 1 96.54 121 LEU B C 1
ATOM 5324 O O . LEU B 1 121 ? -12.743 3.252 16.129 1 96.54 121 LEU B O 1
ATOM 5328 N N . GLY B 1 122 ? -10.998 3.758 14.734 1 92.83 122 GLY B N 1
ATOM 5329 C CA . GLY B 1 122 ? -10.808 2.381 14.309 1 92.83 122 GLY B CA 1
ATOM 5330 C C . GLY B 1 122 ? -11.751 1.964 13.196 1 92.83 122 GLY B C 1
ATOM 5331 O O . GLY B 1 122 ? -11.682 0.834 12.707 1 92.83 122 GLY B O 1
ATOM 5332 N N . ARG B 1 123 ? -12.594 2.827 12.785 1 93.52 123 ARG B N 1
ATOM 5333 C CA . ARG B 1 123 ? -13.558 2.548 11.725 1 93.52 123 ARG B CA 1
ATOM 5334 C C . ARG B 1 123 ? -13.115 3.17 10.405 1 93.52 123 ARG B C 1
ATOM 5336 O O . ARG B 1 123 ? -12.808 4.362 10.347 1 93.52 123 ARG B O 1
ATOM 5343 N N . GLU B 1 124 ? -13.079 2.325 9.351 1 94.88 124 GLU B N 1
ATOM 5344 C CA . GLU B 1 124 ? -12.737 2.837 8.027 1 94.88 124 GLU B CA 1
ATOM 5345 C C . GLU B 1 124 ? -13.92 3.564 7.394 1 94.88 124 GLU B C 1
ATOM 5347 O O . GLU B 1 124 ? -15.024 3.021 7.322 1 94.88 124 GLU B O 1
ATOM 5352 N N . ILE B 1 125 ? -13.71 4.813 6.936 1 97.77 125 ILE B N 1
ATOM 5353 C CA . ILE B 1 125 ? -14.772 5.575 6.289 1 97.77 125 ILE B CA 1
ATOM 5354 C C . ILE B 1 125 ? -14.264 6.15 4.969 1 97.77 125 ILE B C 1
ATOM 5356 O O . ILE B 1 125 ? -13.057 6.17 4.717 1 97.77 125 ILE B O 1
ATOM 5360 N N . VAL B 1 126 ? -15.171 6.541 4.104 1 98.58 126 VAL B N 1
ATOM 5361 C CA . VAL B 1 126 ? -14.83 7.186 2.841 1 98.58 126 VAL B CA 1
ATOM 5362 C C . VAL B 1 126 ? -15.503 8.555 2.761 1 98.58 126 VAL B C 1
ATOM 5364 O O . VAL B 1 126 ? -16.689 8.69 3.072 1 98.58 126 VAL B O 1
ATOM 5367 N N . LEU B 1 127 ? -14.692 9.568 2.488 1 98.78 127 LEU B N 1
ATOM 5368 C CA . LEU B 1 127 ? -15.152 10.933 2.259 1 98.78 127 LEU B CA 1
ATOM 5369 C C . LEU B 1 127 ? -15.269 11.225 0.767 1 98.78 127 LEU B C 1
ATOM 5371 O O . LEU B 1 127 ? -14.343 10.945 0.001 1 98.78 127 LEU B O 1
ATOM 5375 N N . TRP B 1 128 ? -16.362 11.718 0.345 1 98.54 128 TRP B N 1
ATOM 5376 C CA . TRP B 1 128 ? -16.513 12.041 -1.07 1 98.54 128 TRP B CA 1
ATOM 5377 C C . TRP B 1 128 ? -17.493 13.193 -1.265 1 98.54 128 TRP B C 1
ATOM 5379 O O . TRP B 1 128 ? -18.24 13.543 -0.348 1 98.54 128 TRP B O 1
ATOM 5389 N N . TYR B 1 129 ? -17.408 13.903 -2.352 1 98.1 129 TYR B N 1
ATOM 5390 C CA . TYR B 1 129 ? -18.225 15.076 -2.645 1 98.1 129 TYR B CA 1
ATOM 5391 C C . TYR B 1 129 ? -19.407 14.709 -3.535 1 98.1 129 TYR B C 1
ATOM 5393 O O . TYR B 1 129 ? -19.223 14.228 -4.655 1 98.1 129 TYR B O 1
ATOM 5401 N N . ASP B 1 130 ? -20.547 14.836 -3.038 1 97.07 130 ASP B N 1
ATOM 5402 C CA . ASP B 1 130 ? -21.758 14.633 -3.827 1 97.07 130 ASP B CA 1
ATOM 5403 C C . ASP B 1 130 ? -22.114 15.887 -4.621 1 97.07 130 ASP B C 1
ATOM 5405 O O . ASP B 1 130 ? -22.667 16.841 -4.069 1 97.07 130 ASP B O 1
ATOM 5409 N N . LYS B 1 131 ? -21.977 15.829 -5.845 1 93.54 131 LYS B N 1
ATOM 5410 C CA . LYS B 1 131 ? -22.203 16.985 -6.708 1 93.54 131 LYS B CA 1
ATOM 5411 C C . LYS B 1 131 ? -23.685 17.345 -6.769 1 93.54 131 LYS B C 1
ATOM 5413 O O . LYS B 1 131 ? -24.04 18.515 -6.922 1 93.54 131 LYS B O 1
ATOM 5418 N N . SER B 1 132 ? -24.504 16.379 -6.674 1 93.02 132 SER B N 1
ATOM 5419 C CA . SER B 1 132 ? -25.94 16.612 -6.79 1 93.02 132 SER B CA 1
ATOM 5420 C C . SER B 1 132 ? -26.449 17.5 -5.659 1 93.02 132 SER B C 1
ATOM 5422 O O . SER B 1 132 ? -27.319 18.347 -5.872 1 93.02 132 SER B O 1
ATOM 5424 N N . THR B 1 133 ? -25.864 17.389 -4.539 1 92.24 133 THR B N 1
ATOM 5425 C CA . THR B 1 133 ? -26.297 18.182 -3.394 1 92.24 133 THR B CA 1
ATOM 5426 C C . THR B 1 133 ? -25.217 19.182 -2.989 1 92.24 133 THR B C 1
ATOM 5428 O O . THR B 1 133 ? -25.402 19.958 -2.049 1 92.24 133 THR B O 1
ATOM 5431 N N . SER B 1 134 ? -24.037 19.102 -3.704 1 94.89 134 SER B N 1
ATOM 5432 C CA . SER B 1 134 ? -22.902 19.969 -3.408 1 94.89 134 SER B CA 1
ATOM 5433 C C . SER B 1 134 ? -22.499 19.871 -1.941 1 94.89 134 SER B C 1
ATOM 5435 O O . SER B 1 134 ? -22.341 20.891 -1.266 1 94.89 134 SER B O 1
ATOM 5437 N N . GLN B 1 135 ? -22.433 18.683 -1.471 1 96.43 135 GLN B N 1
ATOM 5438 C CA . GLN B 1 135 ? -22.064 18.446 -0.08 1 96.43 135 GLN B CA 1
ATOM 5439 C C . GLN B 1 135 ? -21.039 17.321 0.034 1 96.43 135 GLN B C 1
ATOM 5441 O O . GLN B 1 135 ? -21.027 16.4 -0.786 1 96.43 135 GLN B O 1
ATOM 5446 N N . TRP B 1 136 ? -20.174 17.452 1.023 1 98.13 136 TRP B N 1
ATOM 5447 C CA . TRP B 1 136 ? -19.31 16.339 1.401 1 98.13 136 TRP B CA 1
ATOM 5448 C C . TRP B 1 136 ? -20.083 15.296 2.201 1 98.13 136 TRP B C 1
ATOM 5450 O O . TRP B 1 136 ? -20.907 15.643 3.051 1 98.13 136 TRP B O 1
ATOM 5460 N N . VAL B 1 137 ? -19.839 14.053 1.878 1 98.11 137 VAL B N 1
ATOM 5461 C CA . VAL B 1 137 ? -20.53 12.932 2.507 1 98.11 137 VAL B CA 1
ATOM 5462 C C . VAL B 1 137 ? -19.51 11.917 3.018 1 98.11 137 VAL B C 1
ATOM 5464 O O . VAL B 1 137 ? -18.397 11.83 2.495 1 98.11 137 VAL B O 1
ATOM 5467 N N . ALA B 1 138 ? -19.898 11.224 4.112 1 98.71 138 ALA B N 1
ATOM 5468 C CA . ALA B 1 138 ? -19.073 10.149 4.657 1 98.71 138 ALA B CA 1
ATOM 5469 C C . ALA B 1 138 ? -19.858 8.842 4.734 1 98.71 138 ALA B C 1
ATOM 5471 O O . ALA B 1 138 ? -20.987 8.817 5.228 1 98.71 138 ALA B O 1
ATOM 5472 N N . PHE B 1 139 ? -19.321 7.769 4.186 1 98.73 139 PHE B N 1
ATOM 5473 C CA . PHE B 1 139 ? -19.878 6.424 4.267 1 98.73 139 PHE B CA 1
ATOM 5474 C C . PHE B 1 139 ? -18.936 5.492 5.019 1 98.73 139 PHE B C 1
ATOM 5476 O O . PHE B 1 139 ? -17.752 5.795 5.179 1 98.73 139 PHE B O 1
ATOM 5483 N N . ASP B 1 140 ? -19.555 4.42 5.558 1 97.75 140 ASP B N 1
ATOM 5484 C CA . ASP B 1 140 ? -18.713 3.27 5.872 1 97.75 140 ASP B CA 1
ATOM 5485 C C . ASP B 1 140 ? -17.954 2.791 4.636 1 97.75 140 ASP B C 1
ATOM 5487 O O . ASP B 1 140 ? -18.523 2.71 3.545 1 97.75 140 ASP B O 1
ATOM 5491 N N . ASP B 1 141 ? -16.651 2.583 4.771 1 97.52 141 ASP B N 1
ATOM 5492 C CA . ASP B 1 141 ? -15.815 2.306 3.607 1 97.52 141 ASP B CA 1
ATOM 5493 C C . ASP B 1 141 ? -15.918 0.84 3.193 1 97.52 141 ASP B C 1
ATOM 5495 O O . ASP B 1 141 ? -14.907 0.141 3.109 1 97.52 141 ASP B O 1
ATOM 5499 N N . LYS B 1 142 ? -17.05 0.42 2.888 1 96.91 142 LYS B N 1
ATOM 5500 C CA . LYS B 1 142 ? -17.286 -0.948 2.434 1 96.91 142 LYS B CA 1
ATOM 5501 C C . LYS B 1 142 ? -18.559 -1.038 1.599 1 96.91 142 LYS B C 1
ATOM 5503 O O . LYS B 1 142 ? -19.591 -0.473 1.967 1 96.91 142 LYS B O 1
ATOM 5508 N N . CYS B 1 143 ? -18.511 -1.595 0.523 1 97.74 143 CYS B N 1
ATOM 5509 C CA . CYS B 1 143 ? -19.674 -1.852 -0.32 1 97.74 143 CYS B CA 1
ATOM 5510 C C . CYS B 1 143 ? -20.508 -3 0.236 1 97.74 143 CYS B C 1
ATOM 5512 O O . CYS B 1 143 ? -19.97 -4.058 0.57 1 97.74 143 CYS B O 1
ATOM 5514 N N . PRO B 1 144 ? -21.784 -2.845 0.391 1 97.27 144 PRO B N 1
ATOM 5515 C CA . PRO B 1 144 ? -22.627 -3.89 0.976 1 97.27 144 PRO B CA 1
ATOM 5516 C C . PRO B 1 144 ? -22.596 -5.19 0.175 1 97.27 144 PRO B C 1
ATOM 5518 O O . PRO B 1 144 ? -22.907 -6.257 0.711 1 97.27 144 PRO B O 1
ATOM 5521 N N . HIS B 1 145 ? -22.206 -5.155 -1.112 1 97.24 145 HIS B N 1
ATOM 5522 C CA . HIS B 1 145 ? -22.226 -6.321 -1.988 1 97.24 145 HIS B CA 1
ATOM 5523 C C . HIS B 1 145 ? -21.193 -7.355 -1.553 1 97.24 145 HIS B C 1
ATOM 5525 O O . HIS B 1 145 ? -21.548 -8.474 -1.177 1 97.24 145 HIS B O 1
ATOM 5531 N N . ARG B 1 146 ? -19.981 -6.983 -1.497 1 96.08 146 ARG B N 1
ATOM 5532 C CA . ARG B 1 146 ? -18.911 -7.923 -1.175 1 96.08 146 ARG B CA 1
ATOM 5533 C C . ARG B 1 146 ? -17.789 -7.233 -0.406 1 96.08 146 ARG B C 1
ATOM 5535 O O . ARG B 1 146 ? -16.628 -7.637 -0.496 1 96.08 146 ARG B O 1
ATOM 5542 N N . LEU B 1 147 ? -18.046 -6.086 0.189 1 96.26 147 LEU B N 1
ATOM 5543 C CA . LEU B 1 147 ? -17.262 -5.464 1.251 1 96.26 147 LEU B CA 1
ATOM 5544 C C . LEU B 1 147 ? -16.024 -4.78 0.683 1 96.26 147 LEU B C 1
ATOM 5546 O O . LEU B 1 147 ? -15.11 -4.421 1.429 1 96.26 147 LEU B O 1
ATOM 5550 N N . ALA B 1 148 ? -15.975 -4.599 -0.654 1 96.67 148 ALA B N 1
ATOM 5551 C CA . ALA B 1 148 ? -14.882 -3.831 -1.245 1 96.67 148 ALA B CA 1
ATOM 5552 C C . ALA B 1 148 ? -14.884 -2.393 -0.734 1 96.67 148 ALA B C 1
ATOM 5554 O O . ALA B 1 148 ? -15.946 -1.79 -0.563 1 96.67 148 ALA B O 1
ATOM 5555 N N . PRO B 1 149 ? -13.707 -1.846 -0.517 1 97.3 149 PRO B N 1
ATOM 5556 C CA . PRO B 1 149 ? -13.673 -0.452 -0.067 1 97.3 149 PRO B CA 1
ATOM 5557 C C . PRO B 1 149 ? -14.224 0.518 -1.109 1 97.3 149 PRO B C 1
ATOM 5559 O O . PRO B 1 149 ? -13.746 0.546 -2.246 1 97.3 149 PRO B O 1
ATOM 5562 N N . LEU B 1 150 ? -15.102 1.305 -0.698 1 98.32 150 LEU B N 1
ATOM 5563 C CA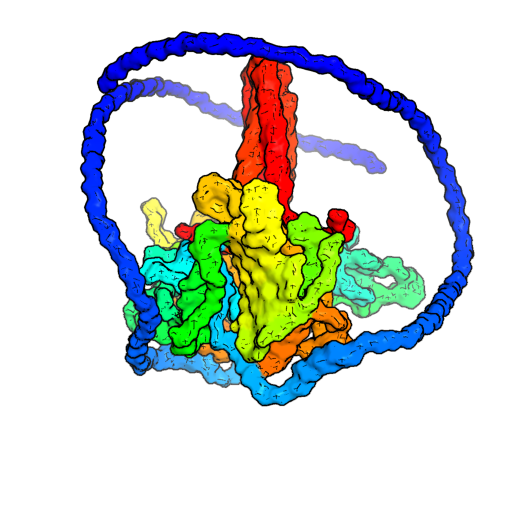 . LEU B 1 150 ? -15.685 2.306 -1.585 1 98.32 150 LEU B CA 1
ATOM 5564 C C . LEU B 1 150 ? -14.688 3.423 -1.872 1 98.32 150 LEU B C 1
ATOM 5566 O O . LEU B 1 150 ? -14.808 4.123 -2.881 1 98.32 150 LEU B O 1
ATOM 5570 N N . SER B 1 151 ? -13.694 3.598 -0.986 1 97.7 151 SER B N 1
ATOM 5571 C CA . SER B 1 151 ? -12.669 4.62 -1.172 1 97.7 151 SER B CA 1
ATOM 5572 C C . SER B 1 151 ? -11.792 4.31 -2.38 1 97.7 151 SER B C 1
ATOM 5574 O O . SER B 1 151 ? -11.105 5.194 -2.897 1 97.7 151 SER B O 1
ATOM 5576 N N . GLU B 1 152 ? -11.743 3.087 -2.822 1 96.36 152 GLU B N 1
ATOM 5577 C CA . GLU B 1 152 ? -11.01 2.696 -4.023 1 96.36 152 GLU B CA 1
ATOM 5578 C C . GLU B 1 152 ? -11.874 2.845 -5.271 1 96.36 152 GLU B C 1
ATOM 5580 O O . GLU B 1 152 ? -11.431 2.538 -6.38 1 96.36 152 GLU B O 1
ATOM 5585 N N . GLY B 1 153 ? -13.091 3.268 -5.061 1 97.03 153 GLY B N 1
ATOM 5586 C CA . GLY B 1 153 ? -14.013 3.475 -6.167 1 97.03 153 GLY B CA 1
ATOM 5587 C C . GLY B 1 153 ? -13.787 4.787 -6.894 1 97.03 153 GLY B C 1
ATOM 5588 O O . GLY B 1 153 ? -12.656 5.27 -6.979 1 97.03 153 GLY B O 1
ATOM 5589 N N . ARG B 1 154 ? -14.829 5.253 -7.56 1 96.81 154 ARG B N 1
ATOM 5590 C CA . ARG B 1 154 ? -14.781 6.501 -8.315 1 96.81 154 ARG B CA 1
ATOM 5591 C C . ARG B 1 154 ? -16.12 7.228 -8.258 1 96.81 154 ARG B C 1
ATOM 5593 O O . ARG B 1 154 ? -17.133 6.645 -7.866 1 96.81 154 ARG B O 1
ATOM 5600 N N . ILE B 1 155 ? -16.07 8.459 -8.545 1 96.85 155 ILE B N 1
ATOM 5601 C CA . ILE B 1 155 ? -17.3 9.204 -8.791 1 96.85 155 ILE B CA 1
ATOM 5602 C C . ILE B 1 155 ? -17.711 9.053 -10.254 1 96.85 155 ILE B C 1
ATOM 5604 O O . ILE B 1 155 ? -16.978 9.463 -11.156 1 96.85 155 ILE B O 1
ATOM 5608 N N . ASP B 1 156 ? -18.775 8.467 -10.487 1 94.63 156 ASP B N 1
ATOM 5609 C CA . ASP B 1 156 ? -19.147 8.133 -11.859 1 94.63 156 ASP B CA 1
ATOM 5610 C C . ASP B 1 156 ? -19.702 9.353 -12.59 1 94.63 156 ASP B C 1
ATOM 5612 O O . ASP B 1 156 ? -19.682 10.464 -12.058 1 94.63 156 ASP B O 1
ATOM 5616 N N . GLU B 1 157 ? -20.152 9.2 -13.824 1 91.74 157 GLU B N 1
ATOM 5617 C CA . GLU B 1 157 ? -20.58 10.276 -14.713 1 91.74 157 GLU B CA 1
ATOM 5618 C C . GLU B 1 157 ? -21.818 10.982 -14.168 1 91.74 157 GLU B C 1
ATOM 5620 O O . GLU B 1 157 ? -22.056 12.153 -14.472 1 91.74 157 GLU B O 1
ATOM 5625 N N . ASP B 1 158 ? -22.604 10.302 -13.302 1 93.21 158 ASP B N 1
ATOM 5626 C CA . ASP B 1 158 ? -23.816 10.876 -12.726 1 93.21 158 ASP B CA 1
ATOM 5627 C C . ASP B 1 158 ? -23.533 11.5 -11.361 1 93.21 158 ASP B C 1
ATOM 5629 O O . ASP B 1 158 ? -24.458 11.907 -10.655 1 93.21 158 ASP B O 1
ATOM 5633 N N . GLY B 1 159 ? -22.303 11.475 -11.008 1 94.74 159 GLY B N 1
ATOM 5634 C CA . GLY B 1 159 ? -21.911 12.086 -9.748 1 94.74 159 GLY B CA 1
ATOM 5635 C C . GLY B 1 159 ? -22.14 11.183 -8.55 1 94.74 159 GLY B C 1
ATOM 5636 O O . GLY B 1 159 ? -22.208 11.655 -7.414 1 94.74 159 GLY B O 1
ATOM 5637 N N . LYS B 1 160 ? -22.32 9.859 -8.78 1 97.18 160 LYS B N 1
ATOM 5638 C CA . LYS B 1 160 ? -22.525 8.882 -7.714 1 97.18 160 LYS B CA 1
ATOM 5639 C C . LYS B 1 160 ? -21.216 8.191 -7.343 1 97.18 160 LYS B C 1
ATOM 5641 O O . LYS B 1 160 ? -20.292 8.123 -8.156 1 97.18 160 LYS B O 1
ATOM 5646 N N . LEU B 1 161 ? -21.113 7.773 -6.084 1 98.3 161 LEU B N 1
ATOM 5647 C CA . LEU B 1 161 ? -19.962 6.97 -5.686 1 98.3 161 LEU B CA 1
ATOM 5648 C C . LEU B 1 161 ? -20.097 5.538 -6.192 1 98.3 161 LEU B C 1
ATOM 5650 O O . LEU B 1 161 ? -21.025 4.824 -5.806 1 98.3 161 LEU B O 1
ATOM 5654 N N . GLN B 1 162 ? -19.217 5.103 -7.038 1 98.03 162 GLN B N 1
ATOM 5655 C CA . GLN B 1 162 ? -19.302 3.798 -7.684 1 98.03 162 GLN B CA 1
ATOM 5656 C C . GLN B 1 162 ? -18.178 2.878 -7.217 1 98.03 162 GLN B C 1
ATOM 5658 O O . GLN B 1 162 ? -17.004 3.254 -7.255 1 98.03 162 GLN B O 1
ATOM 5663 N N . CYS B 1 163 ? -18.571 1.746 -6.748 1 97.71 163 CYS B N 1
ATOM 5664 C CA . CYS B 1 163 ? -17.599 0.742 -6.33 1 97.71 163 CYS B CA 1
ATOM 5665 C C . CYS B 1 163 ? -16.796 0.231 -7.52 1 97.71 163 CYS B C 1
ATOM 5667 O O . CYS B 1 163 ? -17.356 -0.026 -8.588 1 97.71 163 CYS B O 1
ATOM 5669 N N . SER B 1 164 ? -15.516 0.068 -7.376 1 96.32 164 SER B N 1
ATOM 5670 C CA . SER B 1 164 ? -14.632 -0.297 -8.478 1 96.32 164 SER B CA 1
ATOM 5671 C C . SER B 1 164 ? -14.671 -1.798 -8.744 1 96.32 164 SER B C 1
ATOM 5673 O O . SER B 1 164 ? -14.178 -2.264 -9.773 1 96.32 164 SER B O 1
ATOM 5675 N N . TYR B 1 165 ? -15.224 -2.603 -7.864 1 96.56 165 TYR B N 1
ATOM 5676 C CA . TYR B 1 165 ? -15.213 -4.056 -7.99 1 96.56 165 TYR B CA 1
ATOM 5677 C C . TYR B 1 165 ? -16.297 -4.529 -8.951 1 96.56 165 TYR B C 1
ATOM 5679 O O . TYR B 1 165 ? -15.999 -5.137 -9.982 1 96.56 165 TYR B O 1
ATOM 5687 N N . HIS B 1 166 ? -17.658 -4.096 -8.686 1 97.21 166 HIS B N 1
ATOM 5688 C CA . HIS B 1 166 ? -18.762 -4.561 -9.519 1 97.21 166 HIS B CA 1
ATOM 5689 C C . HIS B 1 166 ? -19.595 -3.391 -10.033 1 97.21 166 HIS B C 1
ATOM 5691 O O . HIS B 1 166 ? -20.653 -3.593 -10.632 1 97.21 166 HIS B O 1
ATOM 5697 N N . GLY B 1 167 ? -19.246 -2.22 -9.665 1 97.21 167 GLY B N 1
ATOM 5698 C CA . GLY B 1 167 ? -19.852 -1.046 -10.272 1 97.21 167 GLY B CA 1
ATOM 5699 C C . GLY B 1 167 ? -21.142 -0.623 -9.595 1 97.21 167 GLY B C 1
ATOM 5700 O O . GLY B 1 167 ? -21.936 0.123 -10.171 1 97.21 167 GLY B O 1
ATOM 5701 N N . TRP B 1 168 ? -21.414 -1.132 -8.39 1 97.92 168 TRP B N 1
ATOM 5702 C CA . TRP B 1 168 ? -22.571 -0.612 -7.669 1 97.92 168 TRP B CA 1
ATOM 5703 C C . TRP B 1 168 ? -22.409 0.876 -7.379 1 97.92 168 TRP B C 1
ATOM 5705 O O . TRP B 1 168 ? -21.343 1.317 -6.943 1 97.92 168 TRP B O 1
ATOM 5715 N N . SER B 1 169 ? -23.427 1.64 -7.642 1 97.95 169 SER B N 1
ATOM 5716 C CA . SER B 1 169 ? -23.363 3.085 -7.453 1 97.95 169 SER B CA 1
ATOM 5717 C C . SER B 1 169 ? -24.294 3.537 -6.332 1 97.95 169 SER B C 1
ATOM 5719 O O . SER B 1 169 ? -25.401 3.015 -6.189 1 97.95 169 SER B O 1
ATOM 5721 N N . PHE B 1 170 ? -23.843 4.532 -5.586 1 98.5 170 PHE B N 1
ATOM 5722 C CA . PHE B 1 170 ? -24.583 5.019 -4.428 1 98.5 170 PHE B CA 1
ATOM 5723 C C . PHE B 1 170 ? -24.745 6.533 -4.486 1 98.5 170 PHE B C 1
ATOM 5725 O O . PHE B 1 170 ? -23.814 7.248 -4.861 1 98.5 170 PHE B O 1
ATOM 5732 N N . ASP B 1 171 ? -25.889 7.028 -4.104 1 97.77 171 ASP B N 1
ATOM 5733 C CA . ASP B 1 171 ? -26.087 8.471 -4.013 1 97.77 171 ASP B CA 1
ATOM 5734 C C . ASP B 1 171 ? -25.696 8.994 -2.633 1 97.77 171 ASP B C 1
ATOM 5736 O O . ASP B 1 171 ? -25.229 8.231 -1.784 1 97.77 171 ASP B O 1
ATOM 5740 N N . GLY B 1 172 ? -25.846 10.238 -2.399 1 97 172 GLY B N 1
ATOM 5741 C CA . GLY B 1 172 ? -25.39 10.882 -1.178 1 97 172 GLY B CA 1
ATOM 5742 C C . GLY B 1 172 ? -26.161 10.445 0.053 1 97 172 GLY B C 1
ATOM 5743 O O . GLY B 1 172 ? -25.719 10.668 1.182 1 97 172 GLY B O 1
ATOM 5744 N N . CYS B 1 173 ? -27.283 9.783 -0.135 1 96.23 173 CYS B N 1
ATOM 5745 C CA . CYS B 1 173 ? -28.091 9.309 0.983 1 96.23 173 CYS B CA 1
ATOM 5746 C C . CYS B 1 173 ? -27.74 7.868 1.337 1 96.23 173 CYS B C 1
ATOM 5748 O O . CYS B 1 173 ? -28.258 7.321 2.312 1 96.23 173 CYS B O 1
ATOM 5750 N N . GLY B 1 174 ? -26.855 7.272 0.556 1 97.31 174 GLY B N 1
ATOM 5751 C CA . GLY B 1 174 ? -26.453 5.898 0.814 1 97.31 174 GLY B CA 1
ATOM 5752 C C . GLY B 1 174 ? -27.262 4.883 0.03 1 97.31 174 GLY B C 1
ATOM 5753 O O . GLY B 1 174 ? -26.956 3.689 0.05 1 97.31 174 GLY B O 1
ATOM 5754 N N . SER B 1 175 ? -28.268 5.294 -0.706 1 97.11 175 SER B N 1
ATOM 5755 C CA . SER B 1 175 ? -29.104 4.39 -1.489 1 97.11 175 SER B CA 1
ATOM 5756 C C . SER B 1 175 ? -28.358 3.865 -2.711 1 97.11 175 SER B C 1
ATOM 5758 O O . SER B 1 175 ? -27.64 4.615 -3.376 1 97.11 175 SER B O 1
ATOM 5760 N N . CYS B 1 176 ? -28.536 2.587 -2.94 1 97.65 176 CYS B N 1
ATOM 5761 C CA . CYS B 1 176 ? -28.011 2.012 -4.173 1 97.65 176 CYS B CA 1
ATOM 5762 C C . CYS B 1 176 ? -28.876 2.399 -5.367 1 97.65 176 CYS B C 1
ATOM 5764 O O . CYS B 1 176 ? -30.099 2.254 -5.325 1 97.65 176 CYS B O 1
ATOM 5766 N N . VAL B 1 177 ? -28.245 2.883 -6.406 1 96.58 177 VAL B N 1
ATOM 5767 C CA . VAL B 1 177 ? -29.053 3.398 -7.506 1 96.58 177 VAL B CA 1
ATOM 5768 C C . VAL B 1 177 ? -28.805 2.566 -8.763 1 96.58 177 VAL B C 1
ATOM 5770 O O . VAL B 1 177 ? -29.566 2.649 -9.73 1 96.58 177 VAL B O 1
ATOM 5773 N N . LYS B 1 178 ? -27.733 1.762 -8.709 1 95.89 178 LYS B N 1
ATOM 5774 C CA . LYS B 1 178 ? -27.424 0.971 -9.896 1 95.89 178 LYS B CA 1
ATOM 5775 C C . LYS B 1 178 ? -26.717 -0.329 -9.522 1 95.89 178 LYS B C 1
ATOM 5777 O O . LYS B 1 178 ? -25.779 -0.324 -8.722 1 95.89 178 LYS B O 1
ATOM 5782 N N . ILE B 1 179 ? -27.148 -1.431 -9.986 1 96.8 179 ILE B N 1
ATOM 5783 C CA . ILE B 1 179 ? -26.508 -2.742 -9.967 1 96.8 179 ILE B CA 1
ATOM 5784 C C . ILE B 1 179 ? -26.39 -3.28 -11.391 1 96.8 179 ILE B C 1
ATOM 5786 O O . ILE B 1 179 ? -27.334 -3.876 -11.916 1 96.8 179 ILE B O 1
ATOM 5790 N N . PRO B 1 180 ? -25.224 -3.142 -11.962 1 95.36 180 PRO B N 1
ATOM 5791 C CA . PRO B 1 180 ? -25.094 -3.458 -13.387 1 95.36 180 PRO B CA 1
ATOM 5792 C C . PRO B 1 180 ? -25.419 -4.917 -13.699 1 95.36 180 PRO B C 1
ATOM 5794 O O . PRO B 1 180 ? -25.91 -5.224 -14.789 1 95.36 180 PRO B O 1
ATOM 5797 N N . GLN B 1 181 ? -25.19 -5.836 -12.798 1 94.09 181 GLN B N 1
ATOM 5798 C CA . GLN B 1 181 ? -25.331 -7.266 -13.053 1 94.09 181 GLN B CA 1
ATOM 5799 C C . GLN B 1 181 ? -26.754 -7.737 -12.768 1 94.09 181 GLN B C 1
ATOM 5801 O O . GLN B 1 181 ? -27.069 -8.917 -12.94 1 94.09 181 GLN B O 1
ATOM 5806 N N . ALA B 1 182 ? -27.596 -6.877 -12.28 1 95 182 ALA B N 1
ATOM 5807 C CA . ALA B 1 182 ? -28.966 -7.267 -11.955 1 95 182 ALA B CA 1
ATOM 5808 C C . ALA B 1 182 ? -29.854 -7.233 -13.195 1 95 182 ALA B C 1
ATOM 5810 O O . ALA B 1 182 ? -29.838 -6.26 -13.951 1 95 182 ALA B O 1
ATOM 5811 N N . ALA B 1 183 ? -30.601 -8.267 -13.371 1 93.15 183 ALA B N 1
ATOM 5812 C CA . ALA B 1 183 ? -31.583 -8.303 -14.451 1 93.15 183 ALA B CA 1
ATOM 5813 C C . ALA B 1 183 ? -32.646 -7.224 -14.263 1 93.15 183 ALA B C 1
ATOM 5815 O O . ALA B 1 183 ? -32.979 -6.863 -13.132 1 93.15 183 ALA B O 1
ATOM 5816 N N . SER B 1 184 ? -33.138 -6.763 -15.371 1 90.63 184 SER B N 1
ATOM 5817 C CA . SER B 1 184 ? -34.107 -5.672 -15.329 1 90.63 184 SER B CA 1
ATOM 5818 C C . SER B 1 184 ? -35.484 -6.171 -14.906 1 90.63 184 SER B C 1
ATOM 5820 O O . SER B 1 184 ? -36.347 -5.379 -14.522 1 90.63 184 SER B O 1
ATOM 5822 N N . GLU B 1 185 ? -35.655 -7.45 -15.02 1 89.99 185 GLU B N 1
ATOM 5823 C CA . GLU B 1 185 ? -36.928 -8.06 -14.648 1 89.99 185 GLU B CA 1
ATOM 5824 C C . GLU B 1 185 ? -36.73 -9.161 -13.609 1 89.99 185 GLU B C 1
ATOM 5826 O O . GLU B 1 185 ? -35.609 -9.628 -13.398 1 89.99 185 GLU B O 1
ATOM 5831 N N . GLY B 1 186 ? -37.788 -9.414 -12.883 1 87.31 186 GLY B N 1
ATOM 5832 C CA . GLY B 1 186 ? -37.732 -10.493 -11.91 1 87.31 186 GLY B CA 1
ATOM 5833 C C . GLY B 1 186 ? -37.227 -10.046 -10.551 1 87.31 186 GLY B C 1
ATOM 5834 O O . GLY B 1 186 ? -37.233 -8.852 -10.244 1 87.31 186 GLY B O 1
ATOM 5835 N N . PRO B 1 187 ? -36.87 -10.944 -9.729 1 86.43 187 PRO B N 1
ATOM 5836 C CA . PRO B 1 187 ? -36.45 -10.657 -8.355 1 86.43 187 PRO B CA 1
ATOM 5837 C C . PRO B 1 187 ? -35.197 -9.787 -8.291 1 86.43 187 PRO B C 1
ATOM 5839 O O . PRO B 1 187 ? -35.054 -8.97 -7.378 1 86.43 187 PRO B O 1
ATOM 5842 N N . GLU B 1 188 ? -34.327 -9.914 -9.266 1 91.28 188 GLU B N 1
ATOM 5843 C CA . GLU B 1 188 ? -33.08 -9.154 -9.248 1 91.28 188 GLU B CA 1
ATOM 5844 C C . GLU B 1 188 ? -33.338 -7.666 -9.462 1 91.28 188 GLU B C 1
ATOM 5846 O O . GLU B 1 188 ? -32.563 -6.824 -9.001 1 91.28 188 GLU B O 1
ATOM 5851 N N . ALA B 1 189 ? -34.405 -7.395 -10.1 1 90.54 189 ALA B N 1
ATOM 5852 C CA . ALA B 1 189 ? -34.743 -6.01 -10.418 1 90.54 189 ALA B CA 1
ATOM 5853 C C . ALA B 1 189 ? -35.024 -5.209 -9.15 1 90.54 189 ALA B C 1
ATOM 5855 O O . ALA B 1 189 ? -34.886 -3.983 -9.139 1 90.54 189 ALA B O 1
ATOM 5856 N N . ARG B 1 190 ? -35.364 -5.852 -8.092 1 92.24 190 ARG B N 1
ATOM 5857 C CA . ARG B 1 190 ? -35.725 -5.184 -6.846 1 92.24 190 ARG B CA 1
ATOM 5858 C C . ARG B 1 190 ? -34.519 -5.061 -5.92 1 92.24 190 ARG B C 1
ATOM 5860 O O . ARG B 1 190 ? -34.605 -4.439 -4.859 1 92.24 190 ARG B O 1
ATOM 5867 N N . ALA B 1 191 ? -33.47 -5.638 -6.331 1 93.75 191 ALA B N 1
ATOM 5868 C CA . ALA B 1 191 ? -32.284 -5.669 -5.478 1 93.75 191 ALA B CA 1
ATOM 5869 C C . ALA B 1 191 ? -31.818 -4.256 -5.136 1 93.75 191 ALA B C 1
ATOM 5871 O O . ALA B 1 191 ? -31.388 -3.993 -4.01 1 93.75 191 ALA B O 1
ATOM 5872 N N . VAL B 1 192 ? -31.943 -3.342 -6.05 1 93.54 192 VAL B N 1
ATOM 5873 C CA . VAL B 1 192 ? -31.466 -1.974 -5.87 1 93.54 192 VAL B CA 1
ATOM 5874 C C . VAL B 1 192 ? -32.275 -1.285 -4.773 1 93.54 192 VAL B C 1
ATOM 5876 O O . VAL B 1 192 ? -31.773 -0.384 -4.096 1 93.54 192 VAL B O 1
ATOM 5879 N N . ARG B 1 193 ? -33.503 -1.741 -4.53 1 93.36 193 ARG B N 1
ATOM 5880 C CA . ARG B 1 193 ? -34.395 -1.093 -3.575 1 93.36 193 ARG B CA 1
ATOM 5881 C C . ARG B 1 193 ? -34.293 -1.745 -2.2 1 93.36 193 ARG B C 1
ATOM 5883 O O . ARG B 1 193 ? -34.921 -1.288 -1.243 1 93.36 193 ARG B O 1
ATOM 5890 N N . SER B 1 194 ? -33.487 -2.741 -2.119 1 94.55 194 SER B N 1
ATOM 5891 C CA . SER B 1 194 ? -33.321 -3.431 -0.843 1 94.55 194 SER B CA 1
ATOM 5892 C C . SER B 1 194 ? -32.527 -2.583 0.144 1 94.55 194 SER B C 1
ATOM 5894 O O . SER B 1 194 ? -31.539 -1.946 -0.23 1 94.55 194 SER B O 1
ATOM 5896 N N . PRO B 1 195 ? -32.975 -2.586 1.429 1 94.51 195 PRO B N 1
ATOM 5897 C CA . PRO B 1 195 ? -32.168 -1.912 2.45 1 94.51 195 PRO B CA 1
ATOM 5898 C C . PRO B 1 195 ? -30.772 -2.514 2.591 1 94.51 195 PRO B C 1
ATOM 5900 O O . PRO B 1 195 ? -29.841 -1.829 3.023 1 94.51 195 PRO B O 1
ATOM 5903 N N . LYS B 1 196 ? -30.59 -3.761 2.194 1 95.6 196 LYS B N 1
ATOM 5904 C CA . LYS B 1 196 ? -29.295 -4.429 2.297 1 95.6 196 LYS B CA 1
ATOM 5905 C C . LYS B 1 196 ? -28.324 -3.912 1.24 1 95.6 196 LYS B C 1
ATOM 5907 O O . LYS B 1 196 ? -27.119 -4.159 1.323 1 95.6 196 LYS B O 1
ATOM 5912 N N . ALA B 1 197 ? -28.89 -3.206 0.273 1 96.8 197 ALA B N 1
ATOM 5913 C CA . ALA B 1 197 ? -28.054 -2.706 -0.815 1 96.8 197 ALA B CA 1
ATOM 5914 C C . ALA B 1 197 ? -27.501 -1.321 -0.489 1 96.8 197 ALA B C 1
ATOM 5916 O O . ALA B 1 197 ? -26.676 -0.784 -1.233 1 96.8 197 ALA B O 1
ATOM 5917 N N . CYS B 1 198 ? -27.856 -0.757 0.609 1 97.29 198 CYS B N 1
ATOM 5918 C CA . CYS B 1 198 ? -27.536 0.634 0.91 1 97.29 198 CYS B CA 1
ATOM 5919 C C . CYS B 1 198 ? -26.184 0.744 1.606 1 97.29 198 CYS B C 1
ATOM 5921 O O . CYS B 1 198 ? -25.838 -0.097 2.437 1 97.29 198 CYS B O 1
ATOM 5923 N N . ALA B 1 199 ? -25.477 1.758 1.262 1 97.87 199 ALA B N 1
ATOM 5924 C CA . ALA B 1 199 ? -24.261 2.1 1.995 1 97.87 199 ALA B CA 1
ATOM 5925 C C . ALA B 1 199 ? -24.593 2.785 3.318 1 97.87 199 ALA B C 1
ATOM 5927 O O . ALA B 1 199 ? -25.571 3.531 3.41 1 97.87 199 ALA B O 1
ATOM 5928 N N . THR B 1 200 ? -23.81 2.546 4.335 1 97.49 200 THR B N 1
ATOM 5929 C CA . THR B 1 200 ? -23.994 3.189 5.631 1 97.49 200 THR B CA 1
ATOM 5930 C C . THR B 1 200 ? -23.445 4.613 5.611 1 97.49 200 THR B C 1
ATOM 5932 O O . THR B 1 200 ? -22.265 4.826 5.324 1 97.49 200 THR B O 1
ATOM 5935 N N . ARG B 1 201 ? -24.242 5.504 5.877 1 97.86 201 ARG B N 1
ATOM 5936 C CA . ARG B 1 201 ? -23.891 6.92 5.833 1 97.86 201 ARG B CA 1
ATOM 5937 C C . ARG B 1 201 ? -23.748 7.493 7.239 1 97.86 201 ARG B C 1
ATOM 5939 O O . ARG B 1 201 ? -24.46 7.082 8.158 1 97.86 201 ARG B O 1
ATOM 5946 N N . PHE B 1 202 ? -22.863 8.487 7.428 1 98.55 202 PHE B N 1
ATOM 5947 C CA . PHE B 1 202 ? -22.65 9.176 8.696 1 98.55 202 PHE B CA 1
ATOM 5948 C C . PHE B 1 202 ? -23.034 10.646 8.584 1 98.55 202 PHE B C 1
ATOM 5950 O O . PHE B 1 202 ? -22.908 11.247 7.514 1 98.55 202 PHE B O 1
ATOM 5957 N N . PRO B 1 203 ? -23.456 11.246 9.727 1 98.05 203 PRO B N 1
ATOM 5958 C CA . PRO B 1 203 ? -23.64 12.699 9.695 1 98.05 203 PRO B CA 1
ATOM 5959 C C . PRO B 1 203 ? -22.349 13.451 9.382 1 98.05 203 PRO B C 1
ATOM 5961 O O . PRO B 1 203 ? -21.281 13.085 9.881 1 98.05 203 PRO B O 1
ATOM 5964 N N . THR B 1 204 ? -22.469 14.411 8.508 1 97.88 204 THR B N 1
ATOM 5965 C CA . THR B 1 204 ? -21.329 15.222 8.096 1 97.88 204 THR B CA 1
ATOM 5966 C C . THR B 1 204 ? -21.672 16.708 8.158 1 97.88 204 THR B C 1
ATOM 5968 O O . THR B 1 204 ? -22.833 17.09 7.997 1 97.88 204 THR B O 1
ATOM 5971 N N . LEU B 1 205 ? -20.635 17.487 8.47 1 96.4 205 LEU B N 1
ATOM 5972 C CA . LEU B 1 205 ? -20.811 18.931 8.578 1 96.4 205 LEU B CA 1
ATOM 5973 C C . LEU B 1 205 ? -19.525 19.664 8.211 1 96.4 205 LEU B C 1
ATOM 5975 O O . LEU B 1 205 ? -18.434 19.252 8.611 1 96.4 205 LEU B O 1
ATOM 5979 N N . VAL B 1 206 ? -19.651 20.677 7.347 1 97.63 206 VAL B N 1
ATOM 5980 C CA . VAL B 1 206 ? -18.515 21.55 7.067 1 97.63 206 VAL B CA 1
ATOM 5981 C C . VAL B 1 206 ? -18.61 22.812 7.921 1 97.63 206 VAL B C 1
ATOM 5983 O O . VAL B 1 206 ? -19.641 23.489 7.927 1 97.63 206 VAL B O 1
ATOM 5986 N N . SER B 1 207 ? -17.619 23.051 8.685 1 97 207 SER B N 1
ATOM 5987 C CA . SER B 1 207 ? -17.565 24.243 9.525 1 97 207 SER B CA 1
ATOM 5988 C C . SER B 1 207 ? -16.164 24.846 9.541 1 97 207 SER B C 1
ATOM 5990 O O . SER B 1 207 ? -15.186 24.149 9.816 1 97 207 SER B O 1
ATOM 5992 N N . GLN B 1 208 ? -16.031 26.087 9.162 1 96.62 208 GLN B N 1
ATOM 5993 C CA . GLN B 1 208 ? -14.804 26.876 9.204 1 96.62 208 GLN B CA 1
ATOM 5994 C C . GLN B 1 208 ? -13.664 26.159 8.486 1 96.62 208 GLN B C 1
ATOM 5996 O O . GLN B 1 208 ? -12.551 26.073 9.008 1 96.62 208 GLN B O 1
ATOM 6001 N N . GLY B 1 209 ? -13.978 25.58 7.356 1 96.67 209 GLY B N 1
ATOM 6002 C CA . GLY B 1 209 ? -12.965 24.981 6.502 1 96.67 209 GLY B CA 1
ATOM 6003 C C . GLY B 1 209 ? -12.609 23.562 6.902 1 96.67 209 GLY B C 1
ATOM 6004 O O . GLY B 1 209 ? -11.699 22.96 6.329 1 96.67 209 GLY B O 1
ATOM 6005 N N . LEU B 1 210 ? -13.335 22.993 7.888 1 98.31 210 LEU B N 1
ATOM 6006 C CA . LEU B 1 210 ? -13.089 21.635 8.361 1 98.31 210 LEU B CA 1
ATOM 6007 C C . LEU B 1 210 ? -14.28 20.731 8.061 1 98.31 210 LEU B C 1
ATOM 6009 O O . LEU B 1 210 ? -15.432 21.154 8.184 1 98.31 210 LEU B O 1
ATOM 6013 N N . LEU B 1 211 ? -13.993 19.524 7.643 1 98.73 211 LEU B N 1
ATOM 6014 C CA . LEU B 1 211 ? -15.033 18.512 7.495 1 98.73 211 LEU B CA 1
ATOM 6015 C C . LEU B 1 211 ? -15.202 17.713 8.783 1 98.73 211 LEU B C 1
ATOM 6017 O O . LEU B 1 211 ? -14.263 17.058 9.24 1 98.73 211 LEU B O 1
ATOM 6021 N N . PHE B 1 212 ? -16.388 17.741 9.38 1 98.78 212 PHE B N 1
ATOM 6022 C CA . PHE B 1 212 ? -16.695 17.014 10.606 1 98.78 212 PHE B CA 1
ATOM 6023 C C . PHE B 1 212 ? -17.547 15.786 10.308 1 98.78 212 PHE B C 1
ATOM 6025 O O . PHE B 1 212 ? -18.435 15.832 9.454 1 98.78 212 PHE B O 1
ATOM 6032 N N . VAL B 1 213 ? -17.301 14.716 10.995 1 98.7 213 VAL B N 1
ATOM 6033 C CA . VAL B 1 213 ? -18.072 13.484 10.866 1 98.7 213 VAL B CA 1
ATOM 6034 C C . VAL B 1 213 ? -18.513 13.003 12.246 1 98.7 213 VAL B C 1
ATOM 6036 O O . VAL B 1 213 ? -17.739 13.054 13.205 1 98.7 213 VAL B O 1
ATOM 6039 N N . TRP B 1 214 ? -19.775 12.655 12.402 1 98.43 214 TRP B N 1
ATOM 6040 C CA . TRP B 1 214 ? -20.299 11.928 13.554 1 98.43 214 TRP B CA 1
ATOM 6041 C C . TRP B 1 214 ? -20.155 10.422 13.36 1 98.43 214 TRP B C 1
ATOM 6043 O O . TRP B 1 214 ? -20.7 9.858 12.409 1 98.43 214 TRP B O 1
ATOM 6053 N N . PRO B 1 215 ? -19.362 9.749 14.211 1 96.72 215 PRO B N 1
ATOM 6054 C CA . PRO B 1 215 ? -18.919 8.392 13.885 1 96.72 215 PRO B CA 1
ATOM 6055 C C . PRO B 1 215 ? -20.034 7.358 14.021 1 96.72 215 PRO B C 1
ATOM 6057 O O . PRO B 1 215 ? -19.901 6.233 13.532 1 96.72 215 PRO B O 1
ATOM 6060 N N . ASP B 1 216 ? -21.121 7.646 14.722 1 95.88 216 ASP B N 1
ATOM 6061 C CA . ASP B 1 216 ? -22.223 6.707 14.908 1 95.88 216 ASP B CA 1
ATOM 6062 C C . ASP B 1 216 ? -23.287 6.888 13.827 1 95.88 216 ASP B C 1
ATOM 6064 O O . ASP B 1 216 ? -23.926 7.939 13.747 1 95.88 216 ASP B O 1
ATOM 6068 N N . GLU B 1 217 ? -23.517 5.889 13.08 1 94.52 217 GLU B N 1
ATOM 6069 C CA . GLU B 1 217 ? -24.473 5.954 11.978 1 94.52 217 GLU B CA 1
ATOM 6070 C C . GLU B 1 217 ? -25.896 6.149 12.494 1 94.52 217 GLU B C 1
ATOM 6072 O O . GLU B 1 217 ? -26.778 6.581 11.748 1 94.52 217 GLU B O 1
ATOM 6077 N N . ASN B 1 218 ? -26.135 5.871 13.717 1 94.41 218 ASN B N 1
ATOM 6078 C CA . ASN B 1 218 ? -27.461 6.016 14.306 1 94.41 218 ASN B CA 1
ATOM 6079 C C . ASN B 1 218 ? -27.586 7.318 15.093 1 94.41 218 ASN B C 1
ATOM 6081 O O . ASN B 1 218 ? -28.593 7.549 15.764 1 94.41 218 ASN B O 1
ATOM 6085 N N . GLY B 1 219 ? -26.599 8.151 15.036 1 95.24 219 GLY B N 1
ATOM 6086 C CA . GLY B 1 219 ? -26.561 9.337 15.877 1 95.24 219 GLY B CA 1
ATOM 6087 C C . GLY B 1 219 ? -27.078 10.58 15.179 1 95.24 219 GLY B C 1
ATOM 6088 O O . GLY B 1 219 ? -26.677 11.697 15.512 1 95.24 219 GLY B O 1
ATOM 6089 N N . TRP B 1 220 ? -27.915 10.475 14.236 1 96.29 220 TRP B N 1
ATOM 6090 C CA . TRP B 1 220 ? -28.371 11.598 13.424 1 96.29 220 TRP B CA 1
ATOM 6091 C C . TRP B 1 220 ? -29.083 12.638 14.284 1 96.29 220 TRP B C 1
ATOM 6093 O O . TRP B 1 220 ? -28.836 13.839 14.149 1 96.29 220 TRP B O 1
ATOM 6103 N N . GLU B 1 221 ? -29.906 12.189 15.147 1 96.82 221 GLU B N 1
ATOM 6104 C CA . GLU B 1 221 ? -30.639 13.101 16.019 1 96.82 221 GLU B CA 1
ATOM 6105 C C . GLU B 1 221 ? -29.693 13.854 16.951 1 96.82 221 GLU B C 1
ATOM 6107 O O . GLU B 1 221 ? -29.771 15.079 17.066 1 96.82 221 GLU B O 1
ATOM 6112 N N . LYS B 1 222 ? -28.843 13.118 17.541 1 96.46 222 LYS B N 1
ATOM 6113 C CA . LYS B 1 222 ? -27.876 13.738 18.443 1 96.46 222 LYS B CA 1
ATOM 6114 C C . LYS B 1 222 ? -26.964 14.703 17.691 1 96.46 222 LYS B C 1
ATOM 6116 O O . LYS B 1 222 ? -26.664 15.793 18.183 1 96.46 222 LYS B O 1
ATOM 6121 N N . ALA B 1 223 ? -26.527 14.295 16.576 1 96.96 223 ALA B N 1
ATOM 6122 C CA . ALA B 1 223 ? -25.655 15.13 15.754 1 96.96 223 ALA B CA 1
ATOM 6123 C C . ALA B 1 223 ? -26.341 16.443 15.385 1 96.96 223 ALA B C 1
ATOM 6125 O O . ALA B 1 223 ? -25.736 17.513 15.476 1 96.96 223 ALA B O 1
ATOM 6126 N N . SER B 1 224 ? -27.564 16.386 14.988 1 95.68 224 SER B N 1
ATOM 6127 C CA . SER B 1 224 ? -28.307 17.569 14.567 1 95.68 224 SER B CA 1
ATOM 6128 C C . SER B 1 224 ? -28.522 18.53 15.732 1 95.68 224 SER B C 1
ATOM 6130 O O . SER B 1 224 ? -28.636 19.741 15.531 1 95.68 224 SER B O 1
ATOM 6132 N N . ALA B 1 225 ? -28.485 17.942 16.881 1 95.92 225 ALA B N 1
ATOM 6133 C CA . ALA B 1 225 ? -28.726 18.746 18.076 1 95.92 225 ALA B CA 1
ATOM 6134 C C . ALA B 1 225 ? -27.418 19.289 18.645 1 95.92 225 ALA B C 1
ATOM 6136 O O . ALA B 1 225 ? -27.422 20.023 19.636 1 95.92 225 ALA B O 1
ATOM 6137 N N . SER B 1 226 ? -26.39 18.931 18.027 1 95.33 226 SER B N 1
ATOM 6138 C CA . SER B 1 226 ? -25.086 19.306 18.564 1 95.33 226 SER B CA 1
ATOM 6139 C C . SER B 1 226 ? -24.338 20.227 17.606 1 95.33 226 SER B C 1
ATOM 6141 O O . SER B 1 226 ? -24.505 20.132 16.388 1 95.33 226 SER B O 1
ATOM 6143 N N . LYS B 1 227 ? -23.561 21.11 18.186 1 95.13 227 LYS B N 1
ATOM 6144 C CA . LYS B 1 227 ? -22.695 21.975 17.39 1 95.13 227 LYS B CA 1
ATOM 6145 C C . LYS B 1 227 ? -21.246 21.501 17.443 1 95.13 227 LYS B C 1
ATOM 6147 O O . LYS B 1 227 ? -20.771 21.055 18.489 1 95.13 227 LYS B O 1
ATOM 6152 N N . PRO B 1 228 ? -20.559 21.544 16.318 1 96.22 228 PRO B N 1
ATOM 6153 C CA . PRO B 1 228 ? -19.135 21.2 16.354 1 96.22 228 PRO B CA 1
ATOM 6154 C C . PRO B 1 228 ? -18.294 22.247 17.081 1 96.22 228 PRO B C 1
ATOM 6156 O O . PRO B 1 228 ? -18.729 23.39 17.244 1 96.22 228 PRO B O 1
ATOM 6159 N N . PRO B 1 229 ? -17.116 21.834 17.566 1 95.99 229 PRO B N 1
ATOM 6160 C CA . PRO B 1 229 ? -16.199 22.842 18.104 1 95.99 229 PRO B CA 1
ATOM 6161 C C . PRO B 1 229 ? -15.815 23.9 17.073 1 95.99 229 PRO B C 1
ATOM 6163 O O . PRO B 1 229 ? -15.643 23.584 15.893 1 95.99 229 PRO B O 1
ATOM 6166 N N . MET B 1 230 ? -15.637 25.11 17.536 1 96.46 230 MET B N 1
ATOM 6167 C CA . MET B 1 230 ? -15.369 26.226 16.633 1 96.46 230 MET B CA 1
ATOM 6168 C C . MET B 1 230 ? -14.02 26.866 16.943 1 96.46 230 MET B C 1
ATOM 6170 O O . MET B 1 230 ? -13.608 26.924 18.103 1 96.46 230 MET B O 1
ATOM 6174 N N . LEU B 1 231 ? -13.42 27.329 15.923 1 97.88 231 LEU B N 1
ATOM 6175 C CA . LEU B 1 231 ? -12.24 28.169 16.099 1 97.88 231 LEU B CA 1
ATOM 6176 C C . LEU B 1 231 ? -12.622 29.528 16.675 1 97.88 231 LEU B C 1
ATOM 6178 O O . LEU B 1 231 ? -13.758 29.98 16.511 1 97.88 231 LEU B O 1
ATOM 6182 N N . PRO B 1 232 ? -11.687 30.171 17.345 1 97.09 232 PRO B N 1
ATOM 6183 C CA . PRO B 1 232 ? -11.967 31.498 17.897 1 97.09 232 PRO B CA 1
ATOM 6184 C C . PRO B 1 232 ? -12.362 32.512 16.826 1 97.09 232 PRO B C 1
ATOM 6186 O O . PRO B 1 232 ? -11.969 32.373 15.665 1 97.09 232 PRO B O 1
ATOM 6189 N N . ASP B 1 233 ? -13.02 33.54 17.214 1 95.46 233 ASP B N 1
ATOM 6190 C CA . ASP B 1 233 ? -13.519 34.573 16.31 1 95.46 233 ASP B CA 1
ATOM 6191 C C . ASP B 1 233 ? -12.37 35.267 15.583 1 95.46 233 ASP B C 1
ATOM 6193 O O . ASP B 1 233 ? -12.538 35.743 14.458 1 95.46 233 ASP B O 1
ATOM 6197 N N . ASP B 1 234 ? -11.278 35.243 16.175 1 94.98 234 ASP B N 1
ATOM 6198 C CA . ASP B 1 234 ? -10.108 35.926 15.629 1 94.98 234 ASP B CA 1
ATOM 6199 C C . ASP B 1 234 ? -9.724 35.353 14.267 1 94.98 234 ASP B C 1
ATOM 6201 O O . ASP B 1 234 ? -9.12 36.045 13.445 1 94.98 234 ASP B O 1
ATOM 6205 N N . TYR B 1 235 ? -10.106 34.124 14.039 1 94.61 235 TYR B N 1
ATOM 6206 C CA . TYR B 1 235 ? -9.768 33.477 12.776 1 94.61 235 TYR B CA 1
ATOM 6207 C C . TYR B 1 235 ? -10.488 34.145 11.611 1 94.61 235 TYR B C 1
ATOM 6209 O O . TYR B 1 235 ? -10.084 33.996 10.455 1 94.61 235 TYR B O 1
ATOM 6217 N N . GLU B 1 236 ? -11.525 34.943 11.886 1 92.99 236 GLU B N 1
ATOM 6218 C CA . GLU B 1 236 ? -12.301 35.592 10.833 1 92.99 236 GLU B CA 1
ATOM 6219 C C . GLU B 1 236 ? -11.962 37.076 10.733 1 92.99 236 GLU B C 1
ATOM 6221 O O . GLU B 1 236 ? -12.443 37.769 9.834 1 92.99 236 GLU B O 1
ATOM 6226 N N . LYS B 1 237 ? -11.174 37.558 11.647 1 94.25 237 LYS B N 1
ATOM 6227 C CA . LYS B 1 237 ? -10.802 38.97 11.632 1 94.25 237 LYS B CA 1
ATOM 6228 C C . LYS B 1 237 ? -9.678 39.231 10.632 1 94.25 237 LYS B C 1
ATOM 6230 O O . LYS B 1 237 ? -8.746 38.433 10.515 1 94.25 237 LYS B O 1
ATOM 6235 N N . PRO B 1 238 ? -9.725 40.271 9.951 1 90.55 238 PRO B N 1
ATOM 6236 C CA . PRO B 1 238 ? -8.719 40.585 8.934 1 90.55 238 PRO B CA 1
ATOM 6237 C C . PRO B 1 238 ? -7.331 40.813 9.528 1 90.55 238 PRO B C 1
ATOM 6239 O O . PRO B 1 238 ? -6.325 40.679 8.826 1 90.55 238 PRO B O 1
ATOM 6242 N N . GLU B 1 239 ? -7.317 41.186 10.793 1 91.72 239 GLU B N 1
ATOM 6243 C CA . GLU B 1 239 ? -6.031 41.473 11.42 1 91.72 239 GLU B CA 1
ATOM 6244 C C . GLU B 1 239 ? -5.229 40.194 11.644 1 91.72 239 GLU B C 1
ATOM 6246 O O . GLU B 1 239 ? -4.033 40.248 11.939 1 91.72 239 GLU B O 1
ATOM 6251 N N . PHE B 1 240 ? -5.891 39.056 11.472 1 94.57 240 PHE B N 1
ATOM 6252 C CA . PHE B 1 240 ? -5.199 37.794 11.704 1 94.57 240 PHE B CA 1
ATOM 6253 C C . PHE B 1 240 ? -4.942 37.068 10.389 1 94.57 240 PHE B C 1
ATOM 6255 O O . PHE B 1 240 ? -5.799 37.055 9.502 1 94.57 240 PHE B O 1
ATOM 6262 N N . ALA B 1 241 ? -3.757 36.596 10.223 1 94.97 241 ALA B N 1
ATOM 6263 C CA . ALA B 1 241 ? -3.418 35.662 9.153 1 94.97 241 ALA B CA 1
ATOM 6264 C C . ALA B 1 241 ? -3.449 34.22 9.654 1 94.97 241 ALA B C 1
ATOM 6266 O O . ALA B 1 241 ? -3.016 33.936 10.773 1 94.97 241 ALA B O 1
ATOM 6267 N N . THR B 1 242 ? -4.052 33.38 8.834 1 94.52 242 THR B N 1
ATOM 6268 C CA . THR B 1 242 ? -4.271 32.011 9.289 1 94.52 242 THR B CA 1
ATOM 6269 C C . THR B 1 242 ? -3.538 31.02 8.39 1 94.52 242 THR B C 1
ATOM 6271 O O . THR B 1 242 ? -3.317 31.292 7.208 1 94.52 242 THR B O 1
ATOM 6274 N N . VAL B 1 243 ? -3.055 29.932 8.938 1 94.74 243 VAL B N 1
ATOM 6275 C CA . VAL B 1 243 ? -2.469 28.821 8.194 1 94.74 243 VAL B CA 1
ATOM 6276 C C . VAL B 1 243 ? -2.824 27.5 8.873 1 94.74 243 VAL B C 1
ATOM 6278 O O . VAL B 1 243 ? -2.889 27.424 10.102 1 94.74 243 VAL B O 1
ATOM 6281 N N . ASN B 1 244 ? -3.155 26.539 8.081 1 97.21 244 ASN B N 1
ATOM 6282 C CA . ASN B 1 244 ? -3.563 25.232 8.584 1 97.21 244 ASN B CA 1
ATOM 6283 C C . ASN B 1 244 ? -2.661 24.121 8.054 1 97.21 244 ASN B C 1
ATOM 6285 O O . ASN B 1 244 ? -2.142 24.215 6.94 1 97.21 244 ASN B O 1
ATOM 6289 N N . ILE B 1 245 ? -2.476 23.091 8.868 1 98.15 245 ILE B N 1
ATOM 6290 C CA . ILE B 1 245 ? -1.731 21.906 8.458 1 98.15 245 ILE B CA 1
ATOM 6291 C C . ILE B 1 245 ? -2.34 20.664 9.104 1 98.15 245 ILE B C 1
ATOM 6293 O O . ILE B 1 245 ? -2.942 20.747 10.177 1 98.15 245 ILE B O 1
ATOM 6297 N N . GLN B 1 246 ? -2.278 19.567 8.444 1 98.63 246 GLN B N 1
ATOM 6298 C CA . GLN B 1 246 ? -2.681 18.291 9.025 1 98.63 246 GLN B CA 1
ATOM 6299 C C . GLN B 1 246 ? -1.645 17.207 8.746 1 98.63 246 GLN B C 1
ATOM 6301 O O . GLN B 1 246 ? -0.962 17.243 7.72 1 98.63 246 GLN B O 1
ATOM 6306 N N . ARG B 1 247 ? -1.481 16.261 9.609 1 98.55 247 ARG B N 1
ATOM 6307 C CA . ARG B 1 247 ? -0.527 15.163 9.486 1 98.55 247 ARG B CA 1
ATOM 6308 C C . ARG B 1 247 ? -0.989 13.945 10.28 1 98.55 247 ARG B C 1
ATOM 6310 O O . ARG B 1 247 ? -1.511 14.082 11.388 1 98.55 247 ARG B O 1
ATOM 6317 N N . ASP B 1 248 ? -0.889 12.779 9.715 1 97.93 248 ASP B N 1
ATOM 6318 C CA . ASP B 1 248 ? -1.109 11.528 10.434 1 97.93 248 ASP B CA 1
ATOM 6319 C C . ASP B 1 248 ? 0.131 11.128 11.231 1 97.93 248 ASP B C 1
ATOM 6321 O O . ASP B 1 248 ? 1.208 10.941 10.661 1 97.93 248 ASP B O 1
ATOM 6325 N N . LEU B 1 249 ? -0.064 11.011 12.478 1 97.58 249 LEU B N 1
ATOM 6326 C CA . LEU B 1 249 ? 1.037 10.689 13.379 1 97.58 249 LEU B CA 1
ATOM 6327 C C . LEU B 1 249 ? 0.932 9.249 13.872 1 97.58 249 LEU B C 1
ATOM 6329 O O . LEU B 1 249 ? -0.165 8.768 14.166 1 97.58 249 LEU B O 1
ATOM 6333 N N . PHE B 1 250 ? 2.077 8.563 13.984 1 94.56 250 PHE B N 1
ATOM 6334 C CA . PHE B 1 250 ? 2.096 7.143 14.317 1 94.56 250 PHE B CA 1
ATOM 6335 C C . PHE B 1 250 ? 2.411 6.937 15.794 1 94.56 250 PHE B C 1
ATOM 6337 O O . PHE B 1 250 ? 3.281 6.136 16.142 1 94.56 250 PHE B O 1
ATOM 6344 N N . TYR B 1 251 ? 1.759 7.642 16.611 1 93.57 251 TYR B N 1
ATOM 6345 C CA . TYR B 1 251 ? 1.631 7.395 18.043 1 93.57 251 TYR B CA 1
ATOM 6346 C C . TYR B 1 251 ? 0.227 7.733 18.531 1 93.57 251 TYR B C 1
ATOM 6348 O O . TYR B 1 251 ? -0.56 8.342 17.803 1 93.57 251 TYR B O 1
ATOM 6356 N N . GLY B 1 252 ? -0.132 7.363 19.661 1 94.81 252 GLY B N 1
ATOM 6357 C CA . GLY B 1 252 ? -1.506 7.293 20.131 1 94.81 252 GLY B CA 1
ATOM 6358 C C . GLY B 1 252 ? -2.073 8.646 20.519 1 94.81 252 GLY B C 1
ATOM 6359 O O . GLY B 1 252 ? -1.323 9.594 20.76 1 94.81 252 GLY B O 1
ATOM 6360 N N . TYR B 1 253 ? -3.417 8.676 20.61 1 96.61 253 TYR B N 1
ATOM 6361 C CA . TYR B 1 253 ? -4.213 9.843 20.975 1 96.61 253 TYR B CA 1
ATOM 6362 C C . TYR B 1 253 ? -3.763 10.412 22.315 1 96.61 253 TYR B C 1
ATOM 6364 O O . TYR B 1 253 ? -3.551 11.62 22.443 1 96.61 253 TYR B O 1
ATOM 6372 N N . ASP B 1 254 ? -3.594 9.594 23.307 1 95.62 254 ASP B N 1
ATOM 6373 C CA . ASP B 1 254 ? -3.246 10.05 24.649 1 95.62 254 ASP B CA 1
ATOM 6374 C C . ASP B 1 254 ? -1.851 10.671 24.674 1 95.62 254 ASP B C 1
ATOM 6376 O O . ASP B 1 254 ? -1.635 11.699 25.319 1 95.62 254 ASP B O 1
ATOM 6380 N N . THR B 1 255 ? -0.929 10.056 23.893 1 96 255 THR B N 1
ATOM 6381 C CA . THR B 1 255 ? 0.434 10.571 23.817 1 96 255 THR B CA 1
ATOM 6382 C C . THR B 1 255 ? 0.456 11.95 23.164 1 96 255 THR B C 1
ATOM 6384 O O . THR B 1 255 ? 1.132 12.86 23.646 1 96 255 THR B O 1
ATOM 6387 N N . LEU B 1 256 ? -0.284 12.11 22.116 1 97.28 256 LEU B N 1
ATOM 6388 C CA . LEU B 1 256 ? -0.329 13.397 21.431 1 97.28 256 LEU B CA 1
ATOM 6389 C C . LEU B 1 256 ? -0.993 14.456 22.305 1 97.28 256 LEU B C 1
ATOM 6391 O O . LEU B 1 256 ? -0.499 15.581 22.406 1 97.28 256 LEU B O 1
ATOM 6395 N N . MET B 1 257 ? -2.084 14.113 22.914 1 97.41 257 MET B N 1
ATOM 6396 C CA . MET B 1 257 ? -2.811 15.071 23.742 1 97.41 257 MET B CA 1
ATOM 6397 C C . MET B 1 257 ? -1.954 15.537 24.914 1 97.41 257 MET B C 1
ATOM 6399 O O . MET B 1 257 ? -1.991 16.711 25.288 1 97.41 257 MET B O 1
ATOM 6403 N N . GLU B 1 258 ? -1.233 14.614 25.447 1 95.75 258 GLU B N 1
ATOM 6404 C CA . GLU B 1 258 ? -0.293 14.985 26.5 1 95.75 258 GLU B CA 1
ATOM 6405 C C . GLU B 1 258 ? 0.734 15.993 25.993 1 95.75 258 GLU B C 1
ATOM 6407 O O . GLU B 1 258 ? 1.011 16.993 26.659 1 95.75 258 GLU B O 1
ATOM 6412 N N . ASN B 1 259 ? 1.23 15.692 24.86 1 96.45 259 ASN B N 1
ATOM 6413 C CA . ASN B 1 259 ? 2.242 16.549 24.252 1 96.45 259 ASN B CA 1
ATOM 6414 C C . ASN B 1 259 ? 1.708 17.956 24.001 1 96.45 259 ASN B C 1
ATOM 6416 O O . ASN B 1 259 ? 2.375 18.943 24.317 1 96.45 259 ASN B O 1
ATOM 6420 N N . VAL B 1 260 ? 0.514 18.072 23.476 1 96.25 260 VAL B N 1
ATOM 6421 C CA . VAL B 1 260 ? -0.056 19.363 23.103 1 96.25 260 VAL B CA 1
ATOM 6422 C C . VAL B 1 260 ? -0.466 20.13 24.359 1 96.25 260 VAL B C 1
ATOM 6424 O O . VAL B 1 260 ? -0.595 21.356 24.331 1 96.25 260 VAL B O 1
ATOM 6427 N N . SER B 1 261 ? -0.623 19.457 25.455 1 95.92 261 SER B N 1
ATOM 6428 C CA . SER B 1 261 ? -0.999 20.07 26.725 1 95.92 261 SER B CA 1
ATOM 6429 C C . SER B 1 261 ? 0.219 20.632 27.45 1 95.92 261 SER B C 1
ATOM 6431 O O . SER B 1 261 ? 0.087 21.256 28.504 1 95.92 261 SER B O 1
ATOM 6433 N N . ASP B 1 262 ? 1.394 20.417 26.901 1 93.98 262 ASP B N 1
ATOM 6434 C CA . ASP B 1 262 ? 2.634 20.791 27.575 1 93.98 262 ASP B CA 1
ATOM 6435 C C . ASP B 1 262 ? 3.375 21.878 26.799 1 93.98 262 ASP B C 1
ATOM 6437 O O . ASP B 1 262 ? 4.277 21.581 26.013 1 93.98 262 ASP B O 1
ATOM 6441 N N . PRO B 1 263 ? 3.14 23.084 27.084 1 90.08 263 PRO B N 1
ATOM 6442 C CA . PRO B 1 263 ? 3.848 24.151 26.374 1 90.08 263 PRO B CA 1
ATOM 6443 C C . PRO B 1 263 ? 5.327 24.229 26.748 1 90.08 263 PRO B C 1
ATOM 6445 O O . PRO B 1 263 ? 6.117 24.849 26.032 1 90.08 263 PRO B O 1
ATOM 6448 N N . SER B 1 264 ? 5.778 23.578 27.813 1 90.52 264 SER B N 1
ATOM 6449 C CA . SER B 1 264 ? 7.139 23.729 28.317 1 90.52 264 SER B CA 1
ATOM 6450 C C . SER B 1 264 ? 8.144 23.016 27.418 1 90.52 264 SER B C 1
ATOM 6452 O O . SER B 1 264 ? 9.334 23.336 27.434 1 90.52 264 SER B O 1
ATOM 6454 N N . HIS B 1 265 ? 7.674 22.046 26.635 1 93.27 265 HIS B N 1
ATOM 6455 C CA . HIS B 1 265 ? 8.639 21.269 25.865 1 93.27 265 HIS B CA 1
ATOM 6456 C C . HIS B 1 265 ? 9.108 22.038 24.634 1 93.27 265 HIS B C 1
ATOM 6458 O O . HIS B 1 265 ? 10.104 21.669 24.008 1 93.27 265 HIS B O 1
ATOM 6464 N N . ILE B 1 266 ? 8.512 23.097 24.255 1 91.12 266 ILE B N 1
ATOM 6465 C CA . ILE B 1 266 ? 8.704 23.802 22.992 1 91.12 266 ILE B CA 1
ATOM 6466 C C . ILE B 1 266 ? 10.142 24.306 22.896 1 91.12 266 ILE B C 1
ATOM 6468 O O . ILE B 1 266 ? 10.793 24.151 21.859 1 91.12 266 ILE B O 1
ATOM 6472 N N . ASP B 1 267 ? 10.645 24.86 23.953 1 91.25 267 ASP B N 1
ATOM 6473 C CA . ASP B 1 267 ? 11.95 25.515 23.94 1 91.25 267 ASP B CA 1
ATOM 6474 C C . ASP B 1 267 ? 13.073 24.499 23.743 1 91.25 267 ASP B C 1
ATOM 6476 O O . ASP B 1 267 ? 14.166 24.852 23.298 1 91.25 267 ASP B O 1
ATOM 6480 N N . PHE B 1 268 ? 12.787 23.256 24.061 1 91.51 268 PHE B N 1
ATOM 6481 C CA . PHE B 1 268 ? 13.832 22.246 23.943 1 91.51 268 PHE B CA 1
ATOM 6482 C C . PHE B 1 268 ? 13.584 21.349 22.736 1 91.51 268 PHE B C 1
ATOM 6484 O O . PHE B 1 268 ? 14.451 21.211 21.871 1 91.51 268 PHE B O 1
ATOM 6491 N N . ALA B 1 269 ? 12.382 20.789 22.59 1 91.05 269 ALA B N 1
ATOM 6492 C CA . ALA B 1 269 ? 12.058 19.864 21.507 1 91.05 269 ALA B CA 1
ATOM 6493 C C . ALA B 1 269 ? 12.089 20.57 20.155 1 91.05 269 ALA B C 1
ATOM 6495 O O . ALA B 1 269 ? 12.354 19.944 19.126 1 91.05 269 ALA B O 1
ATOM 6496 N N . HIS B 1 270 ? 11.855 21.87 20.186 1 92.48 270 HIS B N 1
ATOM 6497 C CA . HIS B 1 270 ? 11.774 22.625 18.941 1 92.48 270 HIS B CA 1
ATOM 6498 C C . HIS B 1 270 ? 12.809 23.745 18.907 1 92.48 270 HIS B C 1
ATOM 6500 O O . HIS B 1 270 ? 12.554 24.814 18.349 1 92.48 270 HIS B O 1
ATOM 6506 N N . HIS B 1 271 ? 13.974 23.49 19.445 1 91.74 271 HIS B N 1
ATOM 6507 C CA . HIS B 1 271 ? 15.071 24.451 19.435 1 91.74 271 HIS B CA 1
ATOM 6508 C C . HIS B 1 271 ? 15.433 24.859 18.011 1 91.74 271 HIS B C 1
ATOM 6510 O O . HIS B 1 271 ? 15.624 24.003 17.145 1 91.74 271 HIS B O 1
ATOM 6516 N N . LYS B 1 272 ? 15.4 26.196 17.736 1 89.46 272 LYS B N 1
ATOM 6517 C CA . LYS B 1 272 ? 15.771 26.832 16.475 1 89.46 272 LYS B CA 1
ATOM 6518 C C . LYS B 1 272 ? 14.683 26.643 15.423 1 89.46 272 LYS B C 1
ATOM 6520 O O . LYS B 1 272 ? 14.906 26.902 14.238 1 89.46 272 LYS B O 1
ATOM 6525 N N . VAL B 1 273 ? 13.605 26.126 15.802 1 89.99 273 VAL B N 1
ATOM 6526 C CA . VAL B 1 273 ? 12.444 26.03 14.922 1 89.99 273 VAL B CA 1
ATOM 6527 C C . VAL B 1 273 ? 11.35 26.98 15.404 1 89.99 273 VAL B C 1
ATOM 6529 O O . VAL B 1 273 ? 11.175 28.068 14.85 1 89.99 273 VAL B O 1
ATOM 6532 N N . THR B 1 274 ? 10.851 26.683 16.593 1 86.46 274 THR B N 1
ATOM 6533 C CA . THR B 1 274 ? 9.849 27.578 17.161 1 86.46 274 THR B CA 1
ATOM 6534 C C . THR B 1 274 ? 10.248 28.015 18.567 1 86.46 274 THR B C 1
ATOM 6536 O O . THR B 1 274 ? 9.592 28.869 19.167 1 86.46 274 THR B O 1
ATOM 6539 N N . GLY B 1 275 ? 11.263 27.408 19.097 1 86.89 275 GLY B N 1
ATOM 6540 C CA . GLY B 1 275 ? 11.721 27.723 20.44 1 86.89 275 GLY B CA 1
ATOM 6541 C C . GLY B 1 275 ? 13.226 27.894 20.533 1 86.89 275 GLY B C 1
ATOM 6542 O O . GLY B 1 275 ? 13.945 27.65 19.562 1 86.89 275 GLY B O 1
ATOM 6543 N N . ARG B 1 276 ? 13.574 28.353 21.771 1 90.47 276 ARG B N 1
ATOM 6544 C CA . ARG B 1 276 ? 14.987 28.473 22.116 1 90.47 276 ARG B CA 1
ATOM 6545 C C . ARG B 1 276 ? 15.249 27.973 23.533 1 90.47 276 ARG B C 1
ATOM 6547 O O . ARG B 1 276 ? 14.544 28.35 24.471 1 90.47 276 ARG B O 1
ATOM 6554 N N . ARG B 1 277 ? 16.294 27.164 23.707 1 92.26 277 ARG B N 1
ATOM 6555 C CA . ARG B 1 277 ? 16.613 26.527 24.981 1 92.26 277 ARG B CA 1
ATOM 6556 C C . ARG B 1 277 ? 16.922 27.568 26.051 1 92.26 277 ARG B C 1
ATOM 6558 O O . ARG B 1 277 ? 16.604 27.37 27.226 1 92.26 277 ARG B O 1
ATOM 6565 N N . ASP B 1 278 ? 17.465 28.67 25.649 1 91.15 278 ASP B N 1
ATOM 6566 C CA . ASP B 1 278 ? 17.895 29.681 26.611 1 91.15 278 ASP B CA 1
ATOM 6567 C C . ASP B 1 278 ? 16.711 30.513 27.1 1 91.15 278 ASP B C 1
ATOM 6569 O O . ASP B 1 278 ? 16.845 31.3 28.039 1 91.15 278 ASP B O 1
ATOM 6573 N N . ARG B 1 279 ? 15.569 30.328 26.6 1 87.12 279 ARG B N 1
ATOM 6574 C CA . ARG B 1 279 ? 14.384 31.085 26.992 1 87.12 279 ARG B CA 1
ATOM 6575 C C . ARG B 1 279 ? 13.506 30.275 27.94 1 87.12 279 ARG B C 1
ATOM 6577 O O . ARG B 1 279 ? 12.474 30.762 28.406 1 87.12 279 ARG B O 1
ATOM 6584 N N . ALA B 1 280 ? 13.916 29.094 28.235 1 90.82 280 ALA B N 1
ATOM 6585 C CA . ALA B 1 280 ? 13.136 28.244 29.131 1 90.82 280 ALA B CA 1
ATOM 6586 C C . ALA B 1 280 ? 13.03 28.864 30.521 1 90.82 280 ALA B C 1
ATOM 6588 O O . ALA B 1 280 ? 14.006 29.411 31.039 1 90.82 280 ALA B O 1
ATOM 6589 N N . LYS B 1 281 ? 11.834 28.909 31.038 1 90.51 281 LYS B N 1
ATOM 6590 C CA . LYS B 1 281 ? 11.564 29.499 32.346 1 90.51 281 LYS B CA 1
ATOM 6591 C C . LYS B 1 281 ? 10.398 28.796 33.036 1 90.51 281 LYS B C 1
ATOM 6593 O O . LYS B 1 281 ? 9.675 28.02 32.408 1 90.51 281 LYS B O 1
ATOM 6598 N N . PRO B 1 282 ? 10.226 29.019 34.345 1 92.17 282 PRO B N 1
ATOM 6599 C CA . PRO B 1 282 ? 9.052 28.472 35.029 1 92.17 282 PRO B CA 1
ATOM 6600 C C . PRO B 1 282 ? 7.737 28.976 34.439 1 92.17 282 PRO B C 1
ATOM 6602 O O . PRO B 1 282 ? 7.636 30.145 34.058 1 92.17 282 PRO B O 1
ATOM 6605 N N . LEU B 1 283 ? 6.803 28.118 34.306 1 92.39 283 LEU B N 1
ATOM 6606 C CA . LEU B 1 283 ? 5.467 28.437 33.816 1 92.39 283 LEU B CA 1
ATOM 6607 C C . LEU B 1 283 ? 4.41 28.111 34.866 1 92.39 283 LEU B C 1
ATOM 6609 O O . LEU B 1 283 ? 3.886 26.996 34.9 1 92.39 283 LEU B O 1
ATOM 6613 N N . PRO B 1 284 ? 4.044 29.057 35.657 1 92.7 284 PRO B N 1
ATOM 6614 C CA . PRO B 1 284 ? 3.096 28.815 36.748 1 92.7 284 PRO B CA 1
ATOM 6615 C C . PRO B 1 284 ? 1.646 28.778 36.271 1 92.7 284 PRO B C 1
ATOM 6617 O O . PRO B 1 284 ? 0.899 29.737 36.479 1 92.7 284 PRO B O 1
ATOM 6620 N N . PHE B 1 285 ? 1.265 27.719 35.782 1 94.5 285 PHE B N 1
ATOM 6621 C CA . PHE B 1 285 ? -0.092 27.56 35.272 1 94.5 285 PHE B CA 1
ATOM 6622 C C . PHE B 1 285 ? -1.079 27.355 36.416 1 94.5 285 PHE B C 1
ATOM 6624 O O . PHE B 1 285 ? -0.77 26.671 37.394 1 94.5 285 PHE B O 1
ATOM 6631 N N . LYS B 1 286 ? -2.224 27.928 36.211 1 94.03 286 LYS B N 1
ATOM 6632 C CA . LYS B 1 286 ? -3.351 27.751 37.122 1 94.03 286 LYS B CA 1
ATOM 6633 C C . LYS B 1 286 ? -4.591 27.27 36.375 1 94.03 286 LYS B C 1
ATOM 6635 O O . LYS B 1 286 ? -4.869 27.726 35.263 1 94.03 286 LYS B O 1
ATOM 6640 N N . MET B 1 287 ? -5.305 26.397 37.018 1 93.94 287 MET B N 1
ATOM 6641 C CA . MET B 1 287 ? -6.537 25.879 36.429 1 93.94 287 MET B CA 1
ATOM 6642 C C . MET B 1 287 ? -7.703 26.829 36.682 1 93.94 287 MET B C 1
ATOM 6644 O O . MET B 1 287 ? -7.892 27.301 37.804 1 93.94 287 MET B O 1
ATOM 6648 N N . ASP B 1 288 ? -8.471 27.053 35.652 1 92.97 288 ASP B N 1
ATOM 6649 C CA . ASP B 1 288 ? -9.661 27.886 35.791 1 92.97 288 ASP B CA 1
ATOM 6650 C C . ASP B 1 288 ? -10.91 27.031 35.988 1 92.97 288 ASP B C 1
ATOM 6652 O O . ASP B 1 288 ? -11.815 27.407 36.737 1 92.97 288 ASP B O 1
ATOM 6656 N N . ALA B 1 289 ? -10.965 25.999 35.221 1 92.88 289 ALA B N 1
ATOM 6657 C CA . ALA B 1 289 ? -12.149 25.144 35.229 1 92.88 289 ALA B CA 1
ATOM 6658 C C . ALA B 1 289 ? -11.818 23.744 34.72 1 92.88 289 ALA B C 1
ATOM 6660 O O . ALA B 1 289 ? -10.861 23.561 33.965 1 92.88 289 ALA B O 1
ATOM 6661 N N . ARG B 1 290 ? -12.563 22.72 35.243 1 93.28 290 ARG B N 1
ATOM 6662 C CA . ARG B 1 290 ? -12.426 21.343 34.779 1 93.28 290 ARG B CA 1
ATOM 6663 C C . ARG B 1 290 ? -13.752 20.598 34.876 1 93.28 290 ARG B C 1
ATOM 6665 O O . ARG B 1 290 ? -14.603 20.939 35.701 1 93.28 290 ARG B O 1
ATOM 6672 N N . GLY B 1 291 ? -14.021 19.659 34.055 1 89.84 291 GLY B N 1
ATOM 6673 C CA . GLY B 1 291 ? -15.209 18.822 34.006 1 89.84 291 GLY B CA 1
ATOM 6674 C C . GLY B 1 291 ? -15.157 17.776 32.908 1 89.84 291 GLY B C 1
ATOM 6675 O O . GLY B 1 291 ? -14.102 17.543 32.315 1 89.84 291 GLY B O 1
ATOM 6676 N N . SER B 1 292 ? -16.259 17.182 32.699 1 91.21 292 SER B N 1
ATOM 6677 C CA . SER B 1 292 ? -16.341 16.162 31.659 1 91.21 292 SER B CA 1
ATOM 6678 C C . SER B 1 292 ? -16.145 16.767 30.274 1 91.21 292 SER B C 1
ATOM 6680 O O . SER B 1 292 ? -15.736 16.074 29.34 1 91.21 292 SER B O 1
ATOM 6682 N N . TRP B 1 293 ? -16.381 18.077 30.214 1 91.72 293 TRP B N 1
ATOM 6683 C CA . TRP B 1 293 ? -16.251 18.768 28.935 1 91.72 293 TRP B CA 1
ATOM 6684 C C . TRP B 1 293 ? -14.788 19.065 28.623 1 91.72 293 TRP B C 1
ATOM 6686 O O . TRP B 1 293 ? -14.444 19.395 27.486 1 91.72 293 TRP B O 1
ATOM 6696 N N . GLY B 1 294 ? -13.961 19.085 29.64 1 95.13 294 GLY B N 1
ATOM 6697 C CA . GLY B 1 294 ? -12.555 19.428 29.491 1 95.13 294 GLY B CA 1
ATOM 6698 C C . GLY B 1 294 ? -12.028 20.292 30.62 1 95.13 294 GLY B C 1
ATOM 6699 O O . GLY B 1 294 ? -12.394 20.097 31.781 1 95.13 294 GLY B O 1
ATOM 6700 N N . PHE B 1 295 ? -11.031 21.089 30.298 1 96.66 295 PHE B N 1
ATOM 6701 C CA . PHE B 1 295 ? -10.458 21.975 31.305 1 96.66 295 PHE B CA 1
ATOM 6702 C C . PHE B 1 295 ? -9.846 23.21 30.655 1 96.66 295 PHE B C 1
ATOM 6704 O O . PHE B 1 295 ? -9.684 23.259 29.434 1 96.66 295 PHE B O 1
ATOM 6711 N N . SER B 1 296 ? -9.646 24.217 31.418 1 97 296 SER B N 1
ATOM 6712 C CA . SER B 1 296 ? -9.01 25.45 30.967 1 97 296 SER B CA 1
ATOM 6713 C C . SER B 1 296 ? -8.124 26.046 32.056 1 97 296 SER B C 1
ATOM 6715 O O . SER B 1 296 ? -8.299 25.747 33.239 1 97 296 SER B O 1
ATOM 6717 N N . GLY B 1 297 ? -7.14 26.8 31.621 1 96.66 297 GLY B N 1
ATOM 6718 C CA . GLY B 1 297 ? -6.228 27.477 32.529 1 96.66 297 GLY B CA 1
ATOM 6719 C C . GLY B 1 297 ? -5.284 28.432 31.823 1 96.66 297 GLY B C 1
ATOM 6720 O O . GLY B 1 297 ? -5.361 28.603 30.605 1 96.66 297 GLY B O 1
ATOM 6721 N N . ALA B 1 298 ? -4.509 29.114 32.624 1 96.21 298 ALA B N 1
ATOM 6722 C CA . ALA B 1 298 ? -3.559 30.076 32.07 1 96.21 298 ALA B CA 1
ATOM 6723 C C . ALA B 1 298 ? -2.438 30.374 33.062 1 96.21 298 ALA B C 1
ATOM 6725 O O . ALA B 1 298 ? -2.533 30.02 34.24 1 96.21 298 ALA B O 1
ATOM 6726 N N . ASN B 1 299 ? -1.402 30.877 32.503 1 93.36 299 ASN B N 1
ATOM 6727 C CA . ASN B 1 299 ? -0.377 31.455 33.366 1 93.36 299 ASN B CA 1
ATOM 6728 C C . ASN B 1 299 ? -0.526 32.97 33.474 1 93.36 299 ASN B C 1
ATOM 6730 O O . ASN B 1 299 ? -1.349 33.569 32.779 1 93.36 299 ASN B O 1
ATOM 6734 N N . GLU B 1 300 ? 0.135 33.663 34.498 1 86.38 300 GLU B N 1
ATOM 6735 C CA . GLU B 1 300 ? 0.063 35.111 34.675 1 86.38 300 GLU B CA 1
ATOM 6736 C C . GLU B 1 300 ? 1.328 35.792 34.16 1 86.38 300 GLU B C 1
ATOM 6738 O O . GLU B 1 300 ? 1.454 37.016 34.236 1 86.38 300 GLU B O 1
ATOM 6743 N N . GLY B 1 301 ? 2.046 35.253 33.374 1 85.14 301 GLY B N 1
ATOM 6744 C CA . GLY B 1 301 ? 3.312 35.821 32.94 1 85.14 301 GLY B CA 1
ATOM 6745 C C . GLY B 1 301 ? 3.265 36.376 31.529 1 85.14 301 GLY B C 1
ATOM 6746 O O . GLY B 1 301 ? 2.187 36.521 30.949 1 85.14 301 GLY B O 1
ATOM 6747 N N . ASN B 1 302 ? 4.322 36.998 31.074 1 87.87 302 ASN B N 1
ATOM 6748 C CA . ASN B 1 302 ? 4.572 37.413 29.698 1 87.87 302 ASN B CA 1
ATOM 6749 C C . ASN B 1 302 ? 5.63 36.538 29.032 1 87.87 302 ASN B C 1
ATOM 6751 O O . ASN B 1 302 ? 6.816 36.641 29.348 1 87.87 302 ASN B O 1
ATOM 6755 N N . PRO B 1 303 ? 5.208 35.8 28.155 1 90.91 303 PRO B N 1
ATOM 6756 C CA . PRO B 1 303 ? 3.917 35.68 27.473 1 90.91 303 PRO B CA 1
ATOM 6757 C C . PRO B 1 303 ? 2.839 35.055 28.356 1 90.91 303 PRO B C 1
ATOM 6759 O O . PRO B 1 303 ? 3.145 34.225 29.216 1 90.91 303 PRO B O 1
ATOM 6762 N N . LYS B 1 304 ? 1.67 35.542 28.134 1 94.93 304 LYS B N 1
ATOM 6763 C CA . LYS B 1 304 ? 0.514 34.885 28.737 1 94.93 304 LYS B CA 1
ATOM 6764 C C . LYS B 1 304 ? 0.012 33.742 27.859 1 94.93 304 LYS B C 1
ATOM 6766 O O . LYS B 1 304 ? -0.347 33.954 26.699 1 94.93 304 LYS B O 1
ATOM 6771 N N . ILE B 1 305 ? 0.009 32.553 28.42 1 95.2 305 ILE B N 1
ATOM 6772 C CA . ILE B 1 305 ? -0.455 31.372 27.701 1 95.2 305 ILE B CA 1
ATOM 6773 C C . ILE B 1 305 ? -1.759 30.871 28.318 1 95.2 305 ILE B C 1
ATOM 6775 O O . ILE B 1 305 ? -1.802 30.53 29.502 1 95.2 305 ILE B O 1
ATOM 6779 N N . SER B 1 306 ? -2.796 30.952 27.607 1 96.44 306 SER B N 1
ATOM 6780 C CA . SER B 1 306 ? -4.085 30.386 27.991 1 96.44 306 SER B CA 1
ATOM 6781 C C . SER B 1 306 ? -4.383 29.109 27.212 1 96.44 306 SER B C 1
ATOM 6783 O O . SER B 1 306 ? -4.194 29.06 25.995 1 96.44 306 SER B O 1
ATOM 6785 N N . ALA B 1 307 ? -4.762 28.068 27.928 1 96.78 307 ALA B N 1
ATOM 6786 C CA . ALA B 1 307 ? -5.005 26.769 27.306 1 96.78 307 ALA B CA 1
ATOM 6787 C C . ALA B 1 307 ? -6.4 26.251 27.646 1 96.78 307 ALA B C 1
ATOM 6789 O O . ALA B 1 307 ? -6.913 26.504 28.738 1 96.78 307 ALA B O 1
ATOM 6790 N N . LYS B 1 308 ? -6.993 25.615 26.721 1 97.51 308 LYS B N 1
ATOM 6791 C CA . LYS B 1 308 ? -8.301 24.993 26.904 1 97.51 308 LYS B CA 1
ATOM 6792 C C . LYS B 1 308 ? -8.387 23.665 26.158 1 97.51 308 LYS B C 1
ATOM 6794 O O . LYS B 1 308 ? -8.085 23.596 24.965 1 97.51 308 LYS B O 1
ATOM 6799 N N . PHE B 1 309 ? -8.688 22.634 26.9 1 98.03 309 PHE B N 1
ATOM 6800 C CA . PHE B 1 309 ? -9.007 21.336 26.316 1 98.03 309 PHE B CA 1
ATOM 6801 C C . PHE B 1 309 ? -10.516 21.128 26.253 1 98.03 309 PHE B C 1
ATOM 6803 O O . PHE B 1 309 ? -11.203 21.213 27.272 1 98.03 309 PHE B O 1
ATOM 6810 N N . VAL B 1 310 ? -10.998 20.932 25.064 1 97.16 310 VAL B N 1
ATOM 6811 C CA . VAL B 1 310 ? -12.403 20.597 24.853 1 97.16 310 VAL B CA 1
ATOM 6812 C C . VAL B 1 310 ? -12.523 19.155 24.366 1 97.16 310 VAL B C 1
ATOM 6814 O O . VAL B 1 310 ? -12.103 18.831 23.253 1 97.16 310 VAL B O 1
ATOM 6817 N N . ALA B 1 311 ? -13.091 18.295 25.185 1 95.6 311 ALA B N 1
ATOM 6818 C CA . ALA B 1 311 ? -13.251 16.891 24.816 1 95.6 311 ALA B CA 1
ATOM 6819 C C . ALA B 1 311 ? -14.06 16.75 23.53 1 95.6 311 ALA B C 1
ATOM 6821 O O . ALA B 1 311 ? -14.968 17.544 23.271 1 95.6 311 ALA B O 1
ATOM 6822 N N . PRO B 1 312 ? -13.758 15.92 22.627 1 94.51 312 PRO B N 1
ATOM 6823 C CA . PRO B 1 312 ? -12.8 14.841 22.879 1 94.51 312 PRO B CA 1
ATOM 6824 C C . PRO B 1 312 ? -11.402 15.16 22.355 1 94.51 312 PRO B C 1
ATOM 6826 O O . PRO B 1 312 ? -10.42 14.562 22.803 1 94.51 312 PRO B O 1
ATOM 6829 N N . CYS B 1 313 ? -11.193 16.102 21.417 1 96.43 313 CYS B N 1
ATOM 6830 C CA . CYS B 1 313 ? -9.886 16.082 20.769 1 96.43 313 CYS B CA 1
ATOM 6831 C C . CYS B 1 313 ? -9.414 17.496 20.45 1 96.43 313 CYS B C 1
ATOM 6833 O O . CYS B 1 313 ? -8.446 17.679 19.71 1 96.43 313 CYS B O 1
ATOM 6835 N N . TYR B 1 314 ? -10.024 18.551 20.977 1 98.31 314 TYR B N 1
ATOM 6836 C CA . TYR B 1 314 ? -9.742 19.94 20.629 1 98.31 314 TYR B CA 1
ATOM 6837 C C . TYR B 1 314 ? -8.918 20.618 21.717 1 98.31 314 TYR B C 1
ATOM 6839 O O . TYR B 1 314 ? -9.307 20.621 22.888 1 98.31 314 TYR B O 1
ATOM 6847 N N . TYR B 1 315 ? -7.772 21.141 21.39 1 98.53 315 TYR B N 1
ATOM 6848 C CA . TYR B 1 315 ? -6.911 21.88 22.307 1 98.53 315 TYR B CA 1
ATOM 6849 C C . TYR B 1 315 ? -6.621 23.278 21.775 1 98.53 315 TYR B C 1
ATOM 6851 O O . TYR B 1 315 ? -6.144 23.434 20.648 1 98.53 315 TYR B O 1
ATOM 6859 N N . ILE B 1 316 ? -6.889 24.294 22.553 1 97.82 316 ILE B N 1
ATOM 6860 C CA . ILE B 1 316 ? -6.728 25.691 22.163 1 97.82 316 ILE B CA 1
ATOM 6861 C C . ILE B 1 316 ? -5.63 26.338 23.005 1 97.82 316 ILE B C 1
ATOM 6863 O O . ILE B 1 316 ? -5.687 26.313 24.236 1 97.82 316 ILE B O 1
ATOM 6867 N N . ASN B 1 317 ? -4.655 26.88 22.361 1 97.06 317 ASN B N 1
ATOM 6868 C CA . ASN B 1 317 ? -3.63 27.691 23.009 1 97.06 317 ASN B CA 1
ATOM 6869 C C . ASN B 1 317 ? -3.638 29.126 22.489 1 97.06 317 ASN B C 1
ATOM 6871 O O . ASN B 1 317 ? -3.663 29.351 21.277 1 97.06 317 ASN B O 1
ATOM 6875 N N . LYS B 1 318 ? -3.724 30.023 23.345 1 96.92 318 LYS B N 1
ATOM 6876 C CA . LYS B 1 318 ? -3.579 31.441 23.032 1 96.92 318 LYS B CA 1
ATOM 6877 C C . LYS B 1 318 ? -2.334 32.025 23.692 1 96.92 318 LYS B C 1
ATOM 6879 O O . LYS B 1 318 ? -2.194 31.981 24.916 1 96.92 318 LYS B O 1
ATOM 6884 N N . ILE B 1 319 ? -1.467 32.524 22.901 1 95.55 319 ILE B N 1
ATOM 6885 C CA . ILE B 1 319 ? -0.251 33.154 23.401 1 95.55 319 ILE B CA 1
ATOM 6886 C C . ILE B 1 319 ? -0.31 34.66 23.152 1 95.55 319 ILE B C 1
ATOM 6888 O O . ILE B 1 319 ? -0.439 35.101 22.008 1 95.55 319 ILE B O 1
ATOM 6892 N N . GLU B 1 320 ? -0.225 35.369 24.175 1 95.77 320 GLU B N 1
ATOM 6893 C CA . GLU B 1 320 ? -0.226 36.828 24.109 1 95.77 320 GLU B CA 1
ATOM 6894 C C . GLU B 1 320 ? 1.11 37.402 24.573 1 95.77 320 GLU B C 1
ATOM 6896 O O . GLU B 1 320 ? 1.584 37.08 25.664 1 95.77 320 GLU B O 1
ATOM 6901 N N . ILE B 1 321 ? 1.622 38.197 23.709 1 93.63 321 ILE B N 1
ATOM 6902 C CA . ILE B 1 321 ? 2.921 38.797 23.999 1 93.63 321 ILE B CA 1
ATOM 6903 C C . ILE B 1 321 ? 2.81 40.319 23.946 1 93.63 321 ILE B C 1
ATOM 6905 O O . ILE B 1 321 ? 2.508 40.889 22.895 1 93.63 321 ILE B O 1
ATOM 6909 N N . ASP B 1 322 ? 3.08 40.889 25.009 1 91.84 322 ASP B N 1
ATOM 6910 C CA . ASP B 1 322 ? 3.193 42.344 25.016 1 91.84 322 ASP B CA 1
ATOM 6911 C C . ASP B 1 322 ? 4.558 42.791 24.495 1 91.84 322 ASP B C 1
ATOM 6913 O O . ASP B 1 322 ? 5.594 42.348 24.994 1 91.84 322 ASP B O 1
ATOM 6917 N N . THR B 1 323 ? 4.418 43.535 23.446 1 88.36 323 THR B N 1
ATOM 6918 C CA . THR B 1 323 ? 5.668 43.99 22.848 1 88.36 323 THR B CA 1
ATOM 6919 C C . THR B 1 323 ? 5.621 45.49 22.572 1 88.36 323 THR B C 1
ATOM 6921 O O . THR B 1 323 ? 4.542 46.083 22.518 1 88.36 323 THR B O 1
ATOM 6924 N N . LYS B 1 324 ? 6.813 46.115 22.586 1 87.81 324 LYS B N 1
ATOM 6925 C CA . LYS B 1 324 ? 6.966 47.523 22.232 1 87.81 324 LYS B CA 1
ATOM 6926 C C . LYS B 1 324 ? 7.826 47.685 20.982 1 87.81 324 LYS B C 1
ATOM 6928 O O . LYS B 1 324 ? 8.994 47.293 20.971 1 87.81 324 LYS B O 1
ATOM 6933 N N . LEU B 1 325 ? 7.16 48.128 19.979 1 82.72 325 LEU B N 1
ATOM 6934 C CA . LEU B 1 325 ? 7.892 48.358 18.738 1 82.72 325 LEU B CA 1
ATOM 6935 C C . LEU B 1 325 ? 8.355 49.808 18.64 1 82.72 325 LEU B C 1
ATOM 6937 O O . LEU B 1 325 ? 7.667 50.716 19.112 1 82.72 325 LEU B O 1
ATOM 6941 N N . PRO B 1 326 ? 9.513 50.063 18.145 1 81.77 326 PRO B N 1
ATOM 6942 C CA . PRO B 1 326 ? 10.075 51.414 18.088 1 81.77 326 PRO B CA 1
ATOM 6943 C C . PRO B 1 326 ? 9.147 52.411 17.398 1 81.77 326 PRO B C 1
ATOM 6945 O O . PRO B 1 326 ? 8.977 53.535 17.877 1 81.77 326 PRO B O 1
ATOM 6948 N N . VAL B 1 327 ? 8.553 52.083 16.314 1 78.14 327 VAL B N 1
ATOM 6949 C CA . VAL B 1 327 ? 7.802 53.054 15.525 1 78.14 327 VAL B CA 1
ATOM 6950 C C . VAL B 1 327 ? 6.317 52.959 15.864 1 78.14 327 VAL B C 1
ATOM 6952 O O . VAL B 1 327 ? 5.631 53.978 15.971 1 78.14 327 VAL B O 1
ATOM 6955 N N . VAL B 1 328 ? 5.766 51.785 16.24 1 79.24 328 VAL B N 1
ATOM 6956 C CA . VAL B 1 328 ? 4.326 51.568 16.324 1 79.24 328 VAL B CA 1
ATOM 6957 C C . VAL B 1 328 ? 3.884 51.592 17.786 1 79.24 328 VAL B C 1
ATOM 6959 O O . VAL B 1 328 ? 2.702 51.782 18.08 1 79.24 328 VAL B O 1
ATOM 6962 N N . GLY B 1 329 ? 4.91 51.604 18.733 1 84.87 329 GLY B N 1
ATOM 6963 C CA . GLY B 1 329 ? 4.603 51.644 20.154 1 84.87 329 GLY B CA 1
ATOM 6964 C C . GLY B 1 329 ? 4.218 50.29 20.72 1 84.87 329 GLY B C 1
ATOM 6965 O O . GLY B 1 329 ? 4.741 49.26 20.289 1 84.87 329 GLY B O 1
ATOM 6966 N N . ASP B 1 330 ? 3.297 50.394 21.726 1 86.04 330 ASP B N 1
ATOM 6967 C CA . ASP B 1 330 ? 2.885 49.18 22.425 1 86.04 330 ASP B CA 1
ATOM 6968 C C . ASP B 1 330 ? 1.934 48.349 21.567 1 86.04 330 ASP B C 1
ATOM 6970 O O . ASP B 1 330 ? 0.959 48.874 21.026 1 86.04 330 ASP B O 1
ATOM 6974 N N . GLN B 1 331 ? 2.428 47.122 21.297 1 89.49 331 GLN B N 1
ATOM 6975 C CA . GLN B 1 331 ? 1.609 46.192 20.527 1 89.49 331 GLN B CA 1
ATOM 6976 C C . GLN B 1 331 ? 1.375 44.896 21.299 1 89.49 331 GLN B C 1
ATOM 6978 O O . GLN B 1 331 ? 2.165 44.538 22.175 1 89.49 331 GLN B O 1
ATOM 6983 N N . LYS B 1 332 ? 0.224 44.315 21.029 1 92.92 332 LYS B N 1
ATOM 6984 C CA . LYS B 1 332 ? -0.074 42.991 21.568 1 92.92 332 LYS B CA 1
ATOM 6985 C C . LYS B 1 332 ? -0.079 41.936 20.466 1 92.92 332 LYS B C 1
ATOM 6987 O O . LYS B 1 332 ? -0.968 41.927 19.612 1 92.92 332 LYS B O 1
ATOM 6992 N N . TRP B 1 333 ? 0.938 41.172 20.524 1 94.57 333 TRP B N 1
ATOM 6993 C CA . TRP B 1 333 ? 1.007 40.056 19.586 1 94.57 333 TRP B CA 1
ATOM 6994 C C . TRP B 1 333 ? 0.22 38.858 20.106 1 94.57 333 TRP B C 1
ATOM 6996 O O . TRP B 1 333 ? 0.361 38.473 21.27 1 94.57 333 TRP B O 1
ATOM 7006 N N . VAL B 1 334 ? -0.642 38.38 19.272 1 96.67 334 VAL B N 1
ATOM 7007 C CA . VAL B 1 334 ? -1.478 37.247 19.655 1 96.67 334 VAL B CA 1
ATOM 7008 C C . VAL B 1 334 ? -1.276 36.099 18.669 1 96.67 334 VAL B C 1
ATOM 7010 O O . VAL B 1 334 ? -1.293 36.306 17.453 1 96.67 334 VAL B O 1
ATOM 7013 N N . VAL B 1 335 ? -1.039 34.92 19.196 1 96.13 335 VAL B N 1
ATOM 7014 C CA . VAL B 1 335 ? -0.954 33.705 18.392 1 96.13 335 VAL B CA 1
ATOM 7015 C C . VAL B 1 335 ? -1.962 32.677 18.899 1 96.13 335 VAL B C 1
ATOM 7017 O O . VAL B 1 335 ? -2.009 32.382 20.096 1 96.13 335 VAL B O 1
ATOM 7020 N N . TRP B 1 336 ? -2.794 32.252 18.007 1 97.52 336 TRP B N 1
ATOM 7021 C CA . TRP B 1 336 ? -3.68 31.127 18.288 1 97.52 336 TRP B CA 1
ATOM 7022 C C . TRP B 1 336 ? -3.115 29.833 17.711 1 97.52 336 TRP B C 1
ATOM 7024 O O . TRP B 1 336 ? -2.709 29.79 16.547 1 97.52 336 TRP B O 1
ATOM 7034 N N . ILE B 1 337 ? -3.032 28.781 18.509 1 97.16 337 ILE B N 1
ATOM 7035 C CA . ILE B 1 337 ? -2.737 27.427 18.053 1 97.16 337 ILE B CA 1
ATOM 7036 C C . ILE B 1 337 ? -3.867 26.486 18.463 1 97.16 337 ILE B C 1
ATOM 7038 O O . ILE B 1 337 ? -3.94 26.059 19.618 1 97.16 337 ILE B O 1
ATOM 7042 N N . CYS B 1 338 ? -4.711 26.248 17.544 1 98.3 338 CYS B N 1
ATOM 7043 C CA . CYS B 1 338 ? -5.84 25.352 17.766 1 98.3 338 CYS B CA 1
ATOM 7044 C C . CYS B 1 338 ? -5.596 23.995 17.116 1 98.3 338 CYS B C 1
ATOM 7046 O O . CYS B 1 338 ? -5.467 23.901 15.894 1 98.3 338 CYS B O 1
ATOM 7048 N N . SER B 1 339 ? -5.506 22.997 17.907 1 98.19 339 SER B N 1
ATOM 7049 C CA . SER B 1 339 ? -5.155 21.675 17.398 1 98.19 339 SER B CA 1
ATOM 7050 C C . SER B 1 339 ? -6.285 20.677 17.628 1 98.19 339 SER B C 1
ATOM 7052 O O . SER B 1 339 ? -6.763 20.52 18.753 1 98.19 339 SER B O 1
ATOM 7054 N N . PHE B 1 340 ? -6.753 20.08 16.592 1 98.66 340 PHE B N 1
ATOM 7055 C CA . PHE B 1 340 ? -7.638 18.924 16.664 1 98.66 340 PHE B CA 1
ATOM 7056 C C . PHE B 1 340 ? -6.845 17.627 16.546 1 98.66 340 PHE B C 1
ATOM 7058 O O . PHE B 1 340 ? -6.171 17.396 15.54 1 98.66 340 PHE B O 1
ATOM 7065 N N . ASN B 1 341 ? -6.879 16.787 17.534 1 98.6 341 ASN B N 1
ATOM 7066 C CA . ASN B 1 341 ? -6.131 15.535 17.584 1 98.6 341 ASN B CA 1
ATOM 7067 C C . ASN B 1 341 ? -7.058 14.325 17.512 1 98.6 341 ASN B C 1
ATOM 7069 O O . ASN B 1 341 ? -7.494 13.81 18.543 1 98.6 341 ASN B O 1
ATOM 7073 N N . VAL B 1 342 ? -7.301 13.892 16.359 1 98.62 342 VAL B N 1
ATOM 7074 C CA . VAL B 1 342 ? -8.373 12.952 16.05 1 98.62 342 VAL B CA 1
ATOM 7075 C C . VAL B 1 342 ? -7.858 11.52 16.18 1 98.62 342 VAL B C 1
ATOM 7077 O O . VAL B 1 342 ? -6.941 11.116 15.462 1 98.62 342 VAL B O 1
ATOM 7080 N N . PRO B 1 343 ? -8.441 10.732 17.082 1 97.74 343 PRO B N 1
ATOM 7081 C CA . PRO B 1 343 ? -8.008 9.339 17.204 1 97.74 343 PRO B CA 1
ATOM 7082 C C . PRO B 1 343 ? -8.424 8.485 16.009 1 97.74 343 PRO B C 1
ATOM 7084 O O . PRO B 1 343 ? -9.618 8.264 15.789 1 97.74 343 PRO B O 1
ATOM 7087 N N . MET B 1 344 ? -7.502 7.981 15.295 1 96.47 344 MET B N 1
ATOM 7088 C CA . MET B 1 344 ? -7.764 7.148 14.125 1 96.47 344 MET B CA 1
ATOM 7089 C C . MET B 1 344 ? -7.803 5.671 14.505 1 96.47 344 MET B C 1
ATOM 7091 O O . MET B 1 344 ? -8.777 4.976 14.211 1 96.47 344 MET B O 1
ATOM 7095 N N . ALA B 1 345 ? -6.816 5.192 15.127 1 93.67 345 ALA B N 1
ATOM 7096 C CA . ALA B 1 345 ? -6.634 3.838 15.644 1 93.67 345 ALA B CA 1
ATOM 7097 C C . ALA B 1 345 ? -5.626 3.819 16.79 1 93.67 345 ALA B C 1
ATOM 7099 O O . ALA B 1 345 ? -4.951 4.819 17.048 1 93.67 345 ALA B O 1
ATOM 7100 N N . PRO B 1 346 ? -5.589 2.681 17.533 1 92.22 346 PRO B N 1
ATOM 7101 C CA . PRO B 1 346 ? -4.529 2.615 18.541 1 92.22 346 PRO B CA 1
ATOM 7102 C C . PRO B 1 346 ? -3.141 2.861 17.955 1 92.22 346 PRO B C 1
ATOM 7104 O O . PRO B 1 346 ? -2.743 2.191 16.998 1 92.22 346 PRO B O 1
ATOM 7107 N N . GLY B 1 347 ? -2.515 3.881 18.435 1 93.28 347 GLY B N 1
ATOM 7108 C CA . GLY B 1 347 ? -1.167 4.196 17.989 1 93.28 347 GLY B CA 1
ATOM 7109 C C . GLY B 1 347 ? -1.137 5.086 16.76 1 93.28 347 GLY B C 1
ATOM 7110 O O . GLY B 1 347 ? -0.079 5.293 16.162 1 93.28 347 GLY B O 1
ATOM 7111 N N . LYS B 1 348 ? -2.244 5.594 16.381 1 95.15 348 LYS B N 1
ATOM 7112 C CA . LYS B 1 348 ? -2.334 6.439 15.194 1 95.15 348 LYS B CA 1
ATOM 7113 C C . LYS B 1 348 ? -3.312 7.59 15.411 1 95.15 348 LYS B C 1
ATOM 7115 O O . LYS B 1 348 ? -4.452 7.373 15.827 1 95.15 348 LYS B O 1
ATOM 7120 N N . THR B 1 349 ? -2.865 8.816 15.134 1 97.99 349 THR B N 1
ATOM 7121 C CA . THR B 1 349 ? -3.681 10.004 15.359 1 97.99 349 THR B CA 1
ATOM 7122 C C . THR B 1 349 ? -3.463 11.028 14.249 1 97.99 349 THR B C 1
ATOM 7124 O O . THR B 1 349 ? -2.335 11.227 13.794 1 97.99 349 THR B O 1
ATOM 7127 N N . ARG B 1 350 ? -4.514 11.653 13.792 1 98.52 350 ARG B N 1
ATOM 7128 C CA . ARG B 1 350 ? -4.345 12.802 12.909 1 98.52 350 ARG B CA 1
ATOM 7129 C C . ARG B 1 350 ? -4.349 14.106 13.699 1 98.52 350 ARG B C 1
ATOM 7131 O O . ARG B 1 350 ? -5.26 14.355 14.492 1 98.52 350 ARG B O 1
ATOM 7138 N N . SER B 1 351 ? -3.353 14.916 13.468 1 98.6 351 SER B N 1
ATOM 7139 C CA . SER B 1 351 ? -3.291 16.261 14.031 1 98.6 351 SER B CA 1
ATOM 7140 C C . SER B 1 351 ? -3.648 17.314 12.988 1 98.6 351 SER B C 1
ATOM 7142 O O . SER B 1 351 ? -3.044 17.362 11.914 1 98.6 351 SER B O 1
ATOM 7144 N N . ILE B 1 352 ? -4.654 18.083 13.235 1 98.69 352 ILE B N 1
ATOM 7145 C CA . ILE B 1 352 ? -5.01 19.246 12.428 1 98.69 352 ILE B CA 1
ATOM 7146 C C . ILE B 1 352 ? -4.768 20.523 13.23 1 98.69 352 ILE B C 1
ATOM 7148 O O . ILE B 1 352 ? -5.446 20.774 14.229 1 98.69 352 ILE B O 1
ATOM 7152 N N . VAL B 1 353 ? -3.835 21.283 12.817 1 98.48 353 VAL B N 1
ATOM 7153 C CA . VAL B 1 353 ? -3.472 22.494 13.547 1 98.48 353 VAL B CA 1
ATOM 7154 C C . VAL B 1 353 ? -3.869 23.725 12.735 1 98.48 353 VAL B C 1
ATOM 7156 O O . VAL B 1 353 ? -3.462 23.873 11.58 1 98.48 353 VAL B O 1
ATOM 7159 N N . CYS B 1 354 ? -4.663 24.538 13.314 1 97.92 354 CYS B N 1
ATOM 7160 C CA . CYS B 1 354 ? -5.045 25.834 12.765 1 97.92 354 CYS B CA 1
ATOM 7161 C C . CYS B 1 354 ? -4.406 26.97 13.555 1 97.92 354 CYS B C 1
ATOM 7163 O O . CYS B 1 354 ? -4.664 27.123 14.75 1 97.92 354 CYS B O 1
ATOM 7165 N N . SER B 1 355 ? -3.643 27.719 12.921 1 97 355 SER B N 1
ATOM 7166 C CA . SER B 1 355 ? -2.955 28.81 13.603 1 97 355 SER B CA 1
ATOM 7167 C C . SER B 1 355 ? -3.38 30.165 13.047 1 97 355 SER B C 1
ATOM 7169 O O . SER B 1 355 ? -3.732 30.276 11.871 1 97 355 SER B O 1
ATOM 7171 N N . ALA B 1 356 ? -3.392 31.143 13.898 1 96.71 356 ALA B N 1
ATOM 7172 C CA . ALA B 1 356 ? -3.667 32.531 13.536 1 96.71 356 ALA B CA 1
ATOM 7173 C C . ALA B 1 356 ? -2.756 33.487 14.3 1 96.71 356 ALA B C 1
ATOM 7175 O O . ALA B 1 356 ? -2.483 33.281 15.485 1 96.71 356 ALA B O 1
ATOM 7176 N N . ARG B 1 357 ? -2.282 34.483 13.63 1 96.42 357 ARG B N 1
ATOM 7177 C CA . ARG B 1 357 ? -1.474 35.499 14.296 1 96.42 357 ARG B CA 1
ATOM 7178 C C . ARG B 1 357 ? -1.738 36.881 13.709 1 96.42 357 ARG B C 1
ATOM 7180 O O . ARG B 1 357 ? -2.136 37.002 12.549 1 96.42 357 ARG B O 1
ATOM 7187 N N . ASN B 1 358 ? -1.473 37.937 14.467 1 95.31 358 ASN B N 1
ATOM 7188 C CA . ASN B 1 358 ? -1.796 39.291 14.029 1 95.31 358 ASN B CA 1
ATOM 7189 C C . ASN B 1 358 ? -0.536 40.096 13.723 1 95.31 358 ASN B C 1
ATOM 7191 O O . ASN B 1 358 ? -0.584 41.325 13.648 1 95.31 358 ASN B O 1
ATOM 7195 N N . PHE B 1 359 ? 0.572 39.414 13.632 1 92.05 359 PHE B N 1
ATOM 7196 C CA . PHE B 1 359 ? 1.818 40.097 13.305 1 92.05 359 PHE B CA 1
ATOM 7197 C C . PHE B 1 359 ? 2.564 39.361 12.198 1 92.05 359 PHE B C 1
ATOM 7199 O O . PHE B 1 359 ? 2.357 38.164 11.992 1 92.05 359 PHE B O 1
ATOM 7206 N N . PHE B 1 360 ? 3.39 39.99 11.364 1 88.65 360 PHE B N 1
ATOM 7207 C CA . PHE B 1 360 ? 4.185 39.459 10.262 1 88.65 360 PHE B CA 1
ATOM 7208 C C . PHE B 1 360 ? 3.313 38.657 9.303 1 88.65 360 PHE B C 1
ATOM 7210 O O . PHE B 1 360 ? 3.661 37.535 8.93 1 88.65 360 PHE B O 1
ATOM 7217 N N . GLN B 1 361 ? 2.238 39.175 9.027 1 89.57 361 GLN B N 1
ATOM 7218 C CA . GLN B 1 361 ? 1.242 38.492 8.207 1 89.57 361 GLN B CA 1
ATOM 7219 C C . GLN B 1 361 ? 1.807 38.143 6.833 1 89.57 361 GLN B C 1
ATOM 7221 O O . GLN B 1 361 ? 1.355 37.191 6.194 1 89.57 361 GLN B O 1
ATOM 7226 N N . PHE B 1 362 ? 2.807 38.84 6.398 1 88.62 362 PHE B N 1
ATOM 7227 C CA . PHE B 1 362 ? 3.383 38.636 5.074 1 88.62 362 PHE B CA 1
ATOM 7228 C C . PHE B 1 362 ? 4.107 37.298 4.998 1 88.62 362 PHE B C 1
ATOM 7230 O O . PHE B 1 362 ? 4.381 36.795 3.906 1 88.62 362 PHE B O 1
ATOM 7237 N N . THR B 1 363 ? 4.392 36.712 6.159 1 90.75 363 THR B N 1
ATOM 7238 C CA . THR B 1 363 ? 5.102 35.437 6.182 1 90.75 363 THR B CA 1
ATOM 7239 C C . THR B 1 363 ? 4.118 34.272 6.236 1 90.75 363 THR B C 1
ATOM 7241 O O . THR B 1 363 ? 4.526 33.109 6.275 1 90.75 363 THR B O 1
ATOM 7244 N N . VAL B 1 364 ? 2.856 34.593 6.322 1 92.68 364 VAL B N 1
ATOM 7245 C CA . VAL B 1 364 ? 1.819 33.568 6.362 1 92.68 364 VAL B CA 1
ATOM 7246 C C . VAL B 1 364 ? 1.189 33.415 4.979 1 92.68 364 VAL B C 1
ATOM 7248 O O . VAL B 1 364 ? 0.886 34.409 4.315 1 92.68 364 VAL B O 1
ATOM 7251 N N . PRO B 1 365 ? 1.035 32.183 4.582 1 92.52 365 PRO B N 1
ATOM 7252 C CA . PRO B 1 365 ? 0.382 32.006 3.283 1 92.52 365 PRO B CA 1
ATOM 7253 C C . PRO B 1 365 ? -1.02 32.611 3.24 1 92.52 365 PRO B C 1
ATOM 7255 O O . PRO B 1 365 ? -1.724 32.618 4.253 1 92.52 365 PRO B O 1
ATOM 7258 N N . GLY B 1 366 ? -1.38 33.129 2.051 1 88.2 366 GLY B N 1
ATOM 7259 C CA . GLY B 1 366 ? -2.71 33.699 1.9 1 88.2 366 GLY B CA 1
ATOM 7260 C C . GLY B 1 366 ? -2.975 34.233 0.505 1 88.2 366 GLY B C 1
ATOM 7261 O O . GLY B 1 366 ? -2.11 34.157 -0.369 1 88.2 366 GLY B O 1
ATOM 7262 N N . PRO B 1 367 ? -4.129 34.693 0.26 1 85.33 367 PRO B N 1
ATOM 7263 C CA . PRO B 1 367 ? -4.544 35.13 -1.075 1 85.33 367 PRO B CA 1
ATOM 7264 C C . PRO B 1 367 ? -4.074 36.545 -1.405 1 85.33 367 PRO B C 1
ATOM 7266 O O . PRO B 1 367 ? -4.125 36.962 -2.565 1 85.33 367 PRO B O 1
ATOM 7269 N N . ALA B 1 368 ? -3.614 37.228 -0.38 1 87.7 368 ALA B N 1
ATOM 7270 C CA . ALA B 1 368 ? -3.199 38.605 -0.637 1 87.7 368 ALA B CA 1
ATOM 7271 C C . ALA B 1 368 ? -1.893 38.647 -1.426 1 87.7 368 ALA B C 1
ATOM 7273 O O . ALA B 1 368 ? -1.044 37.765 -1.278 1 87.7 368 ALA B O 1
ATOM 7274 N N . TRP B 1 369 ? -1.757 39.681 -2.176 1 88.09 369 TRP B N 1
ATOM 7275 C CA . TRP B 1 369 ? -0.608 39.795 -3.067 1 88.09 369 TRP B CA 1
ATOM 7276 C C . TRP B 1 369 ? 0.688 39.913 -2.271 1 88.09 369 TRP B C 1
ATOM 7278 O O . TRP B 1 369 ? 1.762 39.564 -2.767 1 88.09 369 TRP B O 1
ATOM 7288 N N . TRP B 1 370 ? 0.519 40.413 -1.062 1 88.93 370 TRP B N 1
ATOM 7289 C CA . TRP B 1 370 ? 1.723 40.642 -0.27 1 88.93 370 TRP B CA 1
ATOM 7290 C C . TRP B 1 370 ? 2.089 39.401 0.536 1 88.93 370 TRP B C 1
ATOM 7292 O O . TRP B 1 370 ? 3.122 39.372 1.208 1 88.93 370 TRP B O 1
ATOM 7302 N N . GLN B 1 371 ? 1.221 38.41 0.568 1 88.62 371 GLN B N 1
ATOM 7303 C CA . GLN B 1 371 ? 1.535 37.116 1.164 1 88.62 371 GLN B CA 1
ATOM 7304 C C . GLN B 1 371 ? 2.289 36.225 0.181 1 88.62 371 GLN B C 1
ATOM 7306 O O . GLN B 1 371 ? 1.675 35.48 -0.586 1 88.62 371 GLN B O 1
ATOM 7311 N N . VAL B 1 372 ? 3.592 36.172 0.259 1 87.95 372 VAL B N 1
ATOM 7312 C CA . VAL B 1 372 ? 4.421 35.619 -0.807 1 87.95 372 VAL B CA 1
ATOM 7313 C C . VAL B 1 372 ? 4.875 34.21 -0.431 1 87.95 372 VAL B C 1
ATOM 7315 O O . VAL B 1 372 ? 5.365 33.462 -1.28 1 87.95 372 VAL B O 1
ATOM 7318 N N . VAL B 1 373 ? 4.673 33.831 0.817 1 93.17 373 VAL B N 1
ATOM 7319 C CA . VAL B 1 373 ? 5.126 32.508 1.235 1 93.17 373 VAL B CA 1
ATOM 7320 C C . VAL B 1 373 ? 4.075 31.462 0.869 1 93.17 373 VAL B C 1
ATOM 7322 O O . VAL B 1 373 ? 2.929 31.542 1.316 1 93.17 373 VAL B O 1
ATOM 7325 N N . PRO B 1 374 ? 4.483 30.564 0.047 1 94.85 374 PRO B N 1
ATOM 7326 C CA . PRO B 1 374 ? 3.486 29.548 -0.298 1 94.85 374 PRO B CA 1
ATOM 7327 C C . PRO B 1 374 ? 3.178 28.606 0.864 1 94.85 374 PRO B C 1
ATOM 7329 O O . PRO B 1 374 ? 4.022 28.404 1.74 1 94.85 374 PRO B O 1
ATOM 7332 N N . ARG B 1 375 ? 2.032 28.062 0.89 1 96.76 375 ARG B N 1
ATOM 7333 C CA . ARG B 1 375 ? 1.553 27.183 1.951 1 96.76 375 ARG B CA 1
ATOM 7334 C C . ARG B 1 375 ? 2.476 25.982 2.126 1 96.76 375 ARG B C 1
ATOM 7336 O O . ARG B 1 375 ? 2.76 25.57 3.253 1 96.76 375 ARG B O 1
ATOM 7343 N N . TRP B 1 376 ? 3.009 25.441 0.961 1 97.48 376 TRP B N 1
ATOM 7344 C CA . TRP B 1 376 ? 3.861 24.259 1.043 1 97.48 376 TRP B CA 1
ATOM 7345 C C . TRP B 1 376 ? 5.178 24.585 1.738 1 97.48 376 TRP B C 1
ATOM 7347 O O . TRP B 1 376 ? 5.758 23.731 2.414 1 97.48 376 TRP B O 1
ATOM 7357 N N . TYR B 1 377 ? 5.684 25.762 1.593 1 96.82 377 TYR B N 1
ATOM 7358 C CA . TYR B 1 377 ? 6.923 26.143 2.262 1 96.82 377 TYR B CA 1
ATOM 7359 C C . TYR B 1 377 ? 6.718 26.259 3.767 1 96.82 377 TYR B C 1
ATOM 7361 O O . TYR B 1 377 ? 7.567 25.828 4.551 1 96.82 377 TYR B O 1
ATOM 7369 N N . GLU B 1 378 ? 5.614 26.873 4.169 1 96.12 378 GLU B N 1
ATOM 7370 C CA . GLU B 1 378 ? 5.285 26.943 5.59 1 96.12 378 GLU B CA 1
ATOM 7371 C C . GLU B 1 378 ? 5.188 25.55 6.204 1 96.12 378 GLU B C 1
ATOM 7373 O O . GLU B 1 378 ? 5.597 25.339 7.348 1 96.12 378 GLU B O 1
ATOM 7378 N N . HIS B 1 379 ? 4.733 24.544 5.47 1 97.96 379 HIS B N 1
ATOM 7379 C CA . HIS B 1 379 ? 4.573 23.177 5.954 1 97.96 379 HIS B CA 1
ATOM 7380 C C . HIS B 1 379 ? 5.927 22.516 6.194 1 97.96 379 HIS B C 1
ATOM 7382 O O . HIS B 1 379 ? 6.039 21.601 7.013 1 97.96 379 HIS B O 1
ATOM 7388 N N . TRP B 1 380 ? 6.93 22.972 5.461 1 96.6 380 TRP B N 1
ATOM 7389 C CA . TRP B 1 380 ? 8.262 22.438 5.722 1 96.6 380 TRP B CA 1
ATOM 7390 C C . TRP B 1 380 ? 8.694 22.729 7.155 1 96.6 380 TRP B C 1
ATOM 7392 O O . TRP B 1 380 ? 9.217 21.849 7.843 1 96.6 380 TRP B O 1
ATOM 7402 N N . THR B 1 381 ? 8.398 23.914 7.584 1 93.76 381 THR B N 1
ATOM 7403 C CA . THR B 1 381 ? 8.765 24.309 8.939 1 93.76 381 THR B CA 1
ATOM 7404 C C . THR B 1 381 ? 7.879 23.609 9.965 1 93.76 381 THR B C 1
ATOM 7406 O O . THR B 1 381 ? 8.367 23.134 10.993 1 93.76 381 THR B O 1
ATOM 7409 N N . SER B 1 382 ? 6.629 23.562 9.691 1 95.65 382 SER B N 1
ATOM 7410 C CA . SER B 1 382 ? 5.69 22.922 10.606 1 95.65 382 SER B CA 1
ATOM 7411 C C . SER B 1 382 ? 6.012 21.441 10.782 1 95.65 382 SER B C 1
ATOM 7413 O O . SER B 1 382 ? 5.865 20.895 11.877 1 95.65 382 SER B O 1
ATOM 7415 N N . ASN B 1 383 ? 6.47 20.819 9.69 1 97.25 383 ASN B N 1
ATOM 7416 C CA . ASN B 1 383 ? 6.818 19.405 9.771 1 97.25 383 ASN B CA 1
ATOM 7417 C C . ASN B 1 383 ? 8.05 19.18 10.642 1 97.25 383 ASN B C 1
ATOM 7419 O O . ASN B 1 383 ? 8.191 18.127 11.267 1 97.25 383 ASN B O 1
ATOM 7423 N N . LYS B 1 384 ? 8.888 20.13 10.71 1 95.43 384 LYS B N 1
ATOM 7424 C CA . LYS B 1 384 ? 10.031 20.013 11.611 1 95.43 384 LYS B CA 1
ATOM 7425 C C . LYS B 1 384 ? 9.577 19.927 13.065 1 95.43 384 LYS B C 1
ATOM 7427 O O . LYS B 1 384 ? 10.177 19.207 13.866 1 95.43 384 LYS B O 1
ATOM 7432 N N . VAL B 1 385 ? 8.538 20.666 13.371 1 95.34 385 VAL B N 1
ATOM 7433 C CA . VAL B 1 385 ? 7.994 20.623 14.725 1 95.34 385 VAL B CA 1
ATOM 7434 C C . VAL B 1 385 ? 7.468 19.222 15.025 1 95.34 385 VAL B C 1
ATOM 7436 O O . VAL B 1 385 ? 7.802 18.634 16.057 1 95.34 385 VAL B O 1
ATOM 7439 N N . TYR B 1 386 ? 6.753 18.65 14.067 1 97.14 386 TYR B N 1
ATOM 7440 C CA . TYR B 1 386 ? 6.229 17.299 14.233 1 97.14 386 TYR B CA 1
ATOM 7441 C C . TYR B 1 386 ? 7.362 16.288 14.372 1 97.14 386 TYR B C 1
ATOM 7443 O O . TYR B 1 386 ? 7.28 15.363 15.184 1 97.14 386 TYR B O 1
ATOM 7451 N N . ASP B 1 387 ? 8.358 16.497 13.575 1 96.02 387 ASP B N 1
ATOM 7452 C CA . ASP B 1 387 ? 9.483 15.566 13.572 1 96.02 387 ASP B CA 1
ATOM 7453 C C . ASP B 1 387 ? 10.195 15.56 14.922 1 96.02 387 ASP B C 1
ATOM 7455 O O . ASP B 1 387 ? 10.589 14.502 15.417 1 96.02 387 ASP B O 1
ATOM 7459 N N . GLY B 1 388 ? 10.36 16.723 15.488 1 93.14 388 GLY B N 1
ATOM 7460 C CA . GLY B 1 388 ? 10.991 16.823 16.795 1 93.14 388 GLY B CA 1
ATOM 7461 C C . GLY B 1 388 ? 10.257 16.049 17.873 1 93.14 388 GLY B C 1
ATOM 7462 O O . GLY B 1 388 ? 10.882 15.474 18.766 1 93.14 388 GLY B O 1
ATOM 7463 N N . ASP B 1 389 ? 9.017 15.979 17.779 1 95.55 389 ASP B N 1
ATOM 7464 C CA . ASP B 1 389 ? 8.192 15.306 18.777 1 95.55 389 ASP B CA 1
ATOM 7465 C C . ASP B 1 389 ? 8.108 13.807 18.499 1 95.55 389 ASP B C 1
ATOM 7467 O O . ASP B 1 389 ? 8.01 13.002 19.428 1 95.55 389 ASP B O 1
ATOM 7471 N N . MET B 1 390 ? 8.137 13.375 17.244 1 94.76 390 MET B N 1
ATOM 7472 C CA . MET B 1 390 ? 7.828 12.015 16.813 1 94.76 390 MET B CA 1
ATOM 7473 C C . MET B 1 390 ? 8.744 11.006 17.498 1 94.76 390 MET B C 1
ATOM 7475 O O . MET B 1 390 ? 8.272 10.019 18.067 1 94.76 390 MET B O 1
ATOM 7479 N N . ILE B 1 391 ? 9.999 11.282 17.514 1 88.45 391 ILE B N 1
ATOM 7480 C CA . ILE B 1 391 ? 10.942 10.282 18.004 1 88.45 391 ILE B CA 1
ATOM 7481 C C . ILE B 1 391 ? 10.889 10.226 19.529 1 88.45 391 ILE B C 1
ATOM 7483 O O . ILE B 1 391 ? 10.991 9.148 20.121 1 88.45 391 ILE B O 1
ATOM 7487 N N . VAL B 1 392 ? 10.667 11.32 20.154 1 92.7 392 VAL B N 1
ATOM 7488 C CA . VAL B 1 392 ? 10.598 11.375 21.61 1 92.7 392 VAL B CA 1
ATOM 7489 C C . VAL B 1 392 ? 9.336 10.665 22.095 1 92.7 392 VAL B C 1
ATOM 7491 O O . VAL B 1 392 ? 9.392 9.848 23.017 1 92.7 392 VAL B O 1
ATOM 7494 N N . LEU B 1 393 ? 8.301 10.9 21.419 1 95.03 393 LEU B N 1
ATOM 7495 C CA . LEU B 1 393 ? 7.012 10.368 21.847 1 95.03 393 LEU B CA 1
ATOM 7496 C C . LEU B 1 393 ? 6.897 8.885 21.511 1 95.03 393 LEU B C 1
ATOM 7498 O O . LEU B 1 393 ? 6.211 8.137 22.211 1 95.03 393 LEU B O 1
ATOM 7502 N N . GLN B 1 394 ? 7.588 8.482 20.449 1 93.12 394 GLN B N 1
ATOM 7503 C CA . GLN B 1 394 ? 7.689 7.053 20.171 1 93.12 394 GLN B CA 1
ATOM 7504 C C . GLN B 1 394 ? 8.258 6.299 21.368 1 93.12 394 GLN B C 1
ATOM 7506 O O . GLN B 1 394 ? 7.734 5.253 21.756 1 93.12 394 GLN B O 1
ATOM 7511 N N . GLY B 1 395 ? 9.319 6.847 21.919 1 91.38 395 GLY B N 1
ATOM 7512 C CA . GLY B 1 395 ? 9.936 6.231 23.084 1 91.38 395 GLY B CA 1
ATOM 7513 C C . GLY B 1 395 ? 9.019 6.189 24.292 1 91.38 395 GLY B C 1
ATOM 7514 O O . GLY B 1 395 ? 8.946 5.173 24.987 1 91.38 395 GLY B O 1
ATOM 7515 N N . GLN B 1 396 ? 8.353 7.263 24.492 1 93.71 396 GLN B N 1
ATOM 7516 C CA . GLN B 1 396 ? 7.428 7.34 25.618 1 93.71 396 GLN B CA 1
ATOM 7517 C C . GLN B 1 396 ? 6.314 6.304 25.486 1 93.71 396 GLN B C 1
ATOM 7519 O O . GLN B 1 396 ? 5.999 5.599 26.447 1 93.71 396 GLN B O 1
ATOM 7524 N N . GLU B 1 397 ? 5.771 6.218 24.328 1 93.47 397 GLU B N 1
ATOM 7525 C CA . GLU B 1 397 ? 4.671 5.287 24.098 1 93.47 397 GLU B CA 1
ATOM 7526 C C . GLU B 1 397 ? 5.118 3.842 24.303 1 93.47 397 GLU B C 1
ATOM 7528 O O . GLU B 1 397 ? 4.352 3.015 24.801 1 93.47 397 GLU B O 1
ATOM 7533 N N . LYS B 1 398 ? 6.314 3.505 23.946 1 90.52 398 LYS B N 1
ATOM 7534 C CA . LYS B 1 398 ? 6.841 2.157 24.142 1 90.52 398 LYS B CA 1
ATOM 7535 C C . LYS B 1 398 ? 6.859 1.784 25.622 1 90.52 398 LYS B C 1
ATOM 7537 O O . LYS B 1 398 ? 6.52 0.657 25.988 1 90.52 398 LYS B O 1
ATOM 7542 N N . ILE B 1 399 ? 7.191 2.753 26.44 1 89.75 399 ILE B N 1
ATOM 7543 C CA . ILE B 1 399 ? 7.251 2.51 27.877 1 89.75 399 ILE B CA 1
ATOM 7544 C C . ILE B 1 399 ? 5.839 2.325 28.429 1 89.75 399 ILE B C 1
ATOM 7546 O O . ILE B 1 399 ? 5.595 1.426 29.238 1 89.75 399 ILE B O 1
ATOM 7550 N N . PHE B 1 400 ? 4.915 3.164 27.982 1 90.21 400 PHE B N 1
ATOM 7551 C CA . PHE B 1 400 ? 3.526 3.034 28.407 1 90.21 400 PHE B CA 1
ATOM 7552 C C . PHE B 1 400 ? 2.969 1.667 28.027 1 90.21 400 PHE B C 1
ATOM 7554 O O . PHE B 1 400 ? 2.249 1.045 28.81 1 90.21 400 PHE B O 1
ATOM 7561 N N . LEU B 1 401 ? 3.318 1.237 26.85 1 87.05 401 LEU B N 1
ATOM 7562 C CA . LEU B 1 401 ? 2.841 -0.054 26.369 1 87.05 401 LEU B CA 1
ATOM 7563 C C . LEU B 1 401 ? 3.389 -1.191 27.226 1 87.05 401 LEU B C 1
ATOM 7565 O O . LEU B 1 401 ? 2.666 -2.137 27.546 1 87.05 401 LEU B O 1
ATOM 7569 N N . LEU B 1 402 ? 4.633 -1.211 27.559 1 84.66 402 LEU B N 1
ATOM 7570 C CA . LEU B 1 402 ? 5.263 -2.237 28.383 1 84.66 402 LEU B CA 1
ATOM 7571 C C . LEU B 1 402 ? 4.6 -2.316 29.754 1 84.66 402 LEU B C 1
ATOM 7573 O O . LEU B 1 402 ? 4.361 -3.41 30.271 1 84.66 402 LEU B O 1
ATOM 7577 N N . GLN B 1 403 ? 4.29 -1.103 30.244 1 86.48 403 GLN B N 1
ATOM 7578 C CA . GLN B 1 403 ? 3.652 -1.055 31.555 1 86.48 403 GLN B CA 1
ATOM 7579 C C . GLN B 1 403 ? 2.236 -1.623 31.498 1 86.48 403 GLN B C 1
ATOM 7581 O O . GLN B 1 403 ? 1.797 -2.303 32.428 1 86.48 403 GLN B O 1
ATOM 7586 N N . THR B 1 404 ? 1.555 -1.361 30.497 1 84.71 404 THR B N 1
ATOM 7587 C CA . THR B 1 404 ? 0.196 -1.862 30.326 1 84.71 404 THR B CA 1
ATOM 7588 C C . THR B 1 404 ? 0.195 -3.38 30.162 1 84.71 404 THR B C 1
ATOM 7590 O O . THR B 1 404 ? -0.683 -4.066 30.69 1 84.71 404 THR B O 1
ATOM 7593 N N . LYS B 1 405 ? 1.08 -3.883 29.418 1 82.52 405 LYS B N 1
ATOM 7594 C CA . LYS B 1 405 ? 1.189 -5.324 29.209 1 82.52 405 LYS B CA 1
ATOM 7595 C C . LYS B 1 405 ? 1.473 -6.049 30.521 1 82.52 405 LYS B C 1
ATOM 7597 O O . LYS B 1 405 ? 1.08 -7.205 30.695 1 82.52 405 LYS B O 1
ATOM 7602 N N . GLU B 1 406 ? 2.066 -5.308 31.421 1 81.48 406 GLU B N 1
ATOM 7603 C CA . GLU B 1 406 ? 2.359 -5.882 32.731 1 81.48 406 GLU B CA 1
ATOM 7604 C C . GLU B 1 406 ? 1.169 -5.734 33.676 1 81.48 406 GLU B C 1
ATOM 7606 O O . GLU B 1 406 ? 1.264 -6.07 34.858 1 81.48 406 GLU B O 1
ATOM 7611 N N . GLY B 1 407 ? 0.035 -5.237 33.051 1 77.66 407 GLY B N 1
ATOM 7612 C CA . GLY B 1 407 ? -1.187 -5.157 33.835 1 77.66 407 GLY B CA 1
ATOM 7613 C C . GLY B 1 407 ? -1.402 -3.796 34.47 1 77.66 407 GLY B C 1
ATOM 7614 O O . GLY B 1 407 ? -2.318 -3.617 35.275 1 77.66 407 GLY B O 1
ATOM 7615 N N . GLY B 1 408 ? -0.579 -2.916 34.072 1 77.87 408 GLY B N 1
ATOM 7616 C CA . GLY B 1 408 ? -0.719 -1.595 34.663 1 77.87 408 GLY B CA 1
ATOM 7617 C C . GLY B 1 408 ? -1.697 -0.708 33.917 1 77.87 408 GLY B C 1
ATOM 7618 O O . GLY B 1 408 ? -1.953 -0.918 32.729 1 77.87 408 GLY B O 1
ATOM 7619 N N . ASP B 1 409 ? -2.329 0.178 34.688 1 84.19 409 ASP B N 1
ATOM 7620 C CA . ASP B 1 409 ? -3.15 1.256 34.146 1 84.19 409 ASP B CA 1
ATOM 7621 C C . ASP B 1 409 ? -2.393 2.582 34.156 1 84.19 409 ASP B C 1
ATOM 7623 O O . ASP B 1 409 ? -2.231 3.202 35.209 1 84.19 409 ASP B O 1
ATOM 7627 N N . ILE B 1 410 ? -1.986 2.958 33.039 1 86.68 410 ILE B N 1
ATOM 7628 C CA . ILE B 1 410 ? -1.116 4.12 32.895 1 86.68 410 ILE B CA 1
ATOM 7629 C C . ILE B 1 410 ? -1.8 5.352 33.483 1 86.68 410 ILE B C 1
ATOM 7631 O O . ILE B 1 410 ? -1.153 6.179 34.13 1 86.68 410 ILE B O 1
ATOM 7635 N N . ASN B 1 411 ? -3.079 5.517 33.296 1 85.89 411 ASN B N 1
ATOM 7636 C CA . ASN B 1 411 ? -3.781 6.713 33.75 1 85.89 411 ASN B CA 1
ATOM 7637 C C . ASN B 1 411 ? -3.938 6.728 35.268 1 85.89 411 ASN B C 1
ATOM 7639 O O . ASN B 1 411 ? -3.863 7.787 35.894 1 85.89 411 ASN B O 1
ATOM 7643 N N . LYS B 1 412 ? -4.064 5.593 35.801 1 83.25 412 LYS B N 1
ATOM 7644 C CA . LYS B 1 412 ? -4.167 5.49 37.253 1 83.25 412 LYS B CA 1
ATOM 7645 C C . LYS B 1 412 ? -2.796 5.616 37.912 1 83.25 412 LYS B C 1
ATOM 7647 O O . LYS B 1 412 ? -2.673 6.19 38.996 1 83.25 412 LYS B O 1
ATOM 7652 N N . GLN B 1 413 ? -1.857 5.144 37.198 1 87.77 413 GLN B N 1
ATOM 7653 C CA . GLN B 1 413 ? -0.528 5.059 37.795 1 87.77 413 GLN B CA 1
ATOM 7654 C C . GLN B 1 413 ? 0.408 6.111 37.206 1 87.77 413 GLN B C 1
ATOM 7656 O O . GLN B 1 413 ? 1.631 5.978 37.291 1 87.77 413 GLN B O 1
ATOM 7661 N N . TYR B 1 414 ? -0.144 7.062 36.581 1 90.58 414 TYR B N 1
ATOM 7662 C CA . TYR B 1 414 ? 0.677 8.002 35.826 1 90.58 414 TYR B CA 1
ATOM 7663 C C . TYR B 1 414 ? 1.71 8.67 36.726 1 90.58 414 TYR B C 1
ATOM 7665 O O . TYR B 1 414 ? 2.887 8.76 36.37 1 90.58 414 TYR B O 1
ATOM 7673 N N . THR B 1 415 ? 1.339 9.11 37.903 1 87.63 415 THR B N 1
ATOM 7674 C CA . THR B 1 415 ? 2.231 9.844 38.793 1 87.63 415 THR B CA 1
ATOM 7675 C C . THR B 1 415 ? 3.232 8.9 39.453 1 87.63 415 THR B C 1
ATOM 7677 O O . THR B 1 415 ? 4.235 9.345 40.017 1 87.63 415 THR B O 1
ATOM 7680 N N . SER B 1 416 ? 2.955 7.646 39.367 1 87.29 416 SER B N 1
ATOM 7681 C CA . SER B 1 416 ? 3.903 6.678 39.909 1 87.29 416 SER B CA 1
ATOM 7682 C C . SER B 1 416 ? 4.975 6.321 38.885 1 87.29 416 SER B C 1
ATOM 7684 O O . SER B 1 416 ? 6.099 5.972 39.252 1 87.29 416 SER B O 1
ATOM 7686 N N . ILE B 1 417 ? 4.547 6.475 37.679 1 88.79 417 ILE B N 1
ATOM 7687 C CA . ILE B 1 417 ? 5.479 6.089 36.625 1 88.79 417 ILE B CA 1
ATOM 7688 C C . ILE B 1 417 ? 6.272 7.311 36.166 1 88.79 417 ILE B C 1
ATOM 7690 O O . ILE B 1 417 ? 7.332 7.175 35.549 1 88.79 417 ILE B O 1
ATOM 7694 N N . THR B 1 418 ? 5.658 8.408 36.451 1 91.88 418 THR B N 1
ATOM 7695 C CA . THR B 1 418 ? 6.31 9.653 36.061 1 91.88 418 THR B CA 1
ATOM 7696 C C . THR B 1 418 ? 6.562 10.536 37.28 1 91.88 418 THR B C 1
ATOM 7698 O O . THR B 1 418 ? 6.032 10.276 38.362 1 91.88 418 THR B O 1
ATOM 7701 N N . PHE B 1 419 ? 7.509 11.553 37.112 1 94.87 419 PHE B N 1
ATOM 7702 C CA . PHE B 1 419 ? 7.795 12.569 38.118 1 94.87 419 PHE B CA 1
ATOM 7703 C C . PHE B 1 419 ? 7.507 13.964 37.576 1 94.87 419 PHE B C 1
ATOM 7705 O O . PHE B 1 419 ? 8.311 14.521 36.825 1 94.87 419 PHE B O 1
ATOM 7712 N N . THR B 1 420 ? 6.336 14.516 37.931 1 92.08 420 THR B N 1
ATOM 7713 C CA . THR B 1 420 ? 5.83 15.771 37.387 1 92.08 420 THR B CA 1
ATOM 7714 C C . THR B 1 420 ? 5.637 16.802 38.495 1 92.08 420 THR B C 1
ATOM 7716 O O . THR B 1 420 ? 4.507 17.181 38.808 1 92.08 420 THR B O 1
ATOM 7719 N N . PRO B 1 421 ? 6.678 17.421 38.997 1 92.29 421 PRO B N 1
ATOM 7720 C CA . PRO B 1 421 ? 6.622 18.217 40.225 1 92.29 421 PRO B CA 1
ATOM 7721 C C . PRO B 1 421 ? 6.314 19.689 39.961 1 92.29 421 PRO B C 1
ATOM 7723 O O . PRO B 1 421 ? 6.059 20.448 40.9 1 92.29 421 PRO B O 1
ATOM 7726 N N . THR B 1 422 ? 6.342 20.144 38.765 1 93.01 422 THR B N 1
ATOM 7727 C CA . THR B 1 422 ? 6.286 21.58 38.511 1 93.01 422 THR B CA 1
ATOM 7728 C C . THR B 1 422 ? 4.882 22 38.088 1 93.01 422 THR B C 1
ATOM 7730 O O . THR B 1 422 ? 4.101 21.178 37.603 1 93.01 422 THR B O 1
ATOM 7733 N N . GLN B 1 423 ? 4.604 23.269 38.19 1 91.83 423 GLN B N 1
ATOM 7734 C CA . GLN B 1 423 ? 3.322 23.814 37.758 1 91.83 423 GLN B CA 1
ATOM 7735 C C . GLN B 1 423 ? 3.188 23.769 36.238 1 91.83 423 GLN B C 1
ATOM 7737 O O . GLN B 1 423 ? 2.08 23.85 35.705 1 91.83 423 GLN B O 1
ATOM 7742 N N . ALA B 1 424 ? 4.286 23.627 35.637 1 92.03 424 ALA B N 1
ATOM 7743 C CA . ALA B 1 424 ? 4.275 23.501 34.182 1 92.03 424 ALA B CA 1
ATOM 7744 C C . ALA B 1 424 ? 3.603 22.201 33.749 1 92.03 424 ALA B C 1
ATOM 7746 O O . ALA B 1 424 ? 3.181 22.067 32.598 1 92.03 424 ALA B O 1
ATOM 7747 N N . ASP B 1 425 ? 3.45 21.258 34.687 1 94.26 425 ASP B N 1
ATOM 7748 C CA . ASP B 1 425 ? 2.915 19.935 34.378 1 94.26 425 ASP B CA 1
ATOM 7749 C C . ASP B 1 425 ? 1.406 19.887 34.603 1 94.26 425 ASP B C 1
ATOM 7751 O O . ASP B 1 425 ? 0.77 18.858 34.364 1 94.26 425 ASP B O 1
ATOM 7755 N N . ARG B 1 426 ? 0.859 20.922 34.994 1 94.07 426 ARG B N 1
ATOM 7756 C CA . ARG B 1 426 ? -0.517 20.957 35.48 1 94.07 426 ARG B CA 1
ATOM 7757 C C . ARG B 1 426 ? -1.491 20.497 34.4 1 94.07 426 ARG B C 1
ATOM 7759 O O . ARG B 1 426 ? -2.413 19.727 34.676 1 94.07 426 ARG B O 1
ATOM 7766 N N . PHE B 1 427 ? -1.313 20.952 33.23 1 95.93 427 PHE B N 1
ATOM 7767 C CA . PHE B 1 427 ? -2.259 20.631 32.168 1 95.93 427 PHE B CA 1
ATOM 7768 C C . PHE B 1 427 ? -2.088 19.189 31.707 1 95.93 427 PHE B C 1
ATOM 7770 O O . PHE B 1 427 ? -3.055 18.544 31.296 1 95.93 427 PHE B O 1
ATOM 7777 N N . VAL B 1 428 ? -0.862 18.601 31.759 1 95.58 428 VAL B N 1
ATOM 7778 C CA . VAL B 1 428 ? -0.625 17.191 31.466 1 95.58 428 VAL B CA 1
ATOM 7779 C C . VAL B 1 428 ? -1.378 16.321 32.47 1 95.58 428 VAL B C 1
ATOM 7781 O O . VAL B 1 428 ? -2.085 15.387 32.084 1 95.58 428 VAL B O 1
ATOM 7784 N N . LEU B 1 429 ? -1.231 16.689 33.694 1 94.38 429 LEU B N 1
ATOM 7785 C CA . LEU B 1 429 ? -1.906 15.948 34.754 1 94.38 429 LEU B CA 1
ATOM 7786 C C . LEU B 1 429 ? -3.42 16.079 34.629 1 94.38 429 LEU B C 1
ATOM 7788 O O . LEU B 1 429 ? -4.152 15.111 34.85 1 94.38 429 LEU B O 1
ATOM 7792 N N . ALA B 1 430 ? -3.871 17.277 34.273 1 95.18 430 ALA B N 1
ATOM 7793 C CA . ALA B 1 430 ? -5.303 17.496 34.089 1 95.18 430 ALA B CA 1
ATOM 7794 C C . ALA B 1 430 ? -5.857 16.6 32.985 1 95.18 430 ALA B C 1
ATOM 7796 O O . ALA B 1 430 ? -6.94 16.027 33.127 1 95.18 430 ALA B O 1
ATOM 7797 N N . PHE B 1 431 ? -5.143 16.433 31.956 1 95.71 431 PHE B N 1
ATOM 7798 C CA . PHE B 1 431 ? -5.605 15.597 30.854 1 95.71 431 PHE B CA 1
ATOM 7799 C C . PHE B 1 431 ? -5.645 14.13 31.267 1 95.71 431 PHE B C 1
ATOM 7801 O O . PHE B 1 431 ? -6.629 13.434 31.009 1 95.71 431 PHE B O 1
ATOM 7808 N N . ARG B 1 432 ? -4.556 13.68 31.833 1 94.96 432 ARG B N 1
ATOM 7809 C CA . ARG B 1 432 ? -4.499 12.287 32.265 1 94.96 432 ARG B CA 1
ATOM 7810 C C . ARG B 1 432 ? -5.614 11.975 33.257 1 94.96 432 ARG B C 1
ATOM 7812 O O . ARG B 1 432 ? -6.218 10.901 33.203 1 94.96 432 ARG B O 1
ATOM 7819 N N . ASN B 1 433 ? -5.868 12.892 34.101 1 93.21 433 ASN B N 1
ATOM 7820 C CA . ASN B 1 433 ? -6.975 12.733 35.039 1 93.21 433 ASN B CA 1
ATOM 7821 C C . ASN B 1 433 ? -8.32 12.707 34.318 1 93.21 433 ASN B C 1
ATOM 7823 O O . ASN B 1 433 ? -9.201 11.919 34.668 1 93.21 433 ASN B O 1
ATOM 7827 N N . TRP B 1 434 ? -8.498 13.587 33.388 1 95.03 434 TRP B N 1
ATOM 7828 C CA . TRP B 1 434 ? -9.73 13.586 32.606 1 95.03 434 TRP B CA 1
ATOM 7829 C C . TRP B 1 434 ? -9.936 12.243 31.915 1 95.03 434 TRP B C 1
ATOM 7831 O O . TRP B 1 434 ? -11.038 11.688 31.939 1 95.03 434 TRP B O 1
ATOM 7841 N N . LEU B 1 435 ? -8.847 11.756 31.28 1 94.93 435 LEU B N 1
ATOM 7842 C CA . LEU B 1 435 ? -8.906 10.484 30.568 1 94.93 435 LEU B CA 1
ATOM 7843 C C . LEU B 1 435 ? -9.292 9.35 31.512 1 94.93 435 LEU B C 1
ATOM 7845 O O . LEU B 1 435 ? -10.073 8.469 31.144 1 94.93 435 LEU B O 1
ATOM 7849 N N . ARG B 1 436 ? -8.776 9.362 32.647 1 92.42 436 ARG B N 1
ATOM 7850 C CA . ARG B 1 436 ? -9.062 8.346 33.655 1 92.42 436 ARG B CA 1
ATOM 7851 C C . ARG B 1 436 ? -10.499 8.457 34.152 1 92.42 436 ARG B C 1
ATOM 7853 O O . ARG B 1 436 ? -11.227 7.462 34.19 1 92.42 436 ARG B O 1
ATOM 7860 N N . ARG B 1 437 ? -10.951 9.626 34.442 1 92.07 437 ARG B N 1
ATOM 7861 C CA . ARG B 1 437 ? -12.215 9.841 35.138 1 92.07 437 ARG B CA 1
ATOM 7862 C C . ARG B 1 437 ? -13.387 9.829 34.162 1 92.07 437 ARG B C 1
ATOM 7864 O O . ARG B 1 437 ? -14.471 9.345 34.491 1 92.07 437 ARG B O 1
ATOM 7871 N N . HIS B 1 438 ? -13.138 10.411 33.039 1 93.34 438 HIS B N 1
ATOM 7872 C CA . HIS B 1 438 ? -14.261 10.63 32.135 1 93.34 438 HIS B CA 1
ATOM 7873 C C . HIS B 1 438 ? -14.071 9.87 30.826 1 93.34 438 HIS B C 1
ATOM 7875 O O . HIS B 1 438 ? -15.044 9.413 30.222 1 93.34 438 HIS B O 1
ATOM 7881 N N . GLY B 1 439 ? -12.862 9.671 30.38 1 93.6 439 GLY B N 1
ATOM 7882 C CA . GLY B 1 439 ? -12.582 9.172 29.043 1 93.6 439 GLY B CA 1
ATOM 7883 C C . GLY B 1 439 ? -12.439 7.663 28.988 1 93.6 439 GLY B C 1
ATOM 7884 O O . GLY B 1 439 ? -12.098 7.105 27.943 1 93.6 439 GLY B O 1
ATOM 7885 N N . ASN B 1 440 ? -12.579 6.938 30.091 1 90.28 440 ASN B N 1
ATOM 7886 C CA . ASN B 1 440 ? -12.471 5.486 30.181 1 90.28 440 ASN B CA 1
ATOM 7887 C C . ASN B 1 440 ? -11.062 5.007 29.841 1 90.28 440 ASN B C 1
ATOM 7889 O O . ASN B 1 440 ? -10.89 3.93 29.267 1 90.28 440 ASN B O 1
ATOM 7893 N N . GLY B 1 441 ? -10.099 5.92 29.976 1 89.99 441 GLY B N 1
ATOM 7894 C CA . GLY B 1 441 ? -8.701 5.547 29.828 1 89.99 441 GLY B CA 1
ATOM 7895 C C . GLY B 1 441 ? -8.215 5.613 28.393 1 89.99 441 GLY B C 1
ATOM 7896 O O . GLY B 1 441 ? -7.018 5.775 28.144 1 89.99 441 GLY B O 1
ATOM 7897 N N . GLN B 1 442 ? -9.094 5.372 27.435 1 91.3 442 GLN B N 1
ATOM 7898 C CA . GLN B 1 442 ? -8.788 5.421 26.009 1 91.3 442 GLN B CA 1
ATOM 7899 C C . GLN B 1 442 ? -10.049 5.653 25.183 1 91.3 442 GLN B C 1
ATOM 7901 O O . GLN B 1 442 ? -11.164 5.457 25.673 1 91.3 442 GLN B O 1
ATOM 7906 N N . PRO B 1 443 ? -9.864 6.053 23.944 1 93.92 443 PRO B N 1
ATOM 7907 C CA . PRO B 1 443 ? -11.042 6.177 23.083 1 93.92 443 PRO B CA 1
ATOM 7908 C C . PRO B 1 443 ? -11.81 4.865 22.942 1 93.92 443 PRO B C 1
ATOM 7910 O O . PRO B 1 443 ? -11.218 3.786 23.035 1 93.92 443 PRO B O 1
ATOM 7913 N N . GLU B 1 444 ? -13.088 5.001 22.811 1 94.08 444 GLU B N 1
ATOM 7914 C CA . GLU B 1 444 ? -13.92 3.829 22.557 1 94.08 444 GLU B CA 1
ATOM 7915 C C . GLU B 1 444 ? -13.847 3.407 21.092 1 94.08 444 GLU B C 1
ATOM 7917 O O . GLU B 1 444 ? -14.524 3.986 20.24 1 94.08 444 GLU B O 1
ATOM 7922 N N . TRP B 1 445 ? -13.08 2.354 20.814 1 92.39 445 TRP B N 1
ATOM 7923 C CA . TRP B 1 445 ? -12.816 1.907 19.45 1 92.39 445 TRP B CA 1
ATOM 7924 C C . TRP B 1 445 ? -13.982 1.086 18.911 1 92.39 445 TRP B C 1
ATOM 7926 O O . TRP B 1 445 ? -14.586 0.298 19.643 1 92.39 445 TRP B O 1
ATOM 7936 N N . PHE B 1 446 ? -14.342 1.171 17.666 1 88.57 446 PHE B N 1
ATOM 7937 C CA . PHE B 1 446 ? -15.359 0.344 17.028 1 88.57 446 PHE B CA 1
ATOM 7938 C C . PHE B 1 446 ? -14.817 -1.049 16.733 1 88.57 446 PHE B C 1
ATOM 7940 O O . PHE B 1 446 ? -15.561 -2.032 16.775 1 88.57 446 PHE B O 1
ATOM 7947 N N . ALA B 1 447 ? -13.598 -1.14 16.232 1 74.09 447 ALA B N 1
ATOM 7948 C CA . ALA B 1 447 ? -13.004 -2.429 15.886 1 74.09 447 ALA B CA 1
ATOM 7949 C C . ALA B 1 447 ? -12.091 -2.93 17.001 1 74.09 447 ALA B C 1
ATOM 7951 O O . ALA B 1 447 ? -11.477 -2.133 17.714 1 74.09 447 ALA B O 1
ATOM 7952 N N . ASN B 1 448 ? -12.275 -4.258 17.405 1 67.1 448 ASN B N 1
ATOM 7953 C CA . ASN B 1 448 ? -11.326 -4.816 18.362 1 67.1 448 ASN B CA 1
ATOM 7954 C C . ASN B 1 448 ? -9.929 -4.94 17.76 1 67.1 448 ASN B C 1
ATOM 7956 O O . ASN B 1 448 ? -9.557 -6.002 17.259 1 67.1 448 ASN B O 1
ATOM 7960 N N . ILE B 1 449 ? -9.365 -3.954 17.462 1 63.13 449 ILE B N 1
ATOM 7961 C CA . ILE B 1 449 ? -8.054 -3.951 16.822 1 63.13 449 ILE B CA 1
ATOM 7962 C C . ILE B 1 449 ? -6.961 -4.051 17.884 1 63.13 449 ILE B C 1
ATOM 7964 O O . ILE B 1 449 ? -5.778 -3.875 17.584 1 63.13 449 ILE B O 1
ATOM 7968 N N . SER B 1 450 ? -7.22 -4.408 19.048 1 60.53 450 SER B N 1
ATOM 7969 C CA . SER B 1 450 ? -6.273 -4.318 20.155 1 60.53 450 SER B CA 1
ATOM 7970 C C . SER B 1 450 ? -5.153 -5.342 20.009 1 60.53 450 SER B C 1
ATOM 7972 O O . SER B 1 450 ? -4.106 -5.22 20.648 1 60.53 450 SER B O 1
ATOM 7974 N N . ASN B 1 451 ? -5.276 -6.162 18.988 1 66.35 451 ASN B N 1
ATOM 7975 C CA . ASN B 1 451 ? -4.237 -7.187 19.005 1 66.35 451 ASN B CA 1
ATOM 7976 C C . ASN B 1 451 ? -3.15 -6.9 17.974 1 66.35 451 ASN B C 1
ATOM 7978 O O . ASN B 1 451 ? -2.211 -7.684 17.821 1 66.35 451 ASN B O 1
ATOM 7982 N N . LEU B 1 452 ? -3.186 -5.719 17.426 1 74.28 452 LEU B N 1
ATOM 7983 C CA . LEU B 1 452 ? -2.134 -5.39 16.471 1 74.28 452 LEU B CA 1
ATOM 7984 C C . LEU B 1 452 ? -1.022 -4.59 17.141 1 74.28 452 LEU B C 1
ATOM 7986 O O . LEU B 1 452 ? -1.285 -3.781 18.033 1 74.28 452 LEU B O 1
ATOM 7990 N N . PRO B 1 453 ? 0.172 -4.919 16.735 1 82.24 453 PRO B N 1
ATOM 7991 C CA . PRO B 1 453 ? 1.259 -4.11 17.291 1 82.24 453 PRO B CA 1
ATOM 7992 C C . PRO B 1 453 ? 1.14 -2.631 16.926 1 82.24 453 PRO B C 1
ATOM 7994 O O . PRO B 1 453 ? 0.71 -2.297 15.82 1 82.24 453 PRO B O 1
ATOM 7997 N N . LEU B 1 454 ? 1.5 -1.838 17.851 1 89.13 454 LEU B N 1
ATOM 7998 C CA . LEU B 1 454 ? 1.465 -0.399 17.614 1 89.13 454 LEU B CA 1
ATOM 7999 C C . LEU B 1 454 ? 2.586 0.024 16.67 1 89.13 454 LEU B C 1
ATOM 8001 O O . LEU B 1 454 ? 3.687 -0.528 16.721 1 89.13 454 LEU B O 1
ATOM 8005 N N . PRO B 1 455 ? 2.369 0.987 15.847 1 89.56 455 PRO B N 1
ATOM 8006 C CA . PRO B 1 455 ? 3.41 1.487 14.946 1 89.56 455 PRO B CA 1
ATOM 8007 C C . PRO B 1 455 ? 4.701 1.847 15.679 1 89.56 455 PRO B C 1
ATOM 8009 O O . PRO B 1 455 ? 5.795 1.608 15.163 1 89.56 455 PRO B O 1
ATOM 8012 N N . SER B 1 456 ? 4.585 2.39 16.876 1 89.77 456 SER B N 1
ATOM 8013 C CA . SER B 1 456 ? 5.75 2.834 17.635 1 89.77 456 SER B CA 1
ATOM 8014 C C . SER B 1 456 ? 6.675 1.667 17.963 1 89.77 456 SER B C 1
ATOM 8016 O O . SER B 1 456 ? 7.857 1.865 18.248 1 89.77 456 SER B O 1
ATOM 8018 N N . THR B 1 457 ? 6.198 0.471 17.901 1 88.8 457 THR B N 1
ATOM 8019 C CA . THR B 1 457 ? 6.997 -0.684 18.294 1 88.8 457 THR B CA 1
ATOM 8020 C C . THR B 1 457 ? 7.582 -1.379 17.068 1 88.8 457 THR B C 1
ATOM 8022 O O . THR B 1 457 ? 8.521 -2.169 17.185 1 88.8 457 THR B O 1
ATOM 8025 N N . VAL B 1 458 ? 7.023 -1.102 15.907 1 87.98 458 VAL B N 1
ATOM 8026 C CA . VAL B 1 458 ? 7.404 -1.913 14.756 1 87.98 458 VAL B CA 1
ATOM 8027 C C . VAL B 1 458 ? 8.118 -1.043 13.724 1 87.98 458 VAL B C 1
ATOM 8029 O O . VAL B 1 458 ? 8.987 -1.523 12.992 1 87.98 458 VAL B O 1
ATOM 8032 N N . LEU B 1 459 ? 7.806 0.197 13.666 1 91.3 459 LEU B N 1
ATOM 8033 C CA . LEU B 1 459 ? 8.335 1.042 12.601 1 91.3 459 LEU B CA 1
ATOM 8034 C C . LEU B 1 459 ? 9.749 1.509 12.927 1 91.3 459 LEU B C 1
ATOM 8036 O O . LEU B 1 459 ? 10.056 1.813 14.083 1 91.3 459 LEU B O 1
ATOM 8040 N N . SER B 1 460 ? 10.575 1.602 11.917 1 91.56 460 SER B N 1
ATOM 8041 C CA . SER B 1 460 ? 11.903 2.198 12.027 1 91.56 460 SER B CA 1
ATOM 8042 C C . SER B 1 460 ? 11.818 3.714 12.176 1 91.56 460 SER B C 1
ATOM 8044 O O . SER B 1 460 ? 10.75 4.302 11.991 1 91.56 460 SER B O 1
ATOM 8046 N N . LYS B 1 461 ? 12.921 4.346 12.518 1 92.8 461 LYS B N 1
ATOM 8047 C CA . LYS B 1 461 ? 12.973 5.801 12.625 1 92.8 461 LYS B CA 1
ATOM 8048 C C . LYS B 1 461 ? 12.583 6.463 11.306 1 92.8 461 LYS B C 1
ATOM 8050 O O . LYS B 1 461 ? 11.839 7.446 11.295 1 92.8 461 LYS B O 1
ATOM 8055 N N . ARG B 1 462 ? 13.095 5.933 10.216 1 94 462 ARG B N 1
ATOM 8056 C CA . ARG B 1 462 ? 12.794 6.486 8.9 1 94 462 ARG B CA 1
ATOM 8057 C C . ARG B 1 462 ? 11.297 6.439 8.616 1 94 462 ARG B C 1
ATOM 8059 O O . ARG B 1 462 ? 10.737 7.38 8.048 1 94 462 ARG B O 1
ATOM 8066 N N . GLU B 1 463 ? 10.627 5.371 9.038 1 92.82 463 GLU B N 1
ATOM 8067 C CA . GLU B 1 463 ? 9.19 5.221 8.826 1 92.82 463 GLU B CA 1
ATOM 8068 C C . GLU B 1 463 ? 8.397 6.146 9.744 1 92.82 463 GLU B C 1
ATOM 8070 O O . GLU B 1 463 ? 7.357 6.677 9.35 1 92.82 463 GLU B O 1
ATOM 8075 N N . MET B 1 464 ? 8.925 6.339 10.912 1 94.82 464 MET B N 1
ATOM 8076 C CA . MET B 1 464 ? 8.269 7.221 11.874 1 94.82 464 MET B CA 1
ATOM 8077 C C . MET B 1 464 ? 8.307 8.669 11.397 1 94.82 464 MET B C 1
ATOM 8079 O O . MET B 1 464 ? 7.393 9.445 11.683 1 94.82 464 MET B O 1
ATOM 8083 N N . LEU B 1 465 ? 9.337 8.972 10.61 1 96.7 465 LEU B N 1
ATOM 8084 C CA . LEU B 1 465 ? 9.528 10.344 10.153 1 96.7 465 LEU B CA 1
ATOM 8085 C C . LEU B 1 465 ? 9.173 10.479 8.676 1 96.7 465 LEU B C 1
ATOM 8087 O O . LEU B 1 465 ? 9.699 11.355 7.984 1 96.7 465 LEU B O 1
ATOM 8091 N N . ASP B 1 466 ? 8.344 9.641 8.21 1 95.92 466 ASP B N 1
ATOM 8092 C CA . ASP B 1 466 ? 7.955 9.642 6.803 1 95.92 466 ASP B CA 1
ATOM 8093 C C . ASP B 1 466 ? 6.944 10.75 6.514 1 95.92 466 ASP B C 1
ATOM 8095 O O . ASP B 1 466 ? 5.736 10.543 6.638 1 95.92 466 ASP B O 1
ATOM 8099 N N . ARG B 1 467 ? 7.37 11.859 5.946 1 97.69 467 ARG B N 1
ATOM 8100 C CA . ARG B 1 467 ? 6.515 13.005 5.655 1 97.69 467 ARG B CA 1
ATOM 8101 C C . ARG B 1 467 ? 5.618 12.729 4.453 1 97.69 467 ARG B C 1
ATOM 8103 O O . ARG B 1 467 ? 4.52 13.28 4.352 1 97.69 467 ARG B O 1
ATOM 8110 N N . PHE B 1 468 ? 6.175 11.937 3.572 1 97.29 468 PHE B N 1
ATOM 8111 C CA . PHE B 1 468 ? 5.48 11.72 2.309 1 97.29 468 PHE B CA 1
ATOM 8112 C C . PHE B 1 468 ? 4.12 11.072 2.544 1 97.29 468 PHE B C 1
ATOM 8114 O O . PHE B 1 468 ? 3.091 11.606 2.124 1 97.29 468 PHE B O 1
ATOM 8121 N N . GLU B 1 469 ? 4.011 10.03 3.312 1 95.28 469 GLU B N 1
ATOM 8122 C CA . GLU B 1 469 ? 2.77 9.308 3.579 1 95.28 469 GLU B CA 1
ATOM 8123 C C . GLU B 1 469 ? 1.93 10.025 4.632 1 95.28 469 GLU B C 1
ATOM 8125 O O . GLU B 1 469 ? 0.699 10.017 4.564 1 95.28 469 GLU B O 1
ATOM 8130 N N . GLN B 1 470 ? 2.584 10.686 5.526 1 97.37 470 GLN B N 1
ATOM 8131 C CA . GLN B 1 470 ? 1.905 11.224 6.7 1 97.37 470 GLN B CA 1
ATOM 8132 C C . GLN B 1 470 ? 1.302 12.595 6.407 1 97.37 470 GLN B C 1
ATOM 8134 O O . GLN B 1 470 ? 0.355 13.017 7.074 1 97.37 470 GLN B O 1
ATOM 8139 N N . HIS B 1 471 ? 1.868 13.252 5.389 1 98.37 471 HIS B N 1
ATOM 8140 C CA . HIS B 1 471 ? 1.414 14.619 5.162 1 98.37 471 HIS B CA 1
ATOM 8141 C C . HIS B 1 471 ? 1.314 14.926 3.672 1 98.37 471 HIS B C 1
ATOM 8143 O O . HIS B 1 471 ? 0.246 15.3 3.181 1 98.37 471 HIS B O 1
ATOM 8149 N N . THR B 1 472 ? 2.385 14.733 2.895 1 98.48 472 THR B N 1
ATOM 8150 C CA . THR B 1 472 ? 2.478 15.216 1.522 1 98.48 472 THR B CA 1
ATOM 8151 C C . THR B 1 472 ? 1.33 14.67 0.677 1 98.48 472 THR B C 1
ATOM 8153 O O . THR B 1 472 ? 0.686 15.417 -0.062 1 98.48 472 THR B O 1
ATOM 8156 N N . LEU B 1 473 ? 1.02 13.446 0.862 1 95.94 473 LEU B N 1
ATOM 8157 C CA . LEU B 1 473 ? -0.022 12.814 0.061 1 95.94 473 LEU B CA 1
ATOM 8158 C C . LEU B 1 473 ? -1.405 13.288 0.496 1 95.94 473 LEU B C 1
ATOM 8160 O O . LEU B 1 473 ? -2.379 13.137 -0.245 1 95.94 473 LEU B O 1
ATOM 8164 N N . LYS B 1 474 ? -1.496 13.893 1.672 1 96.4 474 LYS B N 1
ATOM 8165 C CA . LYS B 1 474 ? -2.783 14.296 2.232 1 96.4 474 LYS B CA 1
ATOM 8166 C C . LYS B 1 474 ? -2.987 15.803 2.111 1 96.4 474 LYS B C 1
ATOM 8168 O O . LYS B 1 474 ? -4.035 16.326 2.496 1 96.4 474 LYS B O 1
ATOM 8173 N N . CYS B 1 475 ? -2.02 16.453 1.648 1 98.1 475 CYS B N 1
ATOM 8174 C CA . CYS B 1 475 ? -2.051 17.904 1.506 1 98.1 475 CYS B CA 1
ATOM 8175 C C . CYS B 1 475 ? -1.998 18.309 0.037 1 98.1 475 CYS B C 1
ATOM 8177 O O . CYS B 1 475 ? -1.055 17.959 -0.674 1 98.1 475 CYS B O 1
ATOM 8179 N N . SER B 1 476 ? -2.963 19.065 -0.379 1 97.62 476 SER B N 1
ATOM 8180 C CA . SER B 1 476 ? -3.046 19.459 -1.781 1 97.62 476 SER B CA 1
ATOM 8181 C C . SER B 1 476 ? -1.881 20.364 -2.171 1 97.62 476 SER B C 1
ATOM 8183 O O . SER B 1 476 ? -1.327 20.235 -3.265 1 97.62 476 SER B O 1
ATOM 8185 N N . SER B 1 477 ? -1.477 21.233 -1.295 1 97.83 477 SER B N 1
ATOM 8186 C CA . SER B 1 477 ? -0.407 22.183 -1.579 1 97.83 477 SER B CA 1
ATOM 8187 C C . SER B 1 477 ? 0.939 21.478 -1.707 1 97.83 477 SER B C 1
ATOM 8189 O O . SER B 1 477 ? 1.667 21.692 -2.679 1 97.83 477 SER B O 1
ATOM 8191 N N . CYS B 1 478 ? 1.232 20.599 -0.782 1 98.54 478 CYS B N 1
ATOM 8192 C CA . CYS B 1 478 ? 2.526 19.926 -0.787 1 98.54 478 CYS B CA 1
ATOM 8193 C C . CYS B 1 478 ? 2.59 18.874 -1.887 1 98.54 478 CYS B C 1
ATOM 8195 O O . CYS B 1 478 ? 3.643 18.664 -2.491 1 98.54 478 CYS B O 1
ATOM 8197 N N . LYS B 1 479 ? 1.496 18.231 -2.093 1 98.2 479 LYS B N 1
ATOM 8198 C CA . LYS B 1 479 ? 1.45 17.281 -3.2 1 98.2 479 LYS B CA 1
ATOM 8199 C C . LYS B 1 479 ? 1.708 17.976 -4.534 1 98.2 479 LYS B C 1
ATOM 8201 O O . LYS B 1 479 ? 2.512 17.505 -5.341 1 98.2 479 LYS B O 1
ATOM 8206 N N . GLY B 1 480 ? 1.026 19.084 -4.745 1 98.08 480 GLY B N 1
ATOM 8207 C CA . GLY B 1 480 ? 1.236 19.855 -5.96 1 98.08 480 GLY B CA 1
ATOM 8208 C C . GLY B 1 480 ? 2.664 20.339 -6.122 1 98.08 480 GLY B C 1
ATOM 8209 O O . GLY B 1 480 ? 3.233 20.259 -7.213 1 98.08 480 GLY B O 1
ATOM 8210 N N . ALA B 1 481 ? 3.181 20.822 -5.062 1 98.44 481 ALA B N 1
ATOM 8211 C CA . ALA B 1 481 ? 4.56 21.299 -5.1 1 98.44 481 ALA B CA 1
ATOM 8212 C C . ALA B 1 481 ? 5.528 20.156 -5.395 1 98.44 481 ALA B C 1
ATOM 8214 O O . ALA B 1 481 ? 6.459 20.312 -6.188 1 98.44 481 ALA B O 1
ATOM 8215 N N . TYR B 1 482 ? 5.338 19.023 -4.735 1 98.39 482 TYR B N 1
ATOM 8216 C CA . TYR B 1 482 ? 6.176 17.85 -4.956 1 98.39 482 TYR B CA 1
ATOM 8217 C C . TYR B 1 482 ? 6.164 17.441 -6.424 1 98.39 482 TYR B C 1
ATOM 8219 O O . TYR B 1 482 ? 7.221 17.222 -7.022 1 98.39 482 TYR B O 1
ATOM 8227 N N . GLU B 1 483 ? 5.024 17.398 -7.018 1 97.89 483 GLU B N 1
ATOM 8228 C CA . GLU B 1 483 ? 4.895 17.058 -8.432 1 97.89 483 GLU B CA 1
ATOM 8229 C C . GLU B 1 483 ? 5.555 18.112 -9.316 1 97.89 483 GLU B C 1
ATOM 8231 O O . GLU B 1 483 ? 6.21 17.777 -10.306 1 97.89 483 GLU B O 1
ATOM 8236 N N . GLY B 1 484 ? 5.344 19.341 -8.985 1 98.3 484 GLY B N 1
ATOM 8237 C CA . GLY B 1 484 ? 6.007 20.413 -9.71 1 98.3 484 GLY B CA 1
ATOM 8238 C C . GLY B 1 484 ? 7.52 20.3 -9.69 1 98.3 484 GLY B C 1
ATOM 8239 O O . GLY B 1 484 ? 8.174 20.472 -10.721 1 98.3 484 GLY B O 1
ATOM 8240 N N . PHE B 1 485 ? 8.027 19.986 -8.509 1 98.24 485 PHE B N 1
ATOM 8241 C CA . PHE B 1 485 ? 9.468 19.801 -8.381 1 98.24 485 PHE B CA 1
ATOM 8242 C C . PHE B 1 485 ? 9.956 18.695 -9.309 1 98.24 485 PHE B C 1
ATOM 8244 O O . PHE B 1 485 ? 10.981 18.845 -9.977 1 98.24 485 PHE B O 1
ATOM 8251 N N . GLN B 1 486 ? 9.259 17.644 -9.383 1 97.35 486 GLN B N 1
ATOM 8252 C CA . GLN B 1 486 ? 9.637 16.511 -10.222 1 97.35 486 GLN B CA 1
ATOM 8253 C C . GLN B 1 486 ? 9.63 16.894 -11.699 1 97.35 486 GLN B C 1
ATOM 8255 O O . GLN B 1 486 ? 10.551 16.546 -12.44 1 97.35 486 GLN B O 1
ATOM 8260 N N . ILE B 1 487 ? 8.658 17.61 -12.126 1 97.95 487 ILE B N 1
ATOM 8261 C CA . ILE B 1 487 ? 8.542 18.039 -13.516 1 97.95 487 ILE B CA 1
ATOM 8262 C C . ILE B 1 487 ? 9.695 18.976 -13.866 1 97.95 487 ILE B C 1
ATOM 8264 O O . ILE B 1 487 ? 10.357 18.801 -14.892 1 97.95 487 ILE B O 1
ATOM 8268 N N . TRP B 1 488 ? 9.979 19.893 -13.013 1 98.33 488 TRP B N 1
ATOM 8269 C CA . TRP B 1 488 ? 11.021 20.876 -13.289 1 98.33 488 TRP B CA 1
ATOM 8270 C C . TRP B 1 488 ? 12.4 20.225 -13.285 1 98.33 488 TRP B C 1
ATOM 8272 O O . TRP B 1 488 ? 13.288 20.633 -14.036 1 98.33 488 TRP B O 1
ATOM 8282 N N . GLN B 1 489 ? 12.546 19.258 -12.443 1 98.06 489 GLN B N 1
ATOM 8283 C CA . GLN B 1 489 ? 13.803 18.517 -12.475 1 98.06 489 GLN B CA 1
ATOM 8284 C C . GLN B 1 489 ? 14.017 17.855 -13.833 1 98.06 489 GLN B C 1
ATOM 8286 O O . GLN B 1 489 ? 15.102 17.947 -14.41 1 98.06 489 GLN B O 1
ATOM 8291 N N . LYS B 1 490 ? 13.009 17.24 -14.334 1 96.99 490 LYS B N 1
ATOM 8292 C CA . LYS B 1 490 ? 13.101 16.578 -15.632 1 96.99 490 LYS B CA 1
ATOM 8293 C C . LYS B 1 490 ? 13.385 17.584 -16.744 1 96.99 490 LYS B C 1
ATOM 8295 O O . LYS B 1 490 ? 14.231 17.34 -17.607 1 96.99 490 LYS B O 1
ATOM 8300 N N . VAL B 1 491 ? 12.715 18.706 -16.713 1 98.3 491 VAL B N 1
ATOM 8301 C CA . VAL B 1 491 ? 12.88 19.749 -17.72 1 98.3 491 VAL B CA 1
ATOM 8302 C C . VAL B 1 491 ? 14.308 20.289 -17.676 1 98.3 491 VAL B C 1
ATOM 8304 O O . VAL B 1 491 ? 14.953 20.441 -18.717 1 98.3 491 VAL B O 1
ATOM 8307 N N . LEU B 1 492 ? 14.784 20.495 -16.468 1 98.57 492 LEU B N 1
ATOM 8308 C CA . LEU B 1 492 ? 16.116 21.068 -16.307 1 98.57 492 LEU B CA 1
ATOM 8309 C C . LEU B 1 492 ? 17.192 20.064 -16.707 1 98.57 492 LEU B C 1
ATOM 8311 O O . LEU B 1 492 ? 18.213 20.441 -17.286 1 98.57 492 LEU B O 1
ATOM 8315 N N . ILE B 1 493 ? 16.999 18.815 -16.434 1 97.52 493 ILE B N 1
ATOM 8316 C CA . ILE B 1 493 ? 17.931 17.781 -16.872 1 97.52 493 ILE B CA 1
ATOM 8317 C C . ILE B 1 493 ? 17.94 17.706 -18.397 1 97.52 493 ILE B C 1
ATOM 8319 O O . ILE B 1 493 ? 19.004 17.628 -19.015 1 97.52 493 ILE B O 1
ATOM 8323 N N . GLY B 1 494 ? 16.752 17.771 -19.013 1 97.61 494 GLY B N 1
ATOM 8324 C CA . GLY B 1 494 ? 16.674 17.819 -20.465 1 97.61 494 GLY B CA 1
ATOM 8325 C C . GLY B 1 494 ? 17.384 19.02 -21.061 1 97.61 494 GLY B C 1
ATOM 8326 O O . GLY B 1 494 ? 18.12 18.889 -22.04 1 97.61 494 GLY B O 1
ATOM 8327 N N . ALA B 1 495 ? 17.199 20.166 -20.43 1 98.34 495 ALA B N 1
ATOM 8328 C CA . ALA B 1 495 ? 17.875 21.38 -20.878 1 98.34 495 ALA B CA 1
ATOM 8329 C C . ALA B 1 495 ? 19.39 21.235 -20.773 1 98.34 495 ALA B C 1
ATOM 8331 O O . ALA B 1 495 ? 20.125 21.667 -21.665 1 98.34 495 ALA B O 1
ATOM 8332 N N . THR B 1 496 ? 19.805 20.623 -19.687 1 98.04 496 THR B N 1
ATOM 8333 C CA . THR B 1 496 ? 21.234 20.397 -19.498 1 98.04 496 THR B CA 1
ATOM 8334 C C . THR B 1 496 ? 21.808 19.574 -20.648 1 98.04 496 THR B C 1
ATOM 8336 O O . THR B 1 496 ? 22.845 19.927 -21.213 1 98.04 496 THR B O 1
ATOM 8339 N N . VAL B 1 497 ? 21.107 18.515 -21.011 1 97.53 497 VAL B N 1
ATOM 8340 C CA . VAL B 1 497 ? 21.568 17.641 -22.086 1 97.53 497 VAL B CA 1
ATOM 8341 C C . VAL B 1 497 ? 21.591 18.411 -23.404 1 97.53 497 VAL B C 1
ATOM 8343 O O . VAL B 1 497 ? 22.568 18.341 -24.154 1 97.53 497 VAL B O 1
ATOM 8346 N N . ILE B 1 498 ? 20.632 19.218 -23.756 1 97.88 498 ILE B N 1
ATOM 8347 C CA . ILE B 1 498 ? 20.526 19.963 -25.006 1 97.88 498 ILE B CA 1
ATOM 8348 C C . ILE B 1 498 ? 21.639 21.006 -25.08 1 97.88 498 ILE B C 1
ATOM 8350 O O . ILE B 1 498 ? 22.322 21.122 -26.101 1 97.88 498 ILE B O 1
ATOM 8354 N N . PHE B 1 499 ? 21.884 21.735 -23.97 1 98.09 499 PHE B N 1
ATOM 8355 C CA . PHE B 1 499 ? 22.916 22.765 -23.954 1 98.09 499 PHE B CA 1
ATOM 8356 C C . PHE B 1 499 ? 24.302 22.145 -24.088 1 98.09 499 PHE B C 1
ATOM 8358 O O . PHE B 1 499 ? 25.156 22.669 -24.806 1 98.09 499 PHE B O 1
ATOM 8365 N N . CYS B 1 500 ? 24.491 21.005 -23.378 1 97.08 500 CYS B N 1
ATOM 8366 C CA . CYS B 1 500 ? 25.778 20.327 -23.49 1 97.08 500 CYS B CA 1
ATOM 8367 C C . CYS B 1 500 ? 26.008 19.825 -24.91 1 97.08 500 CYS B C 1
ATOM 8369 O O . CYS B 1 500 ? 27.094 20 -25.467 1 97.08 500 CYS B O 1
ATOM 8371 N N . ALA B 1 501 ? 24.95 19.27 -25.46 1 96.7 501 ALA B N 1
ATOM 8372 C CA . ALA B 1 501 ? 25.071 18.666 -26.784 1 96.7 501 ALA B CA 1
ATOM 8373 C C . ALA B 1 501 ? 25.314 19.729 -27.851 1 96.7 501 ALA B C 1
ATOM 8375 O O . ALA B 1 501 ? 26.031 19.487 -28.825 1 96.7 501 ALA B O 1
ATOM 8376 N N . THR B 1 502 ? 24.814 20.94 -27.681 1 96.39 502 THR B N 1
ATOM 8377 C CA . THR B 1 502 ? 24.825 21.924 -28.758 1 96.39 502 THR B CA 1
ATOM 8378 C C . THR B 1 502 ? 25.917 22.965 -28.529 1 96.39 502 THR B C 1
ATOM 8380 O O . THR B 1 502 ? 26.149 23.827 -29.379 1 96.39 502 THR B O 1
ATOM 8383 N N . SER B 1 503 ? 26.594 22.917 -27.38 1 95.43 503 SER B N 1
ATOM 8384 C CA . SER B 1 503 ? 27.569 23.938 -27.01 1 95.43 503 SER B CA 1
ATOM 8385 C C . SER B 1 503 ? 28.718 23.994 -28.012 1 95.43 503 SER B C 1
ATOM 8387 O O . SER B 1 503 ? 29.366 25.032 -28.162 1 95.43 503 SER B O 1
ATOM 8389 N N . GLY B 1 504 ? 28.951 22.88 -28.721 1 92.64 504 GLY B N 1
ATOM 8390 C CA . GLY B 1 504 ? 30.06 22.839 -29.66 1 92.64 504 GLY B CA 1
ATOM 8391 C C . GLY B 1 504 ? 29.664 23.238 -31.069 1 92.64 504 GLY B C 1
ATOM 8392 O O . GLY B 1 504 ? 30.521 23.379 -31.944 1 92.64 504 GLY B O 1
ATOM 8393 N N . ILE B 1 505 ? 28.48 23.562 -31.384 1 93.9 505 ILE B N 1
ATOM 8394 C CA . ILE B 1 505 ? 27.98 23.72 -32.746 1 93.9 505 ILE B CA 1
ATOM 8395 C C . ILE B 1 505 ? 28.314 25.119 -33.259 1 93.9 505 ILE B C 1
ATOM 8397 O O . ILE B 1 505 ? 28.826 25.273 -34.37 1 93.9 505 ILE B O 1
ATOM 8401 N N . PRO B 1 506 ? 28.012 26.209 -32.383 1 93.62 506 PRO B N 1
ATOM 8402 C CA . PRO B 1 506 ? 28.268 27.553 -32.906 1 93.62 506 PRO B CA 1
ATOM 8403 C C . PRO B 1 506 ? 29.738 27.784 -33.247 1 93.62 506 PRO B C 1
ATOM 8405 O O . PRO B 1 506 ? 30.623 27.244 -32.577 1 93.62 506 PRO B O 1
ATOM 8408 N N . ALA B 1 507 ? 29.99 28.622 -34.267 1 90.91 507 ALA B N 1
ATOM 8409 C CA . ALA B 1 507 ? 31.351 28.995 -34.646 1 90.91 507 ALA B CA 1
ATOM 8410 C C . ALA B 1 507 ? 31.927 30.023 -33.676 1 90.91 507 ALA B C 1
ATOM 8412 O O . ALA B 1 507 ? 33.107 29.958 -33.322 1 90.91 507 ALA B O 1
ATOM 8413 N N . ASP B 1 508 ? 31.074 30.887 -33.19 1 93.07 508 ASP B N 1
ATOM 8414 C CA . ASP B 1 508 ? 31.473 31.967 -32.293 1 93.07 508 ASP B CA 1
ATOM 8415 C C . ASP B 1 508 ? 31.7 31.448 -30.875 1 93.07 508 ASP B C 1
ATOM 8417 O O . ASP B 1 508 ? 30.807 30.841 -30.28 1 93.07 508 ASP B O 1
ATOM 8421 N N . VAL B 1 509 ? 32.78 31.757 -30.334 1 93 509 VAL B N 1
ATOM 8422 C CA . VAL B 1 509 ? 33.174 31.258 -29.02 1 93 509 VAL B CA 1
ATOM 8423 C C . VAL B 1 509 ? 32.25 31.834 -27.95 1 93 509 VAL B C 1
ATOM 8425 O O . VAL B 1 509 ? 31.978 31.181 -26.939 1 93 509 VAL B O 1
ATOM 8428 N N . GLN B 1 510 ? 31.72 33.027 -28.186 1 96.35 510 GLN B N 1
ATOM 8429 C CA . GLN B 1 510 ? 30.845 33.643 -27.195 1 96.35 510 GLN B CA 1
ATOM 8430 C C . GLN B 1 510 ? 29.571 32.826 -27.002 1 96.35 510 GLN B C 1
ATOM 8432 O O . GLN B 1 510 ? 29.106 32.647 -25.874 1 96.35 510 GLN B O 1
ATOM 8437 N N . PHE B 1 511 ? 29.1 32.312 -28.075 1 96.1 511 PHE B N 1
ATOM 8438 C CA . PHE B 1 511 ? 27.878 31.52 -28 1 96.1 511 PHE B CA 1
ATOM 8439 C C . PHE B 1 511 ? 28.156 30.152 -27.388 1 96.1 511 PHE B C 1
ATOM 8441 O O . PHE B 1 511 ? 27.311 29.598 -26.682 1 96.1 511 PHE B O 1
ATOM 8448 N N . ARG B 1 512 ? 29.34 29.649 -27.637 1 95.58 512 ARG B N 1
ATOM 8449 C CA . ARG B 1 512 ? 29.708 28.373 -27.032 1 95.58 512 ARG B CA 1
ATOM 8450 C C . ARG B 1 512 ? 29.795 28.491 -25.514 1 95.58 512 ARG B C 1
ATOM 8452 O O . ARG B 1 512 ? 29.296 27.629 -24.789 1 95.58 512 ARG B O 1
ATOM 8459 N N . VAL B 1 513 ? 30.333 29.577 -25.094 1 96.51 513 VAL B N 1
ATOM 8460 C CA . VAL B 1 513 ? 30.496 29.812 -23.663 1 96.51 513 VAL B CA 1
ATOM 8461 C C . VAL B 1 513 ? 29.129 30.023 -23.015 1 96.51 513 VAL B C 1
ATOM 8463 O O . VAL B 1 513 ? 28.879 29.54 -21.908 1 96.51 513 VAL B O 1
ATOM 8466 N N . LEU B 1 514 ? 28.308 30.719 -23.729 1 97.67 514 LEU B N 1
ATOM 8467 C CA . LEU B 1 514 ? 26.968 30.964 -23.209 1 97.67 514 LEU B CA 1
ATOM 8468 C C . LEU B 1 514 ? 26.207 29.654 -23.031 1 97.67 514 LEU B C 1
ATOM 8470 O O . LEU B 1 514 ? 25.592 29.425 -21.987 1 97.67 514 LEU B O 1
ATOM 8474 N N . LEU B 1 515 ? 26.273 28.801 -24.038 1 97.49 515 LEU B N 1
ATOM 8475 C CA . LEU B 1 515 ? 25.566 27.526 -23.981 1 97.49 515 LEU B CA 1
ATOM 8476 C C . LEU B 1 515 ? 26.145 26.631 -22.891 1 97.49 515 LEU B C 1
ATOM 8478 O O . LEU B 1 515 ? 25.401 25.956 -22.176 1 97.49 515 LEU B O 1
ATOM 8482 N N . ALA B 1 516 ? 27.376 26.659 -22.751 1 96.72 516 ALA B N 1
ATOM 8483 C CA . ALA B 1 516 ? 28.02 25.893 -21.687 1 96.72 516 ALA B CA 1
ATOM 8484 C C . ALA B 1 516 ? 27.607 26.41 -20.312 1 96.72 516 ALA B C 1
ATOM 8486 O O . ALA B 1 516 ? 27.372 25.624 -19.392 1 96.72 516 ALA B O 1
ATOM 8487 N N . GLY B 1 517 ? 27.572 27.743 -20.188 1 97.86 517 GLY B N 1
ATOM 8488 C CA . GLY B 1 517 ? 27.12 28.34 -18.942 1 97.86 517 GLY B CA 1
ATOM 8489 C C . GLY B 1 517 ? 25.694 27.967 -18.584 1 97.86 517 GLY B C 1
ATOM 8490 O O . GLY B 1 517 ? 25.397 27.665 -17.426 1 97.86 517 GLY B O 1
ATOM 8491 N N . LEU B 1 518 ? 24.862 27.933 -19.58 1 98.48 518 LEU B N 1
ATOM 8492 C CA . LEU B 1 518 ? 23.467 27.563 -19.366 1 98.48 518 LEU B CA 1
ATOM 8493 C C . LEU B 1 518 ? 23.351 26.103 -18.943 1 98.48 518 LEU B C 1
ATOM 8495 O O . LEU B 1 518 ? 22.477 25.75 -18.148 1 98.48 518 LEU B O 1
ATOM 8499 N N . ALA B 1 519 ? 24.179 25.271 -19.436 1 98.08 519 ALA B N 1
ATOM 8500 C CA . ALA B 1 519 ? 24.205 23.867 -19.035 1 98.08 519 ALA B CA 1
ATOM 8501 C C . ALA B 1 519 ? 24.548 23.726 -17.555 1 98.08 519 ALA B C 1
ATOM 8503 O O . ALA B 1 519 ? 23.904 22.961 -16.832 1 98.08 519 ALA B O 1
ATOM 8504 N N . ILE B 1 520 ? 25.489 24.493 -17.132 1 98.23 520 ILE B N 1
ATOM 8505 C CA . ILE B 1 520 ? 25.928 24.432 -15.742 1 98.23 520 ILE B CA 1
ATOM 8506 C C . ILE B 1 520 ? 24.814 24.934 -14.826 1 98.23 520 ILE B C 1
ATOM 8508 O O . ILE B 1 520 ? 24.514 24.312 -13.804 1 98.23 520 ILE B O 1
ATOM 8512 N N . VAL B 1 521 ? 24.202 26.012 -15.208 1 98.6 521 VAL B N 1
ATOM 8513 C CA . VAL B 1 521 ? 23.144 26.599 -14.392 1 98.6 521 VAL B CA 1
ATOM 8514 C C . VAL B 1 521 ? 21.96 25.638 -14.311 1 98.6 521 VAL B C 1
ATOM 8516 O O . VAL B 1 521 ? 21.4 25.422 -13.233 1 98.6 521 VAL B O 1
ATOM 8519 N N . SER B 1 522 ? 21.605 25.006 -15.419 1 98.57 522 SER B N 1
ATOM 8520 C CA . SER B 1 522 ? 20.485 24.071 -15.436 1 98.57 522 SER B CA 1
ATOM 8521 C C . SER B 1 522 ? 20.779 22.84 -14.586 1 98.57 522 SER B C 1
ATOM 8523 O O . SER B 1 522 ? 19.91 22.362 -13.853 1 98.57 522 SER B O 1
ATOM 8525 N N . ALA B 1 523 ? 21.914 22.4 -14.649 1 98.23 523 ALA B N 1
ATOM 8526 C CA . ALA B 1 523 ? 22.303 21.245 -13.844 1 98.23 523 ALA B CA 1
ATOM 8527 C C . ALA B 1 523 ? 22.275 21.581 -12.355 1 98.23 523 ALA B C 1
ATOM 8529 O O . ALA B 1 523 ? 21.805 20.782 -11.542 1 98.23 523 ALA B O 1
ATOM 8530 N N . ALA B 1 524 ? 22.804 22.721 -12.053 1 98.59 524 ALA B N 1
ATOM 8531 C CA . ALA B 1 524 ? 22.83 23.15 -10.657 1 98.59 524 ALA B CA 1
ATOM 8532 C C . ALA B 1 524 ? 21.416 23.312 -10.106 1 98.59 524 ALA B C 1
ATOM 8534 O O . ALA B 1 524 ? 21.136 22.918 -8.971 1 98.59 524 ALA B O 1
ATOM 8535 N N . LEU B 1 525 ? 20.583 23.823 -10.89 1 98.65 525 LEU B N 1
ATOM 8536 C CA . LEU B 1 525 ? 19.2 24.013 -10.467 1 98.65 525 LEU B CA 1
ATOM 8537 C C . LEU B 1 525 ? 18.494 22.672 -10.298 1 98.65 525 LEU B C 1
ATOM 8539 O O . LEU B 1 525 ? 17.733 22.482 -9.346 1 98.65 525 LEU B O 1
ATOM 8543 N N . ALA B 1 526 ? 18.742 21.789 -11.203 1 98.33 526 ALA B N 1
ATOM 8544 C CA . ALA B 1 526 ? 18.167 20.452 -11.085 1 98.33 526 ALA B CA 1
ATOM 8545 C C . ALA B 1 526 ? 18.632 19.766 -9.804 1 98.33 526 ALA B C 1
ATOM 8547 O O . ALA B 1 526 ? 17.833 19.145 -9.099 1 98.33 526 ALA B O 1
ATOM 8548 N N . PHE B 1 527 ? 19.88 19.925 -9.542 1 97.97 527 PHE B N 1
ATOM 8549 C CA . PHE B 1 527 ? 20.442 19.338 -8.331 1 97.97 527 PHE B CA 1
ATOM 8550 C C . PHE B 1 527 ? 19.812 19.954 -7.088 1 97.97 527 PHE B C 1
ATOM 8552 O O . PHE B 1 527 ? 19.458 19.242 -6.146 1 97.97 527 PHE B O 1
ATOM 8559 N N . THR B 1 528 ? 19.668 21.227 -7.073 1 98.27 528 THR B N 1
ATOM 8560 C CA . THR B 1 528 ? 19.08 21.934 -5.94 1 98.27 528 THR B CA 1
ATOM 8561 C C . THR B 1 528 ? 17.633 21.502 -5.725 1 98.27 528 THR B C 1
ATOM 8563 O O . THR B 1 528 ? 17.212 21.267 -4.59 1 98.27 528 THR B O 1
ATOM 8566 N N . LEU B 1 529 ? 16.888 21.349 -6.78 1 98.2 529 LEU B N 1
ATOM 8567 C CA . LEU B 1 529 ? 15.497 20.921 -6.675 1 98.2 529 LEU B CA 1
ATOM 8568 C C . LEU B 1 529 ? 15.405 19.504 -6.118 1 98.2 529 LEU B C 1
ATOM 8570 O O . LEU B 1 529 ? 14.506 19.2 -5.331 1 98.2 529 LEU B O 1
ATOM 8574 N N . ASN B 1 530 ? 16.317 18.747 -6.526 1 97.5 530 ASN B N 1
ATOM 8575 C CA . ASN B 1 530 ? 16.359 17.381 -6.014 1 97.5 530 ASN B CA 1
ATOM 8576 C C . ASN B 1 530 ? 16.618 17.353 -4.511 1 97.5 530 ASN B C 1
ATOM 8578 O O . ASN B 1 530 ? 15.992 16.58 -3.783 1 97.5 530 ASN B O 1
ATOM 8582 N N . GLN B 1 531 ? 17.478 18.217 -4.059 1 97.48 531 GLN B N 1
ATOM 8583 C CA . GLN B 1 531 ? 17.783 18.289 -2.634 1 97.48 531 GLN B CA 1
ATOM 8584 C C . GLN B 1 531 ? 16.601 18.846 -1.845 1 97.48 531 GLN B C 1
ATOM 8586 O O . GLN B 1 531 ? 16.266 18.335 -0.775 1 97.48 531 GLN B O 1
ATOM 8591 N N . LEU B 1 532 ? 15.961 19.795 -2.392 1 97.67 532 LEU B N 1
ATOM 8592 C CA . LEU B 1 532 ? 14.849 20.444 -1.707 1 97.67 532 LEU B CA 1
ATOM 8593 C C . LEU B 1 532 ? 13.625 19.534 -1.675 1 97.67 532 LEU B C 1
ATOM 8595 O O . LEU B 1 532 ? 12.818 19.605 -0.745 1 97.67 532 LEU B O 1
ATOM 8599 N N . GLN B 1 533 ? 13.488 18.73 -2.649 1 97.74 533 GLN B N 1
ATOM 8600 C CA . GLN B 1 533 ? 12.361 17.809 -2.746 1 97.74 533 GLN B CA 1
ATOM 8601 C C . GLN B 1 533 ? 12.319 16.863 -1.549 1 97.74 533 GLN B C 1
ATOM 8603 O O . GLN B 1 533 ? 11.246 16.401 -1.154 1 97.74 533 GLN B O 1
ATOM 8608 N N . LYS B 1 534 ? 13.407 16.634 -0.898 1 97.31 534 LYS B N 1
ATOM 8609 C CA . LYS B 1 534 ? 13.501 15.727 0.242 1 97.31 534 LYS B CA 1
ATOM 8610 C C . LYS B 1 534 ? 12.657 16.224 1.411 1 97.31 534 LYS B C 1
ATOM 8612 O O . LYS B 1 534 ? 12.21 15.431 2.243 1 97.31 534 LYS B O 1
ATOM 8617 N N . ASN B 1 535 ? 12.376 17.459 1.465 1 98 535 ASN B N 1
ATOM 8618 C CA . ASN B 1 535 ? 11.574 18.043 2.535 1 98 535 ASN B CA 1
ATOM 8619 C C . ASN B 1 535 ? 10.124 17.573 2.471 1 98 535 ASN B C 1
ATOM 8621 O O . ASN B 1 535 ? 9.385 17.691 3.449 1 98 535 ASN B O 1
ATOM 8625 N N . PHE B 1 536 ? 9.742 17.025 1.285 1 98.52 536 PHE B N 1
ATOM 8626 C CA . PHE B 1 536 ? 8.385 16.513 1.138 1 98.52 536 PHE B CA 1
ATOM 8627 C C . PHE B 1 536 ? 8.32 15.037 1.509 1 98.52 536 PHE B C 1
ATOM 8629 O O . PHE B 1 536 ? 7.232 14.474 1.647 1 98.52 536 PHE B O 1
ATOM 8636 N N . GLU B 1 537 ? 9.507 14.377 1.637 1 97.34 537 GLU B N 1
ATOM 8637 C CA . GLU B 1 537 ? 9.559 12.926 1.787 1 97.34 537 GLU B CA 1
ATOM 8638 C C . GLU B 1 537 ? 10.099 12.532 3.159 1 97.34 537 GLU B C 1
ATOM 8640 O O . GLU B 1 537 ? 9.375 11.96 3.976 1 97.34 537 GLU B O 1
ATOM 8645 N N . PHE B 1 538 ? 11.369 12.826 3.411 1 96.99 538 PHE B N 1
ATOM 8646 C CA . PHE B 1 538 ? 12.048 12.46 4.649 1 96.99 538 PHE B CA 1
ATOM 8647 C C . PHE B 1 538 ? 13.263 13.349 4.884 1 96.99 538 PHE B C 1
ATOM 8649 O O . PHE B 1 538 ? 14.092 13.526 3.989 1 96.99 538 PHE B O 1
ATOM 8656 N N . VAL B 1 539 ? 13.297 13.848 5.983 1 95.26 539 VAL B N 1
ATOM 8657 C CA . VAL B 1 539 ? 14.484 14.51 6.516 1 95.26 539 VAL B CA 1
ATOM 8658 C C . VAL B 1 539 ? 14.77 14.001 7.927 1 95.26 539 VAL B C 1
ATOM 8660 O O . VAL B 1 539 ? 13.888 14.013 8.789 1 95.26 539 VAL B O 1
ATOM 8663 N N . ASP B 1 540 ? 15.958 13.559 8.154 1 93.2 540 ASP B N 1
ATOM 8664 C CA . ASP B 1 540 ? 16.308 13.066 9.483 1 93.2 540 ASP B CA 1
ATOM 8665 C C . ASP B 1 540 ? 16.279 14.194 10.512 1 93.2 540 ASP B C 1
ATOM 8667 O O . ASP B 1 540 ? 16.571 15.346 10.186 1 93.2 540 ASP B O 1
ATOM 8671 N N . TYR B 1 541 ? 15.903 13.922 11.585 1 93.47 541 TYR B N 1
ATOM 8672 C CA . TYR B 1 541 ? 15.85 14.872 12.691 1 93.47 541 TYR B CA 1
ATOM 8673 C C . TYR B 1 541 ? 16.678 14.381 13.872 1 93.47 541 TYR B C 1
ATOM 8675 O O . TYR B 1 541 ? 16.247 13.498 14.616 1 93.47 541 TYR B O 1
ATOM 8683 N N . VAL B 1 542 ? 17.777 14.923 14.113 1 92.64 542 VAL B N 1
ATOM 8684 C CA . VAL B 1 542 ? 18.695 14.541 15.182 1 92.64 542 VAL B CA 1
ATOM 8685 C C . VAL B 1 542 ? 18.83 15.688 16.181 1 92.64 542 VAL B C 1
ATOM 8687 O O . VAL B 1 542 ? 19.554 16.655 15.932 1 92.64 542 VAL B O 1
ATOM 8690 N N . HIS B 1 543 ? 18.234 15.613 17.377 1 91.72 543 HIS B N 1
ATOM 8691 C CA . HIS B 1 543 ? 18.198 16.659 18.392 1 91.72 543 HIS B CA 1
ATOM 8692 C C . HIS B 1 543 ? 19.605 17.096 18.783 1 91.72 543 HIS B C 1
ATOM 8694 O O . HIS B 1 543 ? 19.861 18.289 18.967 1 91.72 543 HIS B O 1
ATOM 8700 N N . ALA B 1 544 ? 20.501 16.155 18.857 1 91.39 544 ALA B N 1
ATOM 8701 C CA . ALA B 1 544 ? 21.855 16.408 19.345 1 91.39 544 ALA B CA 1
ATOM 8702 C C . ALA B 1 544 ? 22.638 17.274 18.363 1 91.39 544 ALA B C 1
ATOM 8704 O O . ALA B 1 544 ? 23.62 17.919 18.74 1 91.39 544 ALA B O 1
ATOM 8705 N N . GLU B 1 545 ? 22.265 17.313 17.151 1 89.89 545 GLU B N 1
ATOM 8706 C CA . GLU B 1 545 ? 22.997 18.05 16.126 1 89.89 545 GLU B CA 1
ATOM 8707 C C . GLU B 1 545 ? 22.427 19.454 15.943 1 89.89 545 GLU B C 1
ATOM 8709 O O . GLU B 1 545 ? 23.009 20.279 15.236 1 89.89 545 GLU B O 1
ATOM 8714 N N . ILE B 1 546 ? 21.337 19.725 16.541 1 88.04 546 ILE B N 1
ATOM 8715 C CA . ILE B 1 546 ? 20.737 21.051 16.442 1 88.04 546 ILE B CA 1
ATOM 8716 C C . ILE B 1 546 ? 21.293 21.953 17.541 1 88.04 546 ILE B C 1
ATOM 8718 O O . ILE B 1 546 ? 21.039 21.726 18.727 1 88.04 546 ILE B O 1
ATOM 8722 N N . GLU B 1 547 ? 22.22 22.897 17.266 1 79.68 547 GLU B N 1
ATOM 8723 C CA . GLU B 1 547 ? 22.935 23.767 18.195 1 79.68 547 GLU B CA 1
ATOM 8724 C C . GLU B 1 547 ? 22.137 25.034 18.49 1 79.68 547 GLU B C 1
ATOM 8726 O O . GLU B 1 547 ? 21.448 25.558 17.612 1 79.68 547 GLU B O 1
#

Sequence (1094 aa):
MALPHSISALSTTLTLSSSVNKPTTNKVNSFPFFSNKGTEFFTKETRPRSGRSPLLTPARVAAPPSTVETDQSFPETEKEENEEEFNEESSSSKFTWRDHWYPVSLIEDLNPLLPTPFQLLGREIVLWYDKSTSQWVAFDDKCPHRLAPLSEGRIDEDGKLQCSYHGWSFDGCGSCVKIPQAASEGPEARAVRSPKACATRFPTLVSQGLLFVWPDENGWEKASASKPPMLPDDYEKPEFATVNIQRDLFYGYDTLMENVSDPSHIDFAHHKVTGRRDRAKPLPFKMDARGSWGFSGANEGNPKISAKFVAPCYYINKIEIDTKLPVVGDQKWVVWICSFNVPMAPGKTRSIVCSARNFFQFTVPGPAWWQVVPRWYEHWTSNKVYDGDMIVLQGQEKIFLLQTKEGGDINKQYTSITFTPTQADRFVLAFRNWLRRHGNGQPEWFANISNLPLPSTVLSKREMLDRFEQHTLKCSSCKGAYEGFQIWQKVLIGATVIFCATSGIPADVQFRVLLAGLAIVSAALAFTLNQLQKNFEFVDYVHAEIEMALPHSISALSTTLTLSSSVNKPTTNKVNSFPFFSNKGTEFFTKETRPRSGRSPLLTPARVAAPPSTVETDQSFPETEKEENEEEFNEESSSSKFTWRDHWYPVSLIEDLNPLLPTPFQLLGREIVLWYDKSTSQWVAFDDKCPHRLAPLSEGRIDEDGKLQCSYHGWSFDGCGSCVKIPQAASEGPEARAVRSPKACATRFPTLVSQGLLFVWPDENGWEKASASKPPMLPDDYEKPEFATVNIQRDLFYGYDTLMENVSDPSHIDFAHHKVTGRRDRAKPLPFKMDARGSWGFSGANEGNPKISAKFVAPCYYINKIEIDTKLPVVGDQKWVVWICSFNVPMAPGKTRSIVCSARNFFQFTVPGPAWWQVVPRWYEHWTSNKVYDGDMIVLQGQEKIFLLQTKEGGDINKQYTSITFTPTQADRFVLAFRNWLRRHGNGQPEWFANISNLPLPSTVLSKREMLDRFEQHTLKCSSCKGAYEGFQIWQKVLIGATVIFCATSGIPADVQFRVLLAGLAIVSAALAFTLNQLQKNFEFVDYVHAEIE

Solvent-accessible surface area (backbone atoms only — not comparable to full-atom values): 61552 Å² total; per-residue (Å²): 142,80,85,74,87,72,90,72,86,86,81,90,81,91,81,91,82,89,90,79,84,84,87,86,91,85,90,78,84,89,80,85,90,84,91,77,89,78,86,80,76,76,77,71,89,75,87,79,82,84,80,80,82,77,86,80,76,83,84,73,79,76,75,76,78,74,76,70,84,76,72,84,72,68,71,62,60,66,55,41,50,55,49,44,63,68,61,60,78,66,94,55,66,70,57,64,72,61,77,45,67,41,68,78,43,53,49,85,38,57,56,67,75,42,41,39,67,47,51,53,36,47,36,58,28,19,39,34,45,26,62,87,73,71,38,69,41,36,30,50,33,36,36,57,85,82,56,48,49,40,33,71,23,39,54,44,97,87,43,24,48,22,30,67,88,74,50,40,23,25,47,85,80,16,44,28,76,40,52,76,85,45,46,86,61,70,78,49,44,51,46,43,73,35,80,70,43,29,41,54,46,34,50,55,47,79,55,96,60,26,34,26,38,30,79,35,64,85,37,56,68,60,50,73,73,50,78,66,91,74,79,64,73,58,74,76,36,86,67,32,36,52,53,73,50,60,36,53,39,59,40,29,44,69,60,50,53,39,54,73,40,31,76,68,29,41,20,37,36,23,49,83,73,85,23,41,59,89,68,53,52,56,44,67,47,43,80,74,48,73,56,78,61,30,38,33,31,34,37,89,51,89,58,27,43,36,40,34,41,39,61,91,36,38,37,40,36,39,39,38,34,81,42,74,43,93,86,78,36,80,41,76,42,43,38,39,46,34,34,38,45,38,46,19,37,88,23,23,20,35,40,37,39,41,33,32,27,57,59,72,45,47,71,34,32,57,89,51,87,68,23,73,32,51,59,44,62,55,46,49,57,54,47,50,51,52,46,42,45,44,65,39,49,27,38,26,49,48,51,52,50,54,42,37,75,74,71,43,52,60,61,80,40,41,73,78,71,24,43,72,76,35,45,49,39,48,48,35,51,49,48,41,44,41,29,48,59,19,40,72,67,47,84,71,56,75,49,91,58,80,84,56,83,39,45,49,78,69,52,50,72,69,62,70,41,33,34,30,79,29,24,24,74,61,30,48,56,38,37,51,48,52,51,48,45,53,52,50,29,53,52,24,48,52,48,20,55,52,25,28,72,47,7,47,68,55,87,50,59,69,56,10,50,49,27,17,50,50,15,53,51,27,42,51,49,25,51,48,42,57,60,56,51,33,70,47,35,54,63,90,76,57,58,57,76,64,128,136,80,87,82,86,90,80,88,74,87,78,86,80,90,74,91,79,86,88,82,85,89,82,84,81,86,82,84,81,82,83,82,88,80,86,78,82,76,89,80,80,81,74,79,77,82,77,83,75,81,76,80,78,74,83,74,72,80,75,78,76,72,72,71,79,74,73,71,72,77,74,77,73,65,71,62,62,64,55,44,52,53,49,50,64,68,64,60,78,68,93,55,67,71,57,62,71,61,76,46,69,41,68,78,42,54,49,84,37,57,56,66,76,41,42,38,69,46,54,53,37,46,36,58,28,18,39,34,45,25,63,88,76,69,39,68,39,36,30,50,33,36,35,36,48,70,35,32,30,41,32,53,10,26,55,44,97,86,42,25,48,21,30,34,49,60,44,40,24,25,47,88,79,15,44,30,76,42,52,49,42,36,41,87,60,69,75,32,43,49,44,45,75,35,78,64,42,30,40,52,45,33,50,56,47,79,56,95,62,27,35,26,37,30,79,34,66,83,38,55,68,59,50,70,74,48,79,68,89,72,79,64,71,58,75,74,36,85,68,32,38,53,52,72,52,61,36,53,38,60,42,30,45,68,62,50,52,39,53,74,40,33,74,75,49,41,21,61,59,23,51,83,74,85,24,42,60,88,69,64,69,92,47,66,48,43,80,73,47,73,55,77,61,30,35,32,30,35,38,88,50,88,58,27,42,37,40,34,40,39,62,89,37,37,36,39,35,39,39,37,36,82,44,76,42,94,89,80,35,80,41,76,43,41,37,38,46,36,33,37,46,38,46,19,36,88,23,22,18,34,39,37,38,42,33,32,26,57,60,72,47,46,68,32,34,56,89,50,87,70,23,71,35,52,61,43,60,56,45,48,56,54,48,49,51,53,47,43,46,44,63,57,48,31,55,52,50,50,52,53,48,57,43,36,75,72,70,44,53,62,56,82,39,39,72,77,76,42,88,74,89,50,46,52,38,48,49,35,52,49,48,40,44,42,29,45,58,20,39,73,66,47,82,71,55,74,45,90,59,80,83,56,82,41,45,52,79,70,52,51,71,69,63,70,42,33,34,29,80,28,24,25,76,61,29,48,56,37,37,50,48,53,52,50,46,54,52,50,31,52,52,23,48,52,48,19,52,52,24,40,13,49,23,35,53,55,88,50,63,69,58,19,51,49,28,43,50,51,18,51,53,26,42,51,49,27,52,50,44,58,60,56,52,33,69,47,37,52,64,90,77,59,74,88,74,62,125

Secondary structure (DSSP, 8-state):
---------------------------------------------------------------------------HHHHHHHHHHHH----PPPP-TTSS-EEEEEGGG--TTS-EEEEETTEEEEEEEETTTTEEEEEESS-TTT---GGGSEE-TTS-EE-TTT--EE-TTS-EEE-TTS-SSSGGGGGGGSGGGSPPEE-EEEETTEEEE-S-TT-HHHHHT-PPP---GGGGSTT-EEEEEEEEESS-HHHHHHHHT-GGGHHHHTBTTTB-GGG------EEEEEETTEEEEE-SSSSEEEEEEETTTEEEEEEEEEEEETTTEEEEEEEEEEEEEEEEETTEEEEEEEEEESS-GGGS--SSTT--S-HHHHHHHHHHHHHHHHHHHHHHHHHHHHHHHTT--TTTSHHHH----SGGGHHHHHHHHHHHHTSTTS---SS--TTSPPHHHH--HHHHT-HHHHTGGG-HHHHHHHHHHHHHHHHHHHHHHHHHHHTTS-SSHHHHHHHHHHHHHHHHHHHHHHHHHGGGT-----GGG--/---------------------------------------------------------------------------HHHHHHHHHHHH---------TTSS-EEEEEGGG--TTS-EEEEETTEEEEEEEETTTTEEEEEESS-TTT---GGGSEE-TTS-EE-TTT--EE-TTS-EEE-TTS-SSSGGGGGGGSGGGPPPEE-EEEETTEEEE-S-TT-HHHHHT-PPP---GGGGSTT-EEEEEEEEESS-HHHHHHHHT-GGGHHHHTBTTTB-GGG------EEEEEETTEEEEE-SSSSEEEEEEETTTEEEEEEEEEEEETTTEEEEEEEEEEEEEEEEETTEEEEEEEEEESS-GGGS--SSTT--S-HHHHHHHHHHHHHHHHHHHHHHHHHHHHHHHTT--TTTSHHHH----SGGGHHHHHHHHHHHHTSTTS---SS--TTSPPHHHH--HHHHT-HHHHTGGG-HHHHHHHHHHHHHHHHHHHHHHHHHHHTTS-SSHHHHHHHHHHHHHHHHHHHHHHHHHGGGT-----GGG--

Nearest PDB structures (foldseek):
  6zgp-assembly2_F  TM=5.968E-01  e=7.877E-12  Acinetobacter baumannii
  4qup-assembly1_A  TM=4.817E-01  e=6.093E-12  Sinorhizobium meliloti 1021
  4qur-assembly1_A  TM=4.827E-01  e=1.128E-11  Sinorhizobium meliloti 1021
  2hml-assembly1_A  TM=5.576E-01  e=4.596E-09  Pseudomonas sp.
  3kdj-assembly1_A  TM=3.144E-01  e=3.380E-03  Arabidopsis thaliana